Protein AF-0000000080637318 (afdb_homodimer)

Sequence (780 aa):
MGVRGTHAVIYLPHLRHNLREIRRRVGEGRMVCAAVKADAYGHGAVRVGRVLVEEGVEMLGVATPEEGAELVEAGVGARVLLLGLTDGAGLELAVEAGVELAVGDREYVREVVRVARAKGRRVRVHVEVDTGMGRTGCAPEEAVGVVEEVEGAGVLELAGMWTHFPSSDEADDGFTEAQVERFLQVVGRVRARGISPGLLHAANSGGIIGHPPSWLDMVRPGISLYGYYPSEEQERTLSLLPVMEFVSQVVFLKKVRKGTPVSYGRTWRAPRDTWIATVAAGYADGYSRLLSSRAEVLIRGRRYPVVGRVCMDQFMVDVGPHLEVARYDRVVLFGPDPAGPSAEELARLVGTIPYEITCAVSRRVPRVYVEESPYLSGGSSSAHRGGLTRMGVRGTHAVIYLPHLRHNLREIRRRVGEGRMVCAAVKADAYGHGAVRVGRVLVEEGVEMLGVATPEEGAELVEAGVGARVLLLGLTDGAGLELAVEAGVELAVGDREYVREVVRVARAKGRRVRVHVEVDTGMGRTGCAPEEAVGVVEEVEGAGVLELAGMWTHFPSSDEADDGFTEAQVERFLQVVGRVRARGISPGLLHAANSGGIIGHPPSWLDMVRPGISLYGYYPSEEQERTLSLLPVMEFVSQVVFLKKVRKGTPVSYGRTWRAPRDTWIATVAAGYADGYSRLLSSRAEVLIRGRRYPVVGRVCMDQFMVDVGPHLEVARYDRVVLFGPDPAGPSAEELARLVGTIPYEITCAVSRRVPRVYVEESPYLSGGSSSAHRGGLTR

pLDDT: mean 94.84, std 13.09, range [18.62, 98.94]

Solvent-accessible surface area (backbone atoms only — not comparable to full-atom values): 39410 Å² total; per-residue (Å²): 131,69,76,63,63,40,29,31,39,32,29,50,54,29,35,54,47,15,49,49,47,51,28,64,69,72,36,80,83,50,44,39,32,41,45,34,31,64,41,31,48,44,68,40,30,60,65,50,45,36,53,41,37,74,71,66,38,54,28,36,30,23,51,41,40,66,57,45,36,48,37,56,74,68,58,47,81,55,49,38,36,28,69,39,69,69,52,71,58,40,46,48,48,21,58,74,53,63,39,29,35,46,38,34,45,59,69,56,46,51,50,51,49,54,50,26,60,76,67,71,40,76,42,44,30,28,43,31,37,31,59,59,21,59,60,63,38,21,48,63,90,46,41,56,60,36,51,49,52,41,64,68,60,75,43,43,41,65,50,16,35,32,43,56,71,35,41,37,30,44,75,63,53,61,65,46,52,51,27,49,52,53,48,52,52,44,51,49,55,32,44,74,72,72,41,77,61,56,47,37,33,39,10,34,40,28,20,63,74,68,32,72,89,32,35,71,52,24,31,36,41,38,55,38,42,49,19,41,73,84,37,90,60,38,82,83,81,66,78,54,36,43,21,51,30,36,34,24,21,26,61,35,76,46,80,42,51,56,61,45,41,24,28,48,67,48,77,28,56,34,91,42,57,28,30,39,35,22,30,52,44,9,38,52,45,33,46,54,48,62,39,39,54,68,40,52,28,16,43,90,90,38,78,34,42,30,41,18,40,38,34,61,57,28,31,36,28,49,59,41,71,60,84,84,75,54,78,60,37,58,29,25,57,24,20,35,74,88,59,35,37,32,45,57,56,52,12,60,69,63,64,61,46,42,64,56,45,41,34,38,39,27,84,88,39,47,75,46,79,37,85,67,51,95,75,50,88,80,63,72,80,71,79,73,80,72,74,76,78,125,131,68,77,62,64,41,29,31,39,33,30,49,55,30,34,54,47,16,47,49,45,50,29,67,71,72,36,80,83,50,44,40,32,40,47,33,30,65,41,29,48,43,69,38,31,60,67,50,44,35,53,42,36,75,71,65,39,55,29,38,30,22,52,42,41,67,57,45,36,49,38,55,74,70,58,45,81,54,50,36,36,27,69,39,68,70,54,72,57,40,46,48,49,23,58,73,55,65,40,28,36,45,38,32,46,58,71,56,46,53,51,51,50,54,50,26,59,74,67,73,40,74,41,44,31,28,43,29,36,32,59,58,21,59,61,64,36,20,47,63,90,47,39,56,62,39,51,50,51,42,63,67,59,74,43,42,39,66,50,17,36,31,42,56,71,34,43,38,30,44,74,64,54,64,65,45,53,51,28,48,52,53,49,51,50,44,52,49,54,34,43,73,71,74,43,77,60,55,47,38,32,39,10,34,41,28,20,64,75,70,31,71,88,30,35,72,52,25,30,38,40,39,55,38,41,51,20,41,74,83,36,89,60,37,80,83,83,66,79,54,36,44,21,52,30,37,33,26,22,27,62,35,78,46,79,42,52,56,60,44,41,23,27,48,67,49,76,28,56,34,89,41,57,26,29,37,35,22,30,54,44,9,37,52,44,34,46,53,48,63,39,38,54,70,39,52,32,16,44,91,88,38,77,33,43,30,41,17,40,37,35,60,57,29,31,35,28,50,57,41,71,61,84,83,75,55,79,60,37,59,29,26,56,23,21,36,75,88,60,34,37,32,45,57,56,54,10,60,68,63,63,60,45,42,65,57,46,41,32,37,40,28,84,87,39,48,74,45,80,36,84,67,50,95,75,49,87,80,64,72,81,71,79,74,82,74,76,76,79,124

Structure (mmCIF, N/CA/C/O backbone):
data_AF-0000000080637318-model_v1
#
loop_
_entity.id
_entity.type
_entity.pdbx_description
1 polymer 'Alanine racemase'
#
loop_
_atom_site.group_PDB
_atom_site.id
_atom_site.type_symbol
_atom_site.label_atom_id
_atom_site.label_alt_id
_atom_site.label_comp_id
_atom_site.label_asym_id
_atom_site.label_entity_id
_atom_site.label_seq_id
_atom_site.pdbx_PDB_ins_code
_atom_site.Cartn_x
_atom_site.Cartn_y
_atom_site.Cartn_z
_atom_site.occupancy
_atom_site.B_iso_or_equiv
_atom_site.auth_seq_id
_atom_site.auth_comp_id
_atom_site.auth_asym_id
_atom_site.auth_atom_id
_atom_site.pdbx_PDB_model_num
ATOM 1 N N . MET A 1 1 ? 17.875 -17.312 9.844 1 45.72 1 MET A N 1
ATOM 2 C CA . MET A 1 1 ? 16.938 -17.406 8.727 1 45.72 1 MET A CA 1
ATOM 3 C C . MET A 1 1 ? 17.125 -16.25 7.754 1 45.72 1 MET A C 1
ATOM 5 O O . MET A 1 1 ? 17.375 -15.109 8.172 1 45.72 1 MET A O 1
ATOM 9 N N . GLY A 1 2 ? 17.516 -16.594 6.523 1 64.94 2 GLY A N 1
ATOM 10 C CA . GLY A 1 2 ? 17.891 -15.57 5.559 1 64.94 2 GLY A CA 1
ATOM 11 C C . GLY A 1 2 ? 16.766 -14.602 5.254 1 64.94 2 GLY A C 1
ATOM 12 O O . GLY A 1 2 ? 15.602 -14.859 5.59 1 64.94 2 GLY A O 1
ATOM 13 N N . VAL A 1 3 ? 17.094 -13.477 4.824 1 73.06 3 VAL A N 1
ATOM 14 C CA . VAL A 1 3 ? 16.141 -12.43 4.461 1 73.06 3 VAL A CA 1
ATOM 15 C C . VAL A 1 3 ? 15.359 -12.844 3.221 1 73.06 3 VAL A C 1
ATOM 17 O O . VAL A 1 3 ? 15.906 -13.492 2.322 1 73.06 3 VAL A O 1
ATOM 20 N N . ARG A 1 4 ? 14.102 -12.695 3.26 1 86.44 4 ARG A N 1
ATOM 21 C CA . ARG A 1 4 ? 13.273 -12.906 2.078 1 86.44 4 ARG A CA 1
ATOM 22 C C . ARG A 1 4 ? 13.898 -12.266 0.845 1 86.44 4 ARG A C 1
ATOM 24 O O . ARG A 1 4 ? 14.5 -11.195 0.938 1 86.44 4 ARG A O 1
ATOM 31 N N . GLY A 1 5 ? 13.789 -12.977 -0.268 1 94 5 GLY A N 1
ATOM 32 C CA . GLY A 1 5 ? 14.328 -12.445 -1.513 1 94 5 GLY A CA 1
ATOM 33 C C . GLY A 1 5 ? 13.812 -11.055 -1.839 1 94 5 GLY A C 1
ATOM 34 O O . GLY A 1 5 ? 14.57 -10.211 -2.326 1 94 5 GLY A O 1
ATOM 35 N N . THR A 1 6 ? 12.586 -10.828 -1.531 1 97.88 6 THR A N 1
ATOM 36 C CA . THR A 1 6 ? 11.992 -9.508 -1.683 1 97.88 6 THR A CA 1
ATOM 37 C C . THR A 1 6 ? 12.109 -8.711 -0.385 1 97.88 6 THR A C 1
ATOM 39 O O . THR A 1 6 ? 11.555 -9.102 0.643 1 97.88 6 THR A O 1
ATOM 42 N N . HIS A 1 7 ? 12.883 -7.688 -0.376 1 98.12 7 HIS A N 1
ATOM 43 C CA . HIS A 1 7 ? 13.078 -6.855 0.806 1 98.12 7 HIS A CA 1
ATOM 44 C C . HIS A 1 7 ? 13.5 -5.441 0.422 1 98.12 7 HIS A C 1
ATOM 46 O O . HIS A 1 7 ? 13.82 -5.18 -0.738 1 98.12 7 HIS A O 1
ATOM 52 N N . ALA A 1 8 ? 13.375 -4.555 1.374 1 98.5 8 ALA A N 1
ATOM 53 C CA . ALA A 1 8 ? 13.828 -3.174 1.211 1 98.5 8 ALA A CA 1
ATOM 54 C C . ALA A 1 8 ? 15.086 -2.908 2.029 1 98.5 8 ALA A C 1
ATOM 56 O O . ALA A 1 8 ? 15.078 -3.029 3.256 1 98.5 8 ALA A O 1
ATOM 57 N N . VAL A 1 9 ? 16.141 -2.59 1.33 1 98.38 9 VAL A N 1
ATOM 58 C CA . VAL A 1 9 ? 17.375 -2.193 2.016 1 98.38 9 VAL A CA 1
ATOM 59 C C . VAL A 1 9 ? 17.297 -0.711 2.379 1 98.38 9 VAL A C 1
ATOM 61 O O . VAL A 1 9 ? 17.016 0.132 1.523 1 98.38 9 VAL A O 1
ATOM 64 N N . ILE A 1 10 ? 17.531 -0.439 3.66 1 98.81 10 ILE A N 1
ATOM 65 C CA . ILE A 1 10 ? 17.547 0.939 4.137 1 98.81 10 ILE A CA 1
ATOM 66 C C . ILE A 1 10 ? 18.969 1.365 4.473 1 98.81 10 ILE A C 1
ATOM 68 O O . ILE A 1 10 ? 19.547 0.899 5.453 1 98.81 10 ILE A O 1
ATOM 72 N N . TYR A 1 11 ? 19.5 2.24 3.695 1 98.5 11 TYR A N 1
ATOM 73 C CA . TYR A 1 11 ? 20.859 2.727 3.879 1 98.5 11 TYR A CA 1
ATOM 74 C C . TYR A 1 11 ? 20.906 3.865 4.891 1 98.5 11 TYR A C 1
ATOM 76 O O . TYR A 1 11 ? 20.734 5.031 4.531 1 98.5 11 TYR A O 1
ATOM 84 N N . LEU A 1 12 ? 21.297 3.57 6.098 1 98.75 12 LEU A N 1
ATOM 85 C CA . LEU A 1 12 ? 21.297 4.555 7.176 1 98.75 12 LEU A CA 1
ATOM 86 C C . LEU A 1 12 ? 22.344 5.633 6.918 1 98.75 12 LEU A C 1
ATOM 88 O O . LEU A 1 12 ? 22.141 6.801 7.258 1 98.75 12 LEU A O 1
ATOM 92 N N . PRO A 1 13 ? 23.5 5.328 6.25 1 98.5 13 PRO A N 1
ATOM 93 C CA . PRO A 1 13 ? 24.453 6.395 5.922 1 98.5 13 PRO A CA 1
ATOM 94 C C . PRO A 1 13 ? 23.859 7.441 4.984 1 98.5 13 PRO A C 1
ATOM 96 O O . PRO A 1 13 ? 24.219 8.617 5.055 1 98.5 13 PRO A O 1
ATOM 99 N N . HIS A 1 14 ? 22.969 6.996 4.078 1 98.56 14 HIS A N 1
ATOM 100 C CA . HIS A 1 14 ? 22.312 7.945 3.189 1 98.56 14 HIS A CA 1
ATOM 101 C C . HIS A 1 14 ? 21.422 8.898 3.969 1 98.56 14 HIS A C 1
ATOM 103 O O . HIS A 1 14 ? 21.375 10.102 3.678 1 98.56 14 HIS A O 1
ATOM 109 N N . LEU A 1 15 ? 20.75 8.336 4.945 1 98.81 15 LEU A N 1
ATOM 110 C CA . LEU A 1 15 ? 19.891 9.148 5.805 1 98.81 15 LEU A CA 1
ATOM 111 C C . LEU A 1 15 ? 20.719 10.203 6.535 1 98.81 15 LEU A C 1
ATOM 113 O O . LEU A 1 15 ? 20.344 11.383 6.547 1 98.81 15 LEU A O 1
ATOM 117 N N . ARG A 1 16 ? 21.812 9.812 7.109 1 98.69 16 ARG A N 1
ATOM 118 C CA . ARG A 1 16 ? 22.719 10.727 7.812 1 98.69 16 ARG A CA 1
ATOM 119 C C . ARG A 1 16 ? 23.25 11.789 6.867 1 98.69 16 ARG A C 1
ATOM 121 O O . ARG A 1 16 ? 23.328 12.969 7.223 1 98.69 16 ARG A O 1
ATOM 128 N N . HIS A 1 17 ? 23.641 11.312 5.727 1 98.31 17 HIS A N 1
ATOM 129 C CA . HIS A 1 17 ? 24.172 12.227 4.715 1 98.31 17 HIS A CA 1
ATOM 130 C C . HIS A 1 17 ? 23.141 13.297 4.355 1 98.31 17 HIS A C 1
ATOM 132 O O . HIS A 1 17 ? 23.469 14.484 4.316 1 98.31 17 HIS A O 1
ATOM 138 N N . ASN A 1 18 ? 21.922 12.883 4.066 1 98.69 18 ASN A N 1
ATOM 139 C CA . ASN A 1 18 ? 20.875 13.812 3.686 1 98.69 18 ASN A CA 1
ATOM 140 C C . ASN A 1 18 ? 20.594 14.828 4.793 1 98.69 18 ASN A C 1
ATOM 142 O O . ASN A 1 18 ? 20.391 16.016 4.516 1 98.69 18 ASN A O 1
ATOM 146 N N . LEU A 1 19 ? 20.562 14.336 6.043 1 98.75 19 LEU A N 1
ATOM 147 C CA . LEU A 1 19 ? 20.375 15.242 7.168 1 98.75 19 LEU A CA 1
ATOM 148 C C . LEU A 1 19 ? 21.5 16.281 7.23 1 98.75 19 LEU A C 1
ATOM 150 O O . LEU A 1 19 ? 21.25 17.469 7.449 1 98.75 19 LEU A O 1
ATOM 154 N N . ARG A 1 20 ? 22.688 15.883 7.004 1 98.06 20 ARG A N 1
ATOM 155 C CA . ARG A 1 20 ? 23.828 16.797 7.012 1 98.06 20 ARG A CA 1
ATOM 156 C C . ARG A 1 20 ? 23.719 17.828 5.898 1 98.06 20 ARG A C 1
ATOM 158 O O . ARG A 1 20 ? 24.031 19 6.098 1 98.06 20 ARG A O 1
ATOM 165 N N . GLU A 1 21 ? 23.312 17.375 4.734 1 98 21 GLU A N 1
ATOM 166 C CA . GLU A 1 21 ? 23.094 18.297 3.621 1 98 21 GLU A CA 1
ATOM 167 C C . GLU A 1 21 ? 22.047 19.344 3.965 1 98 21 GLU A C 1
ATOM 169 O O . GLU A 1 21 ? 22.219 20.516 3.643 1 98 21 GLU A O 1
ATOM 174 N N . ILE A 1 22 ? 21.016 18.938 4.59 1 98.56 22 ILE A N 1
ATOM 175 C CA . ILE A 1 22 ? 19.938 19.828 4.984 1 98.56 22 ILE A CA 1
ATOM 176 C C . ILE A 1 22 ? 20.438 20.844 6.012 1 98.56 22 ILE A C 1
ATOM 178 O O . ILE A 1 22 ? 20.203 22.047 5.891 1 98.56 22 ILE A O 1
ATOM 182 N N . ARG A 1 23 ? 21.188 20.375 6.949 1 98.38 23 ARG A N 1
ATOM 183 C CA . ARG A 1 23 ? 21.75 21.25 7.984 1 98.38 23 ARG A CA 1
ATOM 184 C C . ARG A 1 23 ? 22.75 22.234 7.391 1 98.38 23 ARG A C 1
ATOM 186 O O . ARG A 1 23 ? 22.797 23.391 7.809 1 98.38 23 ARG A O 1
ATOM 193 N N . ARG A 1 24 ? 23.484 21.719 6.496 1 97.81 24 ARG A N 1
ATOM 194 C CA . ARG A 1 24 ? 24.406 22.625 5.812 1 97.81 24 ARG A CA 1
ATOM 195 C C . ARG A 1 24 ? 23.656 23.75 5.117 1 97.81 24 ARG A C 1
ATOM 197 O O . ARG A 1 24 ? 24.094 24.906 5.129 1 97.81 24 ARG A O 1
ATOM 204 N N . ARG A 1 25 ? 22.578 23.422 4.57 1 97.81 25 ARG A N 1
ATOM 205 C CA . ARG A 1 25 ? 21.781 24.391 3.824 1 97.81 25 ARG A CA 1
ATOM 206 C C . ARG A 1 25 ? 21.141 25.406 4.758 1 97.81 25 ARG A C 1
ATOM 208 O O . ARG A 1 25 ? 21.172 26.609 4.48 1 97.81 25 ARG A O 1
ATOM 215 N N . VAL A 1 26 ? 20.609 24.984 5.875 1 98.12 26 VAL A N 1
ATOM 216 C CA . VAL A 1 26 ? 19.766 25.859 6.68 1 98.12 26 VAL A CA 1
ATOM 217 C C . VAL A 1 26 ? 20.578 26.406 7.859 1 98.12 26 VAL A C 1
ATOM 219 O O . VAL A 1 26 ? 20.109 27.281 8.594 1 98.12 26 VAL A O 1
ATOM 222 N N . GLY A 1 27 ? 21.719 25.859 8.07 1 96.75 27 GLY A N 1
ATOM 223 C CA . GLY A 1 27 ? 22.547 26.219 9.211 1 96.75 27 GLY A CA 1
ATOM 224 C C . GLY A 1 27 ? 22.531 25.172 10.312 1 96.75 27 GLY A C 1
ATOM 225 O O . GLY A 1 27 ? 21.469 24.672 10.688 1 96.75 27 GLY A O 1
ATOM 226 N N . GLU A 1 28 ? 23.641 24.859 10.969 1 90.06 28 GLU A N 1
ATOM 227 C CA . GLU A 1 28 ? 23.828 23.766 11.914 1 90.06 28 GLU A CA 1
ATOM 228 C C . GLU A 1 28 ? 23.047 24.016 13.211 1 90.06 28 GLU A C 1
ATOM 230 O O . GLU A 1 28 ? 22.641 23.078 13.891 1 90.06 28 GLU A O 1
ATOM 235 N N . GLY A 1 29 ? 22.766 25.156 13.484 1 91.81 29 GLY A N 1
ATOM 236 C CA . GLY A 1 29 ? 22.125 25.469 14.758 1 91.81 29 GLY A CA 1
ATOM 237 C C . GLY A 1 29 ? 20.609 25.5 14.664 1 91.81 29 GLY A C 1
ATOM 238 O O . GLY A 1 29 ? 19.938 25.578 15.688 1 91.81 29 GLY A O 1
ATOM 239 N N . ARG A 1 30 ? 20.156 25.344 13.508 1 96.88 30 ARG A N 1
ATOM 240 C CA . ARG A 1 30 ? 18.703 25.406 13.336 1 96.88 30 ARG A CA 1
ATOM 241 C C . ARG A 1 30 ? 18.047 24.094 13.75 1 96.88 30 ARG A C 1
ATOM 243 O O . ARG A 1 30 ? 18.562 23.016 13.445 1 96.88 30 ARG A O 1
ATOM 250 N N . MET A 1 31 ? 16.938 24.219 14.477 1 98.25 31 MET A N 1
ATOM 251 C CA . MET A 1 31 ? 16.219 23.031 14.914 1 98.25 31 MET A CA 1
ATOM 252 C C . MET A 1 31 ? 15.594 22.297 13.727 1 98.25 31 MET A C 1
ATOM 254 O O . MET A 1 31 ? 15.188 22.938 12.75 1 98.25 31 MET A O 1
ATOM 258 N N . VAL A 1 32 ? 15.586 20.953 13.844 1 98.75 32 VAL A N 1
ATOM 259 C CA . VAL A 1 32 ? 14.992 20.125 12.797 1 98.75 32 VAL A CA 1
ATOM 260 C C . VAL A 1 32 ? 13.875 19.266 13.398 1 98.75 32 VAL A C 1
ATOM 262 O O . VAL A 1 32 ? 14.086 18.578 14.391 1 98.75 32 VAL A O 1
ATOM 265 N N . CYS A 1 33 ? 12.703 19.406 12.867 1 98.88 33 CYS A N 1
ATOM 266 C CA . CYS A 1 33 ? 11.633 18.438 13.062 1 98.88 33 CYS A CA 1
ATOM 267 C C . CYS A 1 33 ? 11.539 17.484 11.875 1 98.88 33 CYS A C 1
ATOM 269 O O . CYS A 1 33 ? 10.945 17.828 10.852 1 98.88 33 CYS A O 1
ATOM 271 N N . ALA A 1 34 ? 12.094 16.312 12.062 1 98.94 34 ALA A N 1
ATOM 272 C CA . ALA A 1 34 ? 12.125 15.336 10.969 1 98.94 34 ALA A CA 1
ATOM 273 C C . ALA A 1 34 ? 10.781 14.633 10.812 1 98.94 34 ALA A C 1
ATOM 275 O O . ALA A 1 34 ? 10.258 14.07 11.781 1 98.94 34 ALA A O 1
ATOM 276 N N . ALA A 1 35 ? 10.281 14.711 9.633 1 98.88 35 ALA A N 1
ATOM 277 C CA . ALA A 1 35 ? 9.039 14 9.383 1 98.88 35 ALA A CA 1
ATOM 278 C C . ALA A 1 35 ? 9.273 12.492 9.281 1 98.88 35 ALA A C 1
ATOM 280 O O . ALA A 1 35 ? 10.008 12.031 8.398 1 98.88 35 ALA A O 1
ATOM 281 N N . VAL A 1 36 ? 8.609 11.734 10.172 1 98.88 36 VAL A N 1
ATOM 282 C CA . VAL A 1 36 ? 8.719 10.281 10.133 1 98.88 36 VAL A CA 1
ATOM 283 C C . VAL A 1 36 ? 7.332 9.656 10.023 1 98.88 36 VAL A C 1
ATOM 285 O O . VAL A 1 36 ? 7.145 8.477 10.328 1 98.88 36 VAL A O 1
ATOM 288 N N . LYS A 1 37 ? 6.371 10.5 9.664 1 98.69 37 LYS A N 1
ATOM 289 C CA . LYS A 1 37 ? 5.023 9.984 9.445 1 98.69 37 LYS A CA 1
ATOM 290 C C . LYS A 1 37 ? 5.012 8.914 8.352 1 98.69 37 LYS A C 1
ATOM 292 O O . LYS A 1 37 ? 5.969 8.805 7.578 1 98.69 37 LYS A O 1
ATOM 297 N N . ALA A 1 38 ? 3.891 8.094 8.344 1 98.56 38 ALA A N 1
ATOM 298 C CA . ALA A 1 38 ? 3.742 7.02 7.363 1 98.56 38 ALA A CA 1
ATOM 299 C C . ALA A 1 38 ? 4.918 6.051 7.43 1 98.56 38 ALA A C 1
ATOM 301 O O . ALA A 1 38 ? 5.477 5.668 6.398 1 98.56 38 ALA A O 1
ATOM 302 N N . ASP A 1 39 ? 5.324 5.719 8.656 1 98.5 39 ASP A N 1
ATOM 303 C CA . ASP A 1 39 ? 6.426 4.785 8.883 1 98.5 39 ASP A CA 1
ATOM 304 C C . ASP A 1 39 ? 7.719 5.297 8.25 1 98.5 39 ASP A C 1
ATOM 306 O O . ASP A 1 39 ? 8.414 4.555 7.551 1 98.5 39 ASP A O 1
ATOM 310 N N . ALA A 1 40 ? 7.961 6.574 8.461 1 98.81 40 ALA A N 1
ATOM 311 C CA . ALA A 1 40 ? 9.102 7.25 7.855 1 98.81 40 ALA A CA 1
ATOM 312 C C . ALA A 1 40 ? 9.086 7.098 6.336 1 98.81 40 ALA A C 1
ATOM 314 O O . ALA A 1 40 ? 10.078 6.68 5.734 1 98.81 40 ALA A O 1
ATOM 315 N N . TYR A 1 41 ? 7.957 7.457 5.793 1 98.62 41 TYR A N 1
ATOM 316 C CA . TYR A 1 41 ? 7.75 7.359 4.352 1 98.62 41 TYR A CA 1
ATOM 317 C C . TYR A 1 41 ? 8.07 5.961 3.848 1 98.62 41 TYR A C 1
ATOM 319 O O . TYR A 1 41 ? 8.625 5.797 2.758 1 98.62 41 TYR A O 1
ATOM 327 N N . GLY A 1 42 ? 7.844 4.953 4.66 1 98.62 42 GLY A N 1
ATOM 328 C CA . GLY A 1 42 ? 8.039 3.562 4.281 1 98.62 42 GLY A CA 1
ATOM 329 C C . GLY A 1 42 ? 9.383 3.01 4.723 1 98.62 42 GLY A C 1
ATOM 330 O O . GLY A 1 42 ? 9.68 1.837 4.488 1 98.62 42 GLY A O 1
ATOM 331 N N . HIS A 1 43 ? 10.18 3.768 5.449 1 98.88 43 HIS A N 1
ATOM 332 C CA . HIS A 1 43 ? 11.555 3.377 5.727 1 98.88 43 HIS A CA 1
ATOM 333 C C . HIS A 1 43 ? 11.695 2.793 7.129 1 98.88 43 HIS A C 1
ATOM 335 O O . HIS A 1 43 ? 12.781 2.357 7.523 1 98.88 43 HIS A O 1
ATOM 341 N N . GLY A 1 44 ? 10.625 2.764 7.926 1 98.69 44 GLY A N 1
ATOM 342 C CA . GLY A 1 44 ? 10.688 2.275 9.297 1 98.69 44 GLY A CA 1
ATOM 343 C C . GLY A 1 44 ? 10.914 3.379 10.312 1 98.69 44 GLY A C 1
ATOM 344 O O . GLY A 1 44 ? 12.055 3.729 10.617 1 98.69 44 GLY A O 1
ATOM 345 N N . ALA A 1 45 ? 9.883 3.789 10.977 1 98.75 45 ALA A N 1
ATOM 346 C CA . ALA A 1 45 ? 9.875 5.02 11.766 1 98.75 45 ALA A CA 1
ATOM 347 C C . ALA A 1 45 ? 10.75 4.879 13.008 1 98.75 45 ALA A C 1
ATOM 349 O O . ALA A 1 45 ? 11.492 5.801 13.359 1 98.75 45 ALA A O 1
ATOM 350 N N . VAL A 1 46 ? 10.664 3.77 13.633 1 98.75 46 VAL A N 1
ATOM 351 C CA . VAL A 1 46 ? 11.367 3.607 14.906 1 98.75 46 VAL A CA 1
ATOM 352 C C . VAL A 1 46 ? 12.875 3.629 14.672 1 98.75 46 VAL A C 1
ATOM 354 O O . VAL A 1 46 ? 13.594 4.414 15.289 1 98.75 46 VAL A O 1
ATOM 357 N N . ARG A 1 47 ? 13.336 2.797 13.727 1 98.75 47 ARG A N 1
ATOM 358 C CA . ARG A 1 47 ? 14.773 2.738 13.477 1 98.75 47 ARG A CA 1
ATOM 359 C C . ARG A 1 47 ? 15.281 4.047 12.883 1 98.75 47 ARG A C 1
ATOM 361 O O . ARG A 1 47 ? 16.312 4.566 13.289 1 98.75 47 ARG A O 1
ATOM 368 N N . VAL A 1 48 ? 14.555 4.602 11.961 1 98.88 48 VAL A N 1
ATOM 369 C CA . VAL A 1 48 ? 14.906 5.871 11.336 1 98.88 48 VAL A CA 1
ATOM 370 C C . VAL A 1 48 ? 14.914 6.977 12.391 1 98.88 48 VAL A C 1
ATOM 372 O O . VAL A 1 48 ? 15.852 7.785 12.453 1 98.88 48 VAL A O 1
ATOM 375 N N . GLY A 1 49 ? 13.883 6.984 13.211 1 98.88 49 GLY A N 1
ATOM 376 C CA . GLY A 1 49 ? 13.812 7.969 14.281 1 98.88 49 GLY A CA 1
ATOM 377 C C . GLY A 1 49 ? 15 7.922 15.219 1 98.88 49 GLY A C 1
ATOM 378 O O . GLY A 1 49 ? 15.562 8.961 15.57 1 98.88 49 GLY A O 1
ATOM 379 N N . ARG A 1 50 ? 15.406 6.746 15.586 1 98.75 50 ARG A N 1
ATOM 380 C CA . ARG A 1 50 ? 16.547 6.578 16.484 1 98.75 50 ARG A CA 1
ATOM 381 C C . ARG A 1 50 ? 17.812 7.152 15.859 1 98.75 50 ARG A C 1
ATOM 383 O O . ARG A 1 50 ? 18.578 7.852 16.531 1 98.75 50 ARG A O 1
ATOM 390 N N . VAL A 1 51 ? 17.984 6.859 14.617 1 98.75 51 VAL A N 1
ATOM 391 C CA . VAL A 1 51 ? 19.172 7.34 13.922 1 98.75 51 VAL A CA 1
ATOM 392 C C . VAL A 1 51 ? 19.156 8.867 13.852 1 98.75 51 VAL A C 1
ATOM 394 O O . VAL A 1 51 ? 20.172 9.516 14.094 1 98.75 51 VAL A O 1
ATOM 397 N N . LEU A 1 52 ? 18.047 9.406 13.57 1 98.81 52 LEU A N 1
ATOM 398 C CA . LEU A 1 52 ? 17.922 10.859 13.461 1 98.81 52 LEU A CA 1
ATOM 399 C C . LEU A 1 52 ? 18.188 11.531 14.805 1 98.81 52 LEU A C 1
ATOM 401 O O . LEU A 1 52 ? 18.875 12.547 14.859 1 98.81 52 LEU A O 1
ATOM 405 N N . VAL A 1 53 ? 17.688 10.961 15.828 1 98.56 53 VAL A N 1
ATOM 406 C CA . VAL A 1 53 ? 17.891 11.508 17.172 1 98.56 53 VAL A CA 1
ATOM 407 C C . VAL A 1 53 ? 19.375 11.414 17.547 1 98.56 53 VAL A C 1
ATOM 409 O O . VAL A 1 53 ? 19.938 12.352 18.109 1 98.56 53 VAL A O 1
ATOM 412 N N . GLU A 1 54 ? 19.953 10.297 17.219 1 98.25 54 GLU A N 1
ATOM 413 C CA . GLU A 1 54 ? 21.391 10.133 17.438 1 98.25 54 GLU A CA 1
ATOM 414 C C . GLU A 1 54 ? 22.188 11.211 16.719 1 98.25 54 GLU A C 1
ATOM 416 O O . GLU A 1 54 ? 23.25 11.617 17.188 1 98.25 54 GLU A O 1
ATOM 421 N N . GLU A 1 55 ? 21.641 11.664 15.625 1 97.88 55 GLU A N 1
ATOM 422 C CA . GLU A 1 55 ? 22.312 12.672 14.82 1 97.88 55 GLU A CA 1
ATOM 423 C C . GLU A 1 55 ? 21.922 14.078 15.258 1 97.88 55 GLU A C 1
ATOM 425 O O . GLU A 1 55 ? 22.25 15.062 14.586 1 97.88 55 GLU A O 1
ATOM 430 N N . GLY A 1 56 ? 21.125 14.234 16.281 1 97.75 56 GLY A N 1
ATOM 431 C CA . GLY A 1 56 ? 20.906 15.539 16.891 1 97.75 56 GLY A CA 1
ATOM 432 C C . GLY A 1 56 ? 19.547 16.125 16.562 1 97.75 56 GLY A C 1
ATOM 433 O O . GLY A 1 56 ? 19.281 17.297 16.875 1 97.75 56 GLY A O 1
ATOM 434 N N . VAL A 1 57 ? 18.719 15.359 15.945 1 98.44 57 VAL A N 1
ATOM 435 C CA . VAL A 1 57 ? 17.375 15.844 15.664 1 98.44 57 VAL A CA 1
ATOM 436 C C . VAL A 1 57 ? 16.594 15.961 16.969 1 98.44 57 VAL A C 1
ATOM 438 O O . VAL A 1 57 ? 16.578 15.039 17.781 1 98.44 57 VAL A O 1
ATOM 441 N N . GLU A 1 58 ? 15.812 17.031 17.109 1 96.69 58 GLU A N 1
ATOM 442 C CA . GLU A 1 58 ? 15.188 17.359 18.391 1 96.69 58 GLU A CA 1
ATOM 443 C C . GLU A 1 58 ? 13.719 16.938 18.406 1 96.69 58 GLU A C 1
ATOM 445 O O . GLU A 1 58 ? 13.141 16.75 19.469 1 96.69 58 GLU A O 1
ATOM 450 N N . MET A 1 59 ? 13.172 16.875 17.234 1 98.69 59 MET A N 1
ATOM 451 C CA . MET A 1 59 ? 11.734 16.625 17.156 1 98.69 59 MET A CA 1
ATOM 452 C C . MET A 1 59 ? 11.398 15.75 15.945 1 98.69 59 MET A C 1
ATOM 454 O O . MET A 1 59 ? 12.055 15.859 14.906 1 98.69 59 MET A O 1
ATOM 458 N N . LEU A 1 60 ? 10.445 14.852 16.125 1 98.94 60 LEU A N 1
ATOM 459 C CA . LEU A 1 60 ? 9.93 14.008 15.055 1 98.94 60 LEU A CA 1
ATOM 460 C C . LEU A 1 60 ? 8.477 14.344 14.758 1 98.94 60 LEU A C 1
ATOM 462 O O . LEU A 1 60 ? 7.684 14.555 15.68 1 98.94 60 LEU A O 1
ATOM 466 N N . GLY A 1 61 ? 8.148 14.5 13.477 1 98.94 61 GLY A N 1
ATOM 467 C CA . GLY A 1 61 ? 6.781 14.766 13.062 1 98.94 61 GLY A CA 1
ATOM 468 C C . GLY A 1 61 ? 6.039 13.516 12.609 1 98.94 61 GLY A C 1
ATOM 469 O O . GLY A 1 61 ? 6.566 12.719 11.836 1 98.94 61 GLY A O 1
ATOM 470 N N . VAL A 1 62 ? 4.797 13.32 13.086 1 98.88 62 VAL A N 1
ATOM 471 C CA . VAL A 1 62 ? 3.957 12.188 12.727 1 98.88 62 VAL A CA 1
ATOM 472 C C . VAL A 1 62 ? 2.584 12.68 12.273 1 98.88 62 VAL A C 1
ATOM 474 O O . VAL A 1 62 ? 2.264 13.859 12.422 1 98.88 62 VAL A O 1
ATOM 477 N N . ALA A 1 63 ? 1.795 11.742 11.727 1 98.31 63 ALA A N 1
ATOM 478 C CA . ALA A 1 63 ? 0.498 12.133 11.18 1 98.31 63 ALA A CA 1
ATOM 479 C C . ALA A 1 63 ? -0.642 11.648 12.07 1 98.31 63 ALA A C 1
ATOM 481 O O . ALA A 1 63 ? -1.733 12.219 12.055 1 98.31 63 ALA A O 1
ATOM 482 N N . THR A 1 64 ? -0.398 10.562 12.852 1 97.88 64 THR A N 1
ATOM 483 C CA . THR A 1 64 ? -1.468 9.977 13.648 1 97.88 64 THR A CA 1
ATOM 484 C C . THR A 1 64 ? -1.014 9.766 15.094 1 97.88 64 THR A C 1
ATOM 486 O O . THR A 1 64 ? 0.183 9.633 15.359 1 97.88 64 THR A O 1
ATOM 489 N N . PRO A 1 65 ? -1.994 9.773 16.031 1 97.88 65 PRO A N 1
ATOM 490 C CA . PRO A 1 65 ? -1.639 9.492 17.422 1 97.88 65 PRO A CA 1
ATOM 491 C C . PRO A 1 65 ? -0.948 8.141 17.594 1 97.88 65 PRO A C 1
ATOM 493 O O . PRO A 1 65 ? -0.053 8 18.422 1 97.88 65 PRO A O 1
ATOM 496 N N . GLU A 1 66 ? -1.338 7.16 16.797 1 97.44 66 GLU A N 1
ATOM 497 C CA . GLU A 1 66 ? -0.766 5.82 16.875 1 97.44 66 GLU A CA 1
ATOM 498 C C . GLU A 1 66 ? 0.72 5.832 16.531 1 97.44 66 GLU A C 1
ATOM 500 O O . GLU A 1 66 ? 1.524 5.18 17.203 1 97.44 66 GLU A O 1
ATOM 505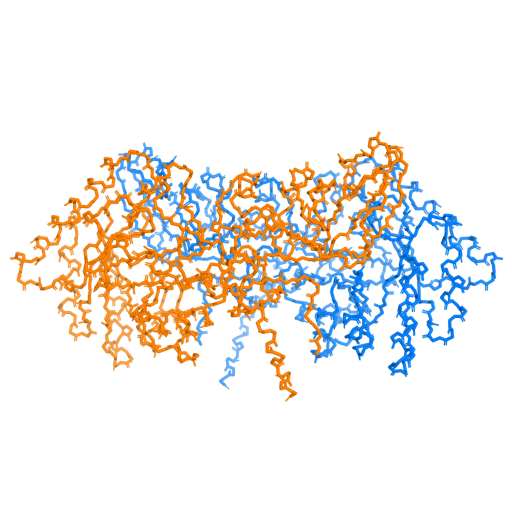 N N . GLU A 1 67 ? 1.068 6.594 15.516 1 98 67 GLU A N 1
ATOM 506 C CA . GLU A 1 67 ? 2.473 6.73 15.148 1 98 67 GLU A CA 1
ATOM 507 C C . GLU A 1 67 ? 3.279 7.383 16.266 1 98 67 GLU A C 1
ATOM 509 O O . GLU A 1 67 ? 4.402 6.965 16.562 1 98 67 GLU A O 1
ATOM 514 N N . GLY A 1 68 ? 2.689 8.43 16.844 1 98.5 68 GLY A N 1
ATOM 515 C CA . GLY A 1 68 ? 3.361 9.086 17.953 1 98.5 68 GLY A CA 1
ATOM 516 C C . GLY A 1 68 ? 3.566 8.172 19.141 1 98.5 68 GLY A C 1
ATOM 517 O O . GLY A 1 68 ? 4.664 8.117 19.703 1 98.5 68 GLY A O 1
ATOM 518 N N . ALA A 1 69 ? 2.516 7.492 19.5 1 97.94 69 ALA A N 1
ATOM 519 C CA . ALA A 1 69 ? 2.578 6.566 20.625 1 97.94 69 ALA A CA 1
ATOM 520 C C . ALA A 1 69 ? 3.627 5.484 20.391 1 97.94 69 ALA A C 1
ATOM 522 O O . ALA A 1 69 ? 4.344 5.094 21.312 1 97.94 69 ALA A O 1
ATOM 523 N N . GLU A 1 70 ? 3.715 5.016 19.172 1 98 70 GLU A N 1
ATOM 524 C CA . GLU A 1 70 ? 4.688 3.986 18.828 1 98 70 GLU A CA 1
ATOM 525 C C . GLU A 1 70 ? 6.113 4.465 19.078 1 98 70 GLU A C 1
ATOM 527 O O . GLU A 1 70 ? 6.938 3.729 19.609 1 98 70 GLU A O 1
ATOM 532 N N . LEU A 1 71 ? 6.395 5.672 18.641 1 98.75 71 LEU A N 1
ATOM 533 C CA . LEU A 1 71 ? 7.73 6.227 18.828 1 98.75 71 LEU A CA 1
ATOM 534 C C . LEU A 1 71 ? 8.062 6.379 20.297 1 98.75 71 LEU A C 1
ATOM 536 O O . LEU A 1 71 ? 9.172 6.051 20.734 1 98.75 71 LEU A O 1
ATOM 540 N N . VAL A 1 72 ? 7.098 6.832 21.078 1 98.56 72 VAL A N 1
ATOM 541 C CA . VAL A 1 72 ? 7.293 7.043 22.516 1 98.56 72 VAL A CA 1
ATOM 542 C C . VAL A 1 72 ? 7.496 5.699 23.203 1 98.56 72 VAL A C 1
ATOM 544 O O . VAL A 1 72 ? 8.414 5.543 24.016 1 98.56 72 VAL A O 1
ATOM 547 N N . GLU A 1 73 ? 6.664 4.742 22.859 1 98.25 73 GLU A N 1
ATOM 548 C CA . GLU A 1 73 ? 6.746 3.41 23.453 1 98.25 73 GLU A CA 1
ATOM 549 C C . GLU A 1 73 ? 8.07 2.736 23.125 1 98.25 73 GLU A C 1
ATOM 551 O O . GLU A 1 73 ? 8.617 1.993 23.938 1 98.25 73 GLU A O 1
ATOM 556 N N . ALA A 1 74 ? 8.562 3.045 21.953 1 98.44 74 ALA A N 1
ATOM 557 C CA . ALA A 1 74 ? 9.812 2.436 21.5 1 98.44 74 ALA A CA 1
ATOM 558 C C . ALA A 1 74 ? 11.016 3.129 22.141 1 98.44 74 ALA A C 1
ATOM 560 O O . ALA A 1 74 ? 12.156 2.688 21.969 1 98.44 74 ALA A O 1
ATOM 561 N N . GLY A 1 75 ? 10.836 4.234 22.781 1 98.19 75 GLY A N 1
ATOM 562 C CA . GLY A 1 75 ? 11.906 4.938 23.484 1 98.19 75 GLY A CA 1
ATOM 563 C C . GLY A 1 75 ? 12.812 5.711 22.547 1 98.19 75 GLY A C 1
ATOM 564 O O . GLY A 1 75 ? 14.016 5.828 22.797 1 98.19 75 GLY A O 1
ATOM 565 N N . VAL A 1 76 ? 12.398 6.141 21.438 1 97 76 VAL A N 1
ATOM 566 C CA . VAL A 1 76 ? 13.227 6.848 20.469 1 97 76 VAL A CA 1
ATOM 567 C C . VAL A 1 76 ? 13.828 8.094 21.109 1 97 76 VAL A C 1
ATOM 569 O O . VAL A 1 76 ? 14.93 8.516 20.75 1 97 76 VAL A O 1
ATOM 572 N N . GLY A 1 77 ? 13.234 8.781 22.078 1 94.12 77 GLY A N 1
ATOM 573 C CA . GLY A 1 77 ? 13.836 9.82 22.906 1 94.12 77 GLY A CA 1
ATOM 574 C C . GLY A 1 77 ? 13.812 11.188 22.25 1 94.12 77 GLY A C 1
ATOM 575 O O . GLY A 1 77 ? 14.797 11.93 22.312 1 94.12 77 GLY A O 1
ATOM 576 N N . ALA A 1 78 ? 12.93 11.617 21.547 1 97.06 78 ALA A N 1
ATOM 577 C CA . ALA A 1 78 ? 12.727 12.938 20.969 1 97.06 78 ALA A CA 1
ATOM 578 C C . ALA A 1 78 ? 11.312 13.453 21.234 1 97.06 78 ALA A C 1
ATOM 580 O O . ALA A 1 78 ? 10.414 12.672 21.562 1 97.06 78 ALA A O 1
ATOM 581 N N . ARG A 1 79 ? 11.234 14.789 21.203 1 98.31 79 ARG A N 1
ATOM 582 C CA . ARG A 1 79 ? 9.891 15.344 21.141 1 98.31 79 ARG A CA 1
ATOM 583 C C . ARG A 1 79 ? 9.164 14.875 19.891 1 98.31 79 ARG A C 1
ATOM 585 O O . ARG A 1 79 ? 9.781 14.672 18.844 1 98.31 79 ARG A O 1
ATOM 592 N N . VAL A 1 80 ? 7.844 14.617 20.062 1 98.88 80 VAL A N 1
ATOM 593 C CA . VAL A 1 80 ? 7.039 14.18 18.922 1 98.88 80 VAL A CA 1
ATOM 594 C C . VAL A 1 80 ? 5.914 15.188 18.672 1 98.88 80 VAL A C 1
ATOM 596 O O . VAL A 1 80 ? 5.211 15.586 19.609 1 98.88 80 VAL A O 1
ATOM 599 N N . LEU A 1 81 ? 5.766 15.641 17.438 1 98.94 81 LEU A N 1
ATOM 600 C CA . LEU A 1 81 ? 4.711 16.562 17.016 1 98.94 81 LEU A CA 1
ATOM 601 C C . LEU A 1 81 ? 3.697 15.875 16.125 1 98.94 81 LEU A C 1
ATOM 603 O O . LEU A 1 81 ? 4.055 15.359 15.055 1 98.94 81 LEU A O 1
ATOM 607 N N . LEU A 1 82 ? 2.504 15.805 16.562 1 98.81 82 LEU A N 1
ATOM 608 C CA . LEU A 1 82 ? 1.404 15.32 15.734 1 98.81 82 LEU A CA 1
ATOM 609 C C . LEU A 1 82 ? 0.914 16.406 14.789 1 98.81 82 LEU A C 1
ATOM 611 O O . LEU A 1 82 ? 0.293 17.391 15.227 1 98.81 82 LEU A O 1
ATOM 615 N N . LEU A 1 83 ? 1.145 16.172 13.539 1 98.44 83 LEU A N 1
ATOM 616 C CA . LEU A 1 83 ? 0.799 17.156 12.531 1 98.44 83 LEU A CA 1
ATOM 617 C C . LEU A 1 83 ? -0.658 17.016 12.102 1 98.44 83 LEU A C 1
ATOM 619 O O . LEU A 1 83 ? -1.251 17.969 11.578 1 98.44 83 LEU A O 1
ATOM 623 N N . GLY A 1 84 ? -1.18 15.852 12.258 1 96.88 84 GLY A N 1
ATOM 624 C CA . GLY A 1 84 ? -2.561 15.609 11.867 1 96.88 84 GLY A CA 1
ATOM 625 C C . GLY A 1 84 ? -3.549 15.883 12.984 1 96.88 84 GLY A C 1
ATOM 626 O O . GLY A 1 84 ? -3.16 16 14.148 1 96.88 84 GLY A O 1
ATOM 627 N N . LEU A 1 85 ? -4.832 16.047 12.648 1 97.56 85 LEU A N 1
ATOM 628 C CA . LEU A 1 85 ? -5.93 16.188 13.602 1 97.56 85 LEU A CA 1
ATOM 629 C C . LEU A 1 85 ? -6.629 14.844 13.82 1 97.56 85 LEU A C 1
ATOM 631 O O . LEU A 1 85 ? -6.551 13.953 12.969 1 97.56 85 LEU A O 1
ATOM 635 N N . THR A 1 86 ? -7.203 14.695 14.977 1 95.88 86 THR A N 1
ATOM 636 C CA . THR A 1 86 ? -7.828 13.43 15.32 1 95.88 86 THR A CA 1
ATOM 637 C C . THR A 1 86 ? -9.047 13.641 16.219 1 95.88 86 THR A C 1
ATOM 639 O O . THR A 1 86 ? -9.32 14.766 16.641 1 95.88 86 THR A O 1
ATOM 642 N N . ASP A 1 87 ? -9.773 12.609 16.453 1 93.62 87 ASP A N 1
ATOM 643 C CA . ASP A 1 87 ? -10.977 12.68 17.281 1 93.62 87 ASP A CA 1
ATOM 644 C C . ASP A 1 87 ? -10.648 12.484 18.766 1 93.62 87 ASP A C 1
ATOM 646 O O . ASP A 1 87 ? -9.477 12.492 19.141 1 93.62 87 ASP A O 1
ATOM 650 N N . GLY A 1 88 ? -11.719 12.375 19.531 1 92.69 88 GLY A N 1
ATOM 651 C CA . GLY A 1 88 ? -11.555 12.297 20.984 1 92.69 88 GLY A CA 1
ATOM 652 C C . GLY A 1 88 ? -10.672 11.148 21.422 1 92.69 88 GLY A C 1
ATOM 653 O O . GLY A 1 88 ? -9.773 11.328 22.234 1 92.69 88 GLY A O 1
ATOM 654 N N . ALA A 1 89 ? -10.883 9.969 20.844 1 93.88 89 ALA A N 1
ATOM 655 C CA . ALA A 1 89 ? -10.086 8.797 21.203 1 93.88 89 ALA A CA 1
ATOM 656 C C . ALA A 1 89 ? -8.617 8.992 20.828 1 93.88 89 ALA A C 1
ATOM 658 O O . ALA A 1 89 ? -7.723 8.633 21.594 1 93.88 89 ALA A O 1
ATOM 659 N N . GLY A 1 90 ? -8.406 9.547 19.672 1 96.81 90 GLY A N 1
ATOM 660 C CA . GLY A 1 90 ? -7.051 9.852 19.25 1 96.81 90 GLY A CA 1
ATOM 661 C C . GLY A 1 90 ? -6.367 10.883 20.125 1 96.81 90 GLY A C 1
ATOM 662 O O . GLY A 1 90 ? -5.176 10.766 20.422 1 96.81 90 GLY A O 1
ATOM 663 N N . LEU A 1 91 ? -7.145 11.859 20.531 1 97.56 91 LEU A N 1
ATOM 664 C CA . LEU A 1 91 ? -6.602 12.891 21.406 1 97.56 91 LEU A CA 1
ATOM 665 C C . LEU A 1 91 ? -6.176 12.297 22.75 1 97.56 91 LEU A C 1
ATOM 667 O O . LEU A 1 91 ? -5.125 12.656 23.281 1 97.56 91 LEU A O 1
ATOM 671 N N . GLU A 1 92 ? -7.016 11.406 23.25 1 97.62 92 GLU A N 1
ATOM 672 C CA . GLU A 1 92 ? -6.664 10.75 24.5 1 97.62 92 GLU A CA 1
ATOM 673 C C . GLU A 1 92 ? -5.336 10.008 24.375 1 97.62 92 GLU A C 1
ATOM 675 O O . GLU A 1 92 ? -4.473 10.125 25.25 1 97.62 92 GLU A O 1
ATOM 680 N N . LEU A 1 93 ? -5.188 9.305 23.281 1 97.5 93 LEU A N 1
ATOM 681 C CA . LEU A 1 93 ? -3.965 8.547 23.031 1 97.5 93 LEU A CA 1
ATOM 682 C C . LEU A 1 93 ? -2.764 9.484 22.922 1 97.5 93 LEU A C 1
ATOM 684 O O . LEU A 1 93 ? -1.71 9.219 23.5 1 97.5 93 LEU A O 1
ATOM 688 N N . ALA A 1 94 ? -2.92 10.539 22.234 1 97.94 94 ALA A N 1
ATOM 689 C CA . ALA A 1 94 ? -1.831 11.492 22.016 1 97.94 94 ALA A CA 1
ATOM 690 C C . ALA A 1 94 ? -1.417 12.164 23.312 1 97.94 94 ALA A C 1
ATOM 692 O O . ALA A 1 94 ? -0.225 12.289 23.609 1 97.94 94 ALA A O 1
ATOM 693 N N . VAL A 1 95 ? -2.4 12.609 24.078 1 98.12 95 VAL A N 1
ATOM 694 C CA . VAL A 1 95 ? -2.143 13.297 25.328 1 98.12 95 VAL A CA 1
ATOM 695 C C . VAL A 1 95 ? -1.461 12.352 26.312 1 98.12 95 VAL A C 1
ATOM 697 O O . VAL A 1 95 ? -0.503 12.727 26.984 1 98.12 95 VAL A O 1
ATOM 700 N N . GLU A 1 96 ? -1.925 11.109 26.328 1 97.38 96 GLU A N 1
ATOM 701 C CA . GLU A 1 96 ? -1.33 10.109 27.203 1 97.38 96 GLU A CA 1
ATOM 702 C C . GLU A 1 96 ? 0.119 9.828 26.812 1 97.38 96 GLU A C 1
ATOM 704 O O . GLU A 1 96 ? 0.962 9.594 27.688 1 97.38 96 GLU A O 1
ATOM 709 N N . ALA A 1 97 ? 0.425 9.898 25.562 1 97.5 97 ALA A N 1
ATOM 710 C CA . ALA A 1 97 ? 1.763 9.594 25.062 1 97.5 97 ALA A CA 1
ATOM 711 C C . ALA A 1 97 ? 2.693 10.789 25.219 1 97.5 97 ALA A C 1
ATOM 713 O O . ALA A 1 97 ? 3.902 10.68 25 1 97.5 97 ALA A O 1
ATOM 714 N N . GLY A 1 98 ? 2.121 11.953 25.484 1 97.94 98 GLY A N 1
ATOM 715 C CA . GLY A 1 98 ? 2.938 13.141 25.656 1 97.94 98 GLY A CA 1
ATOM 716 C C . GLY A 1 98 ? 3.355 13.781 24.344 1 97.94 98 GLY A C 1
ATOM 717 O O . GLY A 1 98 ? 4.391 14.445 24.266 1 97.94 98 GLY A O 1
ATOM 718 N N . VAL A 1 99 ? 2.611 13.594 23.359 1 97.69 99 VAL A N 1
ATOM 719 C CA . VAL A 1 99 ? 2.859 14.133 22.016 1 97.69 99 VAL A CA 1
ATOM 720 C C . VAL A 1 99 ? 2.361 15.57 21.938 1 97.69 99 VAL A C 1
ATOM 722 O O . VAL A 1 99 ? 1.314 15.906 22.5 1 97.69 99 VAL A O 1
ATOM 725 N N . GLU A 1 100 ? 3.16 16.469 21.312 1 98.81 100 GLU A N 1
ATOM 726 C CA . GLU A 1 100 ? 2.678 17.828 21.047 1 98.81 100 GLU A CA 1
ATOM 727 C C . GLU A 1 100 ? 1.664 17.844 19.906 1 98.81 100 GLU A C 1
ATOM 729 O O . GLU A 1 100 ? 1.728 17 19 1 98.81 100 GLU A O 1
ATOM 734 N N . LEU A 1 101 ? 0.74 18.781 20 1 98.88 101 LEU A N 1
ATOM 735 C CA . LEU A 1 101 ? -0.391 18.719 19.078 1 98.88 101 LEU A CA 1
ATOM 736 C C . LEU A 1 101 ? -0.45 19.953 18.188 1 98.88 101 LEU A C 1
ATOM 738 O O . LEU A 1 101 ? -0.239 21.078 18.672 1 98.88 101 LEU A O 1
ATOM 742 N N . ALA A 1 102 ? -0.712 19.75 16.922 1 98.75 102 ALA A N 1
ATOM 743 C CA . ALA A 1 102 ? -1.154 20.859 16.078 1 98.75 102 ALA A CA 1
ATOM 744 C C . ALA A 1 102 ? -2.627 21.172 16.328 1 98.75 102 ALA A C 1
ATOM 746 O O . ALA A 1 102 ? -3.441 20.266 16.516 1 98.75 102 ALA A O 1
ATOM 747 N N . VAL A 1 103 ? -2.945 22.422 16.297 1 98.62 103 VAL A N 1
ATOM 748 C CA . VAL A 1 103 ? -4.332 22.859 16.375 1 98.62 103 VAL A CA 1
ATOM 749 C C . VAL A 1 103 ? -4.605 23.922 15.312 1 98.62 103 VAL A C 1
ATOM 751 O O . VAL A 1 103 ? -3.717 24.688 14.945 1 98.62 103 VAL A O 1
ATOM 754 N N . GLY A 1 104 ? -5.871 23.891 14.805 1 96.94 104 GLY A N 1
ATOM 755 C CA . GLY A 1 104 ? -6.125 24.734 13.648 1 96.94 104 GLY A CA 1
ATOM 756 C C . GLY A 1 104 ? -7.363 25.594 13.805 1 96.94 104 GLY A C 1
ATOM 757 O O . GLY A 1 104 ? -7.699 26.375 12.914 1 96.94 104 GLY A O 1
ATOM 758 N N . ASP A 1 105 ? -8.125 25.453 14.938 1 97.56 105 ASP A N 1
ATOM 759 C CA . ASP A 1 105 ? -9.312 26.266 15.188 1 97.56 105 ASP A CA 1
ATOM 760 C C . ASP A 1 105 ? -9.742 26.188 16.641 1 97.56 105 ASP A C 1
ATOM 762 O O . ASP A 1 105 ? -9.234 25.359 17.406 1 97.56 105 ASP A O 1
ATOM 766 N N . ARG A 1 106 ? -10.633 27.078 17.016 1 97.56 106 ARG A N 1
ATOM 767 C CA . ARG A 1 106 ? -11.055 27.203 18.406 1 97.56 106 ARG A CA 1
ATOM 768 C C . ARG A 1 106 ? -11.781 25.938 18.859 1 97.56 106 ARG A C 1
ATOM 770 O O . ARG A 1 106 ? -11.625 25.516 20.016 1 97.56 106 ARG A O 1
ATOM 777 N N . GLU A 1 107 ? -12.555 25.375 18.016 1 96.62 107 GLU A N 1
ATOM 778 C CA . GLU A 1 107 ? -13.305 24.172 18.375 1 96.62 107 GLU A CA 1
ATOM 779 C C . GLU A 1 107 ? -12.359 23.047 18.766 1 96.62 107 GLU A C 1
ATOM 781 O O . GLU A 1 107 ? -12.578 22.359 19.766 1 96.62 107 GLU A O 1
ATOM 786 N N . TYR A 1 108 ? -11.383 22.844 18 1 97.94 108 TYR A N 1
ATOM 787 C CA . TYR A 1 108 ? -10.414 21.781 18.281 1 97.94 108 TYR A CA 1
ATOM 788 C C . TYR A 1 108 ? -9.633 22.094 19.562 1 97.94 108 TYR A C 1
ATOM 790 O O . TYR A 1 108 ? -9.344 21.188 20.344 1 97.94 108 TYR A O 1
ATOM 798 N N . VAL A 1 109 ? -9.281 23.359 19.766 1 98.56 109 VAL A N 1
ATOM 799 C CA . VAL A 1 109 ? -8.609 23.766 20.984 1 98.56 109 VAL A CA 1
ATOM 800 C C . VAL A 1 109 ? -9.453 23.375 22.203 1 98.56 109 VAL A C 1
ATOM 802 O O . VAL A 1 109 ? -8.93 22.812 23.172 1 98.56 109 VAL A O 1
ATOM 805 N N . ARG A 1 110 ? -10.703 23.594 22.141 1 98.06 110 ARG A N 1
ATOM 806 C CA . ARG A 1 110 ? -11.594 23.266 23.234 1 98.06 110 ARG A CA 1
ATOM 807 C C . ARG A 1 110 ? -11.641 21.766 23.484 1 98.06 110 ARG A C 1
ATOM 809 O O . ARG A 1 110 ? -11.742 21.328 24.625 1 98.06 110 ARG A O 1
ATOM 816 N N . GLU A 1 111 ? -11.562 21.016 22.453 1 97.75 111 GLU A N 1
ATOM 817 C CA . GLU A 1 111 ? -11.523 19.562 22.609 1 97.75 111 GLU A CA 1
ATOM 818 C C . GLU A 1 111 ? -10.234 19.125 23.297 1 97.75 111 GLU A C 1
ATOM 820 O O . GLU A 1 111 ? -10.258 18.25 24.156 1 97.75 111 GLU A O 1
ATOM 825 N N . VAL A 1 112 ? -9.133 19.703 22.875 1 98.56 112 VAL A N 1
ATOM 826 C CA . VAL A 1 112 ? -7.852 19.375 23.484 1 98.56 112 VAL A CA 1
ATOM 827 C C . VAL A 1 112 ? -7.887 19.734 24.969 1 98.56 112 VAL A C 1
ATOM 829 O O . VAL A 1 112 ? -7.406 18.969 25.812 1 98.56 112 VAL A O 1
ATOM 832 N N . VAL A 1 113 ? -8.477 20.875 25.25 1 98.5 113 VAL A N 1
ATOM 833 C CA . VAL A 1 113 ? -8.586 21.328 26.641 1 98.5 113 VAL A CA 1
ATOM 834 C C . VAL A 1 113 ? -9.383 20.312 27.453 1 98.5 113 VAL A C 1
ATOM 836 O O . VAL A 1 113 ? -8.977 19.922 28.547 1 98.5 113 VAL A O 1
ATOM 839 N N . ARG A 1 114 ? -10.5 19.891 26.906 1 98.19 114 ARG A N 1
ATOM 840 C CA . ARG A 1 114 ? -11.352 18.906 27.594 1 98.19 114 ARG A CA 1
ATOM 841 C C . ARG A 1 114 ? -10.57 17.641 27.906 1 98.19 114 ARG A C 1
ATOM 843 O O . ARG A 1 114 ? -10.609 17.156 29.047 1 98.19 114 ARG A O 1
ATOM 850 N N . VAL A 1 115 ? -9.852 17.109 26.984 1 97.88 115 VAL A N 1
ATOM 851 C CA . VAL A 1 115 ? -9.109 15.867 27.156 1 97.88 115 VAL A CA 1
ATOM 852 C C . VAL A 1 115 ? -7.949 16.094 28.141 1 97.88 115 VAL A C 1
ATOM 854 O O . VAL A 1 115 ? -7.695 15.25 29 1 97.88 115 VAL A O 1
ATOM 857 N N . ALA A 1 116 ? -7.254 17.219 28 1 98.12 116 ALA A N 1
ATOM 858 C CA . ALA A 1 116 ? -6.141 17.547 28.875 1 98.12 116 ALA A CA 1
ATOM 859 C C . ALA A 1 116 ? -6.59 17.594 30.344 1 98.12 116 ALA A C 1
ATOM 861 O O . ALA A 1 116 ? -5.938 17.031 31.219 1 98.12 116 ALA A O 1
ATOM 862 N N . ARG A 1 117 ? -7.68 18.219 30.594 1 98 117 ARG A N 1
ATOM 863 C CA . ARG A 1 117 ? -8.227 18.312 31.938 1 98 117 ARG A CA 1
ATOM 864 C C . ARG A 1 117 ? -8.625 16.938 32.469 1 98 117 ARG A C 1
ATOM 866 O O . ARG A 1 117 ? -8.305 16.609 33.625 1 98 117 ARG A O 1
ATOM 873 N N . ALA A 1 118 ? -9.289 16.219 31.641 1 97.62 118 ALA A N 1
ATOM 874 C CA . ALA A 1 118 ? -9.734 14.891 32.031 1 97.62 118 ALA A CA 1
ATOM 875 C C . ALA A 1 118 ? -8.547 14 32.406 1 97.62 118 ALA A C 1
ATOM 877 O O . ALA A 1 118 ? -8.648 13.156 33.281 1 97.62 118 ALA A O 1
ATOM 878 N N . LYS A 1 119 ? -7.426 14.227 31.766 1 96.94 119 LYS A N 1
ATOM 879 C CA . LYS A 1 119 ? -6.254 13.383 31.969 1 96.94 119 LYS A CA 1
ATOM 880 C C . LYS A 1 119 ? -5.297 14.008 33 1 96.94 119 LYS A C 1
ATOM 882 O O . LYS A 1 119 ? -4.301 13.383 33.375 1 96.94 119 LYS A O 1
ATOM 887 N N . GLY A 1 120 ? -5.543 15.195 33.406 1 97.31 120 GLY A N 1
ATOM 888 C CA . GLY A 1 120 ? -4.676 15.891 34.344 1 97.31 120 GLY A CA 1
ATOM 889 C C . GLY A 1 120 ? -3.299 16.188 33.781 1 97.31 120 GLY A C 1
ATOM 890 O O . GLY A 1 120 ? -2.293 16 34.469 1 97.31 120 GLY A O 1
ATOM 891 N N . ARG A 1 121 ? -3.301 16.547 32.469 1 97.12 121 ARG A N 1
ATOM 892 C CA . ARG A 1 121 ? -2.025 16.766 31.812 1 97.12 121 ARG A CA 1
ATOM 893 C C . ARG A 1 121 ? -1.962 18.172 31.203 1 97.12 121 ARG A C 1
ATOM 895 O O . ARG A 1 121 ? -2.988 18.734 30.812 1 97.12 121 ARG A O 1
ATOM 902 N N . ARG A 1 122 ? -0.818 18.688 31.203 1 97.69 122 ARG A N 1
ATOM 903 C CA . ARG A 1 122 ? -0.545 19.891 30.406 1 97.69 122 ARG A CA 1
ATOM 904 C C . ARG A 1 122 ? -0.089 19.5 29 1 97.69 122 ARG A C 1
ATOM 906 O O . ARG A 1 122 ? 0.735 18.609 28.828 1 97.69 122 ARG A O 1
ATOM 913 N N . VAL A 1 123 ? -0.632 20.141 28.031 1 98.56 123 VAL A N 1
ATOM 914 C CA . VAL A 1 123 ? -0.38 19.75 26.641 1 98.56 123 VAL A CA 1
ATOM 915 C C . VAL A 1 123 ? 0.251 20.906 25.875 1 98.56 123 VAL A C 1
ATOM 917 O O . VAL A 1 123 ? -0.225 22.047 25.953 1 98.56 123 VAL A O 1
ATOM 920 N N . ARG A 1 124 ? 1.354 20.656 25.219 1 98.75 124 ARG A N 1
ATOM 921 C CA . ARG A 1 124 ? 1.979 21.625 24.328 1 98.75 124 ARG A CA 1
ATOM 922 C C . ARG A 1 124 ? 1.324 21.594 22.953 1 98.75 124 ARG A C 1
ATOM 924 O O . ARG A 1 124 ? 1.091 20.531 22.391 1 98.75 124 ARG A O 1
ATOM 931 N N . VAL A 1 125 ? 0.994 22.797 22.438 1 98.81 125 VAL A N 1
ATOM 932 C CA . VAL A 1 125 ? 0.299 22.828 21.156 1 98.81 125 VAL A CA 1
ATOM 933 C C . VAL A 1 125 ? 1.011 23.797 20.203 1 98.81 125 VAL A C 1
ATOM 935 O O . VAL A 1 125 ? 1.661 24.75 20.656 1 98.81 125 VAL A O 1
ATOM 938 N N . HIS A 1 126 ? 0.971 23.516 18.953 1 98.94 126 HIS A N 1
ATOM 939 C CA . HIS A 1 126 ? 1.408 24.391 17.859 1 98.94 126 HIS A CA 1
ATOM 940 C C . HIS A 1 126 ? 0.222 24.875 17.031 1 98.94 126 HIS A C 1
ATOM 942 O O . HIS A 1 126 ? -0.514 24.078 16.469 1 98.94 126 HIS A O 1
ATOM 948 N N . VAL A 1 127 ? 0.011 26.156 16.906 1 98.94 127 VAL A N 1
ATOM 949 C CA . VAL A 1 127 ? -1.127 26.719 16.172 1 98.94 127 VAL A CA 1
ATOM 950 C C . VAL A 1 127 ? -0.799 26.797 14.688 1 98.94 127 VAL A C 1
ATOM 952 O O . VAL A 1 127 ? 0.191 27.422 14.305 1 98.94 127 VAL A O 1
ATOM 955 N N . GLU A 1 128 ? -1.596 26.156 13.93 1 98.94 128 GLU A N 1
ATOM 956 C CA . GLU A 1 128 ? -1.436 26.172 12.477 1 98.94 128 GLU A CA 1
ATOM 957 C C . GLU A 1 128 ? -2.223 27.312 11.844 1 98.94 128 GLU A C 1
ATOM 959 O O . GLU A 1 128 ? -3.422 27.469 12.086 1 98.94 128 GLU A O 1
ATOM 964 N N . VAL A 1 129 ? -1.559 28.094 11.07 1 98.88 129 VAL A N 1
ATOM 965 C CA . VAL A 1 129 ? -2.184 29.156 10.289 1 98.88 129 VAL A CA 1
ATOM 966 C C . VAL A 1 129 ? -2.199 28.781 8.812 1 98.88 129 VAL A C 1
ATOM 968 O O . VAL A 1 129 ? -1.15 28.484 8.227 1 98.88 129 VAL A O 1
ATOM 971 N N . ASP A 1 130 ? -3.389 28.75 8.242 1 98.69 130 ASP A N 1
ATOM 972 C CA . ASP A 1 130 ? -3.486 28.438 6.816 1 98.69 130 ASP A CA 1
ATOM 973 C C . ASP A 1 130 ? -3.229 29.688 5.973 1 98.69 130 ASP A C 1
ATOM 975 O O . ASP A 1 130 ? -4.125 30.516 5.785 1 98.69 130 ASP A O 1
ATOM 979 N N . THR A 1 131 ? -2.107 29.656 5.375 1 98.5 131 THR A N 1
ATOM 980 C CA . THR A 1 131 ? -1.745 30.828 4.578 1 98.5 131 THR A CA 1
ATOM 981 C C . THR A 1 131 ? -1.907 30.531 3.088 1 98.5 131 THR A C 1
ATOM 983 O O . THR A 1 131 ? -1.607 31.375 2.248 1 98.5 131 THR A O 1
ATOM 986 N N . GLY A 1 132 ? -2.355 29.312 2.803 1 97.69 132 GLY A N 1
ATOM 987 C CA . GLY A 1 132 ? -2.527 29.078 1.379 1 97.69 132 GLY A CA 1
ATOM 988 C C . GLY A 1 132 ? -2.73 27.609 1.038 1 97.69 132 GLY A C 1
ATOM 989 O O . GLY A 1 132 ? -3.09 27.266 -0.093 1 97.69 132 GLY A O 1
ATOM 990 N N . MET A 1 133 ? -2.543 26.656 1.948 1 97.12 133 MET A N 1
ATOM 991 C CA . MET A 1 133 ? -2.66 25.219 1.719 1 97.12 133 MET A CA 1
ATOM 992 C C . MET A 1 133 ? -4.109 24.828 1.46 1 97.12 133 MET A C 1
ATOM 994 O O . MET A 1 133 ? -4.379 23.922 0.664 1 97.12 133 MET A O 1
ATOM 998 N N . GLY A 1 134 ? -5.02 25.469 2.176 1 97.19 134 GLY A N 1
ATOM 999 C CA . GLY A 1 134 ? -6.434 25.156 2.027 1 97.19 134 GLY A CA 1
ATOM 1000 C C . GLY A 1 134 ? -6.812 23.797 2.561 1 97.19 134 GLY A C 1
ATOM 1001 O O . GLY A 1 134 ? -7.668 23.109 1.988 1 97.19 134 GLY A O 1
ATOM 1002 N N . ARG A 1 135 ? -6.23 23.312 3.617 1 97 135 ARG A N 1
ATOM 1003 C CA . ARG A 1 135 ? -6.449 21.984 4.18 1 97 135 ARG A CA 1
ATOM 1004 C C . ARG A 1 135 ? -6.824 22.062 5.656 1 97 135 ARG A C 1
ATOM 1006 O O . ARG A 1 135 ? -8.008 22.016 6.008 1 97 135 ARG A O 1
ATOM 1013 N N . THR A 1 136 ? -5.961 22.234 6.512 1 97.94 136 THR A N 1
ATOM 1014 C CA . THR A 1 136 ? -6.172 22.5 7.934 1 97.94 136 THR A CA 1
ATOM 1015 C C . THR A 1 136 ? -5.531 23.812 8.344 1 97.94 136 THR A C 1
ATOM 1017 O O . THR A 1 136 ? -4.836 24.453 7.555 1 97.94 136 THR A O 1
ATOM 1020 N N . GLY A 1 137 ? -5.918 24.266 9.594 1 98.5 137 GLY A N 1
ATOM 1021 C CA . GLY A 1 137 ? -5.359 25.5 10.102 1 98.5 137 GLY A CA 1
ATOM 1022 C C . GLY A 1 137 ? -6.348 26.656 10.07 1 98.5 137 GLY A C 1
ATOM 1023 O O . GLY A 1 137 ? -7.219 26.719 9.195 1 98.5 137 GLY A O 1
ATOM 1024 N N . CYS A 1 138 ? -6.18 27.625 10.891 1 98.12 138 CYS A N 1
ATOM 1025 C CA . CYS A 1 138 ? -7.078 28.766 10.969 1 98.12 138 CYS A CA 1
ATOM 1026 C C . CYS A 1 138 ? -6.73 29.797 9.914 1 98.12 138 CYS A C 1
ATOM 1028 O O . CYS A 1 138 ? -5.582 29.875 9.469 1 98.12 138 CYS A O 1
ATOM 1030 N N . ALA A 1 139 ? -7.738 30.547 9.539 1 97.75 139 ALA A N 1
ATOM 1031 C CA . ALA A 1 139 ? -7.492 31.703 8.68 1 97.75 139 ALA A CA 1
ATOM 1032 C C . ALA A 1 139 ? -6.625 32.719 9.391 1 97.75 139 ALA A C 1
ATOM 1034 O O . ALA A 1 139 ? -6.703 32.875 10.617 1 97.75 139 ALA A O 1
ATOM 1035 N N . PRO A 1 140 ? -5.801 33.469 8.602 1 98.25 140 PRO A N 1
ATOM 1036 C CA . PRO A 1 140 ? -4.938 34.469 9.211 1 98.25 140 PRO A CA 1
ATOM 1037 C C . PRO A 1 140 ? -5.707 35.438 10.117 1 98.25 140 PRO A C 1
ATOM 1039 O O . PRO A 1 140 ? -5.219 35.812 11.188 1 98.25 140 PRO A O 1
ATOM 1042 N N . GLU A 1 141 ? -6.906 35.781 9.773 1 97.12 141 GLU A N 1
ATOM 1043 C CA . GLU A 1 141 ? -7.691 36.75 10.523 1 97.12 141 GLU A CA 1
ATOM 1044 C C . GLU A 1 141 ? -8.203 36.156 11.836 1 97.12 141 GLU A C 1
ATOM 1046 O O . GLU A 1 141 ? -8.594 36.875 12.742 1 97.12 141 GLU A O 1
ATOM 1051 N N . GLU A 1 142 ? -8.188 34.844 11.922 1 97.75 142 GLU A N 1
ATOM 1052 C CA . GLU A 1 142 ? -8.711 34.156 13.102 1 97.75 142 GLU A CA 1
ATOM 1053 C C . GLU A 1 142 ? -7.59 33.75 14.047 1 97.75 142 GLU A C 1
ATOM 1055 O O . GLU A 1 142 ? -7.84 33.375 15.195 1 97.75 142 GLU A O 1
ATOM 1060 N N . ALA A 1 143 ? -6.391 33.875 13.656 1 98.5 143 ALA A N 1
ATOM 1061 C CA . ALA A 1 143 ? -5.242 33.25 14.312 1 98.5 143 ALA A CA 1
ATOM 1062 C C . ALA A 1 143 ? -5.031 33.812 15.711 1 98.5 143 ALA A C 1
ATOM 1064 O O . ALA A 1 143 ? -4.781 33.062 16.656 1 98.5 143 ALA A O 1
ATOM 1065 N N . VAL A 1 144 ? -5.125 35.125 15.828 1 98.44 144 VAL A N 1
ATOM 1066 C CA . VAL A 1 144 ? -4.918 35.781 17.125 1 98.44 144 VAL A CA 1
ATOM 1067 C C . VAL A 1 144 ? -5.93 35.219 18.125 1 98.44 144 VAL A C 1
ATOM 1069 O O . VAL A 1 144 ? -5.578 34.938 19.281 1 98.44 144 VAL A O 1
ATOM 1072 N N . GLY A 1 145 ? -7.164 35.094 17.688 1 98.25 145 GLY A N 1
ATOM 1073 C CA . GLY A 1 145 ? -8.195 34.562 18.547 1 98.25 145 GLY A CA 1
ATOM 1074 C C . GLY A 1 145 ? -7.91 33.125 18.984 1 98.25 145 GLY A C 1
ATOM 1075 O O . GLY A 1 145 ? -8.125 32.781 20.156 1 98.25 145 GLY A O 1
ATOM 1076 N N . VAL A 1 146 ? -7.426 32.281 18.125 1 98.69 146 VAL A N 1
ATOM 1077 C CA . VAL A 1 146 ? -7.074 30.922 18.453 1 98.69 146 VAL A CA 1
ATOM 1078 C C . VAL A 1 146 ? -5.938 30.891 19.469 1 98.69 146 VAL A C 1
ATOM 1080 O O . VAL A 1 146 ? -5.984 30.141 20.438 1 98.69 146 VAL A O 1
ATOM 1083 N N . VAL A 1 147 ? -4.949 31.719 19.234 1 98.75 147 VAL A N 1
ATOM 1084 C CA . VAL A 1 147 ? -3.795 31.797 20.125 1 98.75 147 VAL A CA 1
ATOM 1085 C C . VAL A 1 147 ? -4.238 32.25 21.516 1 98.75 147 VAL A C 1
ATOM 1087 O O . VAL A 1 147 ? -3.785 31.688 22.531 1 98.75 147 VAL A O 1
ATOM 1090 N N . GLU A 1 148 ? -5.125 33.219 21.562 1 98.38 148 GLU A N 1
ATOM 1091 C CA . GLU A 1 148 ? -5.641 33.688 22.844 1 98.38 148 GLU A CA 1
ATOM 1092 C C . GLU A 1 148 ? -6.395 32.594 23.578 1 98.38 148 GLU A C 1
ATOM 1094 O O . GLU A 1 148 ? -6.309 32.5 24.812 1 98.38 148 GLU A O 1
ATOM 1099 N N . GLU A 1 149 ? -7.105 31.844 22.844 1 98.06 149 GLU A N 1
ATOM 1100 C CA . GLU A 1 149 ? -7.812 30.719 23.438 1 98.06 149 GLU A CA 1
ATOM 1101 C C . GLU A 1 149 ? -6.836 29.719 24.047 1 98.06 149 GLU A C 1
ATOM 1103 O O . GLU A 1 149 ? -7.066 29.188 25.141 1 98.06 149 GLU A O 1
ATOM 1108 N N . VAL A 1 150 ? -5.797 29.391 23.375 1 98.62 150 VAL A N 1
ATOM 1109 C CA . VAL A 1 150 ? -4.762 28.484 23.844 1 98.62 150 VAL A CA 1
ATOM 1110 C C . VAL A 1 150 ? -4.152 29.031 25.141 1 98.62 150 VAL A C 1
ATOM 1112 O O . VAL A 1 150 ? -4.07 28.312 26.141 1 98.62 150 VAL A O 1
ATOM 1115 N N . GLU A 1 151 ? -3.795 30.281 25.172 1 97.44 151 GLU A N 1
ATOM 1116 C CA . GLU A 1 151 ? -3.145 30.906 26.312 1 97.44 151 GLU A CA 1
ATOM 1117 C C . GLU A 1 151 ? -4.074 30.953 27.516 1 97.44 151 GLU A C 1
ATOM 1119 O O . GLU A 1 151 ? -3.629 30.828 28.656 1 97.44 151 GLU A O 1
ATOM 1124 N N . GLY A 1 152 ? -5.254 31.125 27.234 1 96.88 152 GLY A N 1
ATOM 1125 C CA . GLY A 1 152 ? -6.23 31.281 28.297 1 96.88 152 GLY A CA 1
ATOM 1126 C C . GLY A 1 152 ? -6.707 29.969 28.875 1 96.88 152 GLY A C 1
ATOM 1127 O O . GLY A 1 152 ? -7.367 29.938 29.922 1 96.88 152 GLY A O 1
ATOM 1128 N N . ALA A 1 153 ? -6.367 28.906 28.312 1 96.75 153 ALA A N 1
ATOM 1129 C CA . ALA A 1 153 ? -6.922 27.594 28.672 1 96.75 153 ALA A CA 1
ATOM 1130 C C . ALA A 1 153 ? -6.336 27.109 30 1 96.75 153 ALA A C 1
ATOM 1132 O O . ALA A 1 153 ? -6.957 26.297 30.703 1 96.75 153 ALA A O 1
ATOM 1133 N N . GLY A 1 154 ? -5.156 27.5 30.375 1 96.56 154 GLY A N 1
ATOM 1134 C CA . GLY A 1 154 ? -4.512 27.109 31.609 1 96.56 154 GLY A CA 1
ATOM 1135 C C . GLY A 1 154 ? -3.84 25.75 31.547 1 96.56 154 GLY A C 1
ATOM 1136 O O . GLY A 1 154 ? -2.887 25.484 32.281 1 96.56 154 GLY A O 1
ATOM 1137 N N . VAL A 1 155 ? -4.328 24.875 30.719 1 98.06 155 VAL A N 1
ATOM 1138 C CA . VAL A 1 155 ? -3.795 23.516 30.656 1 98.06 155 VAL A CA 1
ATOM 1139 C C . VAL A 1 155 ? -3.047 23.312 29.328 1 98.06 155 VAL A C 1
ATOM 1141 O O . VAL A 1 155 ? -2.549 22.234 29.047 1 98.06 155 VAL A O 1
ATOM 1144 N N . LEU A 1 156 ? -2.988 24.312 28.562 1 98.62 156 LEU A N 1
ATOM 1145 C CA . LEU A 1 156 ? -2.244 24.266 27.312 1 98.62 156 LEU A CA 1
ATOM 1146 C C . LEU A 1 156 ? -1.057 25.219 27.359 1 98.62 156 LEU A C 1
ATOM 1148 O O . LEU A 1 156 ? -1.067 26.203 28.109 1 98.62 156 LEU A O 1
ATOM 1152 N N . GLU A 1 157 ? -0.028 24.844 26.688 1 98.44 157 GLU A N 1
ATOM 1153 C CA . GLU A 1 157 ? 1.122 25.719 26.438 1 98.44 157 GLU A CA 1
ATOM 1154 C C . GLU A 1 157 ? 1.311 25.953 24.938 1 98.44 157 GLU A C 1
ATOM 1156 O O . GLU A 1 157 ? 1.367 25.016 24.156 1 98.44 157 GLU A O 1
ATOM 1161 N N . LEU A 1 158 ? 1.354 27.219 24.578 1 98.75 158 LEU A N 1
ATOM 1162 C CA . LEU A 1 158 ? 1.688 27.547 23.203 1 98.75 158 LEU A CA 1
ATOM 1163 C C . LEU A 1 158 ? 3.16 27.266 22.922 1 98.75 158 LEU A C 1
ATOM 1165 O O . LEU A 1 158 ? 4.027 28.094 23.234 1 98.75 158 LEU A O 1
ATOM 1169 N N . ALA A 1 159 ? 3.395 26.188 22.25 1 98.69 159 ALA A N 1
ATOM 1170 C CA . ALA A 1 159 ? 4.766 25.75 21.984 1 98.69 159 ALA A CA 1
ATOM 1171 C C . ALA A 1 159 ? 5.273 26.344 20.672 1 98.69 159 ALA A C 1
ATOM 1173 O O . ALA A 1 159 ? 6.484 26.469 20.469 1 98.69 159 ALA A O 1
ATOM 1174 N N . GLY A 1 160 ? 4.32 26.672 19.797 1 98.81 160 GLY A N 1
ATOM 1175 C CA . GLY A 1 160 ? 4.754 27.234 18.531 1 98.81 160 GLY A CA 1
ATOM 1176 C C . GLY A 1 160 ? 3.604 27.578 17.609 1 98.81 160 GLY A C 1
ATOM 1177 O O . GLY A 1 160 ? 2.439 27.375 17.953 1 98.81 160 GLY A O 1
ATOM 1178 N N . MET A 1 161 ? 3.924 28.203 16.469 1 98.88 161 MET A N 1
ATOM 1179 C CA . MET A 1 161 ? 3.035 28.5 15.352 1 98.88 161 MET A CA 1
ATOM 1180 C C . MET A 1 161 ? 3.646 28.031 14.031 1 98.88 161 MET A C 1
ATOM 1182 O O . MET A 1 161 ? 4.867 28.047 13.875 1 98.88 161 MET A O 1
ATOM 1186 N N . TRP A 1 162 ? 2.766 27.625 13.156 1 98.88 162 TRP A N 1
ATOM 1187 C CA . TRP A 1 162 ? 3.328 27.125 11.906 1 98.88 162 TRP A CA 1
ATOM 1188 C C . TRP A 1 162 ? 2.338 27.297 10.758 1 98.88 162 TRP A C 1
ATOM 1190 O O . TRP A 1 162 ? 1.171 27.625 10.977 1 98.88 162 TRP A O 1
ATOM 1200 N N . THR A 1 163 ? 2.818 27.234 9.562 1 98.88 163 THR A N 1
ATOM 1201 C CA . THR A 1 163 ? 2.061 27.141 8.32 1 98.88 163 THR A CA 1
ATOM 1202 C C . THR A 1 163 ? 2.658 26.078 7.395 1 98.88 163 THR A C 1
ATOM 1204 O O . THR A 1 163 ? 3.633 25.422 7.75 1 98.88 163 THR A O 1
ATOM 1207 N N . HIS A 1 164 ? 2.008 25.766 6.332 1 98.62 164 HIS A N 1
ATOM 1208 C CA . HIS A 1 164 ? 2.465 24.75 5.395 1 98.62 164 HIS A CA 1
ATOM 1209 C C . HIS A 1 164 ? 2.309 25.219 3.951 1 98.62 164 HIS A C 1
ATOM 1211 O O . HIS A 1 164 ? 1.353 25.922 3.623 1 98.62 164 HIS A O 1
ATOM 1217 N N . PHE A 1 165 ? 3.266 24.797 3.125 1 98.44 165 PHE A N 1
ATOM 1218 C CA . PHE A 1 165 ? 3.332 25.312 1.763 1 98.44 165 PHE A CA 1
ATOM 1219 C C . PHE A 1 165 ? 2.83 24.266 0.767 1 98.44 165 PHE A C 1
ATOM 1221 O O . PHE A 1 165 ? 3.334 23.141 0.728 1 98.44 165 PHE A O 1
ATOM 1228 N N . PRO A 1 166 ? 1.919 24.641 -0.126 1 97.62 166 PRO A N 1
ATOM 1229 C CA . PRO A 1 166 ? 1.466 23.75 -1.186 1 97.62 166 PRO A CA 1
ATOM 1230 C C . PRO A 1 166 ? 2.369 23.781 -2.416 1 97.62 166 PRO A C 1
ATOM 1232 O O . PRO A 1 166 ? 2.279 22.891 -3.275 1 97.62 166 PRO A O 1
ATOM 1235 N N . SER A 1 167 ? 3.248 24.797 -2.523 1 96.81 167 SER A N 1
ATOM 1236 C CA . SER A 1 167 ? 3.906 25 -3.809 1 96.81 167 SER A CA 1
ATOM 1237 C C . SER A 1 167 ? 5.344 25.484 -3.621 1 96.81 167 SER A C 1
ATOM 1239 O O . SER A 1 167 ? 5.871 26.219 -4.453 1 96.81 167 SER A O 1
ATOM 1241 N N . SER A 1 168 ? 5.906 25.125 -2.551 1 96.38 168 SER A N 1
ATOM 1242 C CA . SER A 1 168 ? 7.27 25.578 -2.281 1 96.38 168 SER A CA 1
ATOM 1243 C C . SER A 1 168 ? 8.266 24.922 -3.234 1 96.38 168 SER A C 1
ATOM 1245 O O . SER A 1 168 ? 9.414 25.359 -3.322 1 96.38 168 SER A O 1
ATOM 1247 N N . ASP A 1 169 ? 7.848 23.906 -3.957 1 94.25 169 ASP A N 1
ATOM 1248 C CA . ASP A 1 169 ? 8.727 23.156 -4.848 1 94.25 169 ASP A CA 1
ATOM 1249 C C . ASP A 1 169 ? 8.547 23.594 -6.297 1 94.25 169 ASP A C 1
ATOM 1251 O O . ASP A 1 169 ? 9.086 22.969 -7.215 1 94.25 169 ASP A O 1
ATOM 1255 N N . GLU A 1 170 ? 7.777 24.656 -6.457 1 92.62 170 GLU A N 1
ATOM 1256 C CA . GLU A 1 170 ? 7.535 25.172 -7.801 1 92.62 170 GLU A CA 1
ATOM 1257 C C . GLU A 1 170 ? 8.562 26.234 -8.18 1 92.62 170 GLU A C 1
ATOM 1259 O O . GLU A 1 170 ? 9.227 26.797 -7.309 1 92.62 170 GLU A O 1
ATOM 1264 N N . ALA A 1 171 ? 8.633 26.469 -9.445 1 86.31 171 ALA A N 1
ATOM 1265 C CA . ALA A 1 171 ? 9.57 27.453 -9.945 1 86.31 171 ALA A CA 1
ATOM 1266 C C . ALA A 1 171 ? 9.125 28.875 -9.57 1 86.31 171 ALA A C 1
ATOM 1268 O O . ALA A 1 171 ? 9.953 29.719 -9.242 1 86.31 171 ALA A O 1
ATOM 1269 N N . ASP A 1 172 ? 7.852 29.047 -9.609 1 87.75 172 ASP A N 1
ATOM 1270 C CA . ASP A 1 172 ? 7.312 30.344 -9.211 1 87.75 172 ASP A CA 1
ATOM 1271 C C . ASP A 1 172 ? 7.301 30.5 -7.691 1 87.75 172 ASP A C 1
ATOM 1273 O O . ASP A 1 172 ? 6.508 29.859 -7.004 1 87.75 172 ASP A O 1
ATOM 1277 N N . ASP A 1 173 ? 8.086 31.453 -7.293 1 91.25 173 ASP A N 1
ATOM 1278 C CA . ASP A 1 173 ? 8.281 31.609 -5.855 1 91.25 173 ASP A CA 1
ATOM 1279 C C . ASP A 1 173 ? 7.223 32.531 -5.258 1 91.25 173 ASP A C 1
ATOM 1281 O O . ASP A 1 173 ? 7.102 32.656 -4.035 1 91.25 173 ASP A O 1
ATOM 1285 N N . GLY A 1 174 ? 6.508 33.156 -6.066 1 95.75 174 GLY A N 1
ATOM 1286 C CA . GLY A 1 174 ? 5.637 34.25 -5.629 1 95.75 174 GLY A CA 1
ATOM 1287 C C . GLY A 1 174 ? 4.609 33.781 -4.602 1 95.75 174 GLY A C 1
ATOM 1288 O O . GLY A 1 174 ? 4.402 34.469 -3.596 1 95.75 174 GLY A O 1
ATOM 1289 N N . PHE A 1 175 ? 4.012 32.75 -4.844 1 97.12 175 PHE A N 1
ATOM 1290 C CA . PHE A 1 175 ? 2.967 32.281 -3.943 1 97.12 175 PHE A CA 1
ATOM 1291 C C . PHE A 1 175 ? 3.541 31.938 -2.57 1 97.12 175 PHE A C 1
ATOM 1293 O O . PHE A 1 175 ? 2.986 32.344 -1.547 1 97.12 175 PHE A O 1
ATOM 1300 N N . THR A 1 176 ? 4.641 31.234 -2.541 1 98.06 176 THR A N 1
ATOM 1301 C CA . THR A 1 176 ? 5.273 30.828 -1.287 1 98.06 176 THR A CA 1
ATOM 1302 C C . THR A 1 176 ? 5.781 32.062 -0.529 1 98.06 176 THR A C 1
ATOM 1304 O O . THR A 1 176 ? 5.629 32.156 0.691 1 98.06 176 THR A O 1
ATOM 1307 N N . GLU A 1 177 ? 6.332 32.938 -1.243 1 98 177 GLU A N 1
ATOM 1308 C CA . GLU A 1 177 ? 6.805 34.188 -0.612 1 98 177 GLU A CA 1
ATOM 1309 C C . GLU A 1 177 ? 5.652 34.938 0.03 1 98 177 GLU A C 1
ATOM 1311 O O . GLU A 1 177 ? 5.789 35.469 1.141 1 98 177 GLU A O 1
ATOM 1316 N N . ALA A 1 178 ? 4.598 35 -0.666 1 98.25 178 ALA A N 1
ATOM 1317 C CA . ALA A 1 178 ? 3.414 35.656 -0.118 1 98.25 178 ALA A CA 1
ATOM 1318 C C . ALA A 1 178 ? 2.912 34.938 1.129 1 98.25 178 ALA A C 1
ATOM 1320 O O . ALA A 1 178 ? 2.434 35.594 2.072 1 98.25 178 ALA A O 1
ATOM 1321 N N . GLN A 1 179 ? 2.977 33.656 1.154 1 98.5 179 GLN A N 1
ATOM 1322 C CA . GLN A 1 179 ? 2.58 32.875 2.322 1 98.5 179 GLN A CA 1
ATOM 1323 C C . GLN A 1 179 ? 3.455 33.219 3.527 1 98.5 179 GLN A C 1
ATOM 1325 O O . GLN A 1 179 ? 2.951 33.375 4.645 1 98.5 179 GLN A O 1
ATOM 1330 N N . VAL A 1 180 ? 4.738 33.25 3.283 1 98.69 180 VAL A N 1
ATOM 1331 C CA . VAL A 1 180 ? 5.668 33.562 4.363 1 98.69 180 VAL A CA 1
ATOM 1332 C C . VAL A 1 180 ? 5.344 34.938 4.949 1 98.69 180 VAL A C 1
ATOM 1334 O O . VAL A 1 180 ? 5.285 35.094 6.168 1 98.69 180 VAL A O 1
ATOM 1337 N N . GLU A 1 181 ? 5.121 35.875 4.078 1 98.62 181 GLU A N 1
ATOM 1338 C CA . GLU A 1 181 ? 4.789 37.25 4.516 1 98.62 181 GLU A CA 1
ATOM 1339 C C . GLU A 1 181 ? 3.51 37.25 5.352 1 98.62 181 GLU A C 1
ATOM 1341 O O . GLU A 1 181 ? 3.457 37.875 6.41 1 98.62 181 GLU A O 1
ATOM 1346 N N . ARG A 1 182 ? 2.498 36.594 4.887 1 98.69 182 ARG A N 1
ATOM 1347 C CA . ARG A 1 182 ? 1.231 36.5 5.605 1 98.69 182 ARG A CA 1
ATOM 1348 C C . ARG A 1 182 ? 1.42 35.875 6.977 1 98.69 182 ARG A C 1
ATOM 1350 O O . ARG A 1 182 ? 0.844 36.312 7.965 1 98.69 182 ARG A O 1
ATOM 1357 N N . PHE A 1 183 ? 2.242 34.844 7.02 1 98.88 183 PHE A N 1
ATOM 1358 C CA . PHE A 1 183 ? 2.502 34.156 8.273 1 98.88 183 PHE A CA 1
ATOM 1359 C C . PHE A 1 183 ? 3.188 35.062 9.273 1 98.88 183 PHE A C 1
ATOM 1361 O O . PHE A 1 183 ? 2.785 35.156 10.438 1 98.88 183 PHE A O 1
ATOM 1368 N N . LEU A 1 184 ? 4.16 35.75 8.789 1 98.81 184 LEU A N 1
ATOM 1369 C CA . LEU A 1 184 ? 4.914 36.656 9.664 1 98.81 184 LEU A CA 1
ATOM 1370 C C . LEU A 1 184 ? 4.047 37.812 10.133 1 98.81 184 LEU A C 1
ATOM 1372 O O . LEU A 1 184 ? 4.207 38.312 11.25 1 98.81 184 LEU A O 1
ATOM 1376 N N . GLN A 1 185 ? 3.131 38.25 9.266 1 98.81 185 GLN A N 1
ATOM 1377 C CA . GLN A 1 185 ? 2.178 39.281 9.688 1 98.81 185 GLN A CA 1
ATOM 1378 C C . GLN A 1 185 ? 1.315 38.781 10.844 1 98.81 185 GLN A C 1
ATOM 1380 O O . GLN A 1 185 ? 1.07 39.531 11.805 1 98.81 185 GLN A O 1
ATOM 1385 N N . VAL A 1 186 ? 0.866 37.562 10.781 1 98.81 186 VAL A N 1
ATOM 1386 C CA . VAL A 1 186 ? 0.071 36.969 11.852 1 98.81 186 VAL A CA 1
ATOM 1387 C C . VAL A 1 186 ? 0.902 36.875 13.125 1 98.81 186 VAL A C 1
ATOM 1389 O O . VAL A 1 186 ? 0.42 37.219 14.211 1 98.81 186 VAL A O 1
ATOM 1392 N N . VAL A 1 187 ? 2.133 36.438 13.016 1 98.81 187 VAL A N 1
ATOM 1393 C CA . VAL A 1 187 ? 3.039 36.344 14.156 1 98.81 187 VAL A CA 1
ATOM 1394 C C . VAL A 1 187 ? 3.215 37.719 14.797 1 98.81 187 VAL A C 1
ATOM 1396 O O . VAL A 1 187 ? 3.211 37.812 16.031 1 98.81 187 VAL A O 1
ATOM 1399 N N . GLY A 1 188 ? 3.389 38.719 13.945 1 98.75 188 GLY A N 1
ATOM 1400 C CA . GLY A 1 188 ? 3.49 40.062 14.438 1 98.75 188 GLY A CA 1
ATOM 1401 C C . GLY A 1 188 ? 2.279 40.5 15.242 1 98.75 188 GLY A C 1
ATOM 1402 O O . GLY A 1 188 ? 2.416 41.156 16.281 1 98.75 188 GLY A O 1
ATOM 1403 N N . ARG A 1 189 ? 1.114 40.156 14.797 1 98.62 189 ARG A N 1
ATOM 1404 C CA . ARG A 1 189 ? -0.117 40.5 15.5 1 98.62 189 ARG A CA 1
ATOM 1405 C C . ARG A 1 189 ? -0.197 39.781 16.844 1 98.62 189 ARG A C 1
ATOM 1407 O O . ARG A 1 189 ? -0.701 40.344 17.812 1 98.62 189 ARG A O 1
ATOM 1414 N N . VAL A 1 190 ? 0.244 38.594 16.891 1 98.69 190 VAL A N 1
ATOM 1415 C CA . VAL A 1 190 ? 0.27 37.812 18.125 1 98.69 190 VAL A CA 1
ATOM 1416 C C . VAL A 1 190 ? 1.223 38.469 19.125 1 98.69 190 VAL A C 1
ATOM 1418 O O . VAL A 1 190 ? 0.872 38.688 20.297 1 98.69 190 VAL A O 1
ATOM 1421 N N . ARG A 1 191 ? 2.395 38.875 18.656 1 98.56 191 ARG A N 1
ATOM 1422 C CA . ARG A 1 191 ? 3.377 39.562 19.5 1 98.56 191 ARG A CA 1
ATOM 1423 C C . ARG A 1 191 ? 2.838 40.875 20 1 98.56 191 ARG A C 1
ATOM 1425 O O . ARG A 1 191 ? 3.092 41.281 21.141 1 98.56 191 ARG A O 1
ATOM 1432 N N . ALA A 1 192 ? 2.152 41.531 19.172 1 98.19 192 ALA A N 1
ATOM 1433 C CA . ALA A 1 192 ? 1.588 42.844 19.531 1 98.19 192 ALA A CA 1
ATOM 1434 C C . ALA A 1 192 ? 0.591 42.719 20.672 1 98.19 192 ALA A C 1
ATOM 1436 O O . ALA A 1 192 ? 0.327 43.688 21.391 1 98.19 192 ALA A O 1
ATOM 1437 N N . ARG A 1 193 ? 0.059 41.562 20.859 1 97.62 193 ARG A N 1
ATOM 1438 C CA . ARG A 1 193 ? -0.853 41.281 21.969 1 97.62 193 ARG A CA 1
ATOM 1439 C C . ARG A 1 193 ? -0.085 40.906 23.234 1 97.62 193 ARG A C 1
ATOM 1441 O O . ARG A 1 193 ? -0.688 40.562 24.25 1 97.62 193 ARG A O 1
ATOM 1448 N N . GLY A 1 194 ? 1.234 40.875 23.156 1 97.81 194 GLY A N 1
ATOM 1449 C CA . GLY A 1 194 ? 2.078 40.531 24.281 1 97.81 194 GLY A CA 1
ATOM 1450 C C . GLY A 1 194 ? 2.273 39.031 24.453 1 97.81 194 GLY A C 1
ATOM 1451 O O . GLY A 1 194 ? 2.691 38.562 25.516 1 97.81 194 GLY A O 1
ATOM 1452 N N . ILE A 1 195 ? 1.913 38.25 23.484 1 98.19 195 ILE A N 1
ATOM 1453 C CA . ILE A 1 195 ? 2.01 36.781 23.562 1 98.19 195 ILE A CA 1
ATOM 1454 C C . ILE A 1 195 ? 3.26 36.312 22.828 1 98.19 195 ILE A C 1
ATOM 1456 O O . ILE A 1 195 ? 3.521 36.75 21.703 1 98.19 195 ILE A O 1
ATOM 1460 N N . SER A 1 196 ? 4.102 35.5 23.5 1 98.19 196 SER A N 1
ATOM 1461 C CA . SER A 1 196 ? 5.203 34.844 22.797 1 98.19 196 SER A CA 1
ATOM 1462 C C . SER A 1 196 ? 4.695 33.75 21.891 1 98.19 196 SER A C 1
ATOM 1464 O O . SER A 1 196 ? 4.004 32.812 22.328 1 98.19 196 SER A O 1
ATOM 1466 N N . PRO A 1 197 ? 5.047 33.75 20.672 1 98.19 197 PRO A N 1
ATOM 1467 C CA . PRO A 1 197 ? 4.504 32.781 19.719 1 98.19 197 PRO A CA 1
ATOM 1468 C C . PRO A 1 197 ? 5.168 31.391 19.828 1 98.19 197 PRO A C 1
ATOM 1470 O O . PRO A 1 197 ? 4.703 30.438 19.219 1 98.19 197 PRO A O 1
ATOM 1473 N N . GLY A 1 198 ? 6.266 31.234 20.625 1 98.06 198 GLY A N 1
ATOM 1474 C CA . GLY A 1 198 ? 7.008 29.984 20.672 1 98.06 198 GLY A CA 1
ATOM 1475 C C . GLY A 1 198 ? 7.824 29.734 19.422 1 98.06 198 GLY A C 1
ATOM 1476 O O . GLY A 1 198 ? 8.328 30.672 18.797 1 98.06 198 GLY A O 1
ATOM 1477 N N . LEU A 1 199 ? 8.062 28.438 19.016 1 98.38 199 LEU A N 1
ATOM 1478 C CA . LEU A 1 199 ? 8.805 28.062 17.812 1 98.38 199 LEU A CA 1
ATOM 1479 C C . LEU A 1 199 ? 8.039 28.422 16.547 1 98.38 199 LEU A C 1
ATOM 1481 O O . LEU A 1 199 ? 6.863 28.062 16.422 1 98.38 199 LEU A O 1
ATOM 1485 N N . LEU A 1 200 ? 8.68 29.094 15.695 1 98.88 200 LEU A N 1
ATOM 1486 C CA . LEU A 1 200 ? 8.094 29.375 14.391 1 98.88 200 LEU A CA 1
ATOM 1487 C C . LEU A 1 200 ? 8.656 28.438 13.336 1 98.88 200 LEU A C 1
ATOM 1489 O O . LEU A 1 200 ? 9.875 28.312 13.195 1 98.88 200 LEU A O 1
ATOM 1493 N N . HIS A 1 201 ? 7.738 27.734 12.641 1 98.88 201 HIS A N 1
ATOM 1494 C CA . HIS A 1 201 ? 8.234 26.828 11.617 1 98.88 201 HIS A CA 1
ATOM 1495 C C . HIS A 1 201 ? 7.293 26.781 10.422 1 98.88 201 HIS A C 1
ATOM 1497 O O . HIS A 1 201 ? 6.07 26.859 10.578 1 98.88 201 HIS A O 1
ATOM 1503 N N . ALA A 1 202 ? 7.891 26.688 9.203 1 98.88 202 ALA A N 1
ATOM 1504 C CA . ALA A 1 202 ? 7.109 26.719 7.973 1 98.88 202 ALA A CA 1
ATOM 1505 C C . ALA A 1 202 ? 7.75 25.859 6.891 1 98.88 202 ALA A C 1
ATOM 1507 O O . ALA A 1 202 ? 7.051 25.234 6.082 1 98.88 202 ALA A O 1
ATOM 1508 N N . ALA A 1 203 ? 9.047 25.734 6.863 1 98.75 203 ALA A N 1
ATOM 1509 C CA . ALA A 1 203 ? 9.797 25.188 5.734 1 98.75 203 ALA A CA 1
ATOM 1510 C C . ALA A 1 203 ? 9.688 23.656 5.684 1 98.75 203 ALA A C 1
ATOM 1512 O O . ALA A 1 203 ? 10.242 22.969 6.535 1 98.75 203 ALA A O 1
ATOM 1513 N N . ASN A 1 204 ? 8.938 23.219 4.719 1 98.56 204 ASN A N 1
ATOM 1514 C CA . ASN A 1 204 ? 9.07 21.828 4.297 1 98.56 204 ASN A CA 1
ATOM 1515 C C . ASN A 1 204 ? 10.266 21.625 3.371 1 98.56 204 ASN A C 1
ATOM 1517 O O . ASN A 1 204 ? 11.086 22.531 3.205 1 98.56 204 ASN A O 1
ATOM 1521 N N . SER A 1 205 ? 10.398 20.438 2.77 1 98.62 205 SER A N 1
ATOM 1522 C CA . SER A 1 205 ? 11.562 20.188 1.927 1 98.62 205 SER A CA 1
ATOM 1523 C C . SER A 1 205 ? 11.719 21.266 0.854 1 98.62 205 SER A C 1
ATOM 1525 O O . SER A 1 205 ? 12.82 21.766 0.621 1 98.62 205 SER A O 1
ATOM 1527 N N . GLY A 1 206 ? 10.617 21.594 0.188 1 98 206 GLY A N 1
ATOM 1528 C CA . GLY A 1 206 ? 10.688 22.656 -0.809 1 98 206 GLY A CA 1
ATOM 1529 C C . GLY A 1 206 ? 11.117 24 -0.236 1 98 206 GLY A C 1
ATOM 1530 O O . GLY A 1 206 ? 11.914 24.703 -0.85 1 98 206 GLY A O 1
ATOM 1531 N N . GLY A 1 207 ? 10.602 24.344 0.931 1 98.31 207 GLY A N 1
ATOM 1532 C CA . GLY A 1 207 ? 10.992 25.562 1.617 1 98.31 207 GLY A CA 1
ATOM 1533 C C . GLY A 1 207 ? 12.461 25.578 2.012 1 98.31 207 GLY A C 1
ATOM 1534 O O . GLY A 1 207 ? 13.133 26.609 1.88 1 98.31 207 GLY A O 1
ATOM 1535 N N . ILE A 1 208 ? 12.945 24.484 2.463 1 98.44 208 ILE A N 1
ATOM 1536 C CA . ILE A 1 208 ? 14.336 24.344 2.859 1 98.44 208 ILE A CA 1
ATOM 1537 C C . ILE A 1 208 ? 15.242 24.625 1.661 1 98.44 208 ILE A C 1
ATOM 1539 O O . ILE A 1 208 ? 16.234 25.359 1.774 1 98.44 208 ILE A O 1
ATOM 1543 N N . ILE A 1 209 ? 14.836 24.141 0.563 1 97.56 209 ILE A N 1
ATOM 1544 C CA . ILE A 1 209 ? 15.688 24.203 -0.619 1 97.56 209 ILE A CA 1
ATOM 1545 C C . ILE A 1 209 ? 15.586 25.594 -1.251 1 97.56 209 ILE A C 1
ATOM 1547 O O . ILE A 1 209 ? 16.609 26.203 -1.589 1 97.56 209 ILE A O 1
ATOM 1551 N N . GLY A 1 210 ? 14.398 26.141 -1.24 1 96.38 210 GLY A N 1
ATOM 1552 C CA . GLY A 1 210 ? 14.234 27.25 -2.158 1 96.38 210 GLY A CA 1
ATOM 1553 C C . GLY A 1 210 ? 13.82 28.531 -1.466 1 96.38 210 GLY A C 1
ATOM 1554 O O . GLY A 1 210 ? 13.789 29.609 -2.086 1 96.38 210 GLY A O 1
ATOM 1555 N N . HIS A 1 211 ? 13.5 28.547 -0.194 1 97.62 211 HIS A N 1
ATOM 1556 C CA . HIS A 1 211 ? 12.891 29.734 0.415 1 97.62 211 HIS A CA 1
ATOM 1557 C C . HIS A 1 211 ? 13.484 30 1.792 1 97.62 211 HIS A C 1
ATOM 1559 O O . HIS A 1 211 ? 12.828 29.797 2.811 1 97.62 211 HIS A O 1
ATOM 1565 N N . PRO A 1 212 ? 14.609 30.625 1.84 1 97.5 212 PRO A N 1
ATOM 1566 C CA . PRO A 1 212 ? 15.32 30.859 3.098 1 97.5 212 PRO A CA 1
ATOM 1567 C C . PRO A 1 212 ? 14.492 31.625 4.121 1 97.5 212 PRO A C 1
ATOM 1569 O O . PRO A 1 212 ? 14.508 31.297 5.309 1 97.5 212 PRO A O 1
ATOM 1572 N N . PRO A 1 213 ? 13.656 32.594 3.725 1 98.25 213 PRO A N 1
ATOM 1573 C CA . PRO A 1 213 ? 12.867 33.281 4.73 1 98.25 213 PRO A CA 1
ATOM 1574 C C . PRO A 1 213 ? 11.914 32.375 5.492 1 98.25 213 PRO A C 1
ATOM 1576 O O . PRO A 1 213 ? 11.391 32.75 6.543 1 98.25 213 PRO A O 1
ATOM 1579 N N . SER A 1 214 ? 11.703 31.188 5.004 1 98.62 214 SER A N 1
ATOM 1580 C CA . SER A 1 214 ? 10.75 30.266 5.613 1 98.62 214 SER A CA 1
ATOM 1581 C C . SER A 1 214 ? 11.422 29.391 6.66 1 98.62 214 SER A C 1
ATOM 1583 O O . SER A 1 214 ? 10.75 28.641 7.371 1 98.62 214 SER A O 1
ATOM 1585 N N . TRP A 1 215 ? 12.727 29.453 6.863 1 98.75 215 TRP A N 1
ATOM 1586 C CA . TRP A 1 215 ? 13.453 28.547 7.738 1 98.75 215 TRP A CA 1
ATOM 1587 C C . TRP A 1 215 ? 13.086 28.781 9.195 1 98.75 215 TRP A C 1
ATOM 1589 O O . TRP A 1 215 ? 13.039 27.844 9.992 1 98.75 215 TRP A O 1
ATOM 1599 N N . LEU A 1 216 ? 12.992 30.094 9.562 1 98.5 216 LEU A N 1
ATOM 1600 C CA . LEU A 1 216 ? 12.547 30.5 10.883 1 98.5 216 LEU A CA 1
ATOM 1601 C C . LEU A 1 216 ? 13.289 29.734 11.977 1 98.5 216 LEU A C 1
ATOM 1603 O O . LEU A 1 216 ? 14.516 29.656 11.945 1 98.5 216 LEU A O 1
ATOM 1607 N N . ASP A 1 217 ? 12.555 29.281 13.031 1 98.56 217 ASP A N 1
ATOM 1608 C CA . ASP A 1 217 ? 13.234 28.672 14.172 1 98.56 217 ASP A CA 1
ATOM 1609 C C . ASP A 1 217 ? 13.5 27.188 13.922 1 98.56 217 ASP A C 1
ATOM 1611 O O . ASP A 1 217 ? 14.445 26.625 14.484 1 98.56 217 ASP A O 1
ATOM 1615 N N . MET A 1 218 ? 12.719 26.562 13.117 1 98.81 218 MET A N 1
ATOM 1616 C CA . MET A 1 218 ? 12.75 25.109 12.906 1 98.81 218 MET A CA 1
ATOM 1617 C C . MET A 1 218 ? 12.289 24.766 11.492 1 98.81 218 MET A C 1
ATOM 1619 O O . MET A 1 218 ? 11.336 25.344 10.984 1 98.81 218 MET A O 1
ATOM 1623 N N . VAL A 1 219 ? 12.992 23.828 10.875 1 98.81 219 VAL A N 1
ATOM 1624 C CA . VAL A 1 219 ? 12.586 23.344 9.57 1 98.81 219 VAL A CA 1
ATOM 1625 C C . VAL A 1 219 ? 12.031 21.922 9.695 1 98.81 219 VAL A C 1
ATOM 1627 O O . VAL A 1 219 ? 12.32 21.219 10.664 1 98.81 219 VAL A O 1
ATOM 1630 N N . ARG A 1 220 ? 11.203 21.531 8.742 1 98.88 220 ARG A N 1
ATOM 1631 C CA . ARG A 1 220 ? 10.523 20.234 8.797 1 98.88 220 ARG A CA 1
ATOM 1632 C C . ARG A 1 220 ? 10.781 19.422 7.531 1 98.88 220 ARG A C 1
ATOM 1634 O O . ARG A 1 220 ? 9.867 19.188 6.746 1 98.88 220 ARG A O 1
ATOM 1641 N N . PRO A 1 221 ? 12.008 18.906 7.348 1 98.81 221 PRO A N 1
ATOM 1642 C CA . PRO A 1 221 ? 12.281 18.094 6.152 1 98.81 221 PRO A CA 1
ATOM 1643 C C . PRO A 1 221 ? 11.5 16.781 6.129 1 98.81 221 PRO A C 1
ATOM 1645 O O . PRO A 1 221 ? 11.414 16.094 7.148 1 98.81 221 PRO A O 1
ATOM 1648 N N . GLY A 1 222 ? 10.883 16.516 4.965 1 98.62 222 GLY A N 1
ATOM 1649 C CA . GLY A 1 222 ? 10.266 15.242 4.664 1 98.62 222 GLY A CA 1
ATOM 1650 C C . GLY A 1 222 ? 11.016 14.453 3.609 1 98.62 222 GLY A C 1
ATOM 1651 O O . GLY A 1 222 ? 12.031 13.82 3.904 1 98.62 222 GLY A O 1
ATOM 1652 N N . ILE A 1 223 ? 10.641 14.641 2.312 1 98.69 223 ILE A N 1
ATOM 1653 C CA . ILE A 1 223 ? 11.102 13.797 1.215 1 98.69 223 ILE A CA 1
ATOM 1654 C C . ILE A 1 223 ? 12.602 14.008 1.007 1 98.69 223 ILE A C 1
ATOM 1656 O O . ILE A 1 223 ? 13.312 13.086 0.587 1 98.69 223 ILE A O 1
ATOM 1660 N N . SER A 1 224 ? 13.133 15.172 1.316 1 98.69 224 SER A N 1
ATOM 1661 C CA . SER A 1 224 ? 14.562 15.422 1.151 1 98.69 224 SER A CA 1
ATOM 1662 C C . SER A 1 224 ? 15.391 14.555 2.1 1 98.69 224 SER A C 1
ATOM 1664 O O . SER A 1 224 ? 16.5 14.148 1.765 1 98.69 224 SER A O 1
ATOM 1666 N N . LEU A 1 225 ? 14.844 14.258 3.217 1 98.62 225 LEU A N 1
ATOM 1667 C CA . LEU A 1 225 ? 15.508 13.375 4.164 1 98.62 225 LEU A CA 1
ATOM 1668 C C . LEU A 1 225 ? 15.68 11.977 3.58 1 98.62 225 LEU A C 1
ATOM 1670 O O . LEU A 1 225 ? 16.625 11.273 3.91 1 98.62 225 LEU A O 1
ATOM 1674 N N . TYR A 1 226 ? 14.781 11.648 2.688 1 98.81 226 TYR A N 1
ATOM 1675 C CA . TYR A 1 226 ? 14.734 10.281 2.189 1 98.81 226 TYR A CA 1
ATOM 1676 C C . TYR A 1 226 ? 15.312 10.195 0.779 1 98.81 226 TYR A C 1
ATOM 1678 O O . TYR A 1 226 ? 15.195 9.156 0.12 1 98.81 226 TYR A O 1
ATOM 1686 N N . GLY A 1 227 ? 15.875 11.266 0.307 1 98.25 227 GLY A N 1
ATOM 1687 C CA . GLY A 1 227 ? 16.797 11.172 -0.811 1 98.25 227 GLY A CA 1
ATOM 1688 C C . GLY A 1 227 ? 16.203 11.664 -2.119 1 98.25 227 GLY A C 1
ATOM 1689 O O . GLY A 1 227 ? 16.781 11.453 -3.186 1 98.25 227 GLY A O 1
ATOM 1690 N N . TYR A 1 228 ? 15.039 12.406 -2.021 1 98.12 228 TYR A N 1
ATOM 1691 C CA . TYR A 1 228 ? 14.422 12.859 -3.26 1 98.12 228 TYR A CA 1
ATOM 1692 C C . TYR A 1 228 ? 14.039 14.328 -3.174 1 98.12 228 TYR A C 1
ATOM 1694 O O . TYR A 1 228 ? 13.812 14.859 -2.08 1 98.12 228 TYR A O 1
ATOM 1702 N N . TYR A 1 229 ? 14.031 14.961 -4.34 1 97.19 229 TYR A N 1
ATOM 1703 C CA . TYR A 1 229 ? 13.516 16.328 -4.453 1 97.19 229 TYR A CA 1
ATOM 1704 C C . TYR A 1 229 ? 11.992 16.328 -4.508 1 97.19 229 TYR A C 1
ATOM 1706 O O . TYR A 1 229 ? 11.383 15.375 -4.996 1 97.19 229 TYR A O 1
ATOM 1714 N N . PRO A 1 230 ? 11.422 17.375 -3.992 1 96.31 230 PRO A N 1
ATOM 1715 C CA . PRO A 1 230 ? 9.961 17.391 -3.926 1 96.31 230 PRO A CA 1
ATOM 1716 C C . PRO A 1 230 ? 9.312 17.516 -5.301 1 96.31 230 PRO A C 1
ATOM 1718 O O . PRO A 1 230 ? 8.133 17.172 -5.461 1 96.31 230 PRO A O 1
ATOM 1721 N N . SER A 1 231 ? 10.016 18.047 -6.25 1 94.06 231 SER A N 1
ATOM 1722 C CA . SER A 1 231 ? 9.508 18.141 -7.617 1 94.06 231 SER A CA 1
ATOM 1723 C C . SER A 1 231 ? 10.648 18.219 -8.625 1 94.06 231 SER A C 1
ATOM 1725 O O . SER A 1 231 ? 11.797 18.453 -8.25 1 94.06 231 SER A O 1
ATOM 1727 N N . GLU A 1 232 ? 10.281 18.031 -9.875 1 88.88 232 GLU A N 1
ATOM 1728 C CA . GLU A 1 232 ? 11.266 18.141 -10.945 1 88.88 232 GLU A CA 1
ATOM 1729 C C . GLU A 1 232 ? 11.656 19.594 -11.195 1 88.88 232 GLU A C 1
ATOM 1731 O O . GLU A 1 232 ? 12.719 19.859 -11.766 1 88.88 232 GLU A O 1
ATOM 1736 N N . GLU A 1 233 ? 10.867 20.469 -10.711 1 88.19 233 GLU A N 1
ATOM 1737 C CA . GLU A 1 233 ? 11.094 21.875 -10.977 1 88.19 233 GLU A CA 1
ATOM 1738 C C . GLU A 1 233 ? 12.078 22.469 -9.969 1 88.19 233 GLU A C 1
ATOM 1740 O O . GLU A 1 233 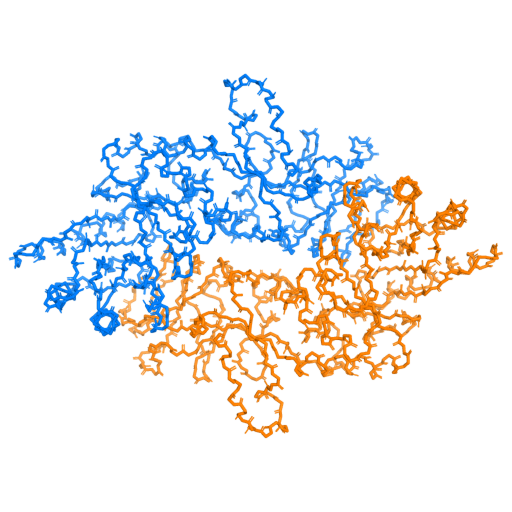? 12.625 23.547 -10.203 1 88.19 233 GLU A O 1
ATOM 1745 N N . GLN A 1 234 ? 12.18 21.75 -8.898 1 90.94 234 GLN A N 1
ATOM 1746 C CA . GLN A 1 234 ? 13.031 22.266 -7.828 1 90.94 234 GLN A CA 1
ATOM 1747 C C . GLN A 1 234 ? 14.5 22.297 -8.25 1 90.94 234 GLN A C 1
ATOM 1749 O O . GLN A 1 234 ? 15 21.328 -8.836 1 90.94 234 GLN A O 1
ATOM 1754 N N . GLU A 1 235 ? 15.164 23.422 -8 1 88.62 235 GLU A N 1
ATOM 1755 C CA . GLU A 1 235 ? 16.594 23.484 -8.258 1 88.62 235 GLU A CA 1
ATOM 1756 C C . GLU A 1 235 ? 17.359 22.422 -7.461 1 88.62 235 GLU A C 1
ATOM 1758 O O . GLU A 1 235 ? 17.109 22.25 -6.266 1 88.62 235 GLU A O 1
ATOM 1763 N N . ARG A 1 236 ? 18.203 21.781 -8.078 1 92.75 236 ARG A N 1
ATOM 1764 C CA . ARG A 1 236 ? 18.922 20.672 -7.453 1 92.75 236 ARG A CA 1
ATOM 1765 C C . ARG A 1 236 ? 20.203 21.156 -6.789 1 92.75 236 ARG A C 1
ATOM 1767 O O . ARG A 1 236 ? 21.312 20.891 -7.277 1 92.75 236 ARG A O 1
ATOM 1774 N N . THR A 1 237 ? 20.047 21.688 -5.602 1 94.12 237 THR A N 1
ATOM 1775 C CA . THR A 1 237 ? 21.156 22.344 -4.918 1 94.12 237 THR A CA 1
ATOM 1776 C C . THR A 1 237 ? 21.688 21.484 -3.779 1 94.12 237 THR A C 1
ATOM 1778 O O . THR A 1 237 ? 22.719 21.781 -3.182 1 94.12 237 THR A O 1
ATOM 1781 N N . LEU A 1 238 ? 20.969 20.469 -3.463 1 96.62 238 LEU A N 1
ATOM 1782 C CA . LEU A 1 238 ? 21.406 19.547 -2.428 1 96.62 238 LEU A CA 1
ATOM 1783 C C . LEU A 1 238 ? 21.844 18.219 -3.039 1 96.62 238 LEU A C 1
ATOM 1785 O O . LEU A 1 238 ? 21.266 17.766 -4.035 1 96.62 238 LEU A O 1
ATOM 1789 N N . SER A 1 239 ? 22.859 17.656 -2.451 1 96.56 239 SER A N 1
ATOM 1790 C CA . SER A 1 239 ? 23.25 16.281 -2.795 1 96.56 239 SER A CA 1
ATOM 1791 C C . SER A 1 239 ? 22.453 15.273 -1.984 1 96.56 239 SER A C 1
ATOM 1793 O O . SER A 1 239 ? 22.859 14.875 -0.894 1 96.56 239 SER A O 1
ATOM 1795 N N . LEU A 1 240 ? 21.375 14.859 -2.566 1 97.38 240 LEU A N 1
ATOM 1796 C CA . LEU A 1 240 ? 20.516 13.922 -1.853 1 97.38 240 LEU A CA 1
ATOM 1797 C C . LEU A 1 240 ? 20.719 12.5 -2.35 1 97.38 240 LEU A C 1
ATOM 1799 O O . LEU A 1 240 ? 20.875 12.273 -3.551 1 97.38 240 LEU A O 1
ATOM 1803 N N . LEU A 1 241 ? 20.719 11.555 -1.422 1 97.62 241 LEU A N 1
ATOM 1804 C CA . LEU A 1 241 ? 20.891 10.148 -1.744 1 97.62 241 LEU A CA 1
ATOM 1805 C C . LEU A 1 241 ? 19.672 9.328 -1.321 1 97.62 241 LEU A C 1
ATOM 1807 O O . LEU A 1 241 ? 19.281 9.359 -0.153 1 97.62 241 LEU A O 1
ATOM 1811 N N . PRO A 1 242 ? 19.094 8.602 -2.299 1 98.44 242 PRO A N 1
ATOM 1812 C CA . PRO A 1 242 ? 17.984 7.73 -1.909 1 98.44 242 PRO A CA 1
ATOM 1813 C C . PRO A 1 242 ? 18.344 6.77 -0.78 1 98.44 242 PRO A C 1
ATOM 1815 O O . PRO A 1 242 ? 19.422 6.156 -0.81 1 98.44 242 PRO A O 1
ATOM 1818 N N . VAL A 1 243 ? 17.453 6.648 0.158 1 98.75 243 VAL A N 1
ATOM 1819 C CA . VAL A 1 243 ? 17.734 5.898 1.379 1 98.75 243 VAL A CA 1
ATOM 1820 C C . VAL A 1 243 ? 17.281 4.453 1.214 1 98.75 243 VAL A C 1
ATOM 1822 O O . VAL A 1 243 ? 17.844 3.541 1.821 1 98.75 243 VAL A O 1
ATOM 1825 N N . MET A 1 244 ? 16.297 4.211 0.347 1 98.75 244 MET A N 1
ATOM 1826 C CA . MET A 1 244 ? 15.703 2.887 0.176 1 98.75 244 MET A CA 1
ATOM 1827 C C . MET A 1 244 ? 16.125 2.268 -1.153 1 98.75 244 MET A C 1
ATOM 1829 O O . MET A 1 244 ? 16.141 2.947 -2.182 1 98.75 244 MET A O 1
ATOM 1833 N N . GLU A 1 245 ? 16.531 1.064 -1.098 1 98.44 245 GLU A N 1
ATOM 1834 C CA . GLU A 1 245 ? 16.641 0.198 -2.268 1 98.44 245 GLU A CA 1
ATOM 1835 C C . GLU A 1 245 ? 15.68 -0.987 -2.17 1 98.44 245 GLU A C 1
ATOM 1837 O O . GLU A 1 245 ? 15.789 -1.806 -1.256 1 98.44 245 GLU A O 1
ATOM 1842 N N . PHE A 1 246 ? 14.719 -1.022 -3.025 1 98.75 246 PHE A N 1
ATOM 1843 C CA . PHE A 1 246 ? 13.734 -2.098 -3.078 1 98.75 246 PHE A CA 1
ATOM 1844 C C . PHE A 1 246 ? 14.18 -3.189 -4.047 1 98.75 246 PHE A C 1
ATOM 1846 O O . PHE A 1 246 ? 14.344 -2.936 -5.242 1 98.75 246 PHE A O 1
ATOM 1853 N N . VAL A 1 247 ? 14.297 -4.438 -3.469 1 98.19 247 VAL A N 1
ATOM 1854 C CA . VAL A 1 247 ? 14.898 -5.492 -4.281 1 98.19 247 VAL A CA 1
ATOM 1855 C C . VAL A 1 247 ? 14.047 -6.758 -4.184 1 98.19 247 VAL A C 1
ATOM 1857 O O . VAL A 1 247 ? 13.25 -6.91 -3.258 1 98.19 247 VAL A O 1
ATOM 1860 N N . SER A 1 248 ? 14.148 -7.539 -5.191 1 98.31 248 SER A N 1
ATOM 1861 C CA . SER A 1 248 ? 13.57 -8.875 -5.254 1 98.31 248 SER A CA 1
ATOM 1862 C C . SER A 1 248 ? 14.523 -9.859 -5.93 1 98.31 248 SER A C 1
ATOM 1864 O O . SER A 1 248 ? 15.742 -9.711 -5.84 1 98.31 248 SER A O 1
ATOM 1866 N N . GLN A 1 249 ? 13.953 -10.945 -6.492 1 98.44 249 GLN A N 1
ATOM 1867 C CA . GLN A 1 249 ? 14.812 -11.945 -7.125 1 98.44 249 GLN A CA 1
ATOM 1868 C C . GLN A 1 249 ? 14.078 -12.664 -8.25 1 98.44 249 GLN A C 1
ATOM 1870 O O . GLN A 1 249 ? 12.844 -12.75 -8.242 1 98.44 249 GLN A O 1
ATOM 1875 N N . VAL A 1 250 ? 14.859 -13.188 -9.141 1 98.69 250 VAL A N 1
ATOM 1876 C CA . VAL A 1 250 ? 14.336 -14.07 -10.18 1 98.69 250 VAL A CA 1
ATOM 1877 C C . VAL A 1 250 ? 13.992 -15.43 -9.586 1 98.69 250 VAL A C 1
ATOM 1879 O O . VAL A 1 250 ? 14.82 -16.047 -8.914 1 98.69 250 VAL A O 1
ATOM 1882 N N . VAL A 1 251 ? 12.75 -15.922 -9.883 1 98.38 251 VAL A N 1
ATOM 1883 C CA . VAL A 1 251 ? 12.406 -17.188 -9.258 1 98.38 251 VAL A CA 1
ATOM 1884 C C . VAL A 1 251 ? 12.094 -18.234 -10.328 1 98.38 251 VAL A C 1
ATOM 1886 O O . VAL A 1 251 ? 12.008 -19.422 -10.039 1 98.38 251 VAL A O 1
ATOM 1889 N N . PHE A 1 252 ? 11.945 -17.812 -11.547 1 98.62 252 PHE A N 1
ATOM 1890 C CA . PHE A 1 252 ? 11.641 -18.734 -12.633 1 98.62 252 PHE A CA 1
ATOM 1891 C C . PHE A 1 252 ? 12.172 -18.188 -13.961 1 98.62 252 PHE A C 1
ATOM 1893 O O . PHE A 1 252 ? 12.125 -16.984 -14.203 1 98.62 252 PHE A O 1
ATOM 1900 N N . LEU A 1 253 ? 12.727 -19.031 -14.797 1 98.19 253 LEU A N 1
ATOM 1901 C CA . LEU A 1 253 ? 13.172 -18.703 -16.141 1 98.19 253 LEU A CA 1
ATOM 1902 C C . LEU A 1 253 ? 12.523 -19.641 -17.172 1 98.19 253 LEU A C 1
ATOM 1904 O O . LEU A 1 253 ? 12.492 -20.859 -16.969 1 98.19 253 LEU A O 1
ATOM 1908 N N . LYS A 1 254 ? 12 -19.031 -18.234 1 96.38 254 LYS A N 1
ATOM 1909 C CA . LYS A 1 254 ? 11.445 -19.891 -19.281 1 96.38 254 LYS A CA 1
ATOM 1910 C C . LYS A 1 254 ? 11.703 -19.297 -20.656 1 96.38 254 LYS A C 1
ATOM 1912 O O . LYS A 1 254 ? 11.578 -18.094 -20.859 1 96.38 254 LYS A O 1
ATOM 1917 N N . LYS A 1 255 ? 12.023 -20.156 -21.547 1 96.75 255 LYS A N 1
ATOM 1918 C CA . LYS A 1 255 ? 12.125 -19.781 -22.953 1 96.75 255 LYS A CA 1
ATOM 1919 C C . LYS A 1 255 ? 10.758 -19.797 -23.641 1 96.75 255 LYS A C 1
ATOM 1921 O O . LYS A 1 255 ? 10 -20.766 -23.484 1 96.75 255 LYS A O 1
ATOM 1926 N N . VAL A 1 256 ? 10.461 -18.719 -24.375 1 97.62 256 VAL A N 1
ATOM 1927 C CA . VAL A 1 256 ? 9.172 -18.672 -25.062 1 97.62 256 VAL A CA 1
ATOM 1928 C C . VAL A 1 256 ? 9.391 -18.359 -26.547 1 97.62 256 VAL A C 1
ATOM 1930 O O . VAL A 1 256 ? 10.375 -17.703 -26.906 1 97.62 256 VAL A O 1
ATOM 1933 N N . ARG A 1 257 ? 8.492 -18.812 -27.328 1 97.38 257 ARG A N 1
ATOM 1934 C CA . ARG A 1 257 ? 8.555 -18.562 -28.766 1 97.38 257 ARG A CA 1
ATOM 1935 C C . ARG A 1 257 ? 7.941 -17.203 -29.109 1 97.38 257 ARG A C 1
ATOM 1937 O O . ARG A 1 257 ? 7.137 -16.672 -28.344 1 97.38 257 ARG A O 1
ATOM 1944 N N . LYS A 1 258 ? 8.359 -16.719 -30.297 1 98.38 258 LYS A N 1
ATOM 1945 C CA . LYS A 1 258 ? 7.707 -15.539 -30.859 1 98.38 258 LYS A CA 1
ATOM 1946 C C . LYS A 1 258 ? 6.188 -15.688 -30.844 1 98.38 258 LYS A C 1
ATOM 1948 O O . LYS A 1 258 ? 5.66 -16.75 -31.188 1 98.38 258 LYS A O 1
ATOM 1953 N N . GLY A 1 259 ? 5.527 -14.625 -30.281 1 98.25 259 GLY A N 1
ATOM 1954 C CA . GLY A 1 259 ? 4.07 -14.617 -30.297 1 98.25 259 GLY A CA 1
ATOM 1955 C C . GLY A 1 259 ? 3.449 -15.109 -29.016 1 98.25 259 GLY A C 1
ATOM 1956 O O . GLY A 1 259 ? 2.256 -14.906 -28.781 1 98.25 259 GLY A O 1
ATOM 1957 N N . THR A 1 260 ? 4.18 -15.75 -28.172 1 97.94 260 THR A N 1
ATOM 1958 C CA . THR A 1 260 ? 3.668 -16.25 -26.891 1 97.94 260 THR A CA 1
ATOM 1959 C C . THR A 1 260 ? 3.146 -15.109 -26.031 1 97.94 260 THR A C 1
ATOM 1961 O O . THR A 1 260 ? 3.854 -14.125 -25.797 1 97.94 260 THR A O 1
ATOM 1964 N N . PRO A 1 261 ? 1.874 -15.234 -25.547 1 98 261 PRO A N 1
ATOM 1965 C CA . PRO A 1 261 ? 1.378 -14.211 -24.609 1 98 261 PRO A CA 1
ATOM 1966 C C . PRO A 1 261 ? 1.938 -14.375 -23.203 1 98 261 PRO A C 1
ATOM 1968 O O . PRO A 1 261 ? 2.23 -15.492 -22.781 1 98 261 PRO A O 1
ATOM 1971 N N . VAL A 1 262 ? 2.094 -13.234 -22.516 1 98.56 262 VAL A N 1
ATOM 1972 C CA . VAL A 1 262 ? 2.65 -13.258 -21.156 1 98.56 262 VAL A CA 1
ATOM 1973 C C . VAL A 1 262 ? 1.725 -12.508 -20.203 1 98.56 262 VAL A C 1
ATOM 1975 O O . VAL A 1 262 ? 1.345 -11.367 -20.469 1 98.56 262 VAL A O 1
ATOM 1978 N N . SER A 1 263 ? 1.302 -13.188 -19.094 1 98.44 263 SER A N 1
ATOM 1979 C CA . SER A 1 263 ? 0.605 -12.609 -17.953 1 98.44 263 SER A CA 1
ATOM 1980 C C . SER A 1 263 ? -0.863 -12.352 -18.266 1 98.44 263 SER A C 1
ATOM 1982 O O . SER A 1 263 ? -1.376 -12.828 -19.281 1 98.44 263 SER A O 1
ATOM 1984 N N . TYR A 1 264 ? -1.572 -11.711 -17.359 1 98.12 264 TYR A N 1
ATOM 1985 C CA . TYR A 1 264 ? -3.018 -11.516 -17.391 1 98.12 264 TYR A CA 1
ATOM 1986 C C . TYR A 1 264 ? -3.424 -10.672 -18.594 1 98.12 264 TYR A C 1
ATOM 1988 O O . TYR A 1 264 ? -2.752 -9.695 -18.938 1 98.12 264 TYR A O 1
ATOM 1996 N N . GLY A 1 265 ? -4.516 -11.062 -19.141 1 96.75 265 GLY A N 1
ATOM 1997 C CA . GLY A 1 265 ? -5.094 -10.32 -20.25 1 96.75 265 GLY A CA 1
ATOM 1998 C C . GLY A 1 265 ? -4.32 -10.477 -21.531 1 96.75 265 GLY A C 1
ATOM 1999 O O . GLY A 1 265 ? -4.754 -10 -22.594 1 96.75 265 GLY A O 1
ATOM 2000 N N . ARG A 1 266 ? -3.162 -11.156 -21.406 1 97.56 266 ARG A N 1
ATOM 2001 C CA . ARG A 1 266 ? -2.332 -11.398 -22.594 1 97.56 266 ARG A CA 1
ATOM 2002 C C . ARG A 1 266 ? -2.047 -10.102 -23.344 1 97.56 266 ARG A C 1
ATOM 2004 O O . ARG A 1 266 ? -2.16 -10.047 -24.562 1 97.56 266 ARG A O 1
ATOM 2011 N N . THR A 1 267 ? -1.708 -9.086 -22.562 1 97.44 267 THR A N 1
ATOM 2012 C CA . THR A 1 267 ? -1.576 -7.754 -23.125 1 97.44 267 THR A CA 1
ATOM 2013 C C . THR A 1 267 ? -0.222 -7.59 -23.812 1 97.44 267 THR A C 1
ATOM 2015 O O . THR A 1 267 ? 0.025 -6.582 -24.484 1 97.44 267 THR A O 1
ATOM 2018 N N . TRP A 1 268 ? 0.685 -8.484 -23.609 1 98.5 268 TRP A N 1
ATOM 2019 C CA . TRP A 1 268 ? 2.002 -8.492 -24.234 1 98.5 268 TRP A CA 1
ATOM 2020 C C . TRP A 1 268 ? 2.268 -9.828 -24.922 1 98.5 268 TRP A C 1
ATOM 2022 O O . TRP A 1 268 ? 1.925 -10.883 -24.391 1 98.5 268 TRP A O 1
ATOM 2032 N N . ARG A 1 269 ? 2.906 -9.773 -26.016 1 98.62 269 ARG A N 1
ATOM 2033 C CA . ARG A 1 269 ? 3.326 -10.953 -26.766 1 98.62 269 ARG A CA 1
ATOM 2034 C C . ARG A 1 269 ? 4.801 -10.867 -27.141 1 98.62 269 ARG A C 1
ATOM 2036 O O . ARG A 1 269 ? 5.285 -9.797 -27.516 1 98.62 269 ARG A O 1
ATOM 2043 N N . ALA A 1 270 ? 5.461 -11.992 -27.078 1 98.69 270 ALA A N 1
ATOM 2044 C CA . ALA A 1 270 ? 6.891 -12.008 -27.375 1 98.69 270 ALA A CA 1
ATOM 2045 C C . ALA A 1 270 ? 7.156 -11.617 -28.812 1 98.69 270 ALA A C 1
ATOM 2047 O O . ALA A 1 270 ? 6.633 -12.242 -29.75 1 98.69 270 ALA A O 1
ATOM 2048 N N . PRO A 1 271 ? 8.031 -10.617 -28.984 1 98.25 271 PRO A N 1
ATOM 2049 C CA . PRO A 1 271 ? 8.32 -10.195 -30.359 1 98.25 271 PRO A CA 1
ATOM 2050 C C . PRO A 1 271 ? 9.312 -11.109 -31.062 1 98.25 271 PRO A C 1
ATOM 2052 O O . PRO A 1 271 ? 9.469 -11.039 -32.281 1 98.25 271 PRO A O 1
ATOM 2055 N N . ARG A 1 272 ? 10.016 -11.93 -30.406 1 98.31 272 ARG A N 1
ATOM 2056 C CA . ARG A 1 272 ? 11 -12.93 -30.812 1 98.31 272 ARG A CA 1
ATOM 2057 C C . ARG A 1 272 ? 11.086 -14.07 -29.812 1 98.31 272 ARG A C 1
ATOM 2059 O O . ARG A 1 272 ? 10.531 -13.969 -28.703 1 98.31 272 ARG A O 1
ATOM 2066 N N . ASP A 1 273 ? 11.727 -15.094 -30.328 1 98.38 273 ASP A N 1
ATOM 2067 C CA . ASP A 1 273 ? 12.094 -16.062 -29.297 1 98.38 273 ASP A CA 1
ATOM 2068 C C . ASP A 1 273 ? 12.938 -15.406 -28.203 1 98.38 273 ASP A C 1
ATOM 2070 O O . ASP A 1 273 ? 13.898 -14.703 -28.5 1 98.38 273 ASP A O 1
ATOM 2074 N N . THR A 1 274 ? 12.547 -15.617 -26.938 1 98.5 274 THR A N 1
ATOM 2075 C CA . THR A 1 274 ? 13.227 -14.891 -25.859 1 98.5 274 THR A CA 1
ATOM 2076 C C . THR A 1 274 ? 13.094 -15.641 -24.531 1 98.5 274 THR A C 1
ATOM 2078 O O . THR A 1 274 ? 12.406 -16.656 -24.469 1 98.5 274 THR A O 1
ATOM 2081 N N . TRP A 1 275 ? 13.852 -15.18 -23.562 1 98.56 275 TRP A N 1
ATOM 2082 C CA . TRP A 1 275 ? 13.734 -15.68 -22.188 1 98.56 275 TRP A CA 1
ATOM 2083 C C . TRP A 1 275 ? 12.945 -14.711 -21.328 1 98.56 275 TRP A C 1
ATOM 2085 O O . TRP A 1 275 ? 13.148 -13.5 -21.391 1 98.56 275 TRP A O 1
ATOM 2095 N N . ILE A 1 276 ? 12.023 -15.305 -20.594 1 98.75 276 ILE A N 1
ATOM 2096 C CA . ILE A 1 276 ? 11.234 -14.547 -19.641 1 98.75 276 ILE A CA 1
ATOM 2097 C C . ILE A 1 276 ? 11.656 -14.922 -18.219 1 98.75 276 ILE A C 1
ATOM 2099 O O . ILE A 1 276 ? 11.703 -16.094 -17.859 1 98.75 276 ILE A O 1
ATOM 2103 N N . ALA A 1 277 ? 12 -13.906 -17.438 1 98.88 277 ALA A N 1
ATOM 2104 C CA . ALA A 1 277 ? 12.258 -14.078 -16.016 1 98.88 277 ALA A CA 1
ATOM 2105 C C . ALA A 1 277 ? 11.047 -13.664 -15.188 1 98.88 277 ALA A C 1
ATOM 2107 O O . ALA A 1 277 ? 10.492 -12.586 -15.391 1 98.88 277 ALA A O 1
ATOM 2108 N N . THR A 1 278 ? 10.602 -14.547 -14.297 1 98.81 278 THR A N 1
ATOM 2109 C CA . THR A 1 278 ? 9.57 -14.195 -13.336 1 98.81 278 THR A CA 1
ATOM 2110 C C . THR A 1 278 ? 10.195 -13.703 -12.031 1 98.81 278 THR A C 1
ATOM 2112 O O . THR A 1 278 ? 11.078 -14.359 -11.477 1 98.81 278 THR A O 1
ATOM 2115 N N . VAL A 1 279 ? 9.758 -12.57 -11.578 1 98.88 279 VAL A N 1
ATOM 2116 C CA . VAL A 1 279 ? 10.273 -11.938 -10.375 1 98.88 279 VAL A CA 1
ATOM 2117 C C . VAL A 1 279 ? 9.258 -12.062 -9.242 1 98.88 279 VAL A C 1
ATOM 2119 O O . VAL A 1 279 ? 8.055 -11.883 -9.461 1 98.88 279 VAL A O 1
ATOM 2122 N N . ALA A 1 280 ? 9.734 -12.281 -8.023 1 98.38 280 ALA A N 1
ATOM 2123 C CA . ALA A 1 280 ? 8.875 -12.594 -6.879 1 98.38 280 ALA A CA 1
ATOM 2124 C C . ALA A 1 280 ? 8.422 -11.32 -6.168 1 98.38 280 ALA A C 1
ATOM 2126 O O . ALA A 1 280 ? 8.547 -11.211 -4.945 1 98.38 280 ALA A O 1
ATOM 2127 N N . ALA A 1 281 ? 7.824 -10.422 -6.855 1 98.56 281 ALA A N 1
ATOM 2128 C CA . ALA A 1 281 ? 7.207 -9.211 -6.32 1 98.56 281 ALA A CA 1
ATOM 2129 C C . ALA A 1 281 ? 6.012 -8.781 -7.168 1 98.56 281 ALA A C 1
ATOM 2131 O O . ALA A 1 281 ? 5.945 -9.102 -8.359 1 98.56 281 ALA A O 1
ATOM 2132 N N . GLY A 1 282 ? 5.117 -8.125 -6.574 1 98.75 282 GLY A N 1
ATOM 2133 C CA . GLY A 1 282 ? 3.957 -7.602 -7.277 1 98.75 282 GLY A CA 1
ATOM 2134 C C . GLY A 1 282 ? 3.305 -6.43 -6.562 1 98.75 282 GLY A C 1
ATOM 2135 O O . GLY A 1 282 ? 3.912 -5.816 -5.684 1 98.75 282 GLY A O 1
ATOM 2136 N N . TYR A 1 283 ? 2.057 -6.164 -7.023 1 98.75 283 TYR A N 1
ATOM 2137 C CA . TYR A 1 283 ? 1.45 -4.945 -6.5 1 98.75 283 TYR A CA 1
ATOM 2138 C C . TYR A 1 283 ? 1.105 -5.098 -5.023 1 98.75 283 TYR A C 1
ATOM 2140 O O . TYR A 1 283 ? 0.966 -4.105 -4.309 1 98.75 283 TYR A O 1
ATOM 2148 N N . ALA A 1 284 ? 1.001 -6.301 -4.477 1 98.62 284 ALA A N 1
ATOM 2149 C CA . ALA A 1 284 ? 0.765 -6.473 -3.047 1 98.62 284 ALA A CA 1
ATOM 2150 C C . ALA A 1 284 ? 2.01 -6.113 -2.24 1 98.62 284 ALA A C 1
ATOM 2152 O O . ALA A 1 284 ? 1.929 -5.895 -1.028 1 98.62 284 ALA A O 1
ATOM 2153 N N . ASP A 1 285 ? 3.148 -6.082 -2.932 1 98.56 285 ASP A N 1
ATOM 2154 C CA . ASP A 1 285 ? 4.391 -5.688 -2.277 1 98.56 285 ASP A CA 1
ATOM 2155 C C . ASP A 1 285 ? 4.633 -4.188 -2.422 1 98.56 285 ASP A C 1
ATOM 2157 O O . ASP A 1 285 ? 5.512 -3.627 -1.76 1 98.56 285 ASP A O 1
ATOM 2161 N N . GLY A 1 286 ? 3.916 -3.586 -3.227 1 98.56 286 GLY A N 1
ATOM 2162 C CA . GLY A 1 286 ? 4.102 -2.162 -3.447 1 98.56 286 GLY A CA 1
ATOM 2163 C C . GLY A 1 286 ? 4.594 -1.832 -4.844 1 98.56 286 GLY A C 1
ATOM 2164 O O . GLY A 1 286 ? 4.898 -0.676 -5.145 1 98.56 286 GLY A O 1
ATOM 2165 N N . TYR A 1 287 ? 4.734 -2.801 -5.762 1 98.81 287 TYR A N 1
ATOM 2166 C CA . TYR A 1 287 ? 5.121 -2.588 -7.152 1 98.81 287 TYR A CA 1
ATOM 2167 C C . TYR A 1 287 ? 3.893 -2.482 -8.047 1 98.81 287 TYR A C 1
ATOM 2169 O O . TYR A 1 287 ? 3.367 -3.496 -8.516 1 98.81 287 TYR A O 1
ATOM 2177 N N . SER A 1 288 ? 3.498 -1.314 -8.391 1 98.88 288 SER A N 1
ATOM 2178 C CA . SER A 1 288 ? 2.193 -0.946 -8.93 1 98.88 288 SER A CA 1
ATOM 2179 C C . SER A 1 288 ? 1.895 -1.701 -10.219 1 98.88 288 SER A C 1
ATOM 2181 O O . SER A 1 288 ? 2.777 -1.87 -11.062 1 98.88 288 SER A O 1
ATOM 2183 N N . ARG A 1 289 ? 0.645 -2.053 -10.367 1 98.81 289 ARG A N 1
ATOM 2184 C CA . ARG A 1 289 ? 0.169 -2.666 -11.602 1 98.81 289 ARG A CA 1
ATOM 2185 C C . ARG A 1 289 ? 0.308 -1.705 -12.781 1 98.81 289 ARG A C 1
ATOM 2187 O O . ARG A 1 289 ? 0.422 -2.137 -13.93 1 98.81 289 ARG A O 1
ATOM 2194 N N . LEU A 1 290 ? 0.334 -0.447 -12.523 1 98.88 290 LEU A N 1
ATOM 2195 C CA . LEU A 1 290 ? 0.428 0.57 -13.57 1 98.88 290 LEU A CA 1
ATOM 2196 C C . LEU A 1 290 ? 1.807 0.557 -14.219 1 98.88 290 LEU A C 1
ATOM 2198 O O . LEU A 1 290 ? 2.018 1.202 -15.25 1 98.88 290 LEU A O 1
ATOM 2202 N N . LEU A 1 291 ? 2.701 -0.193 -13.711 1 98.88 291 LEU A N 1
ATOM 2203 C CA . LEU A 1 291 ? 4.039 -0.314 -14.281 1 98.88 291 LEU A CA 1
ATOM 2204 C C . LEU A 1 291 ? 4.078 -1.393 -15.359 1 98.88 291 LEU A C 1
ATOM 2206 O O . LEU A 1 291 ? 5.113 -1.602 -16 1 98.88 291 LEU A O 1
ATOM 2210 N N . SER A 1 292 ? 2.977 -2.037 -15.625 1 98.88 292 SER A N 1
ATOM 2211 C CA . SER A 1 292 ? 2.846 -3.133 -16.578 1 98.88 292 SER A CA 1
ATOM 2212 C C . SER A 1 292 ? 3.352 -2.725 -17.969 1 98.88 292 SER A C 1
ATOM 2214 O O . SER A 1 292 ? 2.818 -1.797 -18.578 1 98.88 292 SER A O 1
ATOM 2216 N N . SER A 1 293 ? 4.391 -3.447 -18.422 1 98.75 293 SER A N 1
ATOM 2217 C CA . SER A 1 293 ? 4.977 -3.27 -19.75 1 98.75 293 SER A CA 1
ATOM 2218 C C . SER A 1 293 ? 5.473 -1.841 -19.938 1 98.75 293 SER A C 1
ATOM 2220 O O . SER A 1 293 ? 5.426 -1.31 -21.047 1 98.75 293 SER A O 1
ATOM 2222 N N . ARG A 1 294 ? 5.859 -1.151 -18.875 1 98.62 294 ARG A N 1
ATOM 2223 C CA . ARG A 1 294 ? 6.324 0.23 -18.969 1 98.62 294 ARG A CA 1
ATOM 2224 C C . ARG A 1 294 ? 7.629 0.418 -18.203 1 98.62 294 ARG A C 1
ATOM 2226 O O . ARG A 1 294 ? 8.461 1.244 -18.578 1 98.62 294 ARG A O 1
ATOM 2233 N N . ALA A 1 295 ? 7.848 -0.336 -17.203 1 98.75 295 ALA A N 1
ATOM 2234 C CA . ALA A 1 295 ? 8.992 -0.155 -16.312 1 98.75 295 ALA A CA 1
ATOM 2235 C C . ALA A 1 295 ? 10.156 -1.046 -16.734 1 98.75 295 ALA A C 1
ATOM 2237 O O . ALA A 1 295 ? 10.016 -1.88 -17.625 1 98.75 295 ALA A O 1
ATOM 2238 N N . GLU A 1 296 ? 11.297 -0.796 -16.156 1 98.56 296 GLU A N 1
ATOM 2239 C CA . GLU A 1 296 ? 12.484 -1.636 -16.25 1 98.56 296 GLU A CA 1
ATOM 2240 C C . GLU A 1 296 ? 13.016 -2.002 -14.867 1 98.56 296 GLU A C 1
ATOM 2242 O O . GLU A 1 296 ? 12.672 -1.35 -13.883 1 98.56 296 GLU A O 1
ATOM 2247 N N . VAL A 1 297 ? 13.758 -3.029 -14.852 1 98.69 297 VAL A N 1
ATOM 2248 C CA . VAL A 1 297 ? 14.445 -3.432 -13.633 1 98.69 297 VAL A CA 1
ATOM 2249 C C . VAL A 1 297 ? 15.922 -3.682 -13.93 1 98.69 297 VAL A C 1
ATOM 2251 O O . VAL A 1 297 ? 16.328 -3.787 -15.094 1 98.69 297 VAL A O 1
ATOM 2254 N N . LEU A 1 298 ? 16.703 -3.67 -12.812 1 98.19 298 LEU A N 1
ATOM 2255 C CA . LEU A 1 298 ? 18.141 -3.922 -12.945 1 98.19 298 LEU A CA 1
ATOM 2256 C C . LEU A 1 298 ? 18.5 -5.328 -12.477 1 98.19 298 LEU A C 1
ATOM 2258 O O . LEU A 1 298 ? 18.156 -5.715 -11.359 1 98.19 298 LEU A O 1
ATOM 2262 N N . ILE A 1 299 ? 19.094 -6.105 -13.383 1 98 299 ILE A N 1
ATOM 2263 C CA . ILE A 1 299 ? 19.625 -7.43 -13.062 1 98 299 ILE A CA 1
ATOM 2264 C C . ILE A 1 299 ? 21.047 -7.547 -13.57 1 98 299 ILE A C 1
ATOM 2266 O O . ILE A 1 299 ? 21.312 -7.324 -14.758 1 98 299 ILE A O 1
ATOM 2270 N N . ARG A 1 300 ? 21.938 -7.84 -12.695 1 96.06 300 ARG A N 1
ATOM 2271 C CA . ARG A 1 300 ? 23.328 -8.023 -13.047 1 96.06 300 ARG A CA 1
ATOM 2272 C C . ARG A 1 300 ? 23.859 -6.816 -13.812 1 96.06 300 ARG A C 1
ATOM 2274 O O . ARG A 1 300 ? 24.531 -6.969 -14.844 1 96.06 300 ARG A O 1
ATOM 2281 N N . GLY A 1 301 ? 23.469 -5.711 -13.414 1 94.5 301 GLY A N 1
ATOM 2282 C CA . GLY A 1 301 ? 24.016 -4.477 -13.938 1 94.5 301 GLY A CA 1
ATOM 2283 C C . GLY A 1 301 ? 23.375 -4.035 -15.242 1 94.5 301 GLY A C 1
ATOM 2284 O O . GLY A 1 301 ? 23.781 -3.027 -15.828 1 94.5 301 GLY A O 1
ATOM 2285 N N . ARG A 1 302 ? 22.406 -4.723 -15.672 1 96.25 302 ARG A N 1
ATOM 2286 C CA . ARG A 1 302 ? 21.719 -4.375 -16.906 1 96.25 302 ARG A CA 1
ATOM 2287 C C . ARG A 1 302 ? 20.219 -4.172 -16.672 1 96.25 302 ARG A C 1
ATOM 2289 O O . ARG A 1 302 ? 19.609 -4.887 -15.875 1 96.25 302 ARG A O 1
ATOM 2296 N N . ARG A 1 303 ? 19.672 -3.219 -17.422 1 97.31 303 ARG A N 1
ATOM 2297 C CA . ARG A 1 303 ? 18.234 -2.963 -17.312 1 97.31 303 ARG A CA 1
ATOM 2298 C C . ARG A 1 303 ? 17.453 -3.838 -18.281 1 97.31 303 ARG A C 1
ATOM 2300 O O . ARG A 1 303 ? 17.875 -4.055 -19.422 1 97.31 303 ARG A O 1
ATOM 2307 N N . TYR A 1 304 ? 16.422 -4.391 -17.797 1 98.5 304 TYR A N 1
ATOM 2308 C CA . TYR A 1 304 ? 15.516 -5.207 -18.594 1 98.5 304 TYR A CA 1
ATOM 2309 C C . TYR A 1 304 ? 14.086 -4.715 -18.469 1 98.5 304 TYR A C 1
ATOM 2311 O O . TYR A 1 304 ? 13.672 -4.266 -17.391 1 98.5 304 TYR A O 1
ATOM 2319 N N . PRO A 1 305 ? 13.266 -4.816 -19.5 1 98.75 305 PRO A N 1
ATOM 2320 C CA . PRO A 1 305 ? 11.898 -4.309 -19.469 1 98.75 305 PRO A CA 1
ATOM 2321 C C . PRO A 1 305 ? 10.93 -5.258 -18.766 1 98.75 305 PRO A C 1
ATOM 2323 O O . PRO A 1 305 ? 11 -6.477 -18.969 1 98.75 305 PRO A O 1
ATOM 2326 N N . VAL A 1 306 ? 10.102 -4.707 -17.969 1 98.94 306 VAL A N 1
ATOM 2327 C CA . VAL A 1 306 ? 8.93 -5.426 -17.484 1 98.94 306 VAL A CA 1
ATOM 2328 C C . VAL A 1 306 ? 7.957 -5.684 -18.641 1 98.94 306 VAL A C 1
ATOM 2330 O O . VAL A 1 306 ? 7.664 -4.781 -19.422 1 98.94 306 VAL A O 1
ATOM 2333 N N . VAL A 1 307 ? 7.461 -6.93 -18.734 1 98.94 307 VAL A N 1
ATOM 2334 C CA . VAL A 1 307 ? 6.559 -7.262 -19.828 1 98.94 307 VAL A CA 1
ATOM 2335 C C . VAL A 1 307 ? 5.309 -7.945 -19.281 1 98.94 307 VAL A C 1
ATOM 2337 O O . VAL A 1 307 ? 5.391 -8.734 -18.344 1 98.94 307 VAL A O 1
ATOM 2340 N N . GLY A 1 308 ? 4.129 -7.668 -19.891 1 98.81 308 GLY A N 1
ATOM 2341 C CA . GLY A 1 308 ? 2.863 -8.156 -19.375 1 98.81 308 GLY A CA 1
ATOM 2342 C C . GLY A 1 308 ? 2.408 -7.414 -18.125 1 98.81 308 GLY A C 1
ATOM 2343 O O . GLY A 1 308 ? 3.082 -6.492 -17.672 1 98.81 308 GLY A O 1
ATOM 2344 N N . ARG A 1 309 ? 1.292 -7.82 -17.609 1 98.75 309 ARG A N 1
ATOM 2345 C CA . ARG A 1 309 ? 0.718 -7.148 -16.438 1 98.75 309 ARG A CA 1
ATOM 2346 C C . ARG A 1 309 ? 1.438 -7.562 -15.164 1 98.75 309 ARG A C 1
ATOM 2348 O O . ARG A 1 309 ? 1.75 -8.734 -14.969 1 98.75 309 ARG A O 1
ATOM 2355 N N . VAL A 1 310 ? 1.722 -6.574 -14.359 1 98.94 310 VAL A N 1
ATOM 2356 C CA . VAL A 1 310 ? 2.182 -6.848 -13 1 98.94 310 VAL A CA 1
ATOM 2357 C C . VAL A 1 310 ? 1.078 -7.551 -12.219 1 98.94 310 VAL A C 1
ATOM 2359 O O . VAL A 1 310 ? -0.053 -7.066 -12.148 1 98.94 310 VAL A O 1
ATOM 2362 N N . CYS A 1 311 ? 1.419 -8.734 -11.656 1 98.75 311 CYS A N 1
ATOM 2363 C CA . CYS A 1 311 ? 0.47 -9.516 -10.875 1 98.75 311 CYS A CA 1
ATOM 2364 C C . CYS A 1 311 ? 0.547 -9.148 -9.398 1 98.75 311 CYS A C 1
ATOM 2366 O O . CYS A 1 311 ? 1.266 -8.219 -9.023 1 98.75 311 CYS A O 1
ATOM 2368 N N . MET A 1 312 ? -0.248 -9.828 -8.594 1 98.75 312 MET A N 1
ATOM 2369 C CA . MET A 1 312 ? -0.349 -9.531 -7.168 1 98.75 312 MET A CA 1
ATOM 2370 C C . MET A 1 312 ? 0.984 -9.766 -6.465 1 98.75 312 MET A C 1
ATOM 2372 O O . MET A 1 312 ? 1.406 -8.953 -5.637 1 98.75 312 MET A O 1
ATOM 2376 N N . ASP A 1 313 ? 1.708 -10.852 -6.941 1 98.62 313 ASP A N 1
ATOM 2377 C CA . ASP A 1 313 ? 2.887 -11.242 -6.176 1 98.62 313 ASP A CA 1
ATOM 2378 C C . ASP A 1 313 ? 4.07 -11.531 -7.098 1 98.62 313 ASP A C 1
ATOM 2380 O O . ASP A 1 313 ? 5.113 -12.008 -6.645 1 98.62 313 ASP A O 1
ATOM 2384 N N . GLN A 1 314 ? 3.844 -11.312 -8.383 1 98.62 314 GLN A N 1
ATOM 2385 C CA . GLN A 1 314 ? 4.875 -11.602 -9.375 1 98.62 314 GLN A CA 1
ATOM 2386 C C . GLN A 1 314 ? 4.773 -10.648 -10.562 1 98.62 314 GLN A C 1
ATOM 2388 O O . GLN A 1 314 ? 3.717 -10.07 -10.812 1 98.62 314 GLN A O 1
ATOM 2393 N N . PHE A 1 315 ? 5.871 -10.531 -11.211 1 98.81 315 PHE A N 1
ATOM 2394 C CA . PHE A 1 315 ? 5.84 -9.914 -12.539 1 98.81 315 PHE A CA 1
ATOM 2395 C C . PHE A 1 315 ? 6.91 -10.516 -13.438 1 98.81 315 PHE A C 1
ATOM 2397 O O . PHE A 1 315 ? 7.762 -11.281 -12.977 1 98.81 315 PHE A O 1
ATOM 2404 N N . MET A 1 316 ? 6.836 -10.234 -14.711 1 98.94 316 MET A N 1
ATOM 2405 C CA . MET A 1 316 ? 7.711 -10.859 -15.703 1 98.94 316 MET A CA 1
ATOM 2406 C C . MET A 1 316 ? 8.609 -9.82 -16.359 1 98.94 316 MET A C 1
ATOM 2408 O O . MET A 1 316 ? 8.219 -8.664 -16.531 1 98.94 316 MET A O 1
ATOM 2412 N N . VAL A 1 317 ? 9.766 -10.273 -16.75 1 98.94 317 VAL A N 1
ATOM 2413 C CA . VAL A 1 317 ? 10.781 -9.453 -17.391 1 98.94 317 VAL A CA 1
ATOM 2414 C C . VAL A 1 317 ? 11.312 -10.172 -18.641 1 98.94 317 VAL A C 1
ATOM 2416 O O . VAL A 1 317 ? 11.625 -11.367 -18.578 1 98.94 317 VAL A O 1
ATOM 2419 N N . ASP A 1 318 ? 11.375 -9.461 -19.75 1 98.88 318 ASP A N 1
ATOM 2420 C CA . ASP A 1 318 ? 12.031 -9.992 -20.938 1 98.88 318 ASP A CA 1
ATOM 2421 C C . ASP A 1 318 ? 13.547 -9.82 -20.844 1 98.88 318 ASP A C 1
ATOM 2423 O O . ASP A 1 318 ? 14.062 -8.703 -20.953 1 98.88 318 ASP A O 1
ATOM 2427 N N . VAL A 1 319 ? 14.25 -10.938 -20.812 1 98.56 319 VAL A N 1
ATOM 2428 C CA . VAL A 1 319 ? 15.68 -10.82 -20.578 1 98.56 319 VAL A CA 1
ATOM 2429 C C . VAL A 1 319 ? 16.453 -11.141 -21.859 1 98.56 319 VAL A C 1
ATOM 2431 O O . VAL A 1 319 ? 17.656 -11.367 -21.828 1 98.56 319 VAL A O 1
ATOM 2434 N N . GLY A 1 320 ? 15.812 -11.25 -22.953 1 98.06 320 GLY A N 1
ATOM 2435 C CA . GLY A 1 320 ? 16.453 -11.336 -24.25 1 98.06 320 GLY A CA 1
ATOM 2436 C C . GLY A 1 320 ? 16.656 -12.758 -24.734 1 98.06 320 GLY A C 1
ATOM 2437 O O . GLY A 1 320 ? 16.344 -13.711 -24 1 98.06 320 GLY A O 1
ATOM 2438 N N . PRO A 1 321 ? 17.156 -12.953 -25.922 1 97.5 321 PRO A N 1
ATOM 2439 C CA . PRO A 1 321 ? 17.297 -14.273 -26.547 1 97.5 321 PRO A CA 1
ATOM 2440 C C . PRO A 1 321 ? 18.484 -15.07 -25.984 1 97.5 321 PRO A C 1
ATOM 2442 O O . PRO A 1 321 ? 18.531 -16.297 -26.141 1 97.5 321 PRO A O 1
ATOM 2445 N N . HIS A 1 322 ? 19.406 -14.383 -25.438 1 95.44 322 HIS A N 1
ATOM 2446 C CA . HIS A 1 322 ? 20.547 -15.031 -24.797 1 95.44 322 HIS A CA 1
ATOM 2447 C C . HIS A 1 322 ? 20.453 -14.938 -23.281 1 95.44 322 HIS A C 1
ATOM 2449 O O . HIS A 1 322 ? 20.375 -13.836 -22.719 1 95.44 322 HIS A O 1
ATOM 2455 N N . LEU A 1 323 ? 20.469 -16.047 -22.719 1 93.81 323 LEU A N 1
ATOM 2456 C CA . LEU A 1 323 ? 20.234 -16.094 -21.281 1 93.81 323 LEU A CA 1
ATOM 2457 C C . LEU A 1 323 ? 21.5 -15.695 -20.5 1 93.81 323 LEU A C 1
ATOM 2459 O O . LEU A 1 323 ? 22.469 -16.453 -20.453 1 93.81 323 LEU A O 1
ATOM 2463 N N . GLU A 1 324 ? 21.453 -14.523 -19.906 1 95.62 324 GLU A N 1
ATOM 2464 C CA . GLU A 1 324 ? 22.547 -14.023 -19.078 1 95.62 324 GLU A CA 1
ATOM 2465 C C . GLU A 1 324 ? 22.094 -13.844 -17.625 1 95.62 324 GLU A C 1
ATOM 2467 O O . GLU A 1 324 ? 22.859 -13.336 -16.797 1 95.62 324 GLU A O 1
ATOM 2472 N N . VAL A 1 325 ? 20.922 -14.172 -17.375 1 97.94 325 VAL A N 1
ATOM 2473 C CA . VAL A 1 325 ? 20.281 -14.086 -16.062 1 97.94 325 VAL A CA 1
ATOM 2474 C C . VAL A 1 325 ? 20.078 -15.484 -15.484 1 97.94 325 VAL A C 1
ATOM 2476 O O . VAL A 1 325 ? 19.891 -16.453 -16.234 1 97.94 325 VAL A O 1
ATOM 2479 N N . ALA A 1 326 ? 20.25 -15.586 -14.141 1 97.94 326 ALA A N 1
ATOM 2480 C CA . ALA A 1 326 ? 20.094 -16.875 -13.469 1 97.94 326 ALA A CA 1
ATOM 2481 C C . ALA A 1 326 ? 19 -16.797 -12.406 1 97.94 326 ALA A C 1
ATOM 2483 O O . ALA A 1 326 ? 18.609 -15.711 -11.977 1 97.94 326 ALA A O 1
ATOM 2484 N N . ARG A 1 327 ? 18.516 -18 -12.062 1 97.19 327 ARG A N 1
ATOM 2485 C CA . ARG A 1 327 ? 17.578 -18.094 -10.945 1 97.19 327 ARG A CA 1
ATOM 2486 C C . ARG A 1 327 ? 18.188 -17.516 -9.672 1 97.19 327 ARG A C 1
ATOM 2488 O O . ARG A 1 327 ? 19.359 -17.734 -9.383 1 97.19 327 ARG A O 1
ATOM 2495 N N . TYR A 1 328 ? 17.406 -16.672 -8.992 1 97.75 328 TYR A N 1
ATOM 2496 C CA . TYR A 1 328 ? 17.688 -16.047 -7.699 1 97.75 328 TYR A CA 1
ATOM 2497 C C . TYR A 1 328 ? 18.641 -14.867 -7.859 1 97.75 328 TYR A C 1
ATOM 2499 O O . TYR A 1 328 ? 19.062 -14.273 -6.871 1 97.75 328 TYR A O 1
ATOM 2507 N N . ASP A 1 329 ? 18.953 -14.523 -9.156 1 98.31 329 ASP A N 1
ATOM 2508 C CA . ASP A 1 329 ? 19.625 -13.242 -9.344 1 98.31 329 ASP A CA 1
ATOM 2509 C C . ASP A 1 329 ? 18.844 -12.109 -8.68 1 98.31 329 ASP A C 1
ATOM 2511 O O . ASP A 1 329 ? 17.609 -12.078 -8.742 1 98.31 329 ASP A O 1
ATOM 2515 N N . ARG A 1 330 ? 19.672 -11.227 -8.125 1 97.12 330 ARG A N 1
ATOM 2516 C CA . ARG A 1 330 ? 19.109 -10.039 -7.492 1 97.12 330 ARG A CA 1
ATOM 2517 C C . ARG A 1 330 ? 18.484 -9.109 -8.531 1 97.12 330 ARG A C 1
ATOM 2519 O O . ARG A 1 330 ? 19.062 -8.875 -9.594 1 97.12 330 ARG A O 1
ATOM 2526 N N . VAL A 1 331 ? 17.281 -8.648 -8.242 1 98.5 331 VAL A N 1
ATOM 2527 C CA . VAL A 1 331 ? 16.562 -7.703 -9.094 1 98.5 331 VAL A CA 1
ATOM 2528 C C . VAL A 1 331 ? 16.328 -6.398 -8.344 1 98.5 331 VAL A C 1
ATOM 2530 O O . VAL A 1 331 ? 15.664 -6.391 -7.301 1 98.5 331 VAL A O 1
ATOM 2533 N N . VAL A 1 332 ? 16.812 -5.285 -8.805 1 98.5 332 VAL A N 1
ATOM 2534 C CA . VAL A 1 332 ? 16.547 -3.98 -8.203 1 98.5 332 VAL A CA 1
ATOM 2535 C C . VAL A 1 332 ? 15.312 -3.359 -8.844 1 98.5 332 VAL A C 1
ATOM 2537 O O . VAL A 1 332 ? 15.297 -3.084 -10.047 1 98.5 332 VAL A O 1
ATOM 2540 N N . LEU A 1 333 ? 14.336 -3.184 -8.055 1 98.75 333 LEU A N 1
ATOM 2541 C CA . LEU A 1 333 ? 13.102 -2.576 -8.531 1 98.75 333 LEU A CA 1
ATOM 2542 C C . LEU A 1 333 ? 13.219 -1.058 -8.57 1 98.75 333 LEU A C 1
ATOM 2544 O O . LEU A 1 333 ? 12.789 -0.424 -9.539 1 98.75 333 LEU A O 1
ATOM 2548 N N . PHE A 1 334 ? 13.719 -0.475 -7.48 1 98.5 334 PHE A N 1
ATOM 2549 C CA . PHE A 1 334 ? 14.195 0.904 -7.484 1 98.5 334 PHE A CA 1
ATOM 2550 C C . PHE A 1 334 ? 15.219 1.132 -6.375 1 98.5 334 PHE A C 1
ATOM 2552 O O . PHE A 1 334 ? 15.281 0.357 -5.418 1 98.5 334 PHE A O 1
ATOM 2559 N N . GLY A 1 335 ? 16.047 2.162 -6.559 1 97.06 335 GLY A N 1
ATOM 2560 C CA . GLY A 1 335 ? 17.062 2.461 -5.566 1 97.06 335 GLY A CA 1
ATOM 2561 C C . GLY A 1 335 ? 17.984 3.592 -5.984 1 97.06 335 GLY A C 1
ATOM 2562 O O . GLY A 1 335 ? 17.656 4.379 -6.871 1 97.06 335 GLY A O 1
ATOM 2563 N N . PRO A 1 336 ? 19.062 3.691 -5.219 1 95.06 336 PRO A N 1
ATOM 2564 C CA . PRO A 1 336 ? 20.031 4.742 -5.551 1 95.06 336 PRO A CA 1
ATOM 2565 C C . PRO A 1 336 ? 20.75 4.492 -6.879 1 95.06 336 PRO A C 1
ATOM 2567 O O . PRO A 1 336 ? 20.844 3.346 -7.32 1 95.06 336 PRO A O 1
ATOM 2570 N N . ASP A 1 337 ? 21.156 5.551 -7.543 1 81.88 337 ASP A N 1
ATOM 2571 C CA . ASP A 1 337 ? 22.016 5.418 -8.711 1 81.88 337 ASP A CA 1
ATOM 2572 C C . ASP A 1 337 ? 23.359 4.797 -8.328 1 81.88 337 ASP A C 1
ATOM 2574 O O . ASP A 1 337 ? 23.906 5.102 -7.27 1 81.88 337 ASP A O 1
ATOM 2578 N N . PRO A 1 338 ? 23.906 3.992 -9.25 1 78.81 338 PRO A N 1
ATOM 2579 C CA . PRO A 1 338 ? 23.422 3.561 -10.562 1 78.81 338 PRO A CA 1
ATOM 2580 C C . PRO A 1 338 ? 22.594 2.279 -10.5 1 78.81 338 PRO A C 1
ATOM 2582 O O . PRO A 1 338 ? 22.453 1.578 -11.5 1 78.81 338 PRO A O 1
ATOM 2585 N N . ALA A 1 339 ? 22.109 1.922 -9.266 1 65.88 339 ALA A N 1
ATOM 2586 C CA . ALA A 1 339 ? 21.562 0.613 -8.922 1 65.88 339 ALA A CA 1
ATOM 2587 C C . ALA A 1 339 ? 20.375 0.265 -9.812 1 65.88 339 ALA A C 1
ATOM 2589 O O . ALA A 1 339 ? 20.031 -0.911 -9.984 1 65.88 339 ALA A O 1
ATOM 2590 N N . GLY A 1 340 ? 19.938 1.198 -10.57 1 83.62 340 GLY A N 1
ATOM 2591 C CA . GLY A 1 340 ? 18.703 0.899 -11.305 1 83.62 340 GLY A CA 1
ATOM 2592 C C . GLY A 1 340 ? 17.75 2.072 -11.367 1 83.62 340 GLY A C 1
ATOM 2593 O O . GLY A 1 340 ? 18.172 3.229 -11.289 1 83.62 340 GLY A O 1
ATOM 2594 N N . PRO A 1 341 ? 16.453 1.669 -11.688 1 96.5 341 PRO A N 1
ATOM 2595 C CA . PRO A 1 341 ? 15.453 2.746 -11.695 1 96.5 341 PRO A CA 1
ATOM 2596 C C . PRO A 1 341 ? 15.312 3.432 -10.344 1 96.5 341 PRO A C 1
ATOM 2598 O O . PRO A 1 341 ? 15.555 2.811 -9.305 1 96.5 341 PRO A O 1
ATOM 2601 N N . SER A 1 342 ? 15.016 4.648 -10.336 1 97.12 342 SER A N 1
ATOM 2602 C CA . SER A 1 342 ? 14.758 5.383 -9.102 1 97.12 342 SER A CA 1
ATOM 2603 C C . SER A 1 342 ? 13.266 5.422 -8.789 1 97.12 342 SER A C 1
ATOM 2605 O O . SER A 1 342 ? 12.43 5.152 -9.656 1 97.12 342 SER A O 1
ATOM 2607 N N . ALA A 1 343 ? 12.977 5.734 -7.535 1 97.94 343 ALA A N 1
ATOM 2608 C CA . ALA A 1 343 ? 11.57 5.938 -7.184 1 97.94 343 ALA A CA 1
ATOM 2609 C C . ALA A 1 343 ? 10.969 7.086 -7.988 1 97.94 343 ALA A C 1
ATOM 2611 O O . ALA A 1 343 ? 9.773 7.062 -8.312 1 97.94 343 ALA A O 1
ATOM 2612 N N . GLU A 1 344 ? 11.742 8.07 -8.297 1 97 344 GLU A N 1
ATOM 2613 C CA . GLU A 1 344 ? 11.289 9.18 -9.125 1 97 344 GLU A CA 1
ATOM 2614 C C . GLU A 1 344 ? 10.898 8.703 -10.516 1 97 344 GLU A C 1
ATOM 2616 O O . GLU A 1 344 ? 9.883 9.141 -11.07 1 97 344 GLU A O 1
ATOM 2621 N N . GLU A 1 345 ? 11.727 7.863 -11.094 1 97.25 345 GLU A N 1
ATOM 2622 C CA . GLU A 1 345 ? 11.422 7.285 -12.398 1 97.25 345 GLU A CA 1
ATOM 2623 C C . GLU A 1 345 ? 10.109 6.508 -12.367 1 97.25 345 GLU A C 1
ATOM 2625 O O . GLU A 1 345 ? 9.266 6.672 -13.242 1 97.25 345 GLU A O 1
ATOM 2630 N N . LEU A 1 346 ? 9.938 5.668 -11.359 1 98.5 346 LEU A N 1
ATOM 2631 C CA . LEU A 1 346 ? 8.695 4.91 -11.242 1 98.5 346 LEU A CA 1
ATOM 2632 C C . LEU A 1 346 ? 7.504 5.844 -11.039 1 98.5 346 LEU A C 1
ATOM 2634 O O . LEU A 1 346 ? 6.422 5.598 -11.578 1 98.5 346 LEU A O 1
ATOM 2638 N N . ALA A 1 347 ? 7.699 6.875 -10.234 1 98.56 347 ALA A N 1
ATOM 2639 C CA . ALA A 1 347 ? 6.629 7.84 -9.992 1 98.56 347 ALA A CA 1
ATOM 2640 C C . ALA A 1 347 ? 6.152 8.469 -11.297 1 98.56 347 ALA A C 1
ATOM 2642 O O . ALA A 1 347 ? 4.949 8.625 -11.516 1 98.56 347 ALA A O 1
ATOM 2643 N N . ARG A 1 348 ? 7.066 8.82 -12.133 1 97.94 348 ARG A N 1
ATOM 2644 C CA . ARG A 1 348 ? 6.73 9.398 -13.43 1 97.94 348 ARG A CA 1
ATOM 2645 C C . ARG A 1 348 ? 5.902 8.43 -14.266 1 97.94 348 ARG A C 1
ATOM 2647 O O . ARG A 1 348 ? 4.914 8.828 -14.883 1 97.94 348 ARG A O 1
ATOM 2654 N N . LEU A 1 349 ? 6.293 7.211 -14.281 1 98.56 349 LEU A N 1
ATOM 2655 C CA . LEU A 1 349 ? 5.59 6.199 -15.062 1 98.56 349 LEU A CA 1
ATOM 2656 C C . LEU A 1 349 ? 4.176 5.992 -14.539 1 98.56 349 LEU A C 1
ATOM 2658 O O . LEU A 1 349 ? 3.234 5.84 -15.328 1 98.56 349 LEU A O 1
ATOM 2662 N N . VAL A 1 350 ? 4.023 6.012 -13.258 1 98.56 350 VAL A N 1
ATOM 2663 C CA . VAL A 1 350 ? 2.736 5.758 -12.609 1 98.56 350 VAL A CA 1
ATOM 2664 C C . VAL A 1 350 ? 1.869 7.016 -12.672 1 98.56 350 VAL A C 1
ATOM 2666 O O . VAL A 1 350 ? 0.641 6.926 -12.742 1 98.56 350 VAL A O 1
ATOM 2669 N N . GLY A 1 351 ? 2.465 8.148 -12.664 1 98.06 351 GLY A N 1
ATOM 2670 C CA . GLY A 1 351 ? 1.756 9.414 -12.594 1 98.06 351 GLY A CA 1
ATOM 2671 C C . GLY A 1 351 ? 1.542 9.906 -11.18 1 98.06 351 GLY A C 1
ATOM 2672 O O . GLY A 1 351 ? 0.484 10.453 -10.859 1 98.06 351 GLY A O 1
ATOM 2673 N N . THR A 1 352 ? 2.518 9.727 -10.367 1 98.19 352 THR A N 1
ATOM 2674 C CA . THR A 1 352 ? 2.471 10.141 -8.969 1 98.19 352 THR A CA 1
ATOM 2675 C C . THR A 1 352 ? 3.797 10.766 -8.547 1 98.19 352 THR A C 1
ATOM 2677 O O . THR A 1 352 ? 4.43 11.477 -9.328 1 98.19 352 THR A O 1
ATOM 2680 N N . ILE A 1 353 ? 4.156 10.609 -7.23 1 98.19 353 ILE A N 1
ATOM 2681 C CA . ILE A 1 353 ? 5.355 11.242 -6.684 1 98.19 353 ILE A CA 1
ATOM 2682 C C . ILE A 1 353 ? 6.188 10.203 -5.938 1 98.19 353 ILE A C 1
ATOM 2684 O O . ILE A 1 353 ? 5.676 9.164 -5.535 1 98.19 353 ILE A O 1
ATOM 2688 N N . PRO A 1 354 ? 7.508 10.492 -5.785 1 98.06 354 PRO A N 1
ATOM 2689 C CA . PRO A 1 354 ? 8.352 9.508 -5.105 1 98.06 354 PRO A CA 1
ATOM 2690 C C . PRO A 1 354 ? 7.883 9.211 -3.684 1 98.06 354 PRO A C 1
ATOM 2692 O O . PRO A 1 354 ? 8.07 8.094 -3.188 1 98.06 354 PRO A O 1
ATOM 2695 N N . TYR A 1 355 ? 7.195 10.188 -3.014 1 97.69 355 TYR A N 1
ATOM 2696 C CA . TYR A 1 355 ? 6.613 9.984 -1.692 1 97.69 355 TYR A CA 1
ATOM 2697 C C . TYR A 1 355 ? 5.758 8.719 -1.659 1 97.69 355 TYR A C 1
ATOM 2699 O O . TYR A 1 355 ? 5.953 7.855 -0.802 1 97.69 355 TYR A O 1
ATOM 2707 N N . GLU A 1 356 ? 4.879 8.672 -2.637 1 98.62 356 GLU A N 1
ATOM 2708 C CA . GLU A 1 356 ? 3.906 7.586 -2.658 1 98.62 356 GLU A CA 1
ATOM 2709 C C . GLU A 1 356 ? 4.566 6.262 -3.041 1 98.62 356 GLU A C 1
ATOM 2711 O O . GLU A 1 356 ? 4.176 5.203 -2.545 1 98.62 356 GLU A O 1
ATOM 2716 N N . ILE A 1 357 ? 5.586 6.297 -3.908 1 98.75 357 ILE A N 1
ATOM 2717 C CA . ILE A 1 357 ? 6.293 5.09 -4.32 1 98.75 357 ILE A CA 1
ATOM 2718 C C . ILE A 1 357 ? 6.941 4.43 -3.104 1 98.75 357 ILE A C 1
ATOM 2720 O O . ILE A 1 357 ? 6.797 3.225 -2.893 1 98.75 357 ILE A O 1
ATOM 2724 N N . THR A 1 358 ? 7.598 5.215 -2.26 1 98.75 358 THR A N 1
ATOM 2725 C CA . THR A 1 358 ? 8.281 4.641 -1.105 1 98.75 358 THR A CA 1
ATOM 2726 C C . THR A 1 358 ? 7.273 4.227 -0.034 1 98.75 358 THR A C 1
ATOM 2728 O O . THR A 1 358 ? 7.434 3.184 0.604 1 98.75 358 THR A O 1
ATOM 2731 N N . CYS A 1 359 ? 6.203 4.977 0.089 1 98.5 359 CYS A N 1
ATOM 2732 C CA . CYS A 1 359 ? 5.168 4.648 1.064 1 98.5 359 CYS A CA 1
ATOM 2733 C C . CYS A 1 359 ? 4.434 3.371 0.673 1 98.5 359 CYS A C 1
ATOM 2735 O O . CYS A 1 359 ? 3.904 2.668 1.533 1 98.5 359 CYS A O 1
ATOM 2737 N N . ALA A 1 360 ? 4.457 3.086 -0.59 1 98.5 360 ALA A N 1
ATOM 2738 C CA . ALA A 1 360 ? 3.666 1.976 -1.114 1 98.5 360 ALA A CA 1
ATOM 2739 C C . ALA A 1 360 ? 4.344 0.638 -0.833 1 98.5 360 ALA A C 1
ATOM 2741 O O . ALA A 1 360 ? 3.719 -0.419 -0.948 1 98.5 360 ALA A O 1
ATOM 2742 N N . VAL A 1 361 ? 5.648 0.679 -0.545 1 98.62 361 VAL A N 1
ATOM 2743 C CA . VAL A 1 361 ? 6.301 -0.576 -0.188 1 98.62 361 VAL A CA 1
ATOM 2744 C C . VAL A 1 361 ? 5.668 -1.147 1.078 1 98.62 361 VAL A C 1
ATOM 2746 O O . VAL A 1 361 ? 5.816 -0.584 2.164 1 98.62 361 VAL A O 1
ATOM 2749 N N . SER A 1 362 ? 5 -2.221 0.861 1 97.31 362 SER A N 1
ATOM 2750 C CA . SER A 1 362 ? 4.133 -2.797 1.885 1 97.31 362 SER A CA 1
ATOM 2751 C C . SER A 1 362 ? 4.938 -3.23 3.107 1 97.31 362 SER A C 1
ATOM 2753 O O . SER A 1 362 ? 6.133 -3.512 3.004 1 97.31 362 SER A O 1
ATOM 2755 N N . ARG A 1 363 ? 4.246 -3.332 4.227 1 94.88 363 ARG A N 1
ATOM 2756 C CA . ARG A 1 363 ? 4.883 -3.742 5.477 1 94.88 363 ARG A CA 1
ATOM 2757 C C . ARG A 1 363 ? 5.215 -5.23 5.457 1 94.88 363 ARG A C 1
ATOM 2759 O O . ARG A 1 363 ? 6 -5.707 6.281 1 94.88 363 ARG A O 1
ATOM 2766 N N . ARG A 1 364 ? 4.602 -5.961 4.547 1 95.5 364 ARG A N 1
ATOM 2767 C CA . ARG A 1 364 ? 4.949 -7.375 4.453 1 95.5 364 ARG A CA 1
ATOM 2768 C C . ARG A 1 364 ? 6.344 -7.559 3.867 1 95.5 364 ARG A C 1
ATOM 2770 O O . ARG A 1 364 ? 6.914 -8.648 3.938 1 95.5 364 ARG A O 1
ATOM 2777 N N . VAL A 1 365 ? 6.867 -6.547 3.182 1 97.75 365 VAL A N 1
ATOM 2778 C CA . VAL A 1 365 ? 8.25 -6.531 2.713 1 97.75 365 VAL A CA 1
ATOM 2779 C C . VAL A 1 365 ? 9.18 -6.164 3.865 1 97.75 365 VAL A C 1
ATOM 2781 O O . VAL A 1 365 ? 9.109 -5.055 4.402 1 97.75 365 VAL A O 1
ATOM 2784 N N . PRO A 1 366 ? 10.055 -7.043 4.254 1 97.44 366 PRO A N 1
ATOM 2785 C CA . PRO A 1 366 ? 10.953 -6.715 5.367 1 97.44 366 PRO A CA 1
ATOM 2786 C C . PRO A 1 366 ? 11.906 -5.57 5.039 1 97.44 366 PRO A C 1
ATOM 2788 O O . PRO A 1 366 ? 12.383 -5.461 3.904 1 97.44 366 PRO A O 1
ATOM 2791 N N . ARG A 1 367 ? 12.141 -4.75 6.031 1 98.44 367 ARG A N 1
ATOM 2792 C CA . ARG A 1 367 ? 13.195 -3.738 5.949 1 98.44 367 ARG A CA 1
ATOM 2793 C C . ARG A 1 367 ? 14.5 -4.254 6.543 1 98.44 367 ARG A C 1
ATOM 2795 O O . ARG A 1 367 ? 14.508 -4.848 7.625 1 98.44 367 ARG A O 1
ATOM 2802 N N . VAL A 1 368 ? 15.57 -4.098 5.832 1 98.38 368 VAL A N 1
ATOM 2803 C CA . VAL A 1 368 ? 16.906 -4.457 6.285 1 98.38 368 VAL A CA 1
ATOM 2804 C C . VAL A 1 368 ? 17.766 -3.197 6.406 1 98.38 368 VAL A C 1
ATOM 2806 O O . VAL A 1 368 ? 18.109 -2.568 5.402 1 98.38 368 VAL A O 1
ATOM 2809 N N . TYR A 1 369 ? 18.125 -2.877 7.633 1 98.69 369 TYR A N 1
ATOM 2810 C CA . TYR A 1 369 ? 18.906 -1.664 7.883 1 98.69 369 TYR A CA 1
ATOM 2811 C C . TYR A 1 369 ? 20.391 -1.947 7.816 1 98.69 369 TYR A C 1
ATOM 2813 O O . TYR A 1 369 ? 20.891 -2.877 8.461 1 98.69 369 TYR A O 1
ATOM 2821 N N . VAL A 1 370 ? 21.062 -1.146 7.043 1 98.19 370 VAL A N 1
ATOM 2822 C CA . VAL A 1 370 ? 22.5 -1.401 6.887 1 98.19 370 VAL A CA 1
ATOM 2823 C C . VAL A 1 370 ? 23.281 -0.142 7.227 1 98.19 370 VAL A C 1
ATOM 2825 O O . VAL A 1 370 ? 22.812 0.976 7 1 98.19 370 VAL A O 1
ATOM 2828 N N . GLU A 1 371 ? 24.562 -0.313 7.672 1 97.88 371 GLU A N 1
ATOM 2829 C CA . GLU A 1 371 ? 25.422 0.785 8.102 1 97.88 371 GLU A CA 1
ATOM 2830 C C . GLU A 1 371 ? 26.484 1.109 7.039 1 97.88 371 GLU A C 1
ATOM 2832 O O . GLU A 1 371 ? 27.297 2.012 7.223 1 97.88 371 GLU A O 1
ATOM 2837 N N . GLU A 1 372 ? 26.438 0.372 5.941 1 96 372 GLU A N 1
ATOM 2838 C CA . GLU A 1 372 ? 27.328 0.623 4.812 1 96 372 GLU A CA 1
ATOM 2839 C C . GLU A 1 372 ? 26.562 0.676 3.498 1 96 372 GLU A C 1
ATOM 2841 O O . GLU A 1 372 ? 25.5 0.056 3.367 1 96 372 GLU A O 1
ATOM 2846 N N . SER A 1 373 ? 27.078 1.518 2.623 1 93.81 373 SER A N 1
ATOM 2847 C CA . SER A 1 373 ? 26.453 1.646 1.309 1 93.81 373 SER A CA 1
ATOM 2848 C C . SER A 1 373 ? 27.469 1.452 0.193 1 93.81 373 SER A C 1
ATOM 2850 O O . SER A 1 373 ? 28.516 2.098 0.187 1 93.81 373 SER A O 1
ATOM 2852 N N . PRO A 1 374 ? 27.156 0.628 -0.73 1 90.56 374 PRO A N 1
ATOM 2853 C CA . PRO A 1 374 ? 28.062 0.472 -1.879 1 90.56 374 PRO A CA 1
ATOM 2854 C C . PRO A 1 374 ? 28.047 1.688 -2.803 1 90.56 374 PRO A C 1
ATOM 2856 O O . PRO A 1 374 ? 28.875 1.774 -3.721 1 90.56 374 PRO A O 1
ATOM 2859 N N . TYR A 1 375 ? 27.266 2.605 -2.52 1 88.75 375 TYR A N 1
ATOM 2860 C CA . TYR A 1 375 ? 27.094 3.756 -3.4 1 88.75 375 TYR A CA 1
ATOM 2861 C C . TYR A 1 375 ? 27.906 4.949 -2.891 1 88.75 375 TYR A C 1
ATOM 2863 O O . TYR A 1 375 ? 27.953 5.992 -3.543 1 88.75 375 TYR A O 1
ATOM 2871 N N . LEU A 1 376 ? 28.422 4.812 -1.734 1 86 376 LEU A N 1
ATOM 2872 C CA . LEU A 1 376 ? 29.25 5.863 -1.16 1 86 376 LEU A CA 1
ATOM 2873 C C . LEU A 1 376 ? 30.734 5.473 -1.206 1 86 376 LEU A C 1
ATOM 2875 O O . LEU A 1 376 ? 31.062 4.297 -1.065 1 86 376 LEU A O 1
ATOM 2879 N N . SER A 1 377 ? 31.797 6.008 -2.143 1 65.75 377 SER A N 1
ATOM 2880 C CA . SER A 1 377 ? 33.219 5.719 -2.357 1 65.75 377 SER A CA 1
ATOM 2881 C C . SER A 1 377 ? 33.906 5.32 -1.057 1 65.75 377 SER A C 1
ATOM 2883 O O . SER A 1 377 ? 34.812 4.48 -1.059 1 65.75 377 SER A O 1
ATOM 2885 N N . GLY A 1 378 ? 33.906 6.047 0.071 1 51.62 378 GLY A N 1
ATOM 2886 C CA . GLY A 1 378 ? 34.844 5.836 1.159 1 51.62 378 GLY A CA 1
ATOM 2887 C C . GLY A 1 378 ? 34.625 4.531 1.896 1 51.62 378 GLY A C 1
ATOM 2888 O O . GLY A 1 378 ? 35.25 4.285 2.938 1 51.62 378 GLY A O 1
ATOM 2889 N N . GLY A 1 379 ? 33.625 3.85 1.802 1 41.34 379 GLY A N 1
ATOM 2890 C CA . GLY A 1 379 ? 33.406 2.75 2.727 1 41.34 379 GLY A CA 1
ATOM 2891 C C . GLY A 1 379 ? 34.312 1.561 2.469 1 41.34 379 GLY A C 1
ATOM 2892 O O . GLY A 1 379 ? 34.312 1.016 1.364 1 41.34 379 GLY A O 1
ATOM 2893 N N . SER A 1 380 ? 35.438 1.549 3.178 1 35.12 380 SER A N 1
ATOM 2894 C CA . SER A 1 380 ? 36.188 0.318 3.385 1 35.12 380 SER A CA 1
ATOM 2895 C C . SER A 1 380 ? 35.281 -0.839 3.756 1 35.12 380 SER A C 1
ATOM 2897 O O . SER A 1 380 ? 34.406 -0.699 4.625 1 35.12 380 SER A O 1
ATOM 2899 N N . SER A 1 381 ? 35 -1.668 2.912 1 34.34 381 SER A N 1
ATOM 2900 C CA . SER A 1 381 ? 34.281 -2.922 3.047 1 34.34 381 SER A CA 1
ATOM 2901 C C . SER A 1 381 ? 34.719 -3.686 4.289 1 34.34 381 SER A C 1
ATOM 2903 O O . SER A 1 381 ? 35.688 -4.449 4.25 1 34.34 381 SER A O 1
ATOM 2905 N N . SER A 1 382 ? 34.969 -3.049 5.453 1 30.09 382 SER A N 1
ATOM 2906 C CA . SER A 1 382 ? 35.156 -4.07 6.477 1 30.09 382 SER A CA 1
ATOM 2907 C C . SER A 1 382 ? 33.844 -4.797 6.781 1 30.09 382 SER A C 1
ATOM 2909 O O . SER A 1 382 ? 32.906 -4.188 7.262 1 30.09 382 SER A O 1
ATOM 2911 N N . ALA A 1 383 ? 33.438 -5.828 6.094 1 30.73 383 ALA A N 1
ATOM 2912 C CA . ALA A 1 383 ? 32.406 -6.824 6.387 1 30.73 383 ALA A CA 1
ATOM 2913 C C . ALA A 1 383 ? 32.469 -7.246 7.852 1 30.73 383 ALA A C 1
ATOM 2915 O O . ALA A 1 383 ? 33.344 -8.008 8.258 1 30.73 383 ALA A O 1
ATOM 2916 N N . HIS A 1 384 ? 32.219 -6.434 8.867 1 25.62 384 HIS A N 1
ATOM 2917 C CA . HIS A 1 384 ? 32 -7.066 10.164 1 25.62 384 HIS A CA 1
ATOM 2918 C C . HIS A 1 384 ? 30.781 -7.98 10.133 1 25.62 384 HIS A C 1
ATOM 2920 O O . HIS A 1 384 ? 29.703 -7.562 9.727 1 25.62 384 HIS A O 1
ATOM 2926 N N . ARG A 1 385 ? 30.953 -9.297 10.055 1 26.61 385 ARG A N 1
ATOM 2927 C CA . ARG A 1 385 ? 30.047 -10.422 10.305 1 26.61 385 ARG A CA 1
ATOM 2928 C C . ARG A 1 385 ? 29.266 -10.219 11.602 1 26.61 385 ARG A C 1
ATOM 2930 O O . ARG A 1 385 ? 29.844 -10.266 12.688 1 26.61 385 ARG A O 1
ATOM 2937 N N . GLY A 1 386 ? 28.375 -9.281 11.664 1 24.34 386 GLY A N 1
ATOM 2938 C CA . GLY A 1 386 ? 27.453 -9.242 12.797 1 24.34 386 GLY A CA 1
ATOM 2939 C C . GLY A 1 386 ? 26.859 -10.602 13.133 1 24.34 386 GLY A C 1
ATOM 2940 O O . GLY A 1 386 ? 26.516 -11.375 12.234 1 24.34 386 GLY A O 1
ATOM 2941 N N . GLY A 1 387 ? 27.297 -11.172 14.266 1 24.62 387 GLY A N 1
ATOM 2942 C CA . GLY A 1 387 ? 26.797 -12.375 14.93 1 24.62 387 GLY A CA 1
ATOM 2943 C C . GLY A 1 387 ? 25.297 -12.406 15.062 1 24.62 387 GLY A C 1
ATOM 2944 O O . GLY A 1 387 ? 24.672 -11.398 15.391 1 24.62 387 GLY A O 1
ATOM 2945 N N . LEU A 1 388 ? 24.594 -13.102 14.172 1 21.66 388 LEU A N 1
ATOM 2946 C CA . LEU A 1 388 ? 23.219 -13.539 14.367 1 21.66 388 LEU A CA 1
ATOM 2947 C C . LEU A 1 388 ? 22.984 -13.969 15.812 1 21.66 388 LEU A C 1
ATOM 2949 O O . LEU A 1 388 ? 23.625 -14.898 16.297 1 21.66 388 LEU A O 1
ATOM 2953 N N . THR A 1 389 ? 22.953 -13.07 16.734 1 20.22 389 THR A N 1
ATOM 2954 C CA . THR A 1 389 ? 22.453 -13.625 17.984 1 20.22 389 THR A CA 1
ATOM 2955 C C . THR A 1 389 ? 21.219 -14.5 17.75 1 20.22 389 THR A C 1
ATOM 2957 O O . THR A 1 389 ? 20.266 -14.062 17.109 1 20.22 389 THR A O 1
ATOM 2960 N N . ARG A 1 390 ? 21.438 -15.734 17.922 1 18.62 390 ARG A N 1
ATOM 2961 C CA . ARG A 1 390 ? 20.406 -16.719 18.234 1 18.62 390 ARG A CA 1
ATOM 2962 C C . ARG A 1 390 ? 19.578 -16.266 19.422 1 18.62 390 ARG A C 1
ATOM 2964 O O . ARG A 1 390 ? 20.109 -15.805 20.438 1 18.62 390 ARG A O 1
ATOM 2971 N N . MET B 1 1 ? -10.141 1.52 24.234 1 45.94 1 MET B N 1
ATOM 2972 C CA . MET B 1 1 ? -9.648 2.562 23.344 1 45.94 1 MET B CA 1
ATOM 2973 C C . MET B 1 1 ? -10.328 2.473 21.984 1 45.94 1 MET B C 1
ATOM 2975 O O . MET B 1 1 ? -10.586 1.376 21.484 1 45.94 1 MET B O 1
ATOM 2979 N N . GLY B 1 2 ? -11.039 3.547 21.625 1 65 2 GLY B N 1
ATOM 2980 C CA . GLY B 1 2 ? -11.852 3.521 20.422 1 65 2 GLY B CA 1
ATOM 2981 C C . GLY B 1 2 ? -11.047 3.264 19.156 1 65 2 GLY B C 1
ATOM 2982 O O . GLY B 1 2 ? -9.82 3.363 19.172 1 65 2 GLY B O 1
ATOM 2983 N N . VAL B 1 3 ? -11.672 2.789 18.172 1 73.12 3 VAL B N 1
ATOM 2984 C CA . VAL B 1 3 ? -11.055 2.492 16.891 1 73.12 3 VAL B CA 1
ATOM 2985 C C . VAL B 1 3 ? -10.672 3.793 16.188 1 73.12 3 VAL B C 1
ATOM 2987 O O . VAL B 1 3 ? -11.391 4.793 16.281 1 73.12 3 VAL B O 1
ATOM 2990 N N . ARG B 1 4 ? -9.516 3.854 15.688 1 86.5 4 ARG B N 1
ATOM 2991 C CA . ARG B 1 4 ? -9.094 4.98 14.867 1 86.5 4 ARG B CA 1
ATOM 2992 C C . ARG B 1 4 ? -10.18 5.355 13.859 1 86.5 4 ARG B C 1
ATOM 2994 O O . ARG B 1 4 ? -10.867 4.484 13.328 1 86.5 4 ARG B O 1
ATOM 3001 N N . GLY B 1 5 ? -10.352 6.652 13.688 1 93.94 5 GLY B N 1
ATOM 3002 C CA . GLY B 1 5 ? -11.344 7.125 12.734 1 93.94 5 GLY B CA 1
ATOM 3003 C C . GLY B 1 5 ? -11.18 6.516 11.352 1 93.94 5 GLY B C 1
ATOM 3004 O O . GLY B 1 5 ? -12.172 6.188 10.695 1 93.94 5 GLY B O 1
ATOM 3005 N N . THR B 1 6 ? -9.969 6.328 10.961 1 97.88 6 THR B N 1
ATOM 3006 C CA . THR B 1 6 ? -9.664 5.648 9.711 1 97.88 6 THR B CA 1
ATOM 3007 C C . THR B 1 6 ? -9.461 4.156 9.945 1 97.88 6 THR B C 1
ATOM 3009 O O . THR B 1 6 ? -8.547 3.752 10.664 1 97.88 6 THR B O 1
ATOM 3012 N N . HIS B 1 7 ? -10.336 3.355 9.461 1 98.12 7 HIS B N 1
ATOM 3013 C CA . HIS B 1 7 ? -10.25 1.909 9.625 1 98.12 7 HIS B CA 1
ATOM 3014 C C . HIS B 1 7 ? -10.984 1.184 8.5 1 98.12 7 HIS B C 1
ATOM 3016 O O . HIS B 1 7 ? -11.703 1.808 7.719 1 98.12 7 HIS B O 1
ATOM 3022 N N . ALA B 1 8 ? -10.688 -0.085 8.383 1 98.5 8 ALA B N 1
ATOM 3023 C CA . ALA B 1 8 ? -11.367 -0.952 7.422 1 98.5 8 ALA B CA 1
ATOM 3024 C C . ALA B 1 8 ? -12.312 -1.917 8.133 1 98.5 8 ALA B C 1
ATOM 3026 O O . ALA B 1 8 ? -11.875 -2.73 8.953 1 98.5 8 ALA B O 1
ATOM 3027 N N . VAL B 1 9 ? -13.578 -1.774 7.836 1 98.38 9 VAL B N 1
ATOM 3028 C CA . VAL B 1 9 ? -14.555 -2.723 8.359 1 98.38 9 VAL B CA 1
ATOM 3029 C C . VAL B 1 9 ? -14.594 -3.965 7.469 1 98.38 9 VAL B C 1
ATOM 3031 O O . VAL B 1 9 ? -14.742 -3.859 6.25 1 98.38 9 VAL B O 1
ATOM 3034 N N . ILE B 1 10 ? -14.438 -5.121 8.109 1 98.81 10 ILE B N 1
ATOM 3035 C CA . ILE B 1 10 ? -14.492 -6.391 7.395 1 98.81 10 ILE B CA 1
ATOM 3036 C C . ILE B 1 10 ? -15.781 -7.129 7.754 1 98.81 10 ILE B C 1
ATOM 3038 O O . ILE B 1 10 ? -15.93 -7.617 8.875 1 98.81 10 ILE B O 1
ATOM 3042 N N . TYR B 1 11 ? -16.641 -7.227 6.824 1 98.5 11 TYR B N 1
ATOM 3043 C CA . TYR B 1 11 ? -17.922 -7.891 7.027 1 98.5 11 TYR B CA 1
ATOM 3044 C C . TYR B 1 11 ? -17.797 -9.391 6.816 1 98.5 11 TYR B C 1
ATOM 3046 O O . TYR B 1 11 ? -17.938 -9.883 5.691 1 98.5 11 TYR B O 1
ATOM 3054 N N . LEU B 1 12 ? -17.734 -10.141 7.887 1 98.75 12 LEU B N 1
ATOM 3055 C CA . LEU B 1 12 ? -17.547 -11.578 7.816 1 98.75 12 LEU B CA 1
ATOM 3056 C C . LEU B 1 12 ? -18.766 -12.266 7.219 1 98.75 12 LEU B C 1
ATOM 3058 O O . LEU B 1 12 ? -18.641 -13.258 6.5 1 98.75 12 LEU B O 1
ATOM 3062 N N . PRO B 1 13 ? -20.016 -11.75 7.43 1 98.44 13 PRO B N 1
ATOM 3063 C CA . PRO B 1 13 ? -21.172 -12.359 6.762 1 98.44 13 PRO B CA 1
ATOM 3064 C C . PRO B 1 13 ? -21.078 -12.281 5.242 1 98.44 13 PRO B C 1
ATOM 3066 O O . PRO B 1 13 ? -21.578 -13.172 4.543 1 98.44 13 PRO B O 1
ATOM 3069 N N . HIS B 1 14 ? -20.484 -11.195 4.734 1 98.56 14 HIS B N 1
ATOM 3070 C CA . HIS B 1 14 ? -20.312 -11.078 3.291 1 98.56 14 HIS B CA 1
ATOM 3071 C C . HIS B 1 14 ? -19.359 -12.148 2.762 1 98.56 14 HIS B C 1
ATOM 3073 O O . HIS B 1 14 ? -19.609 -12.727 1.699 1 98.56 14 HIS B O 1
ATOM 3079 N N . LEU B 1 15 ? -18.328 -12.383 3.535 1 98.81 15 LEU B N 1
ATOM 3080 C CA . LEU B 1 15 ? -17.375 -13.43 3.174 1 98.81 15 LEU B CA 1
ATOM 3081 C C . LEU B 1 15 ? -18.062 -14.789 3.107 1 98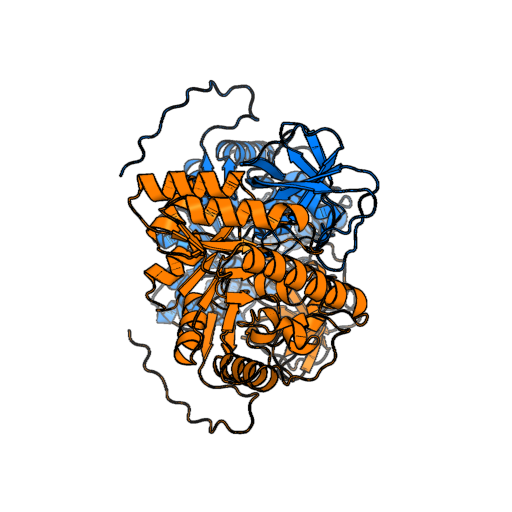.81 15 LEU B C 1
ATOM 3083 O O . LEU B 1 15 ? -17.891 -15.523 2.131 1 98.81 15 LEU B O 1
ATOM 3087 N N . ARG B 1 16 ? -18.828 -15.109 4.102 1 98.69 16 ARG B N 1
ATOM 3088 C CA . ARG B 1 16 ? -19.578 -16.359 4.148 1 98.69 16 ARG B CA 1
ATOM 3089 C C . ARG B 1 16 ? -20.547 -16.469 2.984 1 98.69 16 ARG B C 1
ATOM 3091 O O . ARG B 1 16 ? -20.672 -17.516 2.357 1 98.69 16 ARG B O 1
ATOM 3098 N N . HIS B 1 17 ? -21.219 -15.383 2.777 1 98.31 17 HIS B N 1
ATOM 3099 C CA . HIS B 1 17 ? -22.172 -15.328 1.679 1 98.31 17 HIS B CA 1
ATOM 3100 C C . HIS B 1 17 ? -21.5 -15.617 0.344 1 98.31 17 HIS B C 1
ATOM 3102 O O . HIS B 1 17 ? -21.984 -16.438 -0.441 1 98.31 17 HIS B O 1
ATOM 3108 N N . ASN B 1 18 ? -20.406 -14.945 0.071 1 98.69 18 ASN B N 1
ATOM 3109 C CA . ASN B 1 18 ? -19.688 -15.133 -1.188 1 98.69 18 ASN B CA 1
ATOM 3110 C C . ASN B 1 18 ? -19.219 -16.578 -1.356 1 98.69 18 ASN B C 1
ATOM 3112 O O . ASN B 1 18 ? -19.297 -17.141 -2.453 1 98.69 18 ASN B O 1
ATOM 3116 N N . LEU B 1 19 ? -18.703 -17.156 -0.258 1 98.75 19 LEU B N 1
ATOM 3117 C CA . LEU B 1 19 ? -18.297 -18.562 -0.311 1 98.75 19 LEU B CA 1
ATOM 3118 C C . LEU B 1 19 ? -19.469 -19.453 -0.658 1 98.75 19 LEU B C 1
ATOM 3120 O O . LEU B 1 19 ? -19.344 -20.359 -1.478 1 98.75 19 LEU B O 1
ATOM 3124 N N . ARG B 1 20 ? -20.609 -19.219 -0.109 1 98.12 20 ARG B N 1
ATOM 3125 C CA . ARG B 1 20 ? -21.797 -20 -0.397 1 98.12 20 ARG B CA 1
ATOM 3126 C C . ARG B 1 20 ? -22.219 -19.859 -1.858 1 98.12 20 ARG B C 1
ATOM 3128 O O . ARG B 1 20 ? -22.609 -20.828 -2.494 1 98.12 20 ARG B O 1
ATOM 3135 N N . GLU B 1 21 ? -22.156 -18.641 -2.354 1 98.06 21 GLU B N 1
ATOM 3136 C CA . GLU B 1 21 ? -22.453 -18.406 -3.762 1 98.06 21 GLU B CA 1
ATOM 3137 C C . GLU B 1 21 ? -21.531 -19.203 -4.668 1 98.06 21 GLU B C 1
ATOM 3139 O O . GLU B 1 21 ? -21.969 -19.781 -5.668 1 98.06 21 GLU B O 1
ATOM 3144 N N . ILE B 1 22 ? -20.297 -19.219 -4.344 1 98.56 22 ILE B N 1
ATOM 3145 C CA . ILE B 1 22 ? -19.297 -19.953 -5.121 1 98.56 22 ILE B CA 1
ATOM 3146 C C . ILE B 1 22 ? -19.578 -21.438 -5.07 1 98.56 22 ILE B C 1
ATOM 3148 O O . ILE B 1 22 ? -19.594 -22.125 -6.102 1 98.56 22 ILE B O 1
ATOM 3152 N N . ARG B 1 23 ? -19.906 -21.938 -3.924 1 98.44 23 ARG B N 1
ATOM 3153 C CA . ARG B 1 23 ? -20.203 -23.359 -3.76 1 98.44 23 ARG B CA 1
ATOM 3154 C C . ARG B 1 23 ? -21.484 -23.734 -4.508 1 98.44 23 ARG B C 1
ATOM 3156 O O . ARG B 1 23 ? -21.578 -24.812 -5.086 1 98.44 23 ARG B O 1
ATOM 3163 N N . ARG B 1 24 ? -22.391 -22.828 -4.422 1 97.81 24 ARG B N 1
ATOM 3164 C CA . ARG B 1 24 ? -23.609 -23.078 -5.184 1 97.81 24 ARG B CA 1
ATOM 3165 C C . ARG B 1 24 ? -23.297 -23.219 -6.672 1 97.81 24 ARG B C 1
ATOM 3167 O O . ARG B 1 24 ? -23.891 -24.047 -7.355 1 97.81 24 ARG B O 1
ATOM 3174 N N . ARG B 1 25 ? -22.453 -22.438 -7.117 1 97.88 25 ARG B N 1
ATOM 3175 C CA . ARG B 1 25 ? -22.078 -22.406 -8.531 1 97.88 25 ARG B CA 1
ATOM 3176 C C . ARG B 1 25 ? -21.344 -23.688 -8.93 1 97.88 25 ARG B C 1
ATOM 3178 O O . ARG B 1 25 ? -21.641 -24.281 -9.961 1 97.88 25 ARG B O 1
ATOM 3185 N N . VAL B 1 26 ? -20.406 -24.141 -8.117 1 98.12 26 VAL B N 1
ATOM 3186 C CA . VAL B 1 26 ? -19.5 -25.188 -8.555 1 98.12 26 VAL B CA 1
ATOM 3187 C C . VAL B 1 26 ? -19.938 -26.531 -7.984 1 98.12 26 VAL B C 1
ATOM 3189 O O . VAL B 1 26 ? -19.406 -27.578 -8.352 1 98.12 26 VAL B O 1
ATOM 3192 N N . GLY B 1 27 ? -20.859 -26.484 -7.082 1 96.81 27 GLY B N 1
ATOM 3193 C CA . GLY B 1 27 ? -21.297 -27.672 -6.379 1 96.81 27 GLY B CA 1
ATOM 3194 C C . GLY B 1 27 ? -20.766 -27.781 -4.965 1 96.81 27 GLY B C 1
ATOM 3195 O O . GLY B 1 27 ? -19.562 -27.578 -4.734 1 96.81 27 GLY B O 1
ATOM 3196 N N . GLU B 1 28 ? -21.516 -28.219 -3.977 1 90 28 GLU B N 1
ATOM 3197 C CA . GLU B 1 28 ? -21.219 -28.203 -2.549 1 90 28 GLU B CA 1
ATOM 3198 C C . GLU B 1 28 ? -20.109 -29.219 -2.215 1 90 28 GLU B C 1
ATOM 3200 O O . GLU B 1 28 ? -19.359 -29.016 -1.256 1 90 28 GLU B O 1
ATOM 3205 N N . GLY B 1 29 ? -19.938 -30.141 -2.98 1 91.75 29 GLY B N 1
ATOM 3206 C CA . GLY B 1 29 ? -18.969 -31.172 -2.666 1 91.75 29 GLY B CA 1
ATOM 3207 C C . GLY B 1 29 ? -17.594 -30.906 -3.246 1 91.75 29 GLY B C 1
ATOM 3208 O O . GLY B 1 29 ? -16.625 -31.594 -2.924 1 91.75 29 GLY B O 1
ATOM 3209 N N . ARG B 1 30 ? -17.531 -29.875 -3.977 1 96.81 30 ARG B N 1
ATOM 3210 C CA . ARG B 1 30 ? -16.25 -29.562 -4.605 1 96.81 30 ARG B CA 1
ATOM 3211 C C . ARG B 1 30 ? -15.305 -28.906 -3.615 1 96.81 30 ARG B C 1
ATOM 3213 O O . ARG B 1 30 ? -15.719 -28.047 -2.832 1 96.81 30 ARG B O 1
ATOM 3220 N N . MET B 1 31 ? -14.047 -29.359 -3.635 1 98.25 31 MET B N 1
ATOM 3221 C CA . MET B 1 31 ? -13.047 -28.766 -2.742 1 98.25 31 MET B CA 1
ATOM 3222 C C . MET B 1 31 ? -12.75 -27.328 -3.129 1 98.25 31 MET B C 1
ATOM 3224 O O . MET B 1 31 ? -12.781 -26.969 -4.309 1 98.25 31 MET B O 1
ATOM 3228 N N . VAL B 1 32 ? -12.508 -26.516 -2.072 1 98.75 32 VAL B N 1
ATOM 3229 C CA . VAL B 1 32 ? -12.164 -25.109 -2.285 1 98.75 32 VAL B CA 1
ATOM 3230 C C . VAL B 1 32 ? -10.797 -24.812 -1.667 1 98.75 32 VAL B C 1
ATOM 3232 O O . VAL B 1 32 ? -10.562 -25.125 -0.496 1 98.75 32 VAL B O 1
ATOM 3235 N N . CYS B 1 33 ? -9.898 -24.344 -2.473 1 98.88 33 CYS B N 1
ATOM 3236 C CA . CYS B 1 33 ? -8.688 -23.688 -1.999 1 98.88 33 CYS B CA 1
ATOM 3237 C C . CYS B 1 33 ? -8.844 -22.172 -2.043 1 98.88 33 CYS B C 1
ATOM 3239 O O . CYS B 1 33 ? -8.695 -21.547 -3.1 1 98.88 33 CYS B O 1
ATOM 3241 N N . ALA B 1 34 ? -9.125 -21.594 -0.89 1 98.94 34 ALA B N 1
ATOM 3242 C CA . ALA B 1 34 ? -9.367 -20.156 -0.825 1 98.94 34 ALA B CA 1
ATOM 3243 C C . ALA B 1 34 ? -8.062 -19.375 -0.844 1 98.94 34 ALA B C 1
ATOM 3245 O O . ALA B 1 34 ? -7.168 -19.625 -0.029 1 98.94 34 ALA B O 1
ATOM 3246 N N . ALA B 1 35 ? -7.988 -18.484 -1.77 1 98.88 35 ALA B N 1
ATOM 3247 C CA . ALA B 1 35 ? -6.801 -17.641 -1.814 1 98.88 35 ALA B CA 1
ATOM 3248 C C . ALA B 1 35 ? -6.828 -16.609 -0.697 1 98.88 35 ALA B C 1
ATOM 3250 O O . ALA B 1 35 ? -7.727 -15.758 -0.645 1 98.88 35 ALA B O 1
ATOM 3251 N N . VAL B 1 36 ? -5.809 -16.641 0.179 1 98.88 36 VAL B N 1
ATOM 3252 C CA . VAL B 1 36 ? -5.703 -15.664 1.256 1 98.88 36 VAL B CA 1
ATOM 3253 C C . VAL B 1 36 ? -4.348 -14.961 1.19 1 98.88 36 VAL B C 1
ATOM 3255 O O . VAL B 1 36 ? -3.898 -14.375 2.176 1 98.88 36 VAL B O 1
ATOM 3258 N N . LYS B 1 37 ? -3.697 -15.125 0.04 1 98.69 37 LYS B N 1
ATOM 3259 C CA . LYS B 1 37 ? -2.436 -14.414 -0.159 1 98.69 37 LYS B CA 1
ATOM 3260 C C . LYS B 1 37 ? -2.629 -12.906 -0.037 1 98.69 37 LYS B C 1
ATOM 3262 O O . LYS B 1 37 ? -3.756 -12.406 -0.093 1 98.69 37 LYS B O 1
ATOM 3267 N N . ALA B 1 38 ? -1.455 -12.18 0.192 1 98.56 38 ALA B N 1
ATOM 3268 C CA . ALA B 1 38 ? -1.478 -10.727 0.34 1 98.56 38 ALA B CA 1
ATOM 3269 C C . ALA B 1 38 ? -2.408 -10.305 1.474 1 98.56 38 ALA B C 1
ATOM 3271 O O . ALA B 1 38 ? -3.213 -9.391 1.314 1 98.56 38 ALA B O 1
ATOM 3272 N N . ASP B 1 39 ? -2.332 -11.031 2.59 1 98.5 39 ASP B N 1
ATOM 3273 C CA . ASP B 1 39 ? -3.146 -10.742 3.766 1 98.5 39 ASP B CA 1
ATOM 3274 C C . ASP B 1 39 ? -4.637 -10.82 3.436 1 98.5 39 ASP B C 1
ATOM 3276 O O . ASP B 1 39 ? -5.402 -9.922 3.793 1 98.5 39 ASP B O 1
ATOM 3280 N N . ALA B 1 40 ? -4.984 -11.859 2.707 1 98.81 40 ALA B N 1
ATOM 3281 C CA . ALA B 1 40 ? -6.352 -12.039 2.223 1 98.81 40 ALA B CA 1
ATOM 3282 C C . ALA B 1 40 ? -6.812 -10.828 1.42 1 98.81 40 ALA B C 1
ATOM 3284 O O . ALA B 1 40 ? -7.875 -10.266 1.693 1 98.81 40 ALA B O 1
ATOM 3285 N N . TYR B 1 41 ? -5.996 -10.5 0.461 1 98.62 41 TYR B N 1
ATOM 3286 C CA . TYR B 1 41 ? -6.262 -9.352 -0.4 1 98.62 41 TYR B CA 1
ATOM 3287 C C . TYR B 1 41 ? -6.52 -8.102 0.426 1 98.62 41 TYR B C 1
ATOM 3289 O O . TYR B 1 41 ? -7.375 -7.281 0.075 1 98.62 41 TYR B O 1
ATOM 3297 N N . GLY B 1 42 ? -5.887 -7.984 1.572 1 98.56 42 GLY B N 1
ATOM 3298 C CA . GLY B 1 42 ? -5.988 -6.812 2.426 1 98.56 42 GLY B CA 1
ATOM 3299 C C . GLY B 1 42 ? -7.008 -6.969 3.537 1 98.56 42 GLY B C 1
ATOM 3300 O O . GLY B 1 42 ? -7.195 -6.062 4.352 1 98.56 42 GLY B O 1
ATOM 3301 N N . HIS B 1 43 ? -7.625 -8.125 3.686 1 98.88 43 HIS B N 1
ATOM 3302 C CA . HIS B 1 43 ? -8.758 -8.273 4.59 1 98.88 43 HIS B CA 1
ATOM 3303 C C . HIS B 1 43 ? -8.336 -8.93 5.902 1 98.88 43 HIS B C 1
ATOM 3305 O O . HIS B 1 43 ? -9.148 -9.086 6.812 1 98.88 43 HIS B O 1
ATOM 3311 N N . GLY B 1 44 ? -7.074 -9.336 6.051 1 98.69 44 GLY B N 1
ATOM 3312 C CA . GLY B 1 44 ? -6.602 -10.016 7.242 1 98.69 44 GLY B CA 1
ATOM 3313 C C . GLY B 1 44 ? -6.641 -11.531 7.117 1 98.69 44 GLY B C 1
ATOM 3314 O O . GLY B 1 44 ? -7.66 -12.156 7.422 1 98.69 44 GLY B O 1
ATOM 3315 N N . ALA B 1 45 ? -5.523 -12.133 6.871 1 98.75 45 ALA B N 1
ATOM 3316 C CA . ALA B 1 45 ? -5.449 -13.531 6.438 1 98.75 45 ALA B CA 1
ATOM 3317 C C . ALA B 1 45 ? -5.832 -14.477 7.57 1 98.75 45 ALA B C 1
ATOM 3319 O O . ALA B 1 45 ? -6.551 -15.453 7.355 1 98.75 45 ALA B O 1
ATOM 3320 N N . VAL B 1 46 ? -5.379 -14.188 8.742 1 98.75 46 VAL B N 1
ATOM 3321 C CA . VAL B 1 46 ? -5.59 -15.109 9.844 1 98.75 46 VAL B CA 1
ATOM 3322 C C . VAL B 1 46 ? -7.078 -15.18 10.188 1 98.75 46 VAL B C 1
ATOM 3324 O O . VAL B 1 46 ? -7.66 -16.266 10.219 1 98.75 46 VAL B O 1
ATOM 3327 N N . ARG B 1 47 ? -7.688 -14.008 10.383 1 98.75 47 ARG B N 1
ATOM 3328 C CA . ARG B 1 47 ? -9.102 -14 10.75 1 98.75 47 ARG B CA 1
ATOM 3329 C C . ARG B 1 47 ? -9.961 -14.508 9.602 1 98.75 47 ARG B C 1
ATOM 3331 O O . ARG B 1 47 ? -10.875 -15.312 9.812 1 98.75 47 ARG B O 1
ATOM 3338 N N . VAL B 1 48 ? -9.688 -14.102 8.414 1 98.88 48 VAL B N 1
ATOM 3339 C CA . VAL B 1 48 ? -10.414 -14.547 7.23 1 98.88 48 VAL B CA 1
ATOM 3340 C C . VAL B 1 48 ? -10.234 -16.047 7.055 1 98.88 48 VAL B C 1
ATOM 3342 O O . VAL B 1 48 ? -11.211 -16.766 6.809 1 98.88 48 VAL B O 1
ATOM 3345 N N . GLY B 1 49 ? -9 -16.5 7.195 1 98.88 49 GLY B N 1
ATOM 3346 C CA . GLY B 1 49 ? -8.734 -17.922 7.094 1 98.88 49 GLY B CA 1
ATOM 3347 C C . GLY B 1 49 ? -9.531 -18.75 8.078 1 98.88 49 GLY B C 1
ATOM 3348 O O . GLY B 1 49 ? -10.086 -19.797 7.715 1 98.88 49 GLY B O 1
ATOM 3349 N N . ARG B 1 50 ? -9.602 -18.297 9.297 1 98.75 50 ARG B N 1
ATOM 3350 C CA . ARG B 1 50 ? -10.344 -19.016 10.328 1 98.75 50 ARG B CA 1
ATOM 3351 C C . ARG B 1 50 ? -11.82 -19.141 9.961 1 98.75 50 ARG B C 1
ATOM 3353 O O . ARG B 1 50 ? -12.414 -20.203 10.094 1 98.75 50 ARG B O 1
ATOM 3360 N N . VAL B 1 51 ? -12.336 -18.062 9.484 1 98.75 51 VAL B N 1
ATOM 3361 C CA . VAL B 1 51 ? -13.75 -18.047 9.117 1 98.75 51 VAL B CA 1
ATOM 3362 C C . VAL B 1 51 ? -13.984 -19.016 7.957 1 98.75 51 VAL B C 1
ATOM 3364 O O . VAL B 1 51 ? -14.961 -19.781 7.961 1 98.75 51 VAL B O 1
ATOM 3367 N N . LEU B 1 52 ? -13.133 -19 7.02 1 98.81 52 LEU B N 1
ATOM 3368 C CA . LEU B 1 52 ? -13.266 -19.859 5.852 1 98.81 52 LEU B CA 1
ATOM 3369 C C . LEU B 1 52 ? -13.18 -21.328 6.25 1 98.81 52 LEU B C 1
ATOM 3371 O O . LEU B 1 52 ? -13.961 -22.156 5.773 1 98.81 52 LEU B O 1
ATOM 3375 N N . VAL B 1 53 ? -12.289 -21.625 7.113 1 98.56 53 VAL B N 1
ATOM 3376 C CA . VAL B 1 53 ? -12.125 -23 7.582 1 98.56 53 VAL B CA 1
ATOM 3377 C C . VAL B 1 53 ? -13.359 -23.438 8.367 1 98.56 53 VAL B C 1
ATOM 3379 O O . VAL B 1 53 ? -13.844 -24.562 8.203 1 98.56 53 VAL B O 1
ATOM 3382 N N . GLU B 1 54 ? -13.836 -22.547 9.18 1 98.19 54 GLU B N 1
ATOM 3383 C CA . GLU B 1 54 ? -15.07 -22.812 9.906 1 98.19 54 GLU B CA 1
ATOM 3384 C C . GLU B 1 54 ? -16.219 -23.125 8.953 1 98.19 54 GLU B C 1
ATOM 3386 O O . GLU B 1 54 ? -17.125 -23.891 9.289 1 98.19 54 GLU B O 1
ATOM 3391 N N . GLU B 1 55 ? -16.125 -22.547 7.793 1 97.88 55 GLU B N 1
ATOM 3392 C CA . GLU B 1 55 ? -17.188 -22.734 6.797 1 97.88 55 GLU B CA 1
ATOM 3393 C C . GLU B 1 55 ? -16.891 -23.922 5.898 1 97.88 55 GLU B C 1
ATOM 3395 O O . GLU B 1 55 ? -17.562 -24.141 4.895 1 97.88 55 GLU B O 1
ATOM 3400 N N . GLY B 1 56 ? -15.836 -24.656 6.137 1 97.69 56 GLY B N 1
ATOM 3401 C CA . GLY B 1 56 ? -15.625 -25.938 5.473 1 97.69 56 GLY B CA 1
ATOM 3402 C C . GLY B 1 56 ? -14.555 -25.891 4.398 1 97.69 56 GLY B C 1
ATOM 3403 O O . GLY B 1 56 ? -14.375 -26.844 3.645 1 97.69 56 GLY B O 1
ATOM 3404 N N . VAL B 1 57 ? -13.883 -24.812 4.316 1 98.44 57 VAL B N 1
ATOM 3405 C CA . VAL B 1 57 ? -12.789 -24.719 3.348 1 98.44 57 VAL B CA 1
ATOM 3406 C C . VAL B 1 57 ? -11.641 -25.625 3.777 1 98.44 57 VAL B C 1
ATOM 3408 O O . VAL B 1 57 ? -11.227 -25.609 4.938 1 98.44 57 VAL B O 1
ATOM 3411 N N . GLU B 1 58 ? -11.031 -26.328 2.824 1 96.62 58 GLU B N 1
ATOM 3412 C CA . GLU B 1 58 ? -10.078 -27.391 3.141 1 96.62 58 GLU B CA 1
ATOM 3413 C C . GLU B 1 58 ? -8.641 -26.906 2.977 1 96.62 58 GLU B C 1
ATOM 3415 O O . GLU B 1 58 ? -7.719 -27.469 3.566 1 96.62 58 GLU B O 1
ATOM 3420 N N . MET B 1 59 ? -8.508 -25.922 2.152 1 98.69 59 MET B N 1
ATOM 3421 C CA . MET B 1 59 ? -7.156 -25.469 1.812 1 98.69 59 MET B CA 1
ATOM 3422 C C . MET B 1 59 ? -7.113 -23.969 1.612 1 98.69 59 MET B C 1
ATOM 3424 O O . MET B 1 59 ? -8.078 -23.375 1.125 1 98.69 59 MET B O 1
ATOM 3428 N N . LEU B 1 60 ? -6.031 -23.344 2.07 1 98.94 60 LEU B N 1
ATOM 3429 C CA . LEU B 1 60 ? -5.777 -21.922 1.868 1 98.94 60 LEU B CA 1
ATOM 3430 C C . LEU B 1 60 ? -4.566 -21.719 0.967 1 98.94 60 LEU B C 1
ATOM 3432 O O . LEU B 1 60 ? -3.559 -22.406 1.101 1 98.94 60 LEU B O 1
ATOM 3436 N N . GLY B 1 61 ? -4.695 -20.844 -0.02 1 98.94 61 GLY B N 1
ATOM 3437 C CA . GLY B 1 61 ? -3.602 -20.5 -0.916 1 98.94 61 GLY B CA 1
ATOM 3438 C C . GLY B 1 61 ? -2.869 -19.234 -0.515 1 98.94 61 GLY B C 1
ATOM 3439 O O . GLY B 1 61 ? -3.496 -18.219 -0.221 1 98.94 61 GLY B O 1
ATOM 3440 N N . VAL B 1 62 ? -1.529 -19.266 -0.498 1 98.88 62 VAL B N 1
ATOM 3441 C CA . VAL B 1 62 ? -0.691 -18.109 -0.158 1 98.88 62 VAL B CA 1
ATOM 3442 C C . VAL B 1 62 ? 0.365 -17.906 -1.24 1 98.88 62 VAL B C 1
ATOM 3444 O O . VAL B 1 62 ? 0.533 -18.75 -2.123 1 98.88 62 VAL B O 1
ATOM 3447 N N . ALA B 1 63 ? 1.061 -16.766 -1.144 1 98.31 63 ALA B N 1
ATOM 3448 C CA . ALA B 1 63 ? 2.029 -16.422 -2.184 1 98.31 63 ALA B CA 1
ATOM 3449 C C . ALA B 1 63 ? 3.459 -16.578 -1.671 1 98.31 63 ALA B C 1
ATOM 3451 O O . ALA B 1 63 ? 4.387 -16.781 -2.457 1 98.31 63 ALA B O 1
ATOM 3452 N N . THR B 1 64 ? 3.648 -16.469 -0.331 1 97.88 64 THR B N 1
ATOM 3453 C CA . THR B 1 64 ? 4.996 -16.5 0.225 1 97.88 64 THR B CA 1
ATOM 3454 C C . THR B 1 64 ? 5.078 -17.484 1.388 1 97.88 64 THR B C 1
ATOM 3456 O O . THR B 1 64 ? 4.07 -17.781 2.041 1 97.88 64 THR B O 1
ATOM 3459 N N . PRO B 1 65 ? 6.305 -18.031 1.615 1 97.94 65 PRO B N 1
ATOM 3460 C CA . PRO B 1 65 ? 6.473 -18.906 2.771 1 97.94 65 PRO B CA 1
ATOM 3461 C C . PRO B 1 65 ? 6.086 -18.234 4.09 1 97.94 65 PRO B C 1
ATOM 3463 O O . PRO B 1 65 ? 5.547 -18.891 4.984 1 97.94 65 PRO B O 1
ATOM 3466 N N . GLU B 1 66 ? 6.336 -16.953 4.203 1 97.44 66 GLU B N 1
ATOM 3467 C CA . GLU B 1 66 ? 6.031 -16.219 5.418 1 97.44 66 GLU B CA 1
ATOM 3468 C C . GLU B 1 66 ? 4.527 -16.188 5.688 1 97.44 66 GLU B C 1
ATOM 3470 O O . GLU B 1 66 ? 4.094 -16.359 6.832 1 97.44 66 GLU B O 1
ATOM 3475 N N . GLU B 1 67 ? 3.754 -16 4.637 1 98.06 67 GLU B N 1
ATOM 3476 C CA . GLU B 1 67 ? 2.303 -16.031 4.781 1 98.06 67 GLU B CA 1
ATOM 3477 C C . GLU B 1 67 ? 1.822 -17.406 5.242 1 98.06 67 GLU B C 1
ATOM 3479 O O . GLU B 1 67 ? 0.935 -17.5 6.09 1 98.06 67 GLU B O 1
ATOM 3484 N N . GLY B 1 68 ? 2.398 -18.438 4.629 1 98.5 68 GLY B N 1
ATOM 3485 C CA . GLY B 1 68 ? 2.039 -19.781 5.035 1 98.5 68 GLY B CA 1
ATOM 3486 C C . GLY B 1 68 ? 2.379 -20.078 6.48 1 98.5 68 GLY B C 1
ATOM 3487 O O . GLY B 1 68 ? 1.552 -20.609 7.223 1 98.5 68 GLY B O 1
ATOM 3488 N N . ALA B 1 69 ? 3.582 -19.734 6.84 1 97.94 69 ALA B N 1
ATOM 3489 C CA . ALA B 1 69 ? 4.035 -19.938 8.211 1 97.94 69 ALA B CA 1
ATOM 3490 C C . ALA B 1 69 ? 3.145 -19.203 9.203 1 97.94 69 ALA B C 1
ATOM 3492 O O . ALA B 1 69 ? 2.836 -19.734 10.281 1 97.94 69 ALA B O 1
ATOM 3493 N N . GLU B 1 70 ? 2.732 -18.031 8.852 1 98.06 70 GLU B N 1
ATOM 3494 C CA . GLU B 1 70 ? 1.867 -17.234 9.711 1 98.06 70 GLU B CA 1
ATOM 3495 C C . GLU B 1 70 ? 0.545 -17.938 9.984 1 98.06 70 GLU B C 1
ATOM 3497 O O . GLU B 1 70 ? 0.068 -17.969 11.117 1 98.06 70 GLU B O 1
ATOM 3502 N N . LEU B 1 71 ? -0.044 -18.469 8.938 1 98.75 71 LEU B N 1
ATOM 3503 C CA . LEU B 1 71 ? -1.313 -19.172 9.078 1 98.75 71 LEU B CA 1
ATOM 3504 C C . LEU B 1 71 ? -1.155 -20.406 9.969 1 98.75 71 LEU B C 1
ATOM 3506 O O . LEU B 1 71 ? -1.996 -20.672 10.828 1 98.75 71 LEU B O 1
ATOM 3510 N N . VAL B 1 72 ? -0.073 -21.125 9.773 1 98.56 72 VAL B N 1
ATOM 3511 C CA . VAL B 1 72 ? 0.182 -22.344 10.539 1 98.56 72 VAL B CA 1
ATOM 3512 C C . VAL B 1 72 ? 0.428 -21.984 12.008 1 98.56 72 VAL B C 1
ATOM 3514 O O . VAL B 1 72 ? -0.142 -22.609 12.906 1 98.56 72 VAL B O 1
ATOM 3517 N N . GLU B 1 73 ? 1.233 -20.969 12.227 1 98.25 73 GLU B N 1
ATOM 3518 C CA . GLU B 1 73 ? 1.558 -20.531 13.578 1 98.25 73 GLU B CA 1
ATOM 3519 C C . GLU B 1 73 ? 0.312 -20.047 14.312 1 98.25 73 GLU B C 1
ATOM 3521 O O . GLU B 1 73 ? 0.186 -20.219 15.523 1 98.25 73 GLU B O 1
ATOM 3526 N N . ALA B 1 74 ? -0.581 -19.469 13.562 1 98.44 74 ALA B N 1
ATOM 3527 C CA . ALA B 1 74 ? -1.8 -18.922 14.156 1 98.44 74 ALA B CA 1
ATOM 3528 C C . ALA B 1 74 ? -2.816 -20.016 14.422 1 98.44 74 ALA B C 1
ATOM 3530 O O . ALA B 1 74 ? -3.865 -19.781 15.023 1 98.44 74 ALA B O 1
ATOM 3531 N N . GLY B 1 75 ? -2.609 -21.203 13.938 1 98.12 75 GLY B N 1
ATOM 3532 C CA . GLY B 1 75 ? -3.48 -22.344 14.195 1 98.12 75 GLY B CA 1
ATOM 3533 C C . GLY B 1 75 ? -4.75 -22.312 13.367 1 98.12 75 GLY B C 1
ATOM 3534 O O . GLY B 1 75 ? -5.805 -22.766 13.82 1 98.12 75 GLY B O 1
ATOM 3535 N N . VAL B 1 76 ? -4.801 -21.719 12.25 1 96.88 76 VAL B N 1
ATOM 3536 C CA . VAL B 1 76 ? -5.992 -21.609 11.414 1 96.88 76 VAL B CA 1
ATOM 3537 C C . VAL B 1 76 ? -6.52 -23 11.078 1 96.88 76 VAL B C 1
ATOM 3539 O O . VAL B 1 76 ? -7.727 -23.203 10.914 1 96.88 76 VAL B O 1
ATOM 3542 N N . GLY B 1 77 ? -5.766 -24.078 10.977 1 94 77 GLY B N 1
ATOM 3543 C CA . GLY B 1 77 ? -6.195 -25.469 10.914 1 94 77 GLY B CA 1
ATOM 3544 C C . GLY B 1 77 ? -6.594 -25.891 9.516 1 94 77 GLY B C 1
ATOM 3545 O O . GLY B 1 77 ? -7.602 -26.578 9.336 1 94 77 GLY B O 1
ATOM 3546 N N . ALA B 1 78 ? -6.074 -25.531 8.484 1 97.06 78 ALA B N 1
ATOM 3547 C CA . ALA B 1 78 ? -6.277 -25.953 7.102 1 97.06 78 ALA B CA 1
ATOM 3548 C C . ALA B 1 78 ? -4.949 -26.281 6.426 1 97.06 78 ALA B C 1
ATOM 3550 O O . ALA B 1 78 ? -3.887 -25.859 6.898 1 97.06 78 ALA B O 1
ATOM 3551 N N . ARG B 1 79 ? -5.09 -27.141 5.398 1 98.31 79 ARG B N 1
ATOM 3552 C CA . ARG B 1 79 ? -3.936 -27.266 4.516 1 98.31 79 ARG B CA 1
ATOM 3553 C C . ARG B 1 79 ? -3.598 -25.922 3.865 1 98.31 79 ARG B C 1
ATOM 3555 O O . ARG B 1 79 ? -4.488 -25.109 3.596 1 98.31 79 ARG B O 1
ATOM 3562 N N . VAL B 1 80 ? -2.279 -25.688 3.725 1 98.88 80 VAL B N 1
ATOM 3563 C CA . VAL B 1 80 ? -1.833 -24.453 3.1 1 98.88 80 VAL B CA 1
ATOM 3564 C C . VAL B 1 80 ? -1.02 -24.766 1.847 1 98.88 80 VAL B C 1
ATOM 3566 O O . VAL B 1 80 ? -0.123 -25.609 1.877 1 98.88 80 VAL B O 1
ATOM 3569 N N . LEU B 1 81 ? -1.353 -24.125 0.724 1 98.94 81 LEU B N 1
ATOM 3570 C CA . LEU B 1 81 ? -0.648 -24.281 -0.543 1 98.94 81 LEU B CA 1
ATOM 3571 C C . LEU B 1 81 ? 0.107 -23.016 -0.912 1 98.94 81 LEU B C 1
ATOM 3573 O O . LEU B 1 81 ? -0.498 -21.953 -1.059 1 98.94 81 LEU B O 1
ATOM 3577 N N . LEU B 1 82 ? 1.38 -23.109 -0.989 1 98.81 82 LEU B N 1
ATOM 3578 C CA . LEU B 1 82 ? 2.205 -22.016 -1.493 1 98.81 82 LEU B CA 1
ATOM 3579 C C . LEU B 1 82 ? 2.188 -21.984 -3.018 1 98.81 82 LEU B C 1
ATOM 3581 O O . LEU B 1 82 ? 2.771 -22.859 -3.67 1 98.81 82 LEU B O 1
ATOM 3585 N N . LEU B 1 83 ? 1.596 -20.953 -3.508 1 98.44 83 LEU B N 1
ATOM 3586 C CA . LEU B 1 83 ? 1.437 -20.828 -4.953 1 98.44 83 LEU B CA 1
ATOM 3587 C C . LEU B 1 83 ? 2.676 -20.188 -5.582 1 98.44 83 LEU B C 1
ATOM 3589 O O . LEU B 1 83 ? 2.914 -20.359 -6.781 1 98.44 83 LEU B O 1
ATOM 3593 N N . GLY B 1 84 ? 3.383 -19.438 -4.816 1 96.94 84 GLY B N 1
ATOM 3594 C CA . GLY B 1 84 ? 4.582 -18.797 -5.324 1 96.94 84 GLY B CA 1
ATOM 3595 C C . GLY B 1 84 ? 5.828 -19.641 -5.18 1 96.94 84 GLY B C 1
ATOM 3596 O O . GLY B 1 84 ? 5.828 -20.641 -4.453 1 96.94 84 GLY B O 1
ATOM 3597 N N . LEU B 1 85 ? 6.895 -19.297 -5.918 1 97.62 85 LEU B N 1
ATOM 3598 C CA . LEU B 1 85 ? 8.211 -19.922 -5.809 1 97.62 85 LEU B CA 1
ATOM 3599 C C . LEU B 1 85 ? 9.133 -19.094 -4.934 1 97.62 85 LEU B C 1
ATOM 3601 O O . LEU B 1 85 ? 8.922 -17.891 -4.77 1 97.62 85 LEU B O 1
ATOM 3605 N N . THR B 1 86 ? 10.07 -19.75 -4.328 1 96 86 THR B N 1
ATOM 3606 C CA . THR B 1 86 ? 10.953 -19.062 -3.402 1 96 86 THR B CA 1
ATOM 3607 C C . THR B 1 86 ? 12.352 -19.672 -3.424 1 96 86 THR B C 1
ATOM 3609 O O . THR B 1 86 ? 12.57 -20.703 -4.074 1 96 86 THR B O 1
ATOM 3612 N N . ASP B 1 87 ? 13.266 -19.062 -2.77 1 93.88 87 ASP B N 1
ATOM 3613 C CA . ASP B 1 87 ? 14.648 -19.531 -2.727 1 93.88 87 ASP B CA 1
ATOM 3614 C C . ASP B 1 87 ? 14.852 -20.531 -1.59 1 93.88 87 ASP B C 1
ATOM 3616 O O . ASP B 1 87 ? 13.883 -20.984 -0.973 1 93.88 87 ASP B O 1
ATOM 3620 N N . GLY B 1 88 ? 16.109 -20.875 -1.398 1 93.06 88 GLY B N 1
ATOM 3621 C CA . GLY B 1 88 ? 16.453 -21.891 -0.422 1 93.06 88 GLY B CA 1
ATOM 3622 C C . GLY B 1 88 ? 15.953 -21.578 0.974 1 93.06 88 GLY B C 1
ATOM 3623 O O . GLY B 1 88 ? 15.359 -22.422 1.637 1 93.06 88 GLY B O 1
ATOM 3624 N N . ALA B 1 89 ? 16.141 -20.344 1.421 1 94.06 89 ALA B N 1
ATOM 3625 C CA . ALA B 1 89 ? 15.703 -19.938 2.752 1 94.06 89 ALA B CA 1
ATOM 3626 C C . ALA B 1 89 ? 14.18 -20.016 2.871 1 94.06 89 ALA B C 1
ATOM 3628 O O . ALA B 1 89 ? 13.656 -20.469 3.889 1 94.06 89 ALA B O 1
ATOM 3629 N N . GLY B 1 90 ? 13.516 -19.578 1.843 1 96.94 90 GLY B N 1
ATOM 3630 C CA . GLY B 1 90 ? 12.062 -19.672 1.819 1 96.94 90 GLY B CA 1
ATOM 3631 C C . GLY B 1 90 ? 11.562 -21.094 1.817 1 96.94 90 GLY B C 1
ATOM 3632 O O . GLY B 1 90 ? 10.562 -21.406 2.471 1 96.94 90 GLY B O 1
ATOM 3633 N N . LEU B 1 91 ? 12.266 -21.922 1.084 1 97.62 91 LEU B N 1
ATOM 3634 C CA . LEU B 1 91 ? 11.891 -23.328 1.036 1 97.62 91 LEU B CA 1
ATOM 3635 C C . LEU B 1 91 ? 12.023 -23.984 2.41 1 97.62 91 LEU B C 1
ATOM 3637 O O . LEU B 1 91 ? 11.172 -24.766 2.818 1 97.62 91 LEU B O 1
ATOM 3641 N N . GLU B 1 92 ? 13.109 -23.641 3.08 1 97.69 92 GLU B N 1
ATOM 3642 C CA . GLU B 1 92 ? 13.297 -24.172 4.426 1 97.69 92 GLU B CA 1
ATOM 3643 C C . GLU B 1 92 ? 12.133 -23.781 5.336 1 97.69 92 GLU B C 1
ATOM 3645 O O . GLU B 1 92 ? 11.602 -24.641 6.055 1 97.69 92 GLU B O 1
ATOM 3650 N N . LEU B 1 93 ? 11.734 -22.531 5.242 1 97.56 93 LEU B N 1
ATOM 3651 C CA . LEU B 1 93 ? 10.625 -22.047 6.051 1 97.56 93 LEU B CA 1
ATOM 3652 C C . LEU B 1 93 ? 9.328 -22.766 5.699 1 97.56 93 LEU B C 1
ATOM 3654 O O . LEU B 1 93 ? 8.578 -23.172 6.586 1 97.56 93 LEU B O 1
ATOM 3658 N N . ALA B 1 94 ? 9.086 -22.938 4.465 1 97.94 94 ALA B N 1
ATOM 3659 C CA . ALA B 1 94 ? 7.855 -23.562 3.998 1 97.94 94 ALA B CA 1
ATOM 3660 C C . ALA B 1 94 ? 7.797 -25.031 4.414 1 97.94 94 ALA B C 1
ATOM 3662 O O . ALA B 1 94 ? 6.762 -25.5 4.895 1 97.94 94 ALA B O 1
ATOM 3663 N N . VAL B 1 95 ? 8.898 -25.734 4.21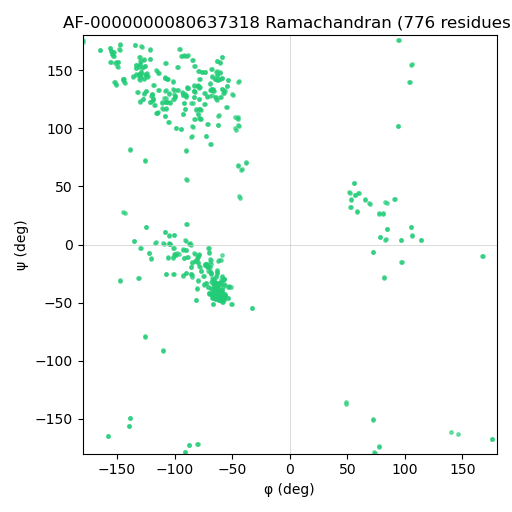9 1 98.19 95 VAL B N 1
ATOM 3664 C CA . VAL B 1 95 ? 8.961 -27.156 4.547 1 98.19 95 VAL B CA 1
ATOM 3665 C C . VAL B 1 95 ? 8.797 -27.344 6.051 1 98.19 95 VAL B C 1
ATOM 3667 O O . VAL B 1 95 ? 8.062 -28.234 6.492 1 98.19 95 VAL B O 1
ATOM 3670 N N . GLU B 1 96 ? 9.414 -26.469 6.812 1 97.38 96 GLU B N 1
ATOM 3671 C CA . GLU B 1 96 ? 9.297 -26.531 8.266 1 97.38 96 GLU B CA 1
ATOM 3672 C C . GLU B 1 96 ? 7.863 -26.281 8.719 1 97.38 96 GLU B C 1
ATOM 3674 O O . GLU B 1 96 ? 7.398 -26.891 9.688 1 97.38 96 GLU B O 1
ATOM 3679 N N . ALA B 1 97 ? 7.16 -25.453 8.023 1 97.5 97 ALA B N 1
ATOM 3680 C CA . ALA B 1 97 ? 5.793 -25.078 8.391 1 97.5 97 ALA B CA 1
ATOM 3681 C C . ALA B 1 97 ? 4.793 -26.141 7.914 1 97.5 97 ALA B C 1
ATOM 3683 O O . ALA B 1 97 ? 3.613 -26.078 8.266 1 97.5 97 ALA B O 1
ATOM 3684 N N . GLY B 1 98 ? 5.242 -27.016 7.031 1 97.94 98 GLY B N 1
ATOM 3685 C CA . GLY B 1 98 ? 4.359 -28.062 6.531 1 97.94 98 GLY B CA 1
ATOM 3686 C C . GLY B 1 98 ? 3.439 -27.578 5.422 1 97.94 98 GLY B C 1
ATOM 3687 O O . GLY B 1 98 ? 2.354 -28.125 5.23 1 97.94 98 GLY B O 1
ATOM 3688 N N . VAL B 1 99 ? 3.83 -26.625 4.723 1 97.69 99 VAL B N 1
ATOM 3689 C CA . VAL B 1 99 ? 3.08 -26.031 3.615 1 97.69 99 VAL B CA 1
ATOM 3690 C C . VAL B 1 99 ? 3.303 -26.859 2.35 1 97.69 99 VAL B C 1
ATOM 3692 O O . VAL B 1 99 ? 4.414 -27.328 2.098 1 97.69 99 VAL B O 1
ATOM 3695 N N . GLU B 1 100 ? 2.217 -27.125 1.578 1 98.81 100 GLU B N 1
ATOM 3696 C CA . GLU B 1 100 ? 2.377 -27.75 0.274 1 98.81 100 GLU B CA 1
ATOM 3697 C C . GLU B 1 100 ? 2.943 -26.781 -0.751 1 98.81 100 GLU B C 1
ATOM 3699 O O . GLU B 1 100 ? 2.711 -25.578 -0.661 1 98.81 100 GLU B O 1
ATOM 3704 N N . LEU B 1 101 ? 3.697 -27.344 -1.689 1 98.88 101 LEU B N 1
ATOM 3705 C CA . LEU B 1 101 ? 4.457 -26.453 -2.559 1 98.88 101 LEU B CA 1
ATOM 3706 C C . LEU B 1 101 ? 4.035 -26.625 -4.016 1 98.88 101 LEU B C 1
ATOM 3708 O O . LEU B 1 101 ? 3.826 -27.75 -4.477 1 98.88 101 LEU B O 1
ATOM 3712 N N . ALA B 1 102 ? 3.896 -25.516 -4.715 1 98.75 102 ALA B N 1
ATOM 3713 C CA . ALA B 1 102 ? 3.863 -25.578 -6.172 1 98.75 102 ALA B CA 1
ATOM 3714 C C . ALA B 1 102 ? 5.266 -25.734 -6.746 1 98.75 102 ALA B C 1
ATOM 3716 O O . ALA B 1 102 ? 6.227 -25.156 -6.238 1 98.75 102 ALA B O 1
ATOM 3717 N N . VAL B 1 103 ? 5.367 -26.5 -7.785 1 98.62 103 VAL B N 1
ATOM 3718 C CA . VAL B 1 103 ? 6.625 -26.656 -8.516 1 98.62 103 VAL B CA 1
ATOM 3719 C C . VAL B 1 103 ? 6.371 -26.531 -10.016 1 98.62 103 VAL B C 1
ATOM 3721 O O . VAL B 1 103 ? 5.305 -26.922 -10.5 1 98.62 103 VAL B O 1
ATOM 3724 N N . GLY B 1 104 ? 7.383 -25.938 -10.703 1 96.94 104 GLY B N 1
ATOM 3725 C CA . GLY B 1 104 ? 7.113 -25.625 -12.102 1 96.94 104 GLY B CA 1
ATOM 3726 C C . GLY B 1 104 ? 8.188 -26.125 -13.047 1 96.94 104 GLY B C 1
ATOM 3727 O O . GLY B 1 104 ? 8.086 -25.938 -14.258 1 96.94 104 GLY B O 1
ATOM 3728 N N . ASP B 1 105 ? 9.297 -26.75 -12.523 1 97.56 105 ASP B N 1
ATOM 3729 C CA . ASP B 1 105 ? 10.359 -27.297 -13.359 1 97.56 105 ASP B CA 1
ATOM 3730 C C . ASP B 1 105 ? 11.258 -28.234 -12.562 1 97.56 105 ASP B C 1
ATOM 3732 O O . ASP B 1 105 ? 11.156 -28.312 -11.336 1 97.56 105 ASP B O 1
ATOM 3736 N N . ARG B 1 106 ? 12.07 -28.969 -13.289 1 97.5 106 ARG B N 1
ATOM 3737 C CA . ARG B 1 106 ? 12.898 -30 -12.68 1 97.5 106 ARG B CA 1
ATOM 3738 C C . ARG B 1 106 ? 13.922 -29.391 -11.727 1 97.5 106 ARG B C 1
ATOM 3740 O O . ARG B 1 106 ? 14.219 -29.969 -10.672 1 97.5 106 ARG B O 1
ATOM 3747 N N . GLU B 1 107 ? 14.445 -28.281 -12.086 1 96.62 107 GLU B N 1
ATOM 3748 C CA . GLU B 1 107 ? 15.438 -27.625 -11.242 1 96.62 107 GLU B CA 1
ATOM 3749 C C . GLU B 1 107 ? 14.859 -27.297 -9.867 1 96.62 107 GLU B C 1
ATOM 3751 O O . GLU B 1 107 ? 15.492 -27.547 -8.844 1 96.62 107 GLU B O 1
ATOM 3756 N N . TYR B 1 108 ? 13.727 -26.766 -9.852 1 97.94 108 TYR B N 1
ATOM 3757 C CA . TYR B 1 108 ? 13.078 -26.422 -8.594 1 97.94 108 TYR B CA 1
ATOM 3758 C C . TYR B 1 108 ? 12.719 -27.656 -7.797 1 97.94 108 TYR B C 1
ATOM 3760 O O . TYR B 1 108 ? 12.844 -27.688 -6.57 1 97.94 108 TYR B O 1
ATOM 3768 N N . VAL B 1 109 ? 12.266 -28.719 -8.492 1 98.56 109 VAL B N 1
ATOM 3769 C CA . VAL B 1 109 ? 11.984 -29.984 -7.832 1 98.56 109 VAL B CA 1
ATOM 3770 C C . VAL B 1 109 ? 13.227 -30.469 -7.094 1 98.56 109 VAL B C 1
ATOM 3772 O O . VAL B 1 109 ? 13.148 -30.891 -5.934 1 98.56 109 VAL B O 1
ATOM 3775 N N . ARG B 1 110 ? 14.336 -30.375 -7.707 1 98.12 110 ARG B N 1
ATOM 3776 C CA . ARG B 1 110 ? 15.586 -30.844 -7.102 1 98.12 110 ARG B CA 1
ATOM 3777 C C . ARG B 1 110 ? 15.93 -30.016 -5.871 1 98.12 110 ARG B C 1
ATOM 3779 O O . ARG B 1 110 ? 16.469 -30.531 -4.895 1 98.12 110 ARG B O 1
ATOM 3786 N N . GLU B 1 111 ? 15.633 -28.766 -5.918 1 97.75 111 GLU B N 1
ATOM 3787 C CA . GLU B 1 111 ? 15.867 -27.922 -4.754 1 97.75 111 GLU B CA 1
ATOM 3788 C C . GLU B 1 111 ? 14.961 -28.312 -3.594 1 97.75 111 GLU B C 1
ATOM 3790 O O . GLU B 1 111 ? 15.398 -28.359 -2.443 1 97.75 111 GLU B O 1
ATOM 3795 N N . VAL B 1 112 ? 13.703 -28.562 -3.902 1 98.56 112 VAL B N 1
ATOM 3796 C CA . VAL B 1 112 ? 12.758 -28.984 -2.877 1 98.56 112 VAL B CA 1
ATOM 3797 C C . VAL B 1 112 ? 13.227 -30.312 -2.26 1 98.56 112 VAL B C 1
ATOM 3799 O O . VAL B 1 112 ? 13.18 -30.484 -1.04 1 98.56 112 VAL B O 1
ATOM 3802 N N . VAL B 1 113 ? 13.703 -31.188 -3.123 1 98.56 113 VAL B N 1
ATOM 3803 C CA . VAL B 1 113 ? 14.195 -32.5 -2.662 1 98.56 113 VAL B CA 1
ATOM 3804 C C . VAL B 1 113 ? 15.352 -32.281 -1.691 1 98.56 113 VAL B C 1
ATOM 3806 O O . VAL B 1 113 ? 15.391 -32.906 -0.623 1 98.56 113 VAL B O 1
ATOM 3809 N N . ARG B 1 114 ? 16.281 -31.438 -2.078 1 98.19 114 ARG B N 1
ATOM 3810 C CA . ARG B 1 114 ? 17.438 -31.172 -1.237 1 98.19 114 ARG B CA 1
ATOM 3811 C C . ARG B 1 114 ? 17.016 -30.672 0.139 1 98.19 114 ARG B C 1
ATOM 3813 O O . ARG B 1 114 ? 17.5 -31.156 1.16 1 98.19 114 ARG B O 1
ATOM 3820 N N . VAL B 1 115 ? 16.125 -29.75 0.215 1 97.94 115 VAL B N 1
ATOM 3821 C CA . VAL B 1 115 ? 15.672 -29.156 1.472 1 97.94 115 VAL B CA 1
ATOM 3822 C C . VAL B 1 115 ? 14.883 -30.188 2.273 1 97.94 115 VAL B C 1
ATOM 3824 O O . VAL B 1 115 ? 15.062 -30.312 3.488 1 97.94 115 VAL B O 1
ATOM 3827 N N . ALA B 1 116 ? 14.023 -30.938 1.597 1 98.12 116 ALA B N 1
ATOM 3828 C CA . ALA B 1 116 ? 13.227 -31.969 2.248 1 98.12 116 ALA B CA 1
ATOM 3829 C C . ALA B 1 116 ? 14.117 -33 2.934 1 98.12 116 ALA B C 1
ATOM 3831 O O . ALA B 1 116 ? 13.883 -33.375 4.09 1 98.12 116 ALA B O 1
ATOM 3832 N N . ARG B 1 117 ? 15.117 -33.438 2.275 1 98 117 ARG B N 1
ATOM 3833 C CA . ARG B 1 117 ? 16.062 -34.406 2.828 1 98 117 ARG B CA 1
ATOM 3834 C C . ARG B 1 117 ? 16.812 -33.812 4.02 1 98 117 ARG B C 1
ATOM 3836 O O . ARG B 1 117 ? 16.938 -34.469 5.055 1 98 117 ARG B O 1
ATOM 3843 N N . ALA B 1 118 ? 17.266 -32.625 3.824 1 97.62 118 ALA B N 1
ATOM 3844 C CA . ALA B 1 118 ? 18.016 -31.969 4.891 1 97.62 118 ALA B CA 1
ATOM 3845 C C . ALA B 1 118 ? 17.172 -31.828 6.148 1 97.62 118 ALA B C 1
ATOM 3847 O O . ALA B 1 118 ? 17.688 -31.906 7.266 1 97.62 118 ALA B O 1
ATOM 3848 N N . LYS B 1 119 ? 15.875 -31.688 5.973 1 96.94 119 LYS B N 1
ATOM 3849 C CA . LYS B 1 119 ? 14.984 -31.453 7.102 1 96.94 119 LYS B CA 1
ATOM 3850 C C . LYS B 1 119 ? 14.328 -32.75 7.57 1 96.94 119 LYS B C 1
ATOM 3852 O O . LYS B 1 119 ? 13.617 -32.75 8.578 1 96.94 119 LYS B O 1
ATOM 3857 N N . GLY B 1 120 ? 14.508 -33.781 6.863 1 97.25 120 GLY B N 1
ATOM 3858 C CA . GLY B 1 120 ? 13.906 -35.062 7.199 1 97.25 120 GLY B CA 1
ATOM 3859 C C . GLY B 1 120 ? 12.391 -35.062 7.109 1 97.25 120 GLY B C 1
ATOM 3860 O O . GLY B 1 120 ? 11.703 -35.594 7.984 1 97.25 120 GLY B O 1
ATOM 3861 N N . ARG B 1 121 ? 11.914 -34.375 6.07 1 97.12 121 ARG B N 1
ATOM 3862 C CA . ARG B 1 121 ? 10.477 -34.219 5.926 1 97.12 121 ARG B CA 1
ATOM 3863 C C . ARG B 1 121 ? 10 -34.719 4.562 1 97.12 121 ARG B C 1
ATOM 3865 O O . ARG B 1 121 ? 10.742 -34.656 3.58 1 97.12 121 ARG B O 1
ATOM 3872 N N . ARG B 1 122 ? 8.852 -35.25 4.559 1 97.69 122 ARG B N 1
ATOM 3873 C CA . ARG B 1 122 ? 8.156 -35.469 3.303 1 97.69 122 ARG B CA 1
ATOM 3874 C C . ARG B 1 122 ? 7.324 -34.281 2.891 1 97.69 122 ARG B C 1
ATOM 3876 O O . ARG B 1 122 ? 6.637 -33.688 3.721 1 97.69 122 ARG B O 1
ATOM 3883 N N . VAL B 1 123 ? 7.414 -33.906 1.659 1 98.56 123 VAL B N 1
ATOM 3884 C CA . VAL B 1 123 ? 6.785 -32.688 1.205 1 98.56 123 VAL B CA 1
ATOM 3885 C C . VAL B 1 123 ? 5.77 -33 0.107 1 98.56 123 VAL B C 1
ATOM 3887 O O . VAL B 1 123 ? 6.07 -33.719 -0.833 1 98.56 123 VAL B O 1
ATOM 3890 N N . ARG B 1 124 ? 4.562 -32.5 0.262 1 98.75 124 ARG B N 1
ATOM 3891 C CA . ARG B 1 124 ? 3.539 -32.562 -0.774 1 98.75 124 ARG B CA 1
ATOM 3892 C C . ARG B 1 124 ? 3.697 -31.453 -1.794 1 98.75 124 ARG B C 1
ATOM 3894 O O . ARG B 1 124 ? 3.891 -30.297 -1.424 1 98.75 124 ARG B O 1
ATOM 3901 N N . VAL B 1 125 ? 3.658 -31.828 -3.082 1 98.81 125 VAL B N 1
ATOM 3902 C CA . VAL B 1 125 ? 3.879 -30.812 -4.102 1 98.81 125 VAL B CA 1
ATOM 3903 C C . VAL B 1 125 ? 2.76 -30.859 -5.141 1 98.81 125 VAL B C 1
ATOM 3905 O O . VAL B 1 125 ? 2.152 -31.922 -5.352 1 98.81 125 VAL B O 1
ATOM 3908 N N . HIS B 1 126 ? 2.424 -29.766 -5.707 1 98.94 126 HIS B N 1
ATOM 3909 C CA . HIS B 1 126 ? 1.527 -29.609 -6.844 1 98.94 126 HIS B CA 1
ATOM 3910 C C . HIS B 1 126 ? 2.287 -29.156 -8.086 1 98.94 126 HIS B C 1
ATOM 3912 O O . HIS B 1 126 ? 2.906 -28.094 -8.086 1 98.94 126 HIS B O 1
ATOM 3918 N N . VAL B 1 127 ? 2.244 -29.875 -9.18 1 98.94 127 VAL B N 1
ATOM 3919 C CA . VAL B 1 127 ? 2.984 -29.547 -10.391 1 98.94 127 VAL B CA 1
ATOM 3920 C C . VAL B 1 127 ? 2.176 -28.562 -11.242 1 98.94 127 VAL B C 1
ATOM 3922 O O . VAL B 1 127 ? 1.03 -28.844 -11.602 1 98.94 127 VAL B O 1
ATOM 3925 N N . GLU B 1 128 ? 2.77 -27.469 -11.492 1 98.94 128 GLU B N 1
ATOM 3926 C CA . GLU B 1 128 ? 2.139 -26.438 -12.32 1 98.94 128 GLU B CA 1
ATOM 3927 C C . GLU B 1 128 ? 2.488 -26.625 -13.789 1 98.94 128 GLU B C 1
ATOM 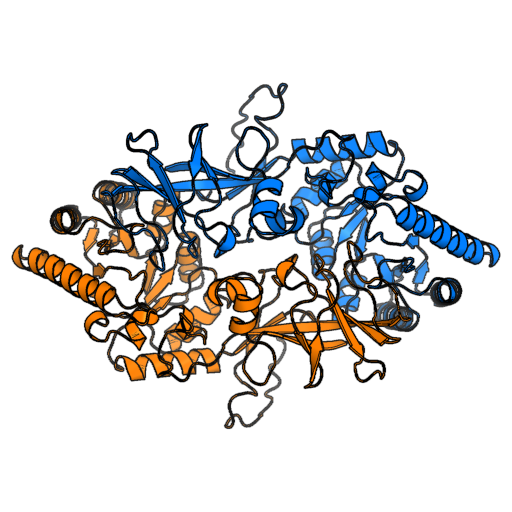3929 O O . GLU B 1 128 ? 3.664 -26.719 -14.148 1 98.94 128 GLU B O 1
ATOM 3934 N N . VAL B 1 129 ? 1.498 -26.656 -14.609 1 98.88 129 VAL B N 1
ATOM 3935 C CA . VAL B 1 129 ? 1.659 -26.703 -16.062 1 98.88 129 VAL B CA 1
ATOM 3936 C C . VAL B 1 129 ? 1.249 -25.359 -16.656 1 98.88 129 VAL B C 1
ATOM 3938 O O . VAL B 1 129 ? 0.124 -24.906 -16.453 1 98.88 129 VAL B O 1
ATOM 3941 N N . ASP B 1 130 ? 2.174 -24.75 -17.375 1 98.75 130 ASP B N 1
ATOM 3942 C CA . ASP B 1 130 ? 1.845 -23.5 -18.031 1 98.75 130 ASP B CA 1
ATOM 3943 C C . ASP B 1 130 ? 1.137 -23.75 -19.359 1 98.75 130 ASP B C 1
ATOM 3945 O O . ASP B 1 130 ? 1.785 -24.016 -20.375 1 98.75 130 ASP B O 1
ATOM 3949 N N . THR B 1 131 ? -0.1 -23.469 -19.328 1 98.5 131 THR B N 1
ATOM 3950 C CA . THR B 1 131 ? -0.878 -23.719 -20.531 1 98.5 131 THR B CA 1
ATOM 3951 C C . THR B 1 131 ? -1.168 -22.406 -21.266 1 98.5 131 THR B C 1
ATOM 3953 O O . THR B 1 131 ? -1.835 -22.406 -22.297 1 98.5 131 THR B O 1
ATOM 3956 N N . GLY B 1 132 ? -0.668 -21.312 -20.688 1 97.69 132 GLY B N 1
ATOM 3957 C CA . GLY B 1 132 ? -0.938 -20.094 -21.422 1 97.69 132 GLY B CA 1
ATOM 3958 C C . GLY B 1 132 ? -0.641 -18.828 -20.625 1 97.69 132 GLY B C 1
ATOM 3959 O O . GLY B 1 132 ? -0.627 -17.734 -21.172 1 97.69 132 GLY B O 1
ATOM 3960 N N . MET B 1 133 ? -0.369 -18.891 -19.312 1 97.25 133 MET B N 1
ATOM 3961 C CA . MET B 1 133 ? -0.121 -17.75 -18.438 1 97.25 133 MET B CA 1
ATOM 3962 C C . MET B 1 133 ? 1.203 -17.078 -18.781 1 97.25 133 MET B C 1
ATOM 3964 O O . MET B 1 133 ? 1.324 -15.852 -18.703 1 97.25 133 MET B O 1
ATOM 3968 N N . GLY B 1 134 ? 2.189 -17.891 -19.125 1 97.19 134 GLY B N 1
ATOM 3969 C CA . GLY B 1 134 ? 3.506 -17.375 -19.453 1 97.19 134 GLY B CA 1
ATOM 3970 C C . GLY B 1 134 ? 4.238 -16.797 -18.266 1 97.19 134 GLY B C 1
ATOM 3971 O O . GLY B 1 134 ? 4.941 -15.789 -18.391 1 97.19 134 GLY B O 1
ATOM 3972 N N . ARG B 1 135 ? 4.121 -17.328 -17.094 1 97.06 135 ARG B N 1
ATOM 3973 C CA . ARG B 1 135 ? 4.715 -16.828 -15.852 1 97.06 135 ARG B CA 1
ATOM 3974 C C . ARG B 1 135 ? 5.535 -17.906 -15.156 1 97.06 135 ARG B C 1
ATOM 3976 O O . ARG B 1 135 ? 6.762 -17.938 -15.289 1 97.06 135 ARG B O 1
ATOM 3983 N N . THR B 1 136 ? 4.98 -18.781 -14.492 1 98 136 THR B N 1
ATOM 3984 C CA . THR B 1 136 ? 5.609 -19.969 -13.898 1 98 136 THR B CA 1
ATOM 3985 C C . THR B 1 136 ? 4.953 -21.234 -14.414 1 98 136 THR B C 1
ATOM 3987 O O . THR B 1 136 ? 3.947 -21.188 -15.125 1 98 136 THR B O 1
ATOM 3990 N N . GLY B 1 137 ? 5.645 -22.391 -14.117 1 98.5 137 GLY B N 1
ATOM 3991 C CA . GLY B 1 137 ? 5.105 -23.672 -14.539 1 98.5 137 GLY B CA 1
ATOM 3992 C C . GLY B 1 137 ? 5.84 -24.266 -15.727 1 98.5 137 GLY B C 1
ATOM 3993 O O . GLY B 1 137 ? 6.344 -23.531 -16.578 1 98.5 137 GLY B O 1
ATOM 3994 N N . CYS B 1 138 ? 5.82 -25.531 -15.875 1 98.12 138 CYS B N 1
ATOM 3995 C CA . CYS B 1 138 ? 6.512 -26.219 -16.969 1 98.12 138 CYS B CA 1
ATOM 3996 C C . CYS B 1 138 ? 5.676 -26.188 -18.234 1 98.12 138 CYS B C 1
ATOM 3998 O O . CYS B 1 138 ? 4.449 -26.078 -18.188 1 98.12 138 CYS B O 1
ATOM 4000 N N . ALA B 1 139 ? 6.387 -26.266 -19.328 1 97.81 139 ALA B N 1
ATOM 4001 C CA . ALA B 1 139 ? 5.691 -26.438 -20.609 1 97.81 139 ALA B CA 1
ATOM 4002 C C . ALA B 1 139 ? 4.961 -27.766 -20.656 1 97.81 139 ALA B C 1
ATOM 4004 O O . ALA B 1 139 ? 5.414 -28.75 -20.062 1 97.81 139 ALA B O 1
ATOM 4005 N N . PRO B 1 140 ? 3.826 -27.797 -21.391 1 98.19 140 PRO B N 1
ATOM 4006 C CA . PRO B 1 140 ? 3.066 -29.047 -21.484 1 98.19 140 PRO B CA 1
ATOM 4007 C C . PRO B 1 140 ? 3.932 -30.234 -21.891 1 98.19 140 PRO B C 1
ATOM 4009 O O . PRO B 1 140 ? 3.773 -31.344 -21.359 1 98.19 140 PRO B O 1
ATOM 4012 N N . GLU B 1 141 ? 4.887 -30.047 -22.75 1 97.12 141 GLU B N 1
ATOM 4013 C CA . GLU B 1 141 ? 5.719 -31.125 -23.266 1 97.12 141 GLU B CA 1
ATOM 4014 C C . GLU B 1 141 ? 6.715 -31.609 -22.219 1 97.12 141 GLU B C 1
ATOM 4016 O O . GLU B 1 141 ? 7.266 -32.688 -22.328 1 97.12 141 GLU B O 1
ATOM 4021 N N . GLU B 1 142 ? 6.93 -30.797 -21.203 1 97.75 142 GLU B N 1
ATOM 4022 C CA . GLU B 1 142 ? 7.91 -31.125 -20.172 1 97.75 142 GLU B CA 1
ATOM 4023 C C . GLU B 1 142 ? 7.234 -31.703 -18.938 1 97.75 142 GLU B C 1
ATOM 4025 O O . GLU B 1 142 ? 7.902 -32.25 -18.062 1 97.75 142 GLU B O 1
ATOM 4030 N N . ALA B 1 143 ? 5.969 -31.688 -18.859 1 98.5 143 ALA B N 1
ATOM 4031 C CA . ALA B 1 143 ? 5.207 -31.922 -17.625 1 98.5 143 ALA B CA 1
ATOM 4032 C C . ALA B 1 143 ? 5.387 -33.375 -17.141 1 98.5 143 ALA B C 1
ATOM 4034 O O . ALA B 1 143 ? 5.582 -33.594 -15.953 1 98.5 143 ALA B O 1
ATOM 4035 N N . VAL B 1 144 ? 5.316 -34.312 -18.062 1 98.44 144 VAL B N 1
ATOM 4036 C CA . VAL B 1 144 ? 5.453 -35.719 -17.672 1 98.44 144 VAL B CA 1
ATOM 4037 C C . VAL B 1 144 ? 6.812 -35.938 -17.016 1 98.44 144 VAL B C 1
ATOM 4039 O O . VAL B 1 144 ? 6.91 -36.625 -16 1 98.44 144 VAL B O 1
ATOM 4042 N N . GLY B 1 145 ? 7.836 -35.344 -17.609 1 98.25 145 GLY B N 1
ATOM 4043 C CA . GLY B 1 145 ? 9.164 -35.438 -17.031 1 98.25 145 GLY B CA 1
ATOM 4044 C C . GLY B 1 145 ? 9.258 -34.844 -15.633 1 98.25 145 GLY B C 1
ATOM 4045 O O . GLY B 1 145 ? 9.898 -35.438 -14.75 1 98.25 145 GLY B O 1
ATOM 4046 N N . VAL B 1 146 ? 8.656 -33.75 -15.375 1 98.69 146 VAL B N 1
ATOM 4047 C CA . VAL B 1 146 ? 8.641 -33.125 -14.062 1 98.69 146 VAL B CA 1
ATOM 4048 C C . VAL B 1 146 ? 7.926 -34 -13.062 1 98.69 146 VAL B C 1
ATOM 4050 O O . VAL B 1 146 ? 8.406 -34.219 -11.945 1 98.69 146 VAL B O 1
ATOM 4053 N N . VAL B 1 147 ? 6.805 -34.562 -13.469 1 98.75 147 VAL B N 1
ATOM 4054 C CA . VAL B 1 147 ? 6.004 -35.438 -12.617 1 98.75 147 VAL B CA 1
ATOM 4055 C C . VAL B 1 147 ? 6.812 -36.656 -12.25 1 98.75 147 VAL B C 1
ATOM 4057 O O . VAL B 1 147 ? 6.805 -37.094 -11.094 1 98.75 147 VAL B O 1
ATOM 4060 N N . GLU B 1 148 ? 7.504 -37.219 -13.234 1 98.38 148 GLU B N 1
ATOM 4061 C CA . GLU B 1 148 ? 8.328 -38.375 -12.984 1 98.38 148 GLU B CA 1
ATOM 4062 C C . GLU B 1 148 ? 9.445 -38.094 -11.992 1 98.38 148 GLU B C 1
ATOM 4064 O O . GLU B 1 148 ? 9.789 -38.938 -11.156 1 98.38 148 GLU B O 1
ATOM 4069 N N . GLU B 1 149 ? 9.984 -36.938 -12.133 1 98.06 149 GLU B N 1
ATOM 4070 C CA . GLU B 1 149 ? 11.008 -36.531 -11.188 1 98.06 149 GLU B CA 1
ATOM 4071 C C . GLU B 1 149 ? 10.445 -36.438 -9.766 1 98.06 149 GLU B C 1
ATOM 4073 O O . GLU B 1 149 ? 11.109 -36.844 -8.812 1 98.06 149 GLU B O 1
ATOM 4078 N N . VAL B 1 150 ? 9.305 -35.906 -9.594 1 98.62 150 VAL B N 1
ATOM 4079 C CA . VAL B 1 150 ? 8.641 -35.781 -8.305 1 98.62 150 VAL B CA 1
ATOM 4080 C C . VAL B 1 150 ? 8.406 -37.188 -7.723 1 98.62 150 VAL B C 1
ATOM 4082 O O . VAL B 1 150 ? 8.773 -37.438 -6.574 1 98.62 150 VAL B O 1
ATOM 4085 N N . GLU B 1 151 ? 7.898 -38.094 -8.492 1 97.44 151 GLU B N 1
ATOM 4086 C CA . GLU B 1 151 ? 7.574 -39.438 -8.055 1 97.44 151 GLU B CA 1
ATOM 4087 C C . GLU B 1 151 ? 8.836 -40.219 -7.676 1 97.44 151 GLU B C 1
ATOM 4089 O O . GLU B 1 151 ? 8.812 -41.031 -6.746 1 97.44 151 GLU B O 1
ATOM 4094 N N . GLY B 1 152 ? 9.812 -39.938 -8.359 1 96.81 152 GLY B N 1
ATOM 4095 C CA . GLY B 1 152 ? 11.047 -40.688 -8.164 1 96.81 152 GLY B CA 1
ATOM 4096 C C . GLY B 1 152 ? 11.883 -40.156 -7.012 1 96.81 152 GLY B C 1
ATOM 4097 O O . GLY B 1 152 ? 12.844 -40.812 -6.59 1 96.81 152 GLY B O 1
ATOM 4098 N N . ALA B 1 153 ? 11.547 -39.094 -6.453 1 96.75 153 ALA B N 1
ATOM 4099 C CA . ALA B 1 153 ? 12.383 -38.406 -5.469 1 96.75 153 ALA B CA 1
ATOM 4100 C C . ALA B 1 153 ? 12.352 -39.125 -4.125 1 96.75 153 ALA B C 1
ATOM 4102 O O . ALA B 1 153 ? 13.281 -39 -3.328 1 96.75 153 ALA B O 1
ATOM 4103 N N . GLY B 1 154 ? 11.305 -39.844 -3.791 1 96.56 154 GLY B N 1
ATOM 4104 C CA . GLY B 1 154 ? 11.18 -40.594 -2.553 1 96.56 154 GLY B CA 1
ATOM 4105 C C . GLY B 1 154 ? 10.734 -39.719 -1.38 1 96.56 154 GLY B C 1
ATOM 4106 O O . GLY B 1 154 ? 10.141 -40.25 -0.425 1 96.56 154 GLY B O 1
ATOM 4107 N N . VAL B 1 155 ? 11.047 -38.469 -1.394 1 98.06 155 VAL B N 1
ATOM 4108 C CA . VAL B 1 155 ? 10.727 -37.594 -0.269 1 98.06 155 VAL B CA 1
ATOM 4109 C C . VAL B 1 155 ? 9.625 -36.625 -0.669 1 98.06 155 VAL B C 1
ATOM 4111 O O . VAL B 1 155 ? 9.234 -35.75 0.12 1 98.06 155 VAL B O 1
ATOM 4114 N N . LEU B 1 156 ? 9.164 -36.719 -1.829 1 98.62 156 LEU B N 1
ATOM 4115 C CA . LEU B 1 156 ? 8.062 -35.906 -2.309 1 98.62 156 LEU B CA 1
ATOM 4116 C C . LEU B 1 156 ? 6.828 -36.75 -2.592 1 98.62 156 LEU B C 1
ATOM 4118 O O . LEU B 1 156 ? 6.941 -37.938 -2.852 1 98.62 156 LEU B O 1
ATOM 4122 N N . GLU B 1 157 ? 5.707 -36.156 -2.385 1 98.44 157 GLU B N 1
ATOM 4123 C CA . GLU B 1 157 ? 4.422 -36.719 -2.791 1 98.44 157 GLU B CA 1
ATOM 4124 C C . GLU B 1 157 ? 3.717 -35.812 -3.801 1 98.44 157 GLU B C 1
ATOM 4126 O O . GLU B 1 157 ? 3.547 -34.625 -3.559 1 98.44 157 GLU B O 1
ATOM 4131 N N . LEU B 1 158 ? 3.367 -36.406 -4.926 1 98.75 158 LEU B N 1
ATOM 4132 C CA . LEU B 1 158 ? 2.551 -35.656 -5.879 1 98.75 158 LEU B CA 1
ATOM 4133 C C . LEU B 1 158 ? 1.127 -35.5 -5.355 1 98.75 158 LEU B C 1
ATOM 4135 O O . LEU B 1 158 ? 0.303 -36.406 -5.477 1 98.75 158 LEU B O 1
ATOM 4139 N N . ALA B 1 159 ? 0.855 -34.312 -4.883 1 98.69 159 ALA B N 1
ATOM 4140 C CA . ALA B 1 159 ? -0.445 -34.031 -4.277 1 98.69 159 ALA B CA 1
ATOM 4141 C C . ALA B 1 159 ? -1.442 -33.531 -5.324 1 98.69 159 ALA B C 1
ATOM 4143 O O . ALA B 1 159 ? -2.656 -33.656 -5.141 1 98.69 159 ALA B O 1
ATOM 4144 N N . GLY B 1 160 ? -0.895 -32.969 -6.398 1 98.81 160 GLY B N 1
ATOM 4145 C CA . GLY B 1 160 ? -1.804 -32.5 -7.426 1 98.81 160 GLY B CA 1
ATOM 4146 C C . GLY B 1 160 ? -1.087 -31.891 -8.617 1 98.81 160 GLY B C 1
ATOM 4147 O O . GLY B 1 160 ? 0.144 -31.812 -8.633 1 98.81 160 GLY B O 1
ATOM 4148 N N . MET B 1 161 ? -1.854 -31.516 -9.641 1 98.94 161 MET B N 1
ATOM 4149 C CA . MET B 1 161 ? -1.438 -30.766 -10.82 1 98.94 161 MET B CA 1
ATOM 4150 C C . MET B 1 161 ? -2.375 -29.578 -11.07 1 98.94 161 MET B C 1
ATOM 4152 O O . MET B 1 161 ? -3.568 -29.656 -10.766 1 98.94 161 MET B O 1
ATOM 4156 N N . TRP B 1 162 ? -1.776 -28.531 -11.57 1 98.88 162 TRP B N 1
ATOM 4157 C CA . TRP B 1 162 ? -2.637 -27.375 -11.773 1 98.88 162 TRP B CA 1
ATOM 4158 C C . TRP B 1 162 ? -2.119 -26.5 -12.906 1 98.88 162 TRP B C 1
ATOM 4160 O O . TRP B 1 162 ? -1.009 -26.703 -13.398 1 98.88 162 TRP B O 1
ATOM 4170 N N . THR B 1 163 ? -2.957 -25.656 -13.414 1 98.88 163 THR B N 1
ATOM 4171 C CA . THR B 1 163 ? -2.648 -24.578 -14.344 1 98.88 163 THR B CA 1
ATOM 4172 C C . THR B 1 163 ? -3.346 -23.281 -13.922 1 98.88 163 THR B C 1
ATOM 4174 O O . THR B 1 163 ? -4.031 -23.25 -12.898 1 98.88 163 THR B O 1
ATOM 4177 N N . HIS B 1 164 ? -3.047 -22.188 -14.547 1 98.62 164 HIS B N 1
ATOM 4178 C CA . HIS B 1 164 ? -3.625 -20.891 -14.211 1 98.62 164 HIS B CA 1
ATOM 4179 C C . HIS B 1 164 ? -4.023 -20.125 -15.461 1 98.62 164 HIS B C 1
ATOM 4181 O O . HIS B 1 164 ? -3.344 -20.203 -16.484 1 98.62 164 HIS B O 1
ATOM 4187 N N . PHE B 1 165 ? -5.121 -19.391 -15.344 1 98.5 165 PHE B N 1
ATOM 4188 C CA . PHE B 1 165 ? -5.711 -18.75 -16.516 1 98.5 165 PHE B CA 1
ATOM 4189 C C . PHE B 1 165 ? -5.41 -17.25 -16.516 1 98.5 165 PHE B C 1
ATOM 4191 O O . PHE B 1 165 ? -5.719 -16.547 -15.539 1 98.5 165 PHE B O 1
ATOM 4198 N N . PRO B 1 166 ? -4.91 -16.719 -17.609 1 97.69 166 PRO B N 1
ATOM 4199 C CA . PRO B 1 166 ? -4.703 -15.273 -17.734 1 97.69 166 PRO B CA 1
ATOM 4200 C C . PRO B 1 166 ? -5.957 -14.531 -18.188 1 97.69 166 PRO B C 1
ATOM 4202 O O . PRO B 1 166 ? -6.027 -13.305 -18.078 1 97.69 166 PRO B O 1
ATOM 4205 N N . SER B 1 167 ? -6.961 -15.258 -18.734 1 96.88 167 SER B N 1
ATOM 4206 C CA . SER B 1 167 ? -8.031 -14.562 -19.422 1 96.88 167 SER B CA 1
ATOM 4207 C C . SER B 1 167 ? -9.375 -15.227 -19.188 1 96.88 167 SER B C 1
ATOM 4209 O O . SER B 1 167 ? -10.258 -15.195 -20.062 1 96.88 167 SER B O 1
ATOM 4211 N N . SER B 1 168 ? -9.492 -15.859 -18.109 1 96.5 168 SER B N 1
ATOM 4212 C CA . SER B 1 168 ? -10.742 -16.562 -17.828 1 96.5 168 SER B CA 1
ATOM 4213 C C . SER B 1 168 ? -11.883 -15.57 -17.594 1 96.5 168 SER B C 1
ATOM 4215 O O . SER B 1 168 ? -13.055 -15.961 -17.578 1 96.5 168 SER B O 1
ATOM 4217 N N . ASP B 1 169 ? -11.578 -14.297 -17.406 1 94.38 169 ASP B N 1
ATOM 4218 C CA . ASP B 1 169 ? -12.57 -13.273 -17.094 1 94.38 169 ASP B CA 1
ATOM 4219 C C . ASP B 1 169 ? -12.938 -12.469 -18.344 1 94.38 169 ASP B C 1
ATOM 4221 O O . ASP B 1 169 ? -13.625 -11.453 -18.25 1 94.38 169 ASP B O 1
ATOM 4225 N N . GLU B 1 170 ? -12.445 -12.953 -19.469 1 92.88 170 GLU B N 1
ATOM 4226 C CA . GLU B 1 170 ? -12.742 -12.281 -20.734 1 92.88 170 GLU B CA 1
ATOM 4227 C C . GLU B 1 170 ? -13.984 -12.867 -21.391 1 92.88 170 GLU B C 1
ATOM 4229 O O . GLU B 1 170 ? -14.398 -13.977 -21.078 1 92.88 170 GLU B O 1
ATOM 4234 N N . ALA B 1 171 ? -14.5 -12.109 -22.312 1 86.5 171 ALA B N 1
ATOM 4235 C CA . ALA B 1 171 ? -15.695 -12.547 -23.031 1 86.5 171 ALA B CA 1
ATOM 4236 C C . ALA B 1 171 ? -15.375 -13.695 -23.984 1 86.5 171 ALA B C 1
ATOM 4238 O O . ALA B 1 171 ? -16.172 -14.625 -24.141 1 86.5 171 ALA B O 1
ATOM 4239 N N . ASP B 1 172 ? -14.227 -13.602 -24.547 1 87.69 172 ASP B N 1
ATOM 4240 C CA . ASP B 1 172 ? -13.789 -14.672 -25.438 1 87.69 172 ASP B CA 1
ATOM 4241 C C . ASP B 1 172 ? -13.305 -15.883 -24.641 1 87.69 172 ASP B C 1
ATOM 4243 O O . ASP B 1 172 ? -12.25 -15.836 -24.016 1 87.69 172 ASP B O 1
ATOM 4247 N N . ASP B 1 173 ? -14.047 -16.938 -24.859 1 91.19 173 ASP B N 1
ATOM 4248 C CA . ASP B 1 173 ? -13.781 -18.125 -24.062 1 91.19 173 ASP B CA 1
ATOM 4249 C C . ASP B 1 173 ? -12.742 -19.016 -24.719 1 91.19 173 ASP B C 1
ATOM 4251 O O . ASP B 1 173 ? -12.242 -19.953 -24.109 1 91.19 173 ASP B O 1
ATOM 4255 N N . GLY B 1 174 ? -12.438 -18.734 -25.891 1 95.75 174 GLY B N 1
ATOM 4256 C CA . GLY B 1 174 ? -11.641 -19.641 -26.703 1 95.75 174 GLY B CA 1
ATOM 4257 C C . GLY B 1 174 ? -10.281 -19.938 -26.109 1 95.75 174 GLY B C 1
ATOM 4258 O O . GLY B 1 174 ? -9.859 -21.094 -26.062 1 95.75 174 GLY B O 1
ATOM 4259 N N . PHE B 1 175 ? -9.648 -18.969 -25.672 1 97.19 175 PHE B N 1
ATOM 4260 C CA . PHE B 1 175 ? -8.305 -19.156 -25.141 1 97.19 175 PHE B CA 1
ATOM 4261 C C . PHE B 1 175 ? -8.344 -20.031 -23.891 1 97.19 175 PHE B C 1
ATOM 4263 O O . PHE B 1 175 ? -7.551 -20.969 -23.75 1 97.19 175 PHE B O 1
ATOM 4270 N N . THR B 1 176 ? -9.242 -19.734 -22.984 1 98.06 176 THR B N 1
ATOM 4271 C CA . THR B 1 176 ? -9.359 -20.484 -21.734 1 98.06 176 THR B CA 1
ATOM 4272 C C . THR B 1 176 ? -9.766 -21.922 -22.016 1 98.06 176 THR B C 1
ATOM 4274 O O . THR B 1 176 ? -9.234 -22.844 -21.391 1 98.06 176 THR B O 1
ATOM 4277 N N . GLU B 1 177 ? -10.648 -22.078 -22.906 1 98 177 GLU B N 1
ATOM 4278 C CA . GLU B 1 177 ? -11.07 -23.438 -23.266 1 98 177 GLU B CA 1
ATOM 4279 C C . GLU B 1 177 ? -9.898 -24.25 -23.828 1 98 177 GLU B C 1
ATOM 4281 O O . GLU B 1 177 ? -9.742 -25.422 -23.5 1 98 177 GLU B O 1
ATOM 4286 N N . ALA B 1 178 ? -9.148 -23.625 -24.641 1 98.31 178 ALA B N 1
ATOM 4287 C CA . ALA B 1 178 ? -7.969 -24.281 -25.172 1 98.31 178 ALA B CA 1
ATOM 4288 C C . ALA B 1 178 ? -6.98 -24.641 -24.078 1 98.31 178 ALA B C 1
ATOM 4290 O O . ALA B 1 178 ? -6.32 -25.672 -24.125 1 98.31 178 ALA B O 1
ATOM 4291 N N . GLN B 1 179 ? -6.848 -23.812 -23.094 1 98.56 179 GLN B N 1
ATOM 4292 C CA . GLN B 1 179 ? -5.977 -24.078 -21.953 1 98.56 179 GLN B CA 1
ATOM 4293 C C . GLN B 1 179 ? -6.445 -25.312 -21.188 1 98.56 179 GLN B C 1
ATOM 4295 O O . GLN B 1 179 ? -5.637 -26.156 -20.797 1 98.56 179 GLN B O 1
ATOM 4300 N N . VAL B 1 180 ? -7.723 -25.359 -20.953 1 98.69 180 VAL B N 1
ATOM 4301 C CA . VAL B 1 180 ? -8.281 -26.5 -20.219 1 98.69 180 VAL B CA 1
ATOM 4302 C C . VAL B 1 180 ? -7.992 -27.797 -20.984 1 98.69 180 VAL B C 1
ATOM 4304 O O . VAL B 1 180 ? -7.555 -28.781 -20.391 1 98.69 180 VAL B O 1
ATOM 4307 N N . GLU B 1 181 ? -8.219 -27.75 -22.266 1 98.62 181 GLU B N 1
ATOM 4308 C CA . GLU B 1 181 ? -7.965 -28.922 -23.094 1 98.62 181 GLU B CA 1
ATOM 4309 C C . GLU B 1 181 ? -6.5 -29.344 -23.031 1 98.62 181 GLU B C 1
ATOM 4311 O O . GLU B 1 181 ? -6.199 -30.531 -22.859 1 98.62 181 GLU B O 1
ATOM 4316 N N . ARG B 1 182 ? -5.613 -28.422 -23.156 1 98.69 182 ARG B N 1
ATOM 4317 C CA . ARG B 1 182 ? -4.184 -28.703 -23.094 1 98.69 182 ARG B CA 1
ATOM 4318 C C . ARG B 1 182 ? -3.811 -29.297 -21.734 1 98.69 182 ARG B C 1
ATOM 4320 O O . ARG B 1 182 ? -3.018 -30.25 -21.672 1 98.69 182 ARG B O 1
ATOM 4327 N N . PHE B 1 183 ? -4.406 -28.781 -20.703 1 98.88 183 PHE B N 1
ATOM 4328 C CA . PHE B 1 183 ? -4.129 -29.266 -19.359 1 98.88 183 PHE B CA 1
ATOM 4329 C C . PHE B 1 183 ? -4.574 -30.719 -19.203 1 98.88 183 PHE B C 1
ATOM 4331 O O . PHE B 1 183 ? -3.828 -31.547 -18.688 1 98.88 183 PHE B O 1
ATOM 4338 N N . LEU B 1 184 ? -5.75 -30.969 -19.656 1 98.81 184 LEU B N 1
ATOM 4339 C CA . LEU B 1 184 ? -6.301 -32.312 -19.547 1 98.81 184 LEU B CA 1
ATOM 4340 C C . LEU B 1 184 ? -5.516 -33.312 -20.406 1 98.81 184 LEU B C 1
ATOM 4342 O O . LEU B 1 184 ? -5.371 -34.469 -20.031 1 98.81 184 LEU B O 1
ATOM 4346 N N . GLN B 1 185 ? -5.008 -32.812 -21.547 1 98.81 185 GLN B N 1
ATOM 4347 C CA . GLN B 1 185 ? -4.137 -33.656 -22.359 1 98.81 185 GLN B CA 1
ATOM 4348 C C . GLN B 1 185 ? -2.875 -34.062 -21.578 1 98.81 185 GLN B C 1
ATOM 4350 O O . GLN B 1 185 ? -2.445 -35.219 -21.625 1 98.81 185 GLN B O 1
ATOM 4355 N N . VAL B 1 186 ? -2.289 -33.125 -20.875 1 98.81 186 VAL B N 1
ATOM 4356 C CA . VAL B 1 186 ? -1.105 -33.406 -20.062 1 98.81 186 VAL B CA 1
ATOM 4357 C C . VAL B 1 186 ? -1.445 -34.406 -18.969 1 98.81 186 VAL B C 1
ATOM 4359 O O . VAL B 1 186 ? -0.69 -35.344 -18.719 1 98.81 186 VAL B O 1
ATOM 4362 N N . VAL B 1 187 ? -2.561 -34.188 -18.297 1 98.81 187 VAL B N 1
ATOM 4363 C CA . VAL B 1 187 ? -3.014 -35.094 -17.25 1 98.81 187 VAL B CA 1
ATOM 4364 C C . VAL B 1 187 ? -3.176 -36.5 -17.812 1 98.81 187 VAL B C 1
ATOM 4366 O O . VAL B 1 187 ? -2.787 -37.469 -17.156 1 98.81 187 VAL B O 1
ATOM 4369 N N . GLY B 1 188 ? -3.777 -36.562 -18.984 1 98.75 188 GLY B N 1
ATOM 4370 C CA . GLY B 1 188 ? -3.914 -37.844 -19.656 1 98.75 188 GLY B CA 1
ATOM 4371 C C . GLY B 1 188 ? -2.586 -38.562 -19.891 1 98.75 188 GLY B C 1
ATOM 4372 O O . GLY B 1 188 ? -2.473 -39.75 -19.703 1 98.75 188 GLY B O 1
ATOM 4373 N N . ARG B 1 189 ? -1.599 -37.812 -20.297 1 98.62 189 ARG B N 1
ATOM 4374 C CA . ARG B 1 189 ? -0.271 -38.375 -20.531 1 98.62 189 ARG B CA 1
ATOM 4375 C C . ARG B 1 189 ? 0.354 -38.875 -19.234 1 98.62 189 ARG B C 1
ATOM 4377 O O . ARG B 1 189 ? 1.061 -39.875 -19.219 1 98.62 189 ARG B O 1
ATOM 4384 N N . VAL B 1 190 ? 0.144 -38.188 -18.188 1 98.69 190 VAL B N 1
ATOM 4385 C CA . VAL B 1 190 ? 0.644 -38.594 -16.875 1 98.69 190 VAL B CA 1
ATOM 4386 C C . VAL B 1 190 ? -0.017 -39.875 -16.453 1 98.69 190 VAL B C 1
ATOM 4388 O O . VAL B 1 190 ? 0.664 -40.812 -16.016 1 98.69 190 VAL B O 1
ATOM 4391 N N . ARG B 1 191 ? -1.326 -39.969 -16.625 1 98.56 191 ARG B N 1
ATOM 4392 C CA . ARG B 1 191 ? -2.066 -41.188 -16.297 1 98.56 191 ARG B CA 1
ATOM 4393 C C . ARG B 1 191 ? -1.6 -42.375 -17.156 1 98.56 191 ARG B C 1
ATOM 4395 O O . ARG B 1 191 ? -1.516 -43.5 -16.672 1 98.56 191 ARG B O 1
ATOM 4402 N N . ALA B 1 192 ? -1.339 -42.094 -18.344 1 98.19 192 ALA B N 1
ATOM 4403 C CA . ALA B 1 192 ? -0.895 -43.125 -19.281 1 98.19 192 ALA B CA 1
ATOM 4404 C C . ALA B 1 192 ? 0.435 -43.719 -18.828 1 98.19 192 ALA B C 1
ATOM 4406 O O . ALA B 1 192 ? 0.771 -44.844 -19.203 1 98.19 192 ALA B O 1
ATOM 4407 N N . ARG B 1 193 ? 1.166 -43 -18.047 1 97.62 193 ARG B N 1
ATOM 4408 C CA . ARG B 1 193 ? 2.422 -43.5 -17.5 1 97.62 193 ARG B CA 1
ATOM 4409 C C . ARG B 1 193 ? 2.184 -44.281 -16.203 1 97.62 193 ARG B C 1
ATOM 4411 O O . ARG B 1 193 ? 3.133 -44.719 -15.547 1 97.62 193 ARG B O 1
ATOM 4418 N N . GLY B 1 194 ? 0.943 -44.406 -15.797 1 97.81 194 GLY B N 1
ATOM 4419 C CA . GLY B 1 194 ? 0.584 -45.125 -14.594 1 97.81 194 GLY B CA 1
ATOM 4420 C C . GLY B 1 194 ? 0.686 -44.312 -13.336 1 97.81 194 GLY B C 1
ATOM 4421 O O . GLY B 1 194 ? 0.721 -44.844 -12.227 1 97.81 194 GLY B O 1
ATOM 4422 N N . ILE B 1 195 ? 0.815 -43 -13.453 1 98.19 195 ILE B N 1
ATOM 4423 C CA . ILE B 1 195 ? 0.971 -42.125 -12.312 1 98.19 195 ILE B CA 1
ATOM 4424 C C . ILE B 1 195 ? -0.365 -41.469 -11.992 1 98.19 195 ILE B C 1
ATOM 4426 O O . ILE B 1 195 ? -1.047 -40.969 -12.883 1 98.19 195 ILE B O 1
ATOM 4430 N N . SER B 1 196 ? -0.804 -41.531 -10.711 1 98.19 196 SER B N 1
ATOM 4431 C CA . SER B 1 196 ? -1.961 -40.75 -10.273 1 98.19 196 SER B CA 1
ATOM 4432 C C . SER B 1 196 ? -1.626 -39.25 -10.18 1 98.19 196 SER B C 1
ATOM 4434 O O . SER B 1 196 ? -0.695 -38.875 -9.477 1 98.19 196 SER B O 1
ATOM 4436 N N . PRO B 1 197 ? -2.35 -38.438 -10.781 1 98.19 197 PRO B N 1
ATOM 4437 C CA . PRO B 1 197 ? -2.01 -37 -10.828 1 98.19 197 PRO B CA 1
ATOM 4438 C C . PRO B 1 197 ? -2.385 -36.281 -9.539 1 98.19 197 PRO B C 1
ATOM 4440 O O . PRO B 1 197 ? -1.998 -35.125 -9.352 1 98.19 197 PRO B O 1
ATOM 4443 N N . GLY B 1 198 ? -3.127 -36.906 -8.586 1 98.06 198 GLY B N 1
ATOM 4444 C CA . GLY B 1 198 ? -3.613 -36.219 -7.402 1 98.06 198 GLY B CA 1
ATOM 4445 C C . GLY B 1 198 ? -4.746 -35.25 -7.699 1 98.06 198 GLY B C 1
ATOM 4446 O O . GLY B 1 198 ? -5.562 -35.5 -8.586 1 98.06 198 GLY B O 1
ATOM 4447 N N . LEU B 1 199 ? -4.902 -34.156 -6.922 1 98.38 199 LEU B N 1
ATOM 4448 C CA . LEU B 1 199 ? -5.938 -33.125 -7.109 1 98.38 199 LEU B CA 1
ATOM 4449 C C . LEU B 1 199 ? -5.691 -32.344 -8.383 1 98.38 199 LEU B C 1
ATOM 4451 O O . LEU B 1 199 ? -4.594 -31.812 -8.594 1 98.38 199 LEU B O 1
ATOM 4455 N N . LEU B 1 200 ? -6.676 -32.25 -9.18 1 98.88 200 LEU B N 1
ATOM 4456 C CA . LEU B 1 200 ? -6.602 -31.406 -10.359 1 98.88 200 LEU B CA 1
ATOM 4457 C C . LEU B 1 200 ? -7.332 -30.094 -10.117 1 98.88 200 LEU B C 1
ATOM 4459 O O . LEU B 1 200 ? -8.492 -30.078 -9.703 1 98.88 200 LEU B O 1
ATOM 4463 N N . HIS B 1 201 ? -6.602 -28.984 -10.328 1 98.88 201 HIS B N 1
ATOM 4464 C CA . HIS B 1 201 ? -7.258 -27.703 -10.109 1 98.88 201 HIS B CA 1
ATOM 4465 C C . HIS B 1 201 ? -6.773 -26.656 -11.109 1 98.88 201 HIS B C 1
ATOM 4467 O O . HIS B 1 201 ? -5.598 -26.641 -11.469 1 98.88 201 HIS B O 1
ATOM 4473 N N . ALA B 1 202 ? -7.719 -25.797 -11.57 1 98.88 202 ALA B N 1
ATOM 4474 C CA . ALA B 1 202 ? -7.398 -24.797 -12.594 1 98.88 202 ALA B CA 1
ATOM 4475 C C . ALA B 1 202 ? -8.227 -23.531 -12.398 1 98.88 202 ALA B C 1
ATOM 4477 O O . ALA B 1 202 ? -7.742 -22.422 -12.656 1 98.88 202 ALA B O 1
ATOM 4478 N N . ALA B 1 203 ? -9.422 -23.609 -11.883 1 98.75 203 ALA B N 1
ATOM 4479 C CA . ALA B 1 203 ? -10.406 -22.531 -11.914 1 98.75 203 ALA B CA 1
ATOM 4480 C C . ALA B 1 203 ? -10.094 -21.469 -10.867 1 98.75 203 ALA B C 1
ATOM 4482 O O . ALA B 1 203 ? -10.234 -21.703 -9.672 1 98.75 203 ALA B O 1
ATOM 4483 N N . ASN B 1 204 ? -9.641 -20.359 -11.375 1 98.56 204 ASN B N 1
ATOM 4484 C CA . ASN B 1 204 ? -9.688 -19.141 -10.57 1 98.56 204 ASN B CA 1
ATOM 4485 C C . ASN B 1 204 ? -11.078 -18.516 -10.586 1 98.56 204 ASN B C 1
ATOM 4487 O O . ASN B 1 204 ? -12.031 -19.125 -11.07 1 98.56 204 ASN B O 1
ATOM 4491 N N . SER B 1 205 ? -11.227 -17.297 -10.031 1 98.62 205 SER B N 1
ATOM 4492 C CA . SER B 1 205 ? -12.555 -16.688 -9.969 1 98.62 205 SER B CA 1
ATOM 4493 C C . SER B 1 205 ? -13.211 -16.641 -11.344 1 98.62 205 SER B C 1
ATOM 4495 O O . SER B 1 205 ? -14.391 -16.984 -11.484 1 98.62 205 SER B O 1
ATOM 4497 N N . GLY B 1 206 ? -12.461 -16.219 -12.352 1 98.06 206 GLY B N 1
ATOM 4498 C CA . GLY B 1 206 ? -13.008 -16.203 -13.695 1 98.06 206 GLY B CA 1
ATOM 4499 C C . GLY B 1 206 ? -13.422 -17.578 -14.18 1 98.06 206 GLY B C 1
ATOM 4500 O O . GLY B 1 206 ? -14.477 -17.719 -14.812 1 98.06 206 GLY B O 1
ATOM 4501 N N . GLY B 1 207 ? -12.609 -18.594 -13.906 1 98.31 207 GLY B N 1
ATOM 4502 C CA . GLY B 1 207 ? -12.93 -19.969 -14.258 1 98.31 207 GLY B CA 1
ATOM 4503 C C . GLY B 1 207 ? -14.172 -20.484 -13.555 1 98.31 207 GLY B C 1
ATOM 4504 O O . GLY B 1 207 ? -14.992 -21.172 -14.156 1 98.31 207 GLY B O 1
ATOM 4505 N N . ILE B 1 208 ? -14.312 -20.156 -12.32 1 98.44 208 ILE B N 1
ATOM 4506 C CA . ILE B 1 208 ? -15.461 -20.562 -11.523 1 98.44 208 ILE B CA 1
ATOM 4507 C C . ILE B 1 208 ? -16.734 -20 -12.141 1 98.44 208 ILE B C 1
ATOM 4509 O O . ILE B 1 208 ? -17.734 -20.719 -12.289 1 98.44 208 ILE B O 1
ATOM 4513 N N . ILE B 1 209 ? -16.656 -18.812 -12.578 1 97.56 209 ILE B N 1
ATOM 4514 C CA . ILE B 1 209 ? -17.844 -18.125 -13.055 1 97.56 209 ILE B CA 1
ATOM 4515 C C . ILE B 1 209 ? -18.172 -18.562 -14.477 1 97.56 209 ILE B C 1
ATOM 4517 O O . ILE B 1 209 ? -19.328 -18.875 -14.789 1 97.56 209 ILE B O 1
ATOM 4521 N N . GLY B 1 210 ? -17.141 -18.766 -15.266 1 96.38 210 GLY B N 1
ATOM 4522 C CA . GLY B 1 210 ? -17.453 -18.812 -16.688 1 96.38 210 GLY B CA 1
ATOM 4523 C C . GLY B 1 210 ? -17.031 -20.109 -17.344 1 96.38 210 GLY B C 1
ATOM 4524 O O . GLY B 1 210 ? -17.375 -20.359 -18.5 1 96.38 210 GLY B O 1
ATOM 4525 N N . HIS B 1 211 ? -16.328 -21 -16.703 1 97.62 211 HIS B N 1
ATOM 4526 C CA . HIS B 1 211 ? -15.734 -22.141 -17.406 1 97.62 211 HIS B CA 1
ATOM 4527 C C . HIS B 1 211 ? -15.875 -23.422 -16.578 1 97.62 211 HIS B C 1
ATOM 4529 O O . HIS B 1 211 ? -14.891 -23.922 -16.047 1 97.62 211 HIS B O 1
ATOM 4535 N N . PRO B 1 212 ? -17 -24.031 -16.641 1 97.5 212 PRO B N 1
ATOM 4536 C CA . PRO B 1 212 ? -17.281 -25.203 -15.812 1 97.5 212 PRO B CA 1
ATOM 4537 C C . PRO B 1 212 ? -16.281 -26.344 -16.047 1 97.5 212 PRO B C 1
ATOM 4539 O O . PRO B 1 212 ? -15.859 -27 -15.086 1 97.5 212 PRO B O 1
ATOM 4542 N N . PRO B 1 213 ? -15.781 -26.562 -17.25 1 98.25 213 PRO B N 1
ATOM 4543 C CA . PRO B 1 213 ? -14.82 -27.656 -17.422 1 98.25 213 PRO B CA 1
ATOM 4544 C C . PRO B 1 213 ? -13.547 -27.453 -16.609 1 98.25 213 PRO B C 1
ATOM 4546 O O . PRO B 1 213 ? -12.773 -28.406 -16.438 1 98.25 213 PRO B O 1
ATOM 4549 N N . SER B 1 214 ? -13.328 -26.281 -16.109 1 98.62 214 SER B N 1
ATOM 4550 C CA . SER B 1 214 ? -12.102 -25.984 -15.391 1 98.62 214 SER B CA 1
ATOM 4551 C C . SER B 1 214 ? -12.25 -26.266 -13.898 1 98.62 214 SER B C 1
ATOM 4553 O O . SER B 1 214 ? -11.273 -26.188 -13.148 1 98.62 214 SER B O 1
ATOM 4555 N N . TRP B 1 215 ? -13.414 -26.641 -13.391 1 98.75 215 TRP B N 1
ATOM 4556 C CA . TRP B 1 215 ? -13.664 -26.797 -11.961 1 98.75 215 TRP B CA 1
ATOM 4557 C C . TRP B 1 215 ? -12.875 -27.969 -11.391 1 98.75 215 TRP B C 1
ATOM 4559 O O . TRP B 1 215 ? -12.422 -27.906 -10.242 1 98.75 215 TRP B O 1
ATOM 4569 N N . LEU B 1 216 ? -12.859 -29.078 -12.156 1 98.5 216 LEU B N 1
ATOM 4570 C CA . LEU B 1 216 ? -12.078 -30.266 -11.82 1 98.5 216 LEU B CA 1
ATOM 4571 C C . LEU B 1 216 ? -12.297 -30.672 -10.367 1 98.5 216 LEU B C 1
ATOM 4573 O O . LEU B 1 216 ? -13.438 -30.781 -9.914 1 98.5 216 LEU B O 1
ATOM 4577 N N . ASP B 1 217 ? -11.195 -31.016 -9.625 1 98.56 217 ASP B N 1
ATOM 4578 C CA . ASP B 1 217 ? -11.352 -31.547 -8.273 1 98.56 217 ASP B CA 1
ATOM 4579 C C . ASP B 1 217 ? -11.469 -30.406 -7.254 1 98.56 217 ASP B C 1
ATOM 4581 O O . ASP B 1 217 ? -12.07 -30.578 -6.195 1 98.56 217 ASP B O 1
ATOM 4585 N N . MET B 1 218 ? -10.906 -29.281 -7.531 1 98.75 218 MET B N 1
ATOM 4586 C CA . MET B 1 218 ? -10.789 -28.172 -6.594 1 98.75 218 MET B CA 1
ATOM 4587 C C . MET B 1 218 ? -10.766 -26.844 -7.332 1 98.75 218 MET B C 1
ATOM 4589 O O . MET B 1 218 ? -10.133 -26.719 -8.375 1 98.75 218 MET B O 1
ATOM 4593 N N . VAL B 1 219 ? -11.492 -25.875 -6.793 1 98.81 219 VAL B N 1
ATOM 4594 C CA . VAL B 1 219 ? -11.469 -24.531 -7.355 1 98.81 219 VAL B CA 1
ATOM 4595 C C . VAL B 1 219 ? -10.703 -23.594 -6.426 1 98.81 219 VAL B C 1
ATOM 4597 O O . VAL B 1 219 ? -10.547 -23.875 -5.238 1 98.81 219 VAL B O 1
ATOM 4600 N N . ARG B 1 220 ? -10.18 -22.5 -6.984 1 98.88 220 ARG B N 1
ATOM 4601 C CA . ARG B 1 220 ? -9.336 -21.594 -6.227 1 98.88 220 ARG B CA 1
ATOM 4602 C C . ARG B 1 220 ? -9.867 -20.156 -6.312 1 98.88 220 ARG B C 1
ATOM 4604 O O . ARG B 1 220 ? -9.234 -19.297 -6.914 1 98.88 220 ARG B O 1
ATOM 4611 N N . PRO B 1 221 ? -10.984 -19.875 -5.633 1 98.81 221 PRO B N 1
ATOM 4612 C CA . PRO B 1 221 ? -11.508 -18.5 -5.672 1 98.81 221 PRO B CA 1
ATOM 4613 C C . PRO B 1 221 ? -10.586 -17.5 -4.988 1 98.81 221 PRO B C 1
ATOM 4615 O O . PRO B 1 221 ? -10.062 -17.766 -3.906 1 98.81 221 PRO B O 1
ATOM 4618 N N . GLY B 1 222 ? -10.359 -16.359 -5.691 1 98.62 222 GLY B N 1
ATOM 4619 C CA . GLY B 1 222 ? -9.688 -15.195 -5.141 1 98.62 222 GLY B CA 1
ATOM 4620 C C . GLY B 1 222 ? -10.617 -14.016 -4.945 1 98.62 222 GLY B C 1
ATOM 4621 O O . GLY B 1 222 ? -11.375 -13.969 -3.973 1 98.62 222 GLY B O 1
ATOM 4622 N N . ILE B 1 223 ? -10.719 -13.141 -5.977 1 98.69 223 ILE B N 1
ATOM 4623 C CA . ILE B 1 223 ? -11.391 -11.852 -5.867 1 98.69 223 ILE B CA 1
ATOM 4624 C C . ILE B 1 223 ? -12.883 -12.062 -5.648 1 98.69 223 ILE B C 1
ATOM 4626 O O . ILE B 1 223 ? -13.547 -11.25 -4.996 1 98.69 223 ILE B O 1
ATOM 4630 N N . SER B 1 224 ? -13.461 -13.141 -6.148 1 98.69 224 SER B N 1
ATOM 4631 C CA . SER B 1 224 ? -14.883 -13.398 -5.957 1 98.69 224 SER B CA 1
ATOM 4632 C C . SER B 1 224 ? -15.211 -13.641 -4.484 1 98.69 224 SER B C 1
ATOM 4634 O O . SER B 1 224 ? -16.297 -13.297 -4.023 1 98.69 224 SER B O 1
ATOM 4636 N N . LEU B 1 225 ? -14.289 -14.18 -3.785 1 98.62 225 LEU B N 1
ATOM 4637 C CA . LEU B 1 225 ? -14.469 -14.383 -2.352 1 98.62 225 LEU B CA 1
ATOM 4638 C C . LEU B 1 225 ? -14.602 -13.055 -1.626 1 98.62 225 LEU B C 1
ATOM 4640 O O . LEU B 1 225 ? -15.281 -12.969 -0.599 1 98.62 225 LEU B O 1
ATOM 4644 N N . TYR B 1 226 ? -14.008 -12.055 -2.211 1 98.81 226 TYR B N 1
ATOM 4645 C CA . TYR B 1 226 ? -13.922 -10.773 -1.521 1 98.81 226 TYR B CA 1
ATOM 4646 C C . TYR B 1 226 ? -14.906 -9.766 -2.107 1 98.81 226 TYR B C 1
ATOM 4648 O O . TYR B 1 226 ? -14.867 -8.578 -1.777 1 98.81 226 TYR B O 1
ATOM 4656 N N . GLY B 1 227 ? -15.75 -10.219 -2.982 1 98.25 227 GLY B N 1
ATOM 4657 C CA . GLY B 1 227 ? -16.969 -9.477 -3.275 1 98.25 227 GLY B CA 1
ATOM 4658 C C . GLY B 1 227 ? -16.922 -8.758 -4.609 1 98.25 227 GLY B C 1
ATOM 4659 O O . GLY B 1 227 ? -17.781 -7.918 -4.898 1 98.25 227 GLY B O 1
ATOM 4660 N N . TYR B 1 228 ? -15.914 -9.148 -5.484 1 98.06 228 TYR B N 1
ATOM 4661 C CA . TYR B 1 228 ? -15.812 -8.445 -6.762 1 98.06 228 TYR B CA 1
ATOM 4662 C C . TYR B 1 228 ? -15.648 -9.438 -7.91 1 98.06 228 TYR B C 1
ATOM 4664 O O . TYR B 1 228 ? -15.164 -10.555 -7.715 1 98.06 228 TYR B O 1
ATOM 4672 N N . TYR B 1 229 ? -16.125 -9.008 -9.07 1 97.25 229 TYR B N 1
ATOM 4673 C CA . TYR B 1 229 ? -15.883 -9.75 -10.297 1 97.25 229 TYR B CA 1
ATOM 4674 C C . TYR B 1 229 ? -14.477 -9.484 -10.836 1 97.25 229 TYR B C 1
ATOM 4676 O O . TYR B 1 229 ? -13.922 -8.406 -10.633 1 97.25 229 TYR B O 1
ATOM 4684 N N . PRO B 1 230 ? -13.938 -10.469 -11.477 1 96.38 230 PRO B N 1
ATOM 4685 C CA . PRO B 1 230 ? -12.555 -10.32 -11.945 1 96.38 230 PRO B CA 1
ATOM 4686 C C . PRO B 1 230 ? -12.422 -9.289 -13.062 1 96.38 230 PRO B C 1
ATOM 4688 O O . PRO B 1 230 ? -11.328 -8.773 -13.297 1 96.38 230 PRO B O 1
ATOM 4691 N N . SER B 1 231 ? -13.469 -9.062 -13.789 1 94.19 231 SER B N 1
ATOM 4692 C CA . SER B 1 231 ? -13.461 -8.047 -14.844 1 94.19 231 SER B CA 1
ATOM 4693 C C . SER B 1 231 ? -14.867 -7.543 -15.133 1 94.19 231 SER B C 1
ATOM 4695 O O . SER B 1 231 ? -15.852 -8.148 -14.703 1 94.19 231 SER B O 1
ATOM 4697 N N . GLU B 1 232 ? -14.906 -6.438 -15.859 1 89.06 232 GLU B N 1
ATOM 4698 C CA . GLU B 1 232 ? -16.203 -5.875 -16.25 1 89.06 232 GLU B CA 1
ATOM 4699 C C . GLU B 1 232 ? -16.859 -6.719 -17.328 1 89.06 232 GLU B C 1
ATOM 4701 O O . GLU B 1 232 ? -18.078 -6.645 -17.531 1 89.06 232 GLU B O 1
ATOM 4706 N N . GLU B 1 233 ? -16.094 -7.539 -17.938 1 88.31 233 GLU B N 1
ATOM 4707 C CA . GLU B 1 233 ? -16.609 -8.328 -19.062 1 88.31 233 GLU B CA 1
ATOM 4708 C C . GLU B 1 233 ? -17.281 -9.602 -18.578 1 88.31 233 GLU B C 1
ATOM 4710 O O . GLU B 1 233 ? -18.031 -10.234 -19.328 1 88.31 233 GLU B O 1
ATOM 4715 N N . GLN B 1 234 ? -16.922 -9.922 -17.375 1 90.94 234 GLN B N 1
ATOM 4716 C CA . GLN B 1 234 ? -17.453 -11.172 -16.828 1 90.94 234 GLN B CA 1
ATOM 4717 C C . GLN B 1 234 ? -18.969 -11.094 -16.625 1 90.94 234 GLN B C 1
ATOM 4719 O O . GLN B 1 234 ? -19.469 -10.094 -16.109 1 90.94 234 GLN B O 1
ATOM 4724 N N . GLU B 1 235 ? -19.672 -12.125 -17.078 1 88.56 235 GLU B N 1
ATOM 4725 C CA . GLU B 1 235 ? -21.094 -12.195 -16.797 1 88.56 235 GLU B CA 1
ATOM 4726 C C . GLU B 1 235 ? -21.375 -12.188 -15.297 1 88.56 235 GLU B C 1
ATOM 4728 O O . GLU B 1 235 ? -20.719 -12.906 -14.539 1 88.56 235 GLU B O 1
ATOM 4733 N N . ARG B 1 236 ? -22.266 -11.438 -14.914 1 92.75 236 ARG B N 1
ATOM 4734 C CA . ARG B 1 236 ? -22.562 -11.266 -13.492 1 92.75 236 ARG B CA 1
ATOM 4735 C C . ARG B 1 236 ? -23.609 -12.266 -13.023 1 92.75 236 ARG B C 1
ATOM 4737 O O . ARG B 1 236 ? -24.766 -11.891 -12.758 1 92.75 236 ARG B O 1
ATOM 4744 N N . THR B 1 237 ? -23.172 -13.461 -12.758 1 94.19 237 THR B N 1
ATOM 4745 C CA . THR B 1 237 ? -24.078 -14.562 -12.461 1 94.19 237 THR B CA 1
ATOM 4746 C C . THR B 1 237 ? -24.062 -14.891 -10.969 1 94.19 237 THR B C 1
ATOM 4748 O O . THR B 1 237 ? -24.875 -15.68 -10.492 1 94.19 237 THR B O 1
ATOM 4751 N N . LEU B 1 238 ? -23.141 -14.359 -10.289 1 96.69 238 LEU B N 1
ATOM 4752 C CA . LEU B 1 238 ? -23.062 -14.555 -8.844 1 96.69 238 LEU B CA 1
ATOM 4753 C C . LEU B 1 238 ? -23.469 -13.289 -8.102 1 96.69 238 LEU B C 1
ATOM 4755 O O . LEU B 1 238 ? -23.188 -12.18 -8.555 1 96.69 238 LEU B O 1
ATOM 4759 N N . SER B 1 239 ? -24.156 -13.492 -7.008 1 96.56 239 SER B N 1
ATOM 4760 C CA . SER B 1 239 ? -24.406 -12.391 -6.094 1 96.56 239 SER B CA 1
ATOM 4761 C C . SER B 1 239 ? -23.25 -12.188 -5.129 1 96.56 239 SER B C 1
ATOM 4763 O O . SER B 1 239 ? -23.219 -12.797 -4.059 1 96.56 239 SER B O 1
ATOM 4765 N N . LEU B 1 240 ? -22.375 -11.328 -5.52 1 97.38 240 LEU B N 1
ATOM 4766 C CA . LEU B 1 240 ? -21.188 -11.102 -4.695 1 97.38 240 LEU B CA 1
ATOM 4767 C C . LEU B 1 240 ? -21.328 -9.82 -3.881 1 97.38 240 LEU B C 1
ATOM 4769 O O . LEU B 1 240 ? -21.844 -8.82 -4.379 1 97.38 240 LEU B O 1
ATOM 4773 N N . LEU B 1 241 ? -20.875 -9.867 -2.643 1 97.62 241 LEU B N 1
ATOM 4774 C CA . LEU B 1 241 ? -20.938 -8.727 -1.744 1 97.62 241 LEU B CA 1
ATOM 4775 C C . LEU B 1 241 ? -19.547 -8.305 -1.299 1 97.62 241 LEU B C 1
ATOM 4777 O O . LEU B 1 241 ? -18.797 -9.117 -0.75 1 97.62 241 LEU B O 1
ATOM 4781 N N . PRO B 1 242 ? -19.219 -7.023 -1.542 1 98.44 242 PRO B N 1
ATOM 4782 C CA . PRO B 1 242 ? -17.922 -6.562 -1.042 1 98.44 242 PRO B CA 1
ATOM 4783 C C . PRO B 1 242 ? -17.75 -6.805 0.455 1 98.44 242 PRO B C 1
ATOM 4785 O O . PRO B 1 242 ? -18.656 -6.535 1.238 1 98.44 242 PRO B O 1
ATOM 4788 N N . VAL B 1 243 ? -16.594 -7.266 0.813 1 98.75 243 VAL B N 1
ATOM 4789 C CA . VAL B 1 243 ? -16.328 -7.699 2.182 1 98.75 243 VAL B CA 1
ATOM 4790 C C . VAL B 1 243 ? -15.742 -6.547 2.99 1 98.75 243 VAL B C 1
ATOM 4792 O O . VAL B 1 243 ? -15.945 -6.461 4.203 1 98.75 243 VAL B O 1
ATOM 4795 N N . MET B 1 244 ? -15.07 -5.617 2.326 1 98.75 244 MET B N 1
ATOM 4796 C CA . MET B 1 244 ? -14.375 -4.523 2.994 1 98.75 244 MET B CA 1
ATOM 4797 C C . MET B 1 244 ? -15.117 -3.203 2.791 1 98.75 244 MET B C 1
ATOM 4799 O O . MET B 1 244 ? -15.57 -2.906 1.685 1 98.75 244 MET B O 1
ATOM 4803 N N . GLU B 1 245 ? -15.297 -2.498 3.836 1 98.38 245 GLU B N 1
ATOM 4804 C CA . GLU B 1 245 ? -15.656 -1.084 3.807 1 98.38 245 GLU B CA 1
ATOM 4805 C C . GLU B 1 245 ? -14.555 -0.219 4.418 1 98.38 245 GLU B C 1
ATOM 4807 O O . GLU B 1 245 ? -14.234 -0.355 5.598 1 98.38 245 GLU B O 1
ATOM 4812 N N . PHE B 1 246 ? -13.93 0.572 3.609 1 98.75 246 PHE B N 1
ATOM 4813 C CA . PHE B 1 246 ? -12.867 1.477 4.039 1 98.75 246 PHE B CA 1
ATOM 4814 C C . PHE B 1 246 ? -13.438 2.842 4.402 1 98.75 246 PHE B C 1
ATOM 4816 O O . PHE B 1 246 ? -14.031 3.52 3.561 1 98.75 246 PHE B O 1
ATOM 4823 N N . VAL B 1 247 ? -13.172 3.236 5.699 1 98.19 247 VAL B N 1
ATOM 4824 C CA . VAL B 1 247 ? -13.836 4.441 6.184 1 98.19 247 VAL B CA 1
ATOM 4825 C C . VAL B 1 247 ? -12.82 5.344 6.887 1 98.19 247 VAL B C 1
ATOM 4827 O O . VAL B 1 247 ? -11.75 4.887 7.293 1 98.19 247 VAL B O 1
ATOM 4830 N N . SER B 1 248 ? -13.125 6.57 6.887 1 98.31 248 SER B N 1
ATOM 4831 C CA . SER B 1 248 ? -12.406 7.598 7.637 1 98.31 248 SER B CA 1
ATOM 4832 C C . SER B 1 248 ? -13.367 8.602 8.266 1 98.31 248 SER B C 1
ATOM 4834 O O . SER B 1 248 ? -14.508 8.25 8.602 1 98.31 248 SER B O 1
ATOM 4836 N N . GLN B 1 249 ? -12.852 9.828 8.531 1 98.44 249 GLN B N 1
ATOM 4837 C CA . GLN B 1 249 ? -13.711 10.828 9.172 1 98.44 249 GLN B CA 1
ATOM 4838 C C . GLN B 1 249 ? -13.289 12.242 8.773 1 98.44 249 GLN B C 1
ATOM 4840 O O . GLN B 1 249 ? -12.125 12.477 8.438 1 98.44 249 GLN B O 1
ATOM 4845 N N . VAL B 1 250 ? -14.242 13.117 8.891 1 98.69 250 VAL B N 1
ATOM 4846 C CA . VAL B 1 250 ? -13.961 14.539 8.742 1 98.69 250 VAL B CA 1
ATOM 4847 C C . VAL B 1 250 ? -13.234 15.062 9.977 1 98.69 250 VAL B C 1
ATOM 4849 O O . VAL B 1 250 ? -13.695 14.859 11.102 1 98.69 250 VAL B O 1
ATOM 4852 N N . VAL B 1 251 ? -12.102 15.797 9.75 1 98.38 251 VAL B N 1
ATOM 4853 C CA . VAL B 1 251 ? -11.383 16.234 10.938 1 98.38 251 VAL B CA 1
ATOM 4854 C C . VAL B 1 251 ? -11.297 17.766 10.953 1 98.38 251 VAL B C 1
ATOM 4856 O O . VAL B 1 251 ? -10.945 18.359 11.969 1 98.38 251 VAL B O 1
ATOM 4859 N N . PHE B 1 252 ? -11.617 18.391 9.867 1 98.62 252 PHE B N 1
ATOM 4860 C CA . PHE B 1 252 ? -11.562 19.844 9.781 1 98.62 252 PHE B CA 1
ATOM 4861 C C . PHE B 1 252 ? -12.578 20.375 8.773 1 98.62 252 PHE B C 1
ATOM 4863 O O . PHE B 1 252 ? -12.797 19.75 7.73 1 98.62 252 PHE B O 1
ATOM 4870 N N . LEU B 1 253 ? -13.234 21.469 9.062 1 98.25 253 LEU B N 1
ATOM 4871 C CA . LEU B 1 253 ? -14.148 22.172 8.172 1 98.25 253 LEU B CA 1
ATOM 4872 C C . LEU B 1 253 ? -13.734 23.641 8.023 1 98.25 253 LEU B C 1
ATOM 4874 O O . LEU B 1 253 ? -13.453 24.312 9.016 1 98.25 253 LEU B O 1
ATOM 4878 N N . LYS B 1 254 ? -13.688 24.094 6.773 1 96.44 254 LYS B N 1
ATOM 4879 C CA . LYS B 1 254 ? -13.383 25.5 6.59 1 96.44 254 LYS B CA 1
ATOM 4880 C C . LYS B 1 254 ? -14.172 26.094 5.418 1 96.44 254 LYS B C 1
ATOM 4882 O O . LYS B 1 254 ? -14.305 25.438 4.375 1 96.44 254 LYS B O 1
ATOM 4887 N N . LYS B 1 255 ? -14.633 27.25 5.625 1 96.81 255 LYS B N 1
ATOM 4888 C CA . LYS B 1 255 ? -15.25 28.016 4.543 1 96.81 255 LYS B CA 1
ATOM 4889 C C . LYS B 1 255 ? -14.203 28.734 3.703 1 96.81 255 LYS B C 1
ATOM 4891 O O . LYS B 1 255 ? -13.297 29.375 4.246 1 96.81 255 LYS B O 1
ATOM 4896 N N . VAL B 1 256 ? -14.328 28.609 2.369 1 97.69 256 VAL B N 1
ATOM 4897 C CA . VAL B 1 256 ? -13.359 29.266 1.498 1 97.69 256 VAL B CA 1
ATOM 4898 C C . VAL B 1 256 ? -14.102 30.094 0.449 1 97.69 256 VAL B C 1
ATOM 4900 O O . VAL B 1 256 ? -15.234 29.781 0.08 1 97.69 256 VAL B O 1
ATOM 4903 N N . ARG B 1 257 ? -13.445 31.109 0.024 1 97.44 257 ARG B N 1
ATOM 4904 C CA . ARG B 1 257 ? -14.008 31.984 -0.999 1 97.44 257 ARG B CA 1
ATOM 4905 C C . ARG B 1 257 ? -13.758 31.422 -2.396 1 97.44 257 ARG B C 1
ATOM 4907 O O . ARG B 1 257 ? -12.844 30.625 -2.596 1 97.44 257 ARG B O 1
ATOM 4914 N N . LYS B 1 258 ? -14.617 31.922 -3.338 1 98.38 258 LYS B N 1
ATOM 4915 C CA . LYS B 1 258 ? -14.375 31.625 -4.746 1 98.38 258 LYS B CA 1
ATOM 4916 C C . LYS B 1 258 ? -12.93 31.938 -5.129 1 98.38 258 LYS B C 1
ATOM 4918 O O . LYS B 1 258 ? -12.398 33 -4.742 1 98.38 258 LYS B O 1
ATOM 4923 N N . GLY B 1 259 ? -12.289 30.938 -5.781 1 98.25 259 GLY B N 1
ATOM 4924 C CA . GLY B 1 259 ? -10.938 31.156 -6.285 1 98.25 259 GLY B CA 1
ATOM 4925 C C . GLY B 1 259 ? -9.859 30.641 -5.355 1 98.25 259 GLY B C 1
ATOM 4926 O O . GLY B 1 259 ? -8.703 30.5 -5.754 1 98.25 259 GLY B O 1
ATOM 4927 N N . THR B 1 260 ? -10.164 30.344 -4.137 1 97.94 260 THR B N 1
ATOM 4928 C CA . THR B 1 260 ? -9.195 29.828 -3.178 1 97.94 260 THR B CA 1
ATOM 4929 C C . THR B 1 260 ? -8.594 28.5 -3.664 1 97.94 260 THR B C 1
ATOM 4931 O O . THR B 1 260 ? -9.328 27.578 -4.012 1 97.94 260 THR B O 1
ATOM 4934 N N . PRO B 1 261 ? -7.234 28.422 -3.705 1 98 261 PRO B N 1
ATOM 4935 C CA . PRO B 1 261 ? -6.617 27.141 -4.059 1 98 261 PRO B CA 1
ATOM 4936 C C . PRO B 1 261 ? -6.648 26.141 -2.912 1 98 261 PRO B C 1
ATOM 4938 O O . PRO B 1 261 ? -6.605 26.531 -1.742 1 98 261 PRO B O 1
ATOM 4941 N N . VAL B 1 262 ? -6.742 24.859 -3.271 1 98.62 262 VAL B N 1
ATOM 4942 C CA . VAL B 1 262 ? -6.812 23.797 -2.266 1 98.62 262 VAL B CA 1
ATOM 4943 C C . VAL B 1 262 ? -5.75 22.734 -2.551 1 98.62 262 VAL B C 1
ATOM 4945 O O . VAL B 1 262 ? -5.66 22.234 -3.67 1 98.62 262 VAL B O 1
ATOM 4948 N N . SER B 1 263 ? -4.879 22.438 -1.536 1 98.5 263 SER B N 1
ATOM 4949 C CA . SER B 1 263 ? -3.941 21.328 -1.507 1 98.5 263 SER B CA 1
ATOM 4950 C C . SER B 1 263 ? -2.715 21.609 -2.371 1 98.5 263 SER B C 1
ATOM 4952 O O . SER B 1 263 ? -2.504 22.734 -2.805 1 98.5 263 SER B O 1
ATOM 4954 N N . TYR B 1 264 ? -1.847 20.625 -2.512 1 98.12 264 TYR B N 1
ATOM 4955 C CA . TYR B 1 264 ? -0.541 20.734 -3.154 1 98.12 264 TYR B CA 1
ATOM 4956 C C . TYR B 1 264 ? -0.686 21.109 -4.621 1 98.12 264 TYR B C 1
ATOM 4958 O O . TYR B 1 264 ? -1.571 20.609 -5.316 1 98.12 264 TYR B O 1
ATOM 4966 N N . GLY B 1 265 ? 0.207 21.922 -5.027 1 96.81 265 GLY B N 1
ATOM 4967 C CA . GLY B 1 265 ? 0.268 22.328 -6.422 1 96.81 265 GLY B CA 1
ATOM 4968 C C . GLY B 1 265 ? -0.855 23.266 -6.824 1 96.81 265 GLY B C 1
ATOM 4969 O O . GLY B 1 265 ? -0.87 23.781 -7.941 1 96.81 265 GLY B O 1
ATOM 4970 N N . ARG B 1 266 ? -1.787 23.453 -5.867 1 97.56 266 ARG B N 1
ATOM 4971 C CA . ARG B 1 266 ? -2.912 24.344 -6.113 1 97.56 266 ARG B CA 1
ATOM 4972 C C . ARG B 1 266 ? -3.621 24 -7.418 1 97.56 266 ARG B C 1
ATOM 4974 O O . ARG B 1 266 ? -3.922 24.875 -8.227 1 97.56 266 ARG B O 1
ATOM 4981 N N . THR B 1 267 ? -3.834 22.688 -7.59 1 97.44 267 THR B N 1
ATOM 4982 C CA . THR B 1 267 ? -4.348 22.203 -8.867 1 97.44 267 THR B CA 1
ATOM 4983 C C . THR B 1 267 ? -5.859 22.391 -8.953 1 97.44 267 THR B C 1
ATOM 4985 O O . THR B 1 267 ? -6.457 22.188 -10.008 1 97.44 267 THR B O 1
ATOM 4988 N N . TRP B 1 268 ? -6.492 22.703 -7.871 1 98.5 268 TRP B N 1
ATOM 4989 C CA . TRP B 1 268 ? -7.926 22.969 -7.805 1 98.5 268 TRP B CA 1
ATOM 4990 C C . TRP B 1 268 ? -8.203 24.312 -7.152 1 98.5 268 TRP B C 1
ATOM 4992 O O . TRP B 1 268 ? -7.543 24.688 -6.176 1 98.5 268 TRP B O 1
ATOM 5002 N N . ARG B 1 269 ? -9.172 24.969 -7.641 1 98.62 269 ARG B N 1
ATOM 5003 C CA . ARG B 1 269 ? -9.633 26.25 -7.086 1 98.62 269 ARG B CA 1
ATOM 5004 C C . ARG B 1 269 ? -11.141 26.234 -6.898 1 98.62 269 ARG B C 1
ATOM 5006 O O . ARG B 1 269 ? -11.883 25.734 -7.746 1 98.62 269 ARG B O 1
ATOM 5013 N N . ALA B 1 270 ? -11.57 26.844 -5.812 1 98.69 270 ALA B N 1
ATOM 5014 C CA . ALA B 1 270 ? -13 26.844 -5.504 1 98.69 270 ALA B CA 1
ATOM 5015 C C . ALA B 1 270 ? -13.781 27.609 -6.57 1 98.69 270 ALA B C 1
ATOM 5017 O O . ALA B 1 270 ? -13.508 28.781 -6.844 1 98.69 270 ALA B O 1
ATOM 5018 N N . PRO B 1 271 ? -14.805 26.938 -7.113 1 98.25 271 PRO B N 1
ATOM 5019 C CA . PRO B 1 271 ? -15.594 27.609 -8.148 1 98.25 271 PRO B CA 1
ATOM 5020 C C . PRO B 1 271 ? -16.609 28.594 -7.57 1 98.25 271 PRO B C 1
ATOM 5022 O O . PRO B 1 271 ? -17.172 29.406 -8.305 1 98.25 271 PRO B O 1
ATOM 5025 N N . ARG B 1 272 ? -16.922 28.562 -6.348 1 98.31 272 ARG B N 1
ATOM 5026 C CA . ARG B 1 272 ? -17.828 29.375 -5.539 1 98.31 272 ARG B CA 1
ATOM 5027 C C . ARG B 1 272 ? -17.391 29.375 -4.074 1 98.31 272 ARG B C 1
ATOM 5029 O O . ARG B 1 272 ? -16.531 28.594 -3.672 1 98.31 272 ARG B O 1
ATOM 5036 N N . ASP B 1 273 ? -18.016 30.344 -3.422 1 98.44 273 ASP B N 1
ATOM 5037 C CA . ASP B 1 273 ? -17.859 30.188 -1.978 1 98.44 273 ASP B CA 1
ATOM 5038 C C . ASP B 1 273 ? -18.391 28.828 -1.523 1 98.44 273 ASP B C 1
ATOM 5040 O O . ASP B 1 273 ? -19.484 28.422 -1.897 1 98.44 273 ASP B O 1
ATOM 5044 N N . THR B 1 274 ? -17.578 28.094 -0.741 1 98.5 274 THR B N 1
ATOM 5045 C CA . THR B 1 274 ? -17.969 26.719 -0.404 1 98.5 274 THR B CA 1
ATOM 5046 C C . THR B 1 274 ? -17.297 26.266 0.89 1 98.5 274 THR B C 1
ATOM 5048 O O . THR B 1 274 ? -16.484 27 1.462 1 98.5 274 THR B O 1
ATOM 5051 N N . TRP B 1 275 ? -17.766 25.141 1.387 1 98.56 275 TRP B N 1
ATOM 5052 C CA . TRP B 1 275 ? -17.125 24.484 2.533 1 98.56 275 TRP B CA 1
ATOM 5053 C C . TRP B 1 275 ? -16.25 23.328 2.086 1 98.56 275 TRP B C 1
ATOM 5055 O O . TRP B 1 275 ? -16.641 22.531 1.226 1 98.56 275 TRP B O 1
ATOM 5065 N N . ILE B 1 276 ? -15.062 23.328 2.639 1 98.75 276 ILE B N 1
ATOM 5066 C CA . ILE B 1 276 ? -14.117 22.25 2.402 1 98.75 276 ILE B CA 1
ATOM 5067 C C . ILE B 1 276 ? -13.992 21.391 3.664 1 98.75 276 ILE B C 1
ATOM 5069 O O . ILE B 1 276 ? -13.734 21.922 4.75 1 98.75 276 ILE B O 1
ATOM 5073 N N . ALA B 1 277 ? -14.203 20.094 3.496 1 98.88 277 ALA B N 1
ATOM 5074 C CA . ALA B 1 277 ? -13.953 19.125 4.559 1 98.88 277 ALA B CA 1
ATOM 5075 C C . ALA B 1 277 ? -12.609 18.422 4.355 1 98.88 277 ALA B C 1
ATOM 5077 O O . ALA B 1 277 ? -12.32 17.938 3.262 1 98.88 277 ALA B O 1
ATOM 5078 N N . THR B 1 278 ? -11.773 18.438 5.383 1 98.81 278 THR B N 1
ATOM 5079 C CA . THR B 1 278 ? -10.547 17.656 5.359 1 98.81 278 THR B CA 1
ATOM 5080 C C . THR B 1 278 ? -10.766 16.281 5.992 1 98.81 278 THR B C 1
ATOM 5082 O O . THR B 1 278 ? -11.312 16.188 7.094 1 98.81 278 THR B O 1
ATOM 5085 N N . VAL B 1 279 ? -10.391 15.266 5.285 1 98.88 279 VAL B N 1
ATOM 5086 C CA . VAL B 1 279 ? -10.57 13.883 5.719 1 98.88 279 VAL B CA 1
ATOM 5087 C C . VAL B 1 279 ? -9.227 13.297 6.148 1 98.88 279 VAL B C 1
ATOM 5089 O O . VAL B 1 279 ? -8.203 13.516 5.488 1 98.88 279 VAL B O 1
ATOM 5092 N N . ALA B 1 280 ? -9.234 12.469 7.199 1 98.38 280 ALA B N 1
ATOM 5093 C CA . ALA B 1 280 ? -8.008 11.977 7.828 1 98.38 280 ALA B CA 1
ATOM 5094 C C . ALA B 1 280 ? -7.547 10.672 7.176 1 98.38 280 ALA B C 1
ATOM 5096 O O . ALA B 1 280 ? -7.277 9.688 7.867 1 98.38 280 ALA B O 1
ATOM 5097 N N . ALA B 1 281 ? -7.344 10.672 5.91 1 98.56 281 ALA B N 1
ATOM 5098 C CA . ALA B 1 281 ? -6.777 9.57 5.145 1 98.56 281 ALA B CA 1
ATOM 5099 C C . ALA B 1 281 ? -6.008 10.078 3.93 1 98.56 281 ALA B C 1
ATOM 5101 O O . ALA B 1 281 ? -6.289 11.172 3.424 1 98.56 281 ALA B O 1
ATOM 5102 N N . GLY B 1 282 ? -5.078 9.328 3.508 1 98.75 282 GLY B N 1
ATOM 5103 C CA . GLY B 1 282 ? -4.305 9.672 2.322 1 98.75 282 GLY B C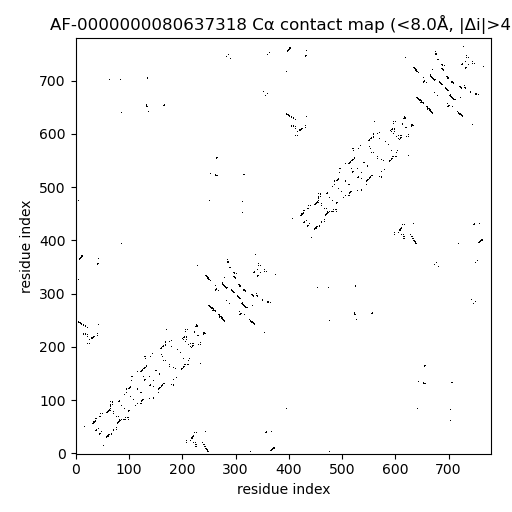A 1
ATOM 5104 C C . GLY B 1 282 ? -3.637 8.469 1.682 1 98.75 282 GLY B C 1
ATOM 5105 O O . GLY B 1 282 ? -4.008 7.324 1.955 1 98.75 282 GLY B O 1
ATOM 5106 N N . TYR B 1 283 ? -2.668 8.82 0.803 1 98.75 283 TYR B N 1
ATOM 5107 C CA . TYR B 1 283 ? -2.109 7.715 0.026 1 98.75 283 TYR B CA 1
ATOM 5108 C C . TYR B 1 283 ? -1.279 6.793 0.908 1 98.75 283 TYR B C 1
ATOM 5110 O O . TYR B 1 283 ? -1.063 5.625 0.566 1 98.75 283 TYR B O 1
ATOM 5118 N N . ALA B 1 284 ? -0.819 7.207 2.072 1 98.62 284 ALA B N 1
ATOM 5119 C CA . ALA B 1 284 ? -0.103 6.312 2.977 1 98.62 284 ALA B CA 1
ATOM 5120 C C . ALA B 1 284 ? -1.052 5.301 3.609 1 98.62 284 ALA B C 1
ATOM 5122 O O . ALA B 1 284 ? -0.612 4.277 4.145 1 98.62 284 ALA B O 1
ATOM 5123 N N . ASP B 1 285 ? -2.346 5.617 3.551 1 98.56 285 ASP B N 1
ATOM 5124 C CA . ASP B 1 285 ? -3.35 4.688 4.059 1 98.56 285 ASP B CA 1
ATOM 5125 C C . ASP B 1 285 ? -3.846 3.76 2.951 1 98.56 285 ASP B C 1
ATOM 5127 O O . ASP B 1 285 ? -4.523 2.766 3.223 1 98.56 285 ASP B O 1
ATOM 5131 N N . GLY B 1 286 ? -3.533 4.055 1.797 1 98.56 286 GLY B N 1
ATOM 5132 C CA . GLY B 1 286 ? -3.988 3.242 0.68 1 98.56 286 GLY B CA 1
ATOM 5133 C C . GLY B 1 286 ? -4.957 3.971 -0.232 1 98.56 286 GLY B C 1
ATOM 5134 O O . GLY B 1 286 ? -5.512 3.375 -1.157 1 98.56 286 GLY B O 1
ATOM 5135 N N . TYR B 1 287 ? -5.25 5.262 -0.018 1 98.81 287 TYR B N 1
ATOM 5136 C CA . TYR B 1 287 ? -6.098 6.078 -0.879 1 98.81 287 TYR B CA 1
ATOM 5137 C C . TYR B 1 287 ? -5.266 6.848 -1.896 1 98.81 287 TYR B C 1
ATOM 5139 O O . TYR B 1 287 ? -4.777 7.941 -1.607 1 98.81 287 TYR B O 1
ATOM 5147 N N . SER B 1 288 ? -5.188 6.383 -3.082 1 98.88 288 SER B N 1
ATOM 5148 C CA . SER B 1 288 ? -4.207 6.73 -4.105 1 98.88 288 SER B CA 1
ATOM 5149 C C . SER B 1 288 ? -4.242 8.219 -4.422 1 98.88 288 SER B C 1
ATOM 5151 O O . SER B 1 288 ? -5.316 8.812 -4.512 1 98.88 288 SER B O 1
ATOM 5153 N N . ARG B 1 289 ? -3.07 8.758 -4.668 1 98.81 289 ARG B N 1
ATOM 5154 C CA . ARG B 1 289 ? -2.941 10.141 -5.117 1 98.81 289 ARG B CA 1
ATOM 5155 C C . ARG B 1 289 ? -3.604 10.336 -6.477 1 98.81 289 ARG B C 1
ATOM 5157 O O . ARG B 1 289 ? -4.023 11.445 -6.809 1 98.81 289 ARG B O 1
ATOM 5164 N N . LEU B 1 290 ? -3.734 9.305 -7.238 1 98.88 290 LEU B N 1
ATOM 5165 C CA . LEU B 1 290 ? -4.32 9.375 -8.57 1 98.88 290 LEU B CA 1
ATOM 5166 C C . LEU B 1 290 ? -5.816 9.648 -8.492 1 98.88 290 LEU B C 1
ATOM 5168 O O . LEU B 1 290 ? -6.453 9.938 -9.516 1 98.88 290 LEU B O 1
ATOM 5172 N N . LEU B 1 291 ? -6.371 9.641 -7.348 1 98.88 291 LEU B N 1
ATOM 5173 C CA . LEU B 1 291 ? -7.785 9.938 -7.156 1 98.88 291 LEU B CA 1
ATOM 5174 C C . LEU B 1 291 ? -8.016 11.438 -6.996 1 98.88 291 LEU B C 1
ATOM 5176 O O . LEU B 1 291 ? -9.156 11.883 -6.879 1 98.88 291 LEU B O 1
ATOM 5180 N N . SER B 1 292 ? -6.98 12.234 -7.051 1 98.88 292 SER B N 1
ATOM 5181 C CA . SER B 1 292 ? -7.008 13.68 -6.867 1 98.88 292 SER B CA 1
ATOM 5182 C C . SER B 1 292 ? -7.996 14.336 -7.824 1 98.88 292 SER B C 1
ATOM 5184 O O . SER B 1 292 ? -7.84 14.25 -9.047 1 98.88 292 SER B O 1
ATOM 5186 N N . SER B 1 293 ? -9.008 14.992 -7.227 1 98.81 293 SER B N 1
ATOM 5187 C CA . SER B 1 293 ? -10.023 15.75 -7.953 1 98.81 293 SER B CA 1
ATOM 5188 C C . SER B 1 293 ? -10.758 14.867 -8.953 1 98.81 293 SER B C 1
ATOM 5190 O O . SER B 1 293 ? -11.18 15.336 -10.016 1 98.81 293 SER B O 1
ATOM 5192 N N . ARG B 1 294 ? -10.875 13.57 -8.703 1 98.62 294 ARG B N 1
ATOM 5193 C CA . ARG B 1 294 ? -11.531 12.641 -9.609 1 98.62 294 ARG B CA 1
ATOM 5194 C C . ARG B 1 294 ? -12.531 11.766 -8.867 1 98.62 294 ARG B C 1
ATOM 5196 O O . ARG B 1 294 ? -13.547 11.352 -9.43 1 98.62 294 ARG B O 1
ATOM 5203 N N . ALA B 1 295 ? -12.297 11.516 -7.633 1 98.75 295 ALA B N 1
ATOM 5204 C CA . ALA B 1 295 ? -13.094 10.57 -6.859 1 98.75 295 ALA B CA 1
ATOM 5205 C C . ALA B 1 295 ? -14.188 11.289 -6.074 1 98.75 295 ALA B C 1
ATOM 5207 O O . ALA B 1 295 ? -14.227 12.523 -6.047 1 98.75 295 ALA B O 1
ATOM 5208 N N . GLU B 1 296 ? -15.094 10.531 -5.539 1 98.56 296 GLU B N 1
ATOM 5209 C CA . GLU B 1 296 ? -16.109 10.977 -4.59 1 98.56 296 GLU B CA 1
ATOM 5210 C C . GLU B 1 296 ? -16.094 10.133 -3.322 1 98.56 296 GLU B C 1
ATOM 5212 O O . GLU B 1 296 ? -15.539 9.023 -3.316 1 98.56 296 GLU B O 1
ATOM 5217 N N . VAL B 1 297 ? -16.625 10.688 -2.314 1 98.62 297 VAL B N 1
ATOM 5218 C CA . VAL B 1 297 ? -16.797 9.961 -1.063 1 98.62 297 VAL B CA 1
ATOM 5219 C C . VAL B 1 297 ? -18.234 10.125 -0.571 1 98.62 297 VAL B C 1
ATOM 5221 O O . VAL B 1 297 ? -18.984 10.984 -1.059 1 98.62 297 VAL B O 1
ATOM 5224 N N . LEU B 1 298 ? -18.609 9.18 0.347 1 98.12 298 LEU B N 1
ATOM 5225 C CA . LEU B 1 298 ? -19.953 9.234 0.917 1 98.12 298 LEU B CA 1
ATOM 5226 C C . LEU B 1 298 ? -19.906 9.773 2.344 1 98.12 298 LEU B C 1
ATOM 5228 O O . LEU B 1 298 ? -19.172 9.258 3.186 1 98.12 298 LE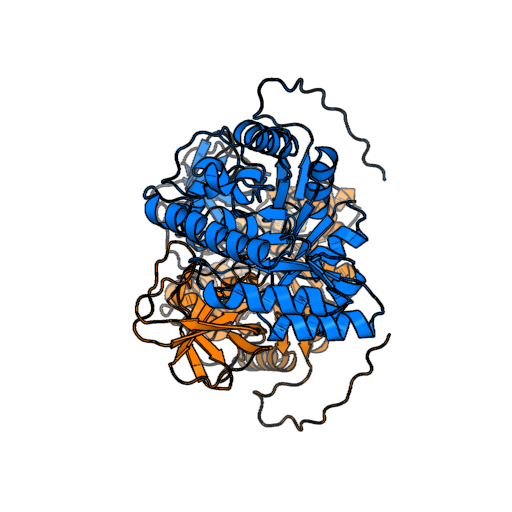U B O 1
ATOM 5232 N N . ILE B 1 299 ? -20.656 10.859 2.57 1 97.94 299 ILE B N 1
ATOM 5233 C CA . ILE B 1 299 ? -20.844 11.43 3.9 1 97.94 299 ILE B CA 1
ATOM 5234 C C . ILE B 1 299 ? -22.328 11.656 4.156 1 97.94 299 ILE B C 1
ATOM 5236 O O . ILE B 1 299 ? -23 12.336 3.375 1 97.94 299 ILE B O 1
ATOM 5240 N N . ARG B 1 300 ? -22.797 11.086 5.191 1 96.06 300 ARG B N 1
ATOM 5241 C CA . ARG B 1 300 ? -24.203 11.258 5.582 1 96.06 300 ARG B CA 1
ATOM 5242 C C . ARG B 1 300 ? -25.141 10.93 4.422 1 96.06 300 ARG B C 1
ATOM 5244 O O . ARG B 1 300 ? -26.062 11.688 4.137 1 96.06 300 ARG B O 1
ATOM 5251 N N . GLY B 1 301 ? -24.797 9.961 3.711 1 94.44 301 GLY B N 1
ATOM 5252 C CA . GLY B 1 301 ? -25.672 9.438 2.68 1 94.44 301 GLY B CA 1
ATOM 5253 C C . GLY B 1 301 ? -25.578 10.195 1.367 1 94.44 301 GLY B C 1
ATOM 5254 O O . GLY B 1 301 ? -26.297 9.883 0.412 1 94.44 301 GLY B O 1
ATOM 5255 N N . ARG B 1 302 ? -24.703 11.109 1.287 1 96.25 302 ARG B N 1
ATOM 5256 C CA . ARG B 1 302 ? -24.531 11.883 0.066 1 96.25 302 ARG B CA 1
ATOM 5257 C C . ARG B 1 302 ? -23.094 11.805 -0.435 1 96.25 302 ARG B C 1
ATOM 5259 O O . ARG B 1 302 ? -22.141 11.789 0.362 1 96.25 302 ARG B O 1
ATOM 5266 N N . ARG B 1 303 ? -22.969 11.789 -1.767 1 97.25 303 ARG B N 1
ATOM 5267 C CA . ARG B 1 303 ? -21.625 11.75 -2.359 1 97.25 303 ARG B CA 1
ATOM 5268 C C . ARG B 1 303 ? -21.078 13.156 -2.562 1 97.25 303 ARG B C 1
ATOM 5270 O O . ARG B 1 303 ? -21.812 14.07 -2.947 1 97.25 303 ARG B O 1
ATOM 5277 N N . TYR B 1 304 ? -19.875 13.352 -2.195 1 98.5 304 TYR B N 1
ATOM 5278 C CA . TYR B 1 304 ? -19.172 14.617 -2.375 1 98.5 304 TYR B CA 1
ATOM 5279 C C . TYR B 1 304 ? -17.875 14.406 -3.131 1 98.5 304 TYR B C 1
ATOM 5281 O O . TYR B 1 304 ? -17.203 13.391 -2.953 1 98.5 304 TYR B O 1
ATOM 5289 N N . PRO B 1 305 ? -17.438 15.344 -3.947 1 98.75 305 PRO B N 1
ATOM 5290 C CA . PRO B 1 305 ? -16.219 15.195 -4.754 1 98.75 305 PRO B CA 1
ATOM 5291 C C . PRO B 1 305 ? -14.953 15.461 -3.955 1 98.75 305 PRO B C 1
ATOM 5293 O O . PRO B 1 305 ? -14.898 16.406 -3.16 1 98.75 305 PRO B O 1
ATOM 5296 N N . VAL B 1 306 ? -14 14.641 -4.16 1 98.94 306 VAL B N 1
ATOM 5297 C CA . VAL B 1 306 ? -12.641 14.93 -3.727 1 98.94 306 VAL B CA 1
ATOM 5298 C C . VAL B 1 306 ? -12.07 16.094 -4.547 1 98.94 306 VAL B C 1
ATOM 5300 O O . VAL B 1 306 ? -12.195 16.109 -5.773 1 98.94 306 VAL B O 1
ATOM 5303 N N . VAL B 1 307 ? -11.453 17.062 -3.861 1 98.94 307 VAL B N 1
ATOM 5304 C CA . VAL B 1 307 ? -10.922 18.234 -4.57 1 98.94 307 VAL B CA 1
ATOM 5305 C C . VAL B 1 307 ? -9.469 18.469 -4.156 1 98.94 307 VAL B C 1
ATOM 5307 O O . VAL B 1 307 ? -9.117 18.297 -2.99 1 98.94 307 VAL B O 1
ATOM 5310 N N . GLY B 1 308 ? -8.617 18.922 -5.113 1 98.81 308 GLY B N 1
ATOM 5311 C CA . GLY B 1 308 ? -7.191 19.062 -4.867 1 98.81 308 GLY B CA 1
ATOM 5312 C C . GLY B 1 308 ? -6.469 17.734 -4.816 1 98.81 308 GLY B C 1
ATOM 5313 O O . GLY B 1 308 ? -7.078 16.672 -5.016 1 98.81 308 GLY B O 1
ATOM 5314 N N . ARG B 1 309 ? -5.195 17.781 -4.562 1 98.75 309 ARG B N 1
ATOM 5315 C CA . ARG B 1 309 ? -4.379 16.578 -4.551 1 98.75 309 ARG B CA 1
ATOM 5316 C C . ARG B 1 309 ? -4.562 15.797 -3.248 1 98.75 309 ARG B C 1
ATOM 5318 O O . ARG B 1 309 ? -4.613 16.391 -2.17 1 98.75 309 ARG B O 1
ATOM 5325 N N . VAL B 1 310 ? -4.719 14.508 -3.398 1 98.94 310 VAL B N 1
ATOM 5326 C CA . VAL B 1 310 ? -4.656 13.625 -2.238 1 98.94 310 VAL B CA 1
ATOM 5327 C C . VAL B 1 310 ? -3.264 13.688 -1.617 1 98.94 310 VAL B C 1
ATOM 5329 O O . VAL B 1 310 ? -2.26 13.484 -2.307 1 98.94 310 VAL B O 1
ATOM 5332 N N . CYS B 1 311 ? -3.211 14.016 -0.298 1 98.75 311 CYS B N 1
ATOM 5333 C CA . CYS B 1 311 ? -1.951 14.102 0.43 1 98.75 311 CYS B CA 1
ATOM 5334 C C . CYS B 1 311 ? -1.597 12.766 1.072 1 98.75 311 CYS B C 1
ATOM 5336 O O . CYS B 1 311 ? -2.285 11.766 0.859 1 98.75 311 CYS B O 1
ATOM 5338 N N . MET B 1 312 ? -0.485 12.75 1.783 1 98.75 312 MET B N 1
ATOM 5339 C CA . MET B 1 312 ? 0.031 11.523 2.383 1 98.75 312 MET B CA 1
ATOM 5340 C C . MET B 1 312 ? -0.945 10.969 3.416 1 98.75 312 MET B C 1
ATOM 5342 O O . MET B 1 312 ?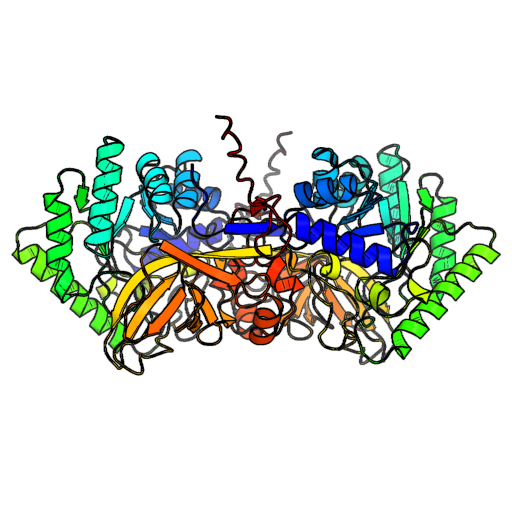 -1.19 9.766 3.461 1 98.75 312 MET B O 1
ATOM 5346 N N . ASP B 1 313 ? -1.613 11.93 4.16 1 98.62 313 ASP B N 1
ATOM 5347 C CA . ASP B 1 313 ? -2.396 11.461 5.301 1 98.62 313 ASP B CA 1
ATOM 5348 C C . ASP B 1 313 ? -3.76 12.148 5.348 1 98.62 313 ASP B C 1
ATOM 5350 O O . ASP B 1 313 ? -4.512 11.984 6.312 1 98.62 313 ASP B O 1
ATOM 5354 N N . GLN B 1 314 ? -4.012 12.969 4.34 1 98.62 314 GLN B N 1
ATOM 5355 C CA . GLN B 1 314 ? -5.258 13.734 4.293 1 98.62 314 GLN B CA 1
ATOM 5356 C C . GLN B 1 314 ? -5.695 13.977 2.854 1 98.62 314 GLN B C 1
ATOM 5358 O O . GLN B 1 314 ? -4.879 13.922 1.932 1 98.62 314 GLN B O 1
ATOM 5363 N N . PHE B 1 315 ? -6.953 14.203 2.736 1 98.88 315 PHE B N 1
ATOM 5364 C CA . PHE B 1 315 ? -7.453 14.766 1.487 1 98.88 315 PHE B CA 1
ATOM 5365 C C . PHE B 1 315 ? -8.656 15.672 1.742 1 98.88 315 PHE B C 1
ATOM 5367 O O . PHE B 1 315 ? -9.18 15.719 2.857 1 98.88 315 PHE B O 1
ATOM 5374 N N . MET B 1 316 ? -9.039 16.438 0.746 1 98.94 316 MET B N 1
ATOM 5375 C CA . MET B 1 316 ? -10.086 17.438 0.901 1 98.94 316 MET B CA 1
ATOM 5376 C C . MET B 1 316 ? -11.305 17.094 0.044 1 98.94 316 MET B C 1
ATOM 5378 O O . MET B 1 316 ? -11.164 16.5 -1.029 1 98.94 316 MET B O 1
ATOM 5382 N N . VAL B 1 317 ? -12.438 17.5 0.531 1 98.94 317 VAL B N 1
ATOM 5383 C CA . VAL B 1 317 ? -13.719 17.281 -0.119 1 98.94 317 VAL B CA 1
ATOM 5384 C C . VAL B 1 317 ? -14.516 18.578 -0.165 1 98.94 317 VAL B C 1
ATOM 5386 O O . VAL B 1 317 ? -14.609 19.297 0.837 1 98.94 317 VAL B O 1
ATOM 5389 N N . ASP B 1 318 ? -15.047 18.906 -1.323 1 98.88 318 ASP B N 1
ATOM 5390 C CA . ASP B 1 318 ? -15.977 20.031 -1.431 1 98.88 318 ASP B CA 1
ATOM 5391 C C . ASP B 1 318 ? -17.391 19.625 -1.004 1 98.88 318 ASP B C 1
ATOM 5393 O O . ASP B 1 318 ? -18.062 18.875 -1.713 1 98.88 318 ASP B O 1
ATOM 5397 N N . VAL B 1 319 ? -17.859 20.234 0.065 1 98.62 319 VAL B N 1
ATOM 5398 C CA . VAL B 1 319 ? -19.141 19.766 0.595 1 98.62 319 VAL B CA 1
ATOM 5399 C C . VAL B 1 319 ? -20.219 20.797 0.31 1 98.62 319 VAL B C 1
ATOM 5401 O O . VAL B 1 319 ? -21.312 20.75 0.892 1 98.62 319 VAL B O 1
ATOM 5404 N N . GLY B 1 320 ? -19.984 21.766 -0.482 1 98.12 320 GLY B N 1
ATOM 5405 C CA . GLY B 1 320 ? -21 22.688 -0.987 1 98.12 320 GLY B CA 1
ATOM 5406 C C . GLY B 1 320 ? -21.125 23.953 -0.153 1 98.12 320 GLY B C 1
ATOM 5407 O O . GLY B 1 320 ? -20.469 24.094 0.877 1 98.12 320 GLY B O 1
ATOM 5408 N N . PRO B 1 321 ? -21.953 24.875 -0.565 1 97.56 321 PRO B N 1
ATOM 5409 C CA . PRO B 1 321 ? -22.078 26.188 0.079 1 97.56 321 PRO B CA 1
ATOM 5410 C C . PRO B 1 321 ? -22.875 26.125 1.379 1 97.56 321 PRO B C 1
ATOM 5412 O O . PRO B 1 321 ? -22.812 27.047 2.199 1 97.56 321 PRO B O 1
ATOM 5415 N N . HIS B 1 322 ? -23.672 25.125 1.504 1 95.56 322 HIS B N 1
ATOM 5416 C CA . HIS B 1 322 ? -24.438 24.922 2.732 1 95.56 322 HIS B CA 1
ATOM 5417 C C . HIS B 1 322 ? -23.859 23.766 3.543 1 95.56 322 HIS B C 1
ATOM 5419 O O . HIS B 1 322 ? -23.781 22.625 3.057 1 95.56 322 HIS B O 1
ATOM 5425 N N . LEU B 1 323 ? -23.516 24.078 4.695 1 93.81 323 LEU B N 1
ATOM 5426 C CA . LEU B 1 323 ? -22.812 23.109 5.527 1 93.81 323 LEU B CA 1
ATOM 5427 C C . LEU B 1 323 ? -23.797 22.094 6.105 1 93.81 323 LEU B C 1
ATOM 5429 O O . LEU B 1 323 ? -24.578 22.406 7.008 1 93.81 323 LEU B O 1
ATOM 5433 N N . GLU B 1 324 ? -23.719 20.875 5.594 1 95.75 324 GLU B N 1
ATOM 5434 C CA . GLU B 1 324 ? -24.531 19.766 6.086 1 95.75 324 GLU B CA 1
ATOM 5435 C C . GLU B 1 324 ? -23.672 18.656 6.676 1 95.75 324 GLU B C 1
ATOM 5437 O O . GLU B 1 324 ? -24.188 17.609 7.066 1 95.75 324 GLU B O 1
ATOM 5442 N N . VAL B 1 325 ? -22.453 18.875 6.668 1 98 325 VAL B N 1
ATOM 5443 C CA . VAL B 1 325 ? -21.438 17.953 7.172 1 98 325 VAL B CA 1
ATOM 5444 C C . VAL B 1 325 ? -20.859 18.5 8.477 1 98 325 VAL B C 1
ATOM 5446 O O . VAL B 1 325 ? -20.766 19.703 8.672 1 98 325 VAL B O 1
ATOM 5449 N N . ALA B 1 326 ? -20.547 17.562 9.422 1 97.94 326 ALA B N 1
ATOM 5450 C CA . ALA B 1 326 ? -19.984 17.953 10.711 1 97.94 326 ALA B CA 1
ATOM 5451 C C . ALA B 1 326 ? -18.625 17.297 10.938 1 97.94 326 ALA B C 1
ATOM 5453 O O . ALA B 1 326 ? -18.297 16.297 10.281 1 97.94 326 ALA B O 1
ATOM 5454 N N . ARG B 1 327 ? -17.875 17.922 11.852 1 97.19 327 ARG B N 1
ATOM 5455 C CA . ARG B 1 327 ? -16.625 17.297 12.281 1 97.19 327 ARG B CA 1
ATOM 5456 C C . ARG B 1 327 ? -16.859 15.898 12.82 1 97.19 327 ARG B C 1
ATOM 5458 O O . ARG B 1 327 ? -17.828 15.664 13.555 1 97.19 327 ARG B O 1
ATOM 5465 N N . TYR B 1 328 ? -16.047 14.953 12.359 1 97.75 328 TYR B N 1
ATOM 5466 C CA . TYR B 1 328 ? -15.969 13.547 12.766 1 97.75 328 TYR B CA 1
ATOM 5467 C C . TYR B 1 328 ? -17.094 12.734 12.125 1 97.75 328 TYR B C 1
ATOM 5469 O O . TYR B 1 328 ? -17.25 11.547 12.414 1 97.75 328 TYR B O 1
ATOM 5477 N N . ASP B 1 329 ? -17.859 13.398 11.203 1 98.31 329 ASP B N 1
ATOM 5478 C CA . ASP B 1 329 ? -18.75 12.578 10.375 1 98.31 329 ASP B CA 1
ATOM 5479 C C . ASP B 1 329 ? -17.969 11.461 9.688 1 98.31 329 ASP B C 1
ATOM 5481 O O . ASP B 1 329 ? -16.844 11.672 9.227 1 98.31 329 ASP B O 1
ATOM 5485 N N . ARG B 1 330 ? -18.703 10.336 9.656 1 97.06 330 ARG B N 1
ATOM 5486 C CA . ARG B 1 330 ? -18.141 9.172 8.977 1 97.06 330 ARG B CA 1
ATOM 5487 C C . ARG B 1 330 ? -18.047 9.406 7.477 1 97.06 330 ARG B C 1
ATOM 5489 O O . ARG B 1 330 ? -18.969 9.93 6.859 1 97.06 330 ARG B O 1
ATOM 5496 N N . VAL B 1 331 ? -16.875 9.062 6.902 1 98.5 331 VAL B N 1
ATOM 5497 C CA . VAL B 1 331 ? -16.641 9.172 5.469 1 98.5 331 VAL B CA 1
ATOM 5498 C C . VAL B 1 331 ? -16.359 7.785 4.883 1 98.5 331 VAL B C 1
ATOM 5500 O O . VAL B 1 331 ? -15.406 7.117 5.281 1 98.5 331 VAL B O 1
ATOM 5503 N N . VAL B 1 332 ? -17.141 7.312 3.953 1 98.44 332 VAL B N 1
ATOM 5504 C CA . VAL B 1 332 ? -16.891 6.043 3.273 1 98.44 332 VAL B CA 1
ATOM 5505 C C . VAL B 1 332 ? -16.047 6.285 2.029 1 98.44 332 VAL B C 1
ATOM 5507 O O . VAL B 1 332 ? -16.469 6.984 1.105 1 98.44 332 VAL B O 1
ATOM 5510 N N . LEU B 1 333 ? -14.898 5.734 2.057 1 98.75 333 LEU B N 1
ATOM 5511 C CA . LEU B 1 333 ? -13.992 5.867 0.92 1 98.75 333 LEU B CA 1
ATOM 5512 C C . LEU B 1 333 ? -14.352 4.867 -0.177 1 98.75 333 LEU B C 1
ATOM 5514 O O . LEU B 1 333 ? -14.359 5.219 -1.359 1 98.75 333 LEU B O 1
ATOM 5518 N N . PHE B 1 334 ? -14.555 3.619 0.22 1 98.44 334 PHE B N 1
ATOM 5519 C CA . PHE B 1 334 ? -15.203 2.633 -0.635 1 98.44 334 PHE B CA 1
ATOM 5520 C C . PHE B 1 334 ? -15.828 1.52 0.199 1 98.44 334 PHE B C 1
ATOM 5522 O O . PHE B 1 334 ? -15.461 1.328 1.36 1 98.44 334 PHE B O 1
ATOM 5529 N N . GLY B 1 335 ? -16.812 0.843 -0.389 1 97 335 GLY B N 1
ATOM 5530 C CA . GLY B 1 335 ? -17.484 -0.231 0.325 1 97 335 GLY B CA 1
ATOM 5531 C C . GLY B 1 335 ? -18.641 -0.826 -0.447 1 97 335 GLY B C 1
ATOM 5532 O O . GLY B 1 335 ? -18.75 -0.653 -1.663 1 97 335 GLY B O 1
ATOM 5533 N N . PRO B 1 336 ? -19.422 -1.605 0.294 1 94.94 336 PRO B N 1
ATOM 5534 C CA . PRO B 1 336 ? -20.578 -2.217 -0.356 1 94.94 336 PRO B CA 1
ATOM 5535 C C . PRO B 1 336 ? -21.641 -1.193 -0.736 1 94.94 336 PRO B C 1
ATOM 5537 O O . PRO B 1 336 ? -21.734 -0.124 -0.125 1 94.94 336 PRO B O 1
ATOM 5540 N N . ASP B 1 337 ? -22.391 -1.476 -1.775 1 81.31 337 ASP B N 1
ATOM 5541 C CA . ASP B 1 337 ? -23.562 -0.676 -2.1 1 81.31 337 ASP B CA 1
ATOM 5542 C C . ASP B 1 337 ? -24.609 -0.757 -0.985 1 81.31 337 ASP B C 1
ATOM 5544 O O . ASP B 1 337 ? -24.812 -1.817 -0.389 1 81.31 337 ASP B O 1
ATOM 5548 N N . PRO B 1 338 ? -25.328 0.363 -0.783 1 78.06 338 PRO B N 1
ATOM 5549 C CA . PRO B 1 338 ? -25.266 1.681 -1.418 1 78.06 338 PRO B CA 1
ATOM 5550 C C . PRO B 1 338 ? -24.297 2.625 -0.714 1 78.06 338 PRO B C 1
ATOM 5552 O O . PRO B 1 338 ? -24.391 3.846 -0.865 1 78.06 338 PRO B O 1
ATOM 5555 N N . ALA B 1 339 ? -23.375 2.062 0.131 1 65.38 339 ALA B N 1
ATOM 5556 C CA . ALA B 1 339 ? -22.578 2.785 1.114 1 65.38 339 ALA B CA 1
ATOM 5557 C C . ALA B 1 339 ? -21.719 3.855 0.444 1 65.38 339 ALA B C 1
ATOM 5559 O O . ALA B 1 339 ? -21.359 4.852 1.071 1 65.38 339 ALA B O 1
ATOM 5560 N N . GLY B 1 340 ? -21.609 3.791 -0.811 1 83.44 340 GLY B N 1
ATOM 5561 C CA . GLY B 1 340 ? -20.656 4.711 -1.42 1 83.44 340 GLY B CA 1
ATOM 5562 C C . GLY B 1 340 ? -19.969 4.129 -2.639 1 83.44 340 GLY B C 1
ATOM 5563 O O . GLY B 1 340 ? -20.5 3.242 -3.303 1 83.44 340 GLY B O 1
ATOM 5564 N N . PRO B 1 341 ? -18.812 4.844 -2.965 1 96.44 341 PRO B N 1
ATOM 5565 C CA . PRO B 1 341 ? -18.047 4.289 -4.086 1 96.44 341 PRO B CA 1
ATOM 5566 C C . PRO B 1 341 ? -17.562 2.861 -3.824 1 96.44 341 PRO B C 1
ATOM 5568 O O . PRO B 1 341 ? -17.375 2.473 -2.67 1 96.44 341 PRO B O 1
ATOM 5571 N N . SER B 1 342 ? -17.484 2.092 -4.809 1 97.12 342 SER B N 1
ATOM 5572 C CA . SER B 1 342 ? -16.938 0.741 -4.691 1 97.12 342 SER B CA 1
ATOM 5573 C C . SER B 1 342 ? -15.445 0.711 -5.023 1 97.12 342 SER B C 1
ATOM 5575 O O . SER B 1 342 ? -14.922 1.653 -5.617 1 97.12 342 SER B O 1
ATOM 5577 N N . ALA B 1 343 ? -14.812 -0.368 -4.598 1 97.94 343 ALA B N 1
ATOM 5578 C CA . ALA B 1 343 ? -13.422 -0.549 -4.996 1 97.94 343 ALA B CA 1
ATOM 5579 C C . ALA B 1 343 ? -13.289 -0.634 -6.516 1 97.94 343 ALA B C 1
ATOM 5581 O O . ALA B 1 343 ? -12.281 -0.204 -7.086 1 97.94 343 ALA B O 1
ATOM 5582 N N . GLU B 1 344 ? -14.266 -1.182 -7.164 1 96.94 344 GLU B N 1
ATOM 5583 C CA . GLU B 1 344 ? -14.281 -1.248 -8.625 1 96.94 344 GLU B CA 1
ATOM 5584 C C . GLU B 1 344 ? -14.297 0.149 -9.242 1 96.94 344 GLU B C 1
ATOM 5586 O O . GLU B 1 344 ? -13.602 0.406 -10.219 1 96.94 344 GLU B O 1
ATOM 5591 N N . GLU B 1 345 ? -15.141 1 -8.703 1 97.25 345 GLU B N 1
ATOM 5592 C CA . GLU B 1 345 ? -15.195 2.383 -9.164 1 97.25 345 GLU B CA 1
ATOM 5593 C C . GLU B 1 345 ? -13.844 3.072 -9 1 97.25 345 GLU B C 1
ATOM 5595 O O . GLU B 1 345 ? -13.359 3.73 -9.93 1 97.25 345 GLU B O 1
ATOM 5600 N N . LEU B 1 346 ? -13.227 2.93 -7.844 1 98.5 346 LEU B N 1
ATOM 5601 C CA . LEU B 1 346 ? -11.914 3.531 -7.625 1 98.5 346 LEU B CA 1
ATOM 5602 C C . LEU B 1 346 ? -10.883 2.945 -8.578 1 98.5 346 LEU B C 1
ATOM 5604 O O . LEU B 1 346 ? -10.016 3.664 -9.078 1 98.5 346 LEU B O 1
ATOM 5608 N N . ALA B 1 347 ? -10.953 1.643 -8.781 1 98.56 347 ALA B N 1
ATOM 5609 C CA . ALA B 1 347 ? -10.023 0.979 -9.688 1 98.56 347 ALA B CA 1
ATOM 5610 C C . ALA B 1 347 ? -10.102 1.581 -11.094 1 98.56 347 ALA B C 1
ATOM 5612 O O . ALA B 1 347 ? -9.07 1.82 -11.727 1 98.56 347 ALA B O 1
ATOM 5613 N N . ARG B 1 348 ? -11.273 1.825 -11.555 1 97.94 348 ARG B N 1
ATOM 5614 C CA . ARG B 1 348 ? -11.477 2.436 -12.859 1 97.94 348 ARG B CA 1
ATOM 5615 C C . ARG B 1 348 ? -10.836 3.816 -12.93 1 97.94 348 ARG B C 1
ATOM 5617 O O . ARG B 1 348 ? -10.172 4.156 -13.906 1 97.94 348 ARG B O 1
ATOM 5624 N N . LEU B 1 349 ? -11.008 4.582 -11.914 1 98.56 349 LEU B N 1
ATOM 5625 C CA . LEU B 1 349 ? -10.461 5.934 -11.875 1 98.56 349 LEU B CA 1
ATOM 5626 C C . LEU B 1 349 ? -8.938 5.898 -11.875 1 98.56 349 LEU B C 1
ATOM 5628 O O . LEU B 1 349 ? -8.289 6.719 -12.539 1 98.56 349 LEU B O 1
ATOM 5632 N N . VAL B 1 350 ? -8.375 4.973 -11.172 1 98.56 350 VAL B N 1
ATOM 5633 C CA . VAL B 1 350 ? -6.93 4.863 -11.023 1 98.56 350 VAL B CA 1
ATOM 5634 C C . VAL B 1 350 ? -6.328 4.203 -12.258 1 98.56 350 VAL B C 1
ATOM 5636 O O . VAL B 1 350 ? -5.188 4.492 -12.633 1 98.56 350 VAL B O 1
ATOM 5639 N N . GLY B 1 351 ? -7.047 3.346 -12.883 1 98.06 351 GLY B N 1
ATOM 5640 C CA . GLY B 1 351 ? -6.555 2.561 -14 1 98.06 351 GLY B CA 1
ATOM 5641 C C . GLY B 1 351 ? -5.969 1.227 -13.586 1 98.06 351 GLY B C 1
ATOM 5642 O O . GLY B 1 351 ? -4.957 0.788 -14.141 1 98.06 351 GLY B O 1
ATOM 5643 N N . THR B 1 352 ? -6.586 0.613 -12.648 1 98.19 352 THR B N 1
ATOM 5644 C CA . THR B 1 352 ? -6.148 -0.68 -12.141 1 98.19 352 THR B CA 1
ATOM 5645 C C . THR B 1 352 ? -7.344 -1.601 -11.898 1 98.19 352 THR B C 1
ATOM 5647 O O . THR B 1 352 ? -8.305 -1.585 -12.672 1 98.19 352 THR B O 1
ATOM 5650 N N . ILE B 1 353 ? -7.215 -2.518 -10.891 1 98.19 353 ILE B N 1
ATOM 5651 C CA . ILE B 1 353 ? -8.242 -3.516 -10.633 1 98.19 353 ILE B CA 1
ATOM 5652 C C . ILE B 1 353 ? -8.625 -3.496 -9.148 1 98.19 353 ILE B C 1
ATOM 5654 O O . ILE B 1 353 ? -7.852 -3.02 -8.312 1 98.19 353 ILE B O 1
ATOM 5658 N N . PRO B 1 354 ? -9.844 -3.996 -8.836 1 98.06 354 PRO B N 1
ATOM 5659 C CA . PRO B 1 354 ? -10.266 -3.965 -7.43 1 98.06 354 PRO B CA 1
ATOM 5660 C C . PRO B 1 354 ? -9.312 -4.734 -6.516 1 98.06 354 PRO B C 1
ATOM 5662 O O . PRO B 1 354 ? -9.164 -4.383 -5.34 1 98.06 354 PRO B O 1
ATOM 5665 N N . TYR B 1 355 ? -8.602 -5.773 -7.051 1 97.75 355 TYR B N 1
ATOM 5666 C CA . TYR B 1 355 ? -7.594 -6.516 -6.305 1 97.75 355 TYR B CA 1
ATOM 5667 C C . TYR B 1 355 ? -6.598 -5.57 -5.641 1 97.75 355 TYR B C 1
ATOM 5669 O O . TYR B 1 355 ? -6.367 -5.648 -4.434 1 97.75 355 TYR B O 1
ATOM 5677 N N . GLU B 1 356 ? -6.09 -4.684 -6.484 1 98.62 356 GLU B N 1
ATOM 5678 C CA . GLU B 1 356 ? -5.023 -3.801 -6.023 1 98.62 356 GLU B CA 1
ATOM 5679 C C . GLU B 1 356 ? -5.566 -2.738 -5.066 1 98.62 356 GLU B C 1
ATOM 5681 O O . GLU B 1 356 ? -4.879 -2.336 -4.125 1 98.62 356 GLU B O 1
ATOM 5686 N N . ILE B 1 357 ? -6.809 -2.283 -5.277 1 98.75 357 ILE B N 1
ATOM 5687 C CA . ILE B 1 357 ? -7.422 -1.284 -4.406 1 98.75 357 ILE B CA 1
ATOM 5688 C C . ILE B 1 357 ? -7.523 -1.83 -2.984 1 98.75 357 ILE B C 1
ATOM 5690 O O . ILE B 1 357 ? -7.137 -1.158 -2.027 1 98.75 357 ILE B O 1
ATOM 5694 N N . THR B 1 358 ? -7.973 -3.062 -2.836 1 98.75 358 THR B N 1
ATOM 5695 C CA . THR B 1 358 ? -8.141 -3.625 -1.5 1 98.75 358 THR B CA 1
ATOM 5696 C C . THR B 1 358 ? -6.789 -3.982 -0.889 1 98.75 358 THR B C 1
ATOM 5698 O O . THR B 1 358 ? -6.57 -3.783 0.307 1 98.75 358 THR B O 1
ATOM 5701 N N . CYS B 1 359 ? -5.863 -4.418 -1.713 1 98.5 359 CYS B N 1
ATOM 5702 C CA . CYS B 1 359 ? -4.527 -4.754 -1.232 1 98.5 359 CYS B CA 1
ATOM 5703 C C . CYS B 1 359 ? -3.779 -3.51 -0.775 1 98.5 359 CYS B C 1
ATOM 5705 O O . CYS B 1 359 ? -2.893 -3.59 0.076 1 98.5 359 CYS B O 1
ATOM 5707 N N . ALA B 1 360 ? -4.176 -2.395 -1.315 1 98.5 360 ALA B N 1
ATOM 5708 C CA . ALA B 1 360 ? -3.447 -1.151 -1.078 1 98.5 360 ALA B CA 1
ATOM 5709 C C . ALA B 1 360 ? -3.783 -0.571 0.292 1 98.5 360 ALA B C 1
ATOM 5711 O O . ALA B 1 360 ? -3.076 0.31 0.79 1 98.5 360 ALA B O 1
ATOM 5712 N N . VAL B 1 361 ? -4.902 -1.003 0.869 1 98.62 361 VAL B N 1
ATOM 5713 C CA . VAL B 1 361 ? -5.207 -0.528 2.215 1 98.62 361 VAL B CA 1
ATOM 5714 C C . VAL B 1 361 ? -4.117 -0.976 3.182 1 98.62 361 VAL B C 1
ATOM 5716 O O . VAL B 1 361 ? -3.986 -2.168 3.473 1 98.62 361 VAL B O 1
ATOM 5719 N N . SER B 1 362 ? -3.396 -0.002 3.604 1 97.31 362 SER B N 1
ATOM 5720 C CA . SER B 1 362 ? -2.164 -0.245 4.348 1 97.31 362 SER B CA 1
ATOM 5721 C C . SER B 1 362 ? -2.445 -0.961 5.664 1 97.31 362 SER B C 1
ATOM 5723 O O . SER B 1 362 ? -3.551 -0.87 6.203 1 97.31 362 SER B O 1
ATOM 5725 N N . ARG B 1 363 ? -1.426 -1.61 6.18 1 94.81 363 ARG B N 1
ATOM 5726 C CA . ARG B 1 363 ? -1.546 -2.342 7.438 1 94.81 363 ARG B CA 1
ATOM 5727 C C . ARG B 1 363 ? -1.636 -1.384 8.625 1 94.81 363 ARG B C 1
ATOM 5729 O O . ARG B 1 363 ? -2.023 -1.782 9.719 1 94.81 363 ARG B O 1
ATOM 5736 N N . ARG B 1 364 ? -1.257 -0.14 8.406 1 95.44 364 ARG B N 1
ATOM 5737 C CA . ARG B 1 364 ? -1.396 0.819 9.5 1 95.44 364 ARG B CA 1
ATOM 5738 C C . ARG B 1 364 ? -2.863 1.158 9.75 1 95.44 364 ARG B C 1
ATOM 5740 O O . ARG B 1 364 ? -3.205 1.747 10.773 1 95.44 364 ARG B O 1
ATOM 5747 N N . VAL B 1 365 ? -3.727 0.902 8.758 1 97.75 365 VAL B N 1
ATOM 5748 C CA . VAL B 1 365 ? -5.172 1.025 8.93 1 97.75 365 VAL B CA 1
ATOM 5749 C C . VAL B 1 365 ? -5.715 -0.201 9.656 1 97.75 365 VAL B C 1
ATOM 5751 O O . VAL B 1 365 ? -5.641 -1.32 9.141 1 97.75 365 VAL B O 1
ATOM 5754 N N . PRO B 1 366 ? -6.27 -0.027 10.828 1 97.44 366 PRO B N 1
ATOM 5755 C CA . PRO B 1 366 ? -6.785 -1.192 11.547 1 97.44 366 PRO B CA 1
ATOM 5756 C C . PRO B 1 366 ? -7.961 -1.856 10.836 1 97.44 366 PRO B C 1
ATOM 5758 O O . PRO B 1 366 ? -8.789 -1.17 10.234 1 97.44 366 PRO B O 1
ATOM 5761 N N . ARG B 1 367 ? -7.977 -3.174 10.898 1 98.38 367 ARG B N 1
ATOM 5762 C CA . ARG B 1 367 ? -9.133 -3.945 10.461 1 98.38 367 ARG B CA 1
ATOM 5763 C C . ARG B 1 367 ? -10.078 -4.23 11.625 1 98.38 367 ARG B C 1
ATOM 5765 O O . ARG B 1 367 ? -9.633 -4.621 12.711 1 98.38 367 ARG B O 1
ATOM 5772 N N . VAL B 1 368 ? -11.328 -3.971 11.445 1 98.38 368 VAL B N 1
ATOM 5773 C CA . VAL B 1 368 ? -12.375 -4.27 12.422 1 98.38 368 VAL B CA 1
ATOM 5774 C C . VAL B 1 368 ? -13.32 -5.324 11.859 1 98.38 368 VAL B C 1
ATOM 5776 O O . VAL B 1 368 ? -14.055 -5.059 10.906 1 98.38 368 VAL B O 1
ATOM 5779 N N . TYR B 1 369 ? -13.32 -6.484 12.477 1 98.69 369 TYR B N 1
ATOM 5780 C CA . TYR B 1 369 ? -14.141 -7.59 11.992 1 98.69 369 TYR B CA 1
ATOM 5781 C C . TYR B 1 369 ? -15.516 -7.574 12.656 1 98.69 369 TYR B C 1
ATOM 5783 O O . TYR B 1 369 ? -15.617 -7.5 13.883 1 98.69 369 TYR B O 1
ATOM 5791 N N . VAL B 1 370 ? -16.5 -7.645 11.828 1 98.19 370 VAL B N 1
ATOM 5792 C CA . VAL B 1 370 ? -17.844 -7.57 12.391 1 98.19 370 VAL B CA 1
ATOM 5793 C C . VAL B 1 370 ? -18.656 -8.773 11.93 1 98.19 370 VAL B C 1
ATOM 5795 O O . VAL B 1 370 ? -18.469 -9.281 10.82 1 98.19 370 VAL B O 1
ATOM 5798 N N . GLU B 1 371 ? -19.688 -9.188 12.742 1 97.88 371 GLU B N 1
ATOM 5799 C CA . GLU B 1 371 ? -20.516 -10.359 12.477 1 97.88 371 GLU B CA 1
ATOM 5800 C C . GLU B 1 371 ? -21.891 -9.961 11.953 1 97.88 371 GLU B C 1
ATOM 5802 O O . GLU B 1 371 ? -22.734 -10.82 11.695 1 97.88 371 GLU B O 1
ATOM 5807 N N . GLU B 1 372 ? -22.109 -8.656 11.812 1 95.94 372 GLU B N 1
ATOM 5808 C CA . GLU B 1 372 ? -23.344 -8.133 11.25 1 95.94 372 GLU B CA 1
ATOM 5809 C C . GLU B 1 372 ? -23.078 -7.094 10.164 1 95.94 372 GLU B C 1
ATOM 5811 O O . GLU B 1 372 ? -22.031 -6.426 10.195 1 95.94 372 GLU B O 1
ATOM 5816 N N . SER B 1 373 ? -23.969 -7.098 9.195 1 93.69 373 SER B N 1
ATOM 5817 C CA . SER B 1 373 ? -23.844 -6.129 8.109 1 93.69 373 SER B CA 1
ATOM 5818 C C . SER B 1 373 ? -25.125 -5.34 7.922 1 93.69 373 SER B C 1
ATOM 5820 O O . SER B 1 373 ? -26.203 -5.926 7.785 1 93.69 373 SER B O 1
ATOM 5822 N N . PRO B 1 374 ? -25.016 -4.059 7.875 1 90.44 374 PRO B N 1
ATOM 5823 C CA . PRO B 1 374 ? -26.203 -3.252 7.598 1 90.44 374 PRO B CA 1
ATOM 5824 C C . PRO B 1 374 ? -26.688 -3.385 6.152 1 90.44 374 PRO B C 1
ATOM 5826 O O . PRO B 1 374 ? -27.766 -2.895 5.809 1 90.44 374 PRO B O 1
ATOM 5829 N N . TYR B 1 375 ? -26 -4.09 5.395 1 88.69 375 TYR B N 1
ATOM 5830 C CA . TYR B 1 375 ? -26.312 -4.188 3.973 1 88.69 375 TYR B CA 1
ATOM 5831 C C . TYR B 1 375 ? -27.062 -5.477 3.668 1 88.69 375 TYR B C 1
ATOM 5833 O O . TYR B 1 375 ? -27.484 -5.699 2.529 1 88.69 375 TYR B O 1
ATOM 5841 N N . LEU B 1 376 ? -27.156 -6.305 4.625 1 86 376 LEU B N 1
ATOM 5842 C CA . LEU B 1 376 ? -27.891 -7.551 4.477 1 86 376 LEU B CA 1
ATOM 5843 C C . LEU B 1 376 ? -29.234 -7.48 5.211 1 86 376 LEU B C 1
ATOM 5845 O O . LEU B 1 376 ? -29.328 -6.848 6.266 1 86 376 LEU B O 1
ATOM 5849 N N . SER B 1 377 ? -30.609 -7.32 4.609 1 65.62 377 SER B N 1
ATOM 5850 C CA . SER B 1 377 ? -31.969 -7.18 5.148 1 65.62 377 SER B CA 1
ATOM 5851 C C . SER B 1 377 ? -32.125 -7.953 6.453 1 65.62 377 SER B C 1
ATOM 5853 O O . SER B 1 377 ? -32.844 -7.523 7.352 1 65.62 377 SER B O 1
ATOM 5855 N N . GLY B 1 378 ? -31.859 -9.273 6.629 1 51.41 378 GLY B N 1
ATOM 5856 C CA . GLY B 1 378 ? -32.344 -10.055 7.75 1 51.41 378 GLY B CA 1
ATOM 5857 C C . GLY B 1 378 ? -31.719 -9.672 9.07 1 51.41 378 GLY B C 1
ATOM 5858 O O . GLY B 1 378 ? -31.906 -10.352 10.078 1 51.41 378 GLY B O 1
ATOM 5859 N N . GLY B 1 379 ? -30.688 -9.016 9.172 1 41.28 379 GLY B N 1
ATOM 5860 C CA . GLY B 1 379 ? -30.016 -8.922 10.461 1 41.28 379 GLY B CA 1
ATOM 5861 C C . GLY B 1 379 ? -30.75 -8.039 11.453 1 41.28 379 GLY B C 1
ATOM 5862 O O . GLY B 1 379 ? -31.031 -6.871 11.172 1 41.28 379 GLY B O 1
ATOM 5863 N N . SER B 1 380 ? -31.594 -8.695 12.266 1 35.34 380 SER B N 1
ATOM 5864 C CA . SER B 1 380 ? -32.031 -8.109 13.523 1 35.34 380 SER B CA 1
ATOM 5865 C C . SER B 1 380 ? -30.891 -7.473 14.281 1 35.34 380 SER B C 1
ATOM 5867 O O . SER B 1 380 ? -29.828 -8.086 14.445 1 35.34 380 SER B O 1
ATOM 5869 N N . SER B 1 381 ? -30.781 -6.285 14.25 1 34.5 381 SER B N 1
ATOM 5870 C CA . SER B 1 381 ? -29.844 -5.441 14.992 1 34.5 381 SER B CA 1
ATOM 5871 C C . SER B 1 381 ? -29.75 -5.883 16.453 1 34.5 381 SER B C 1
ATOM 5873 O O . SER B 1 381 ? -30.578 -5.496 17.281 1 34.5 381 SER B O 1
ATOM 5875 N N . SER B 1 382 ? -29.703 -7.195 16.781 1 30.14 382 SER B N 1
ATOM 5876 C CA . SER B 1 382 ? -29.391 -7.285 18.203 1 30.14 382 SER B CA 1
ATOM 5877 C C . SER B 1 382 ? -27.969 -6.816 18.484 1 30.14 382 SER B C 1
ATOM 5879 O O . SER B 1 382 ? -27 -7.422 18.016 1 30.14 382 SER B O 1
ATOM 5881 N N . ALA B 1 383 ? -27.688 -5.578 18.688 1 31.05 383 ALA B N 1
ATOM 5882 C CA . ALA B 1 383 ? -26.484 -4.949 19.234 1 31.05 383 ALA B CA 1
ATOM 5883 C C . ALA B 1 383 ? -25.969 -5.73 20.438 1 31.05 383 ALA B C 1
ATOM 5885 O O . ALA B 1 383 ? -26.5 -5.598 21.547 1 31.05 383 ALA B O 1
ATOM 5886 N N . HIS B 1 384 ? -25.516 -6.988 20.375 1 25.3 384 HIS B N 1
ATOM 5887 C CA . HIS B 1 384 ? -24.781 -7.477 21.547 1 25.3 384 HIS B CA 1
ATOM 5888 C C . HIS B 1 384 ? -23.516 -6.664 21.781 1 25.3 384 HIS B C 1
ATOM 5890 O O . HIS B 1 384 ? -22.688 -6.5 20.859 1 25.3 384 HIS B O 1
ATOM 5896 N N . ARG B 1 385 ? -23.453 -5.754 22.719 1 26.97 385 ARG B N 1
ATOM 5897 C CA . ARG B 1 385 ? -22.359 -5.051 23.375 1 26.97 385 ARG B CA 1
ATOM 5898 C C . ARG B 1 385 ? -21.234 -6.016 23.75 1 26.97 385 ARG B C 1
ATOM 5900 O O . ARG B 1 385 ? -21.406 -6.84 24.656 1 26.97 385 ARG B O 1
ATOM 5907 N N . GLY B 1 386 ? -20.531 -6.582 22.812 1 24.3 386 GLY B N 1
ATOM 5908 C CA . GLY B 1 386 ? -19.328 -7.316 23.156 1 24.3 386 GLY B CA 1
ATOM 5909 C C . GLY B 1 386 ? -18.422 -6.562 24.109 1 24.3 386 GLY B C 1
ATOM 5910 O O . GLY B 1 386 ? -18.25 -5.348 23.969 1 24.3 386 GLY B O 1
ATOM 5911 N N . GLY B 1 387 ? -18.328 -7.039 25.359 1 24.66 387 GLY B N 1
ATOM 5912 C CA . GLY B 1 387 ? -17.453 -6.641 26.438 1 24.66 387 GLY B CA 1
ATOM 5913 C C . GLY B 1 387 ? -16 -6.504 26.016 1 24.66 387 GLY B C 1
ATOM 5914 O O . GLY B 1 387 ? -15.484 -7.332 25.266 1 24.66 387 GLY B O 1
ATOM 5915 N N . LEU B 1 388 ? -15.531 -5.312 25.781 1 21.56 388 LEU B N 1
ATOM 5916 C CA . LEU B 1 388 ? -14.125 -4.934 25.719 1 21.56 388 LEU B CA 1
ATOM 5917 C C . LEU B 1 388 ? -13.312 -5.676 26.766 1 21.56 388 LEU B C 1
ATOM 5919 O O . LEU B 1 388 ? -13.57 -5.539 27.969 1 21.56 388 LEU B O 1
ATOM 5923 N N . THR B 1 389 ? -13.125 -6.949 26.594 1 20.56 389 THR B N 1
ATOM 5924 C CA . THR B 1 389 ? -12.125 -7.422 27.547 1 20.56 389 THR B CA 1
ATOM 5925 C C . THR B 1 389 ? -10.938 -6.469 27.609 1 20.56 389 THR B C 1
ATOM 5927 O O . THR B 1 389 ? -10.359 -6.125 26.578 1 20.56 389 THR B O 1
ATOM 5930 N N . ARG B 1 390 ? -10.891 -5.789 28.703 1 18.78 390 ARG B N 1
ATOM 5931 C CA . ARG B 1 390 ? -9.672 -5.188 29.25 1 18.78 390 ARG B CA 1
ATOM 5932 C C . ARG B 1 390 ? -8.539 -6.203 29.297 1 18.78 390 ARG B C 1
ATOM 5934 O O . ARG B 1 390 ? -8.734 -7.34 29.719 1 18.78 390 ARG B O 1
#

Nearest PDB structures (foldseek):
  4y2w-assembly1_B  TM=9.633E-01  e=5.472E-47  Caldanaerobacter subterraneus subsp. tengcongensis MB4
  5yyc-assembly1_C  TM=9.490E-01  e=2.521E-42  Alkalihalophilus pseudofirmus OF4
  4ecl-assembly2_C  TM=9.415E-01  e=2.463E-41  Enterococcus faecalis
  2vd9-assembly1_B  TM=9.370E-01  e=2.135E-40  Bacillus anthracis str. Ames
  5zl6-assembly1_A  TM=9.156E-01  e=6.862E-36  Leuconostoc mesenteroides subsp. sake

Secondary structure (DSSP, 8-state):
----SSEEEEEHHHHHHHHHHHHHHH-TTSEEEEE-HHHHHHT-HHHHHHHHHHTT--EEEESSHHHHHHHHHTT--SEEEE-S---HHHHHHHHHHT-EEEE-SHHHHHHHHHHHHHHT--EEEEEEB-SS--SSSB-GGGHHHHHHHHHHTSSEEEEEEE---SSTTSS--HHHHHHHHHHHHHHHHHHHTT----EEE---HHHHHH-GGG-SSEE---GGGGT--S-TTS---S-----EEEEEEEEEEEEE-TT-EESGGG-EE-SSSEEEEEES--GGGT--GGGTTT-EEEETTEEEEEES---SS-EEEEEESS----TT-EEEEE-STTSS--HHHHHHHHTS-HHHHHHTS-TTSPEEEES--TTSTT------------/----SSEEEEEHHHHHHHHHHHHHHH-TTSEEEEE-HHHHHHT-HHHHHHHHHHTT--EEEESSHHHHHHHHHTT--SEEEE-S---HHHHHHHHHHT-EEEE-SHHHHHHHHHHHHHHT--EEEEEEB-SS--SSSB-GGGHHHHHHHHHHTSSEEEEEEE---SSTTSS--HHHHHHHHHHHHHHHHHHHTT----EEE---HHHHHH-GGG-SSEE---GGGGT--S-TTS---S-----EEEEEEEEEEEEE-TT-EESGGG-EE-SSSEEEEEES--TTTT--GGGTTT-EEEETTEEEEEES---SS-EEEEEESS----TT-EEEEE-STTSS--HHHHHHHHTS-HHHHHHTS-TTSPEEEES--TTSTT------------

Organism: Winmispira thermophila (strain ATCC 700085 / DSM 6578 / Z-1203) (NCBI:txid869211)

Radius of gyration: 27.34 Å; Cα contacts (8 Å, |Δi|>4): 1931; chains: 2; bounding box: 68×88×65 Å

InterPro domains:
  IPR000821 Alanine racemase [MF_01201] (5-370)
  IPR000821 Alanine racemase [PR00992] (29-45)
  IPR000821 Alanine racemase [PR00992] (65-83)
  IPR000821 Alanine racemase [PR00992] (126-138)
  IPR000821 Alanine racemase [PR00992] (160-171)
  IPR000821 Alanine racemase [PR00992] (203-230)
  IPR000821 Alanine racemase [PR00992] (259-274)
  IPR000821 Alanine racemase [PR00992] (276-291)
  IPR000821 Alanine racemase [PR00992] (297-314)
  IPR000821 Alanine racemase [PR00992] (352-365)
  IPR000821 Alanine racemase [PTHR30511] (1-371)
  IPR000821 Alanine racemase [TIGR00492] (7-371)
  IPR001608 Alanine racemase, N-terminal [PF01168] (11-230)
  IPR009006 Alanine racemase/group IV decarboxylase, C-terminal [G3DSA:2.40.37.10] (232-385)
  IPR009006 Alanine racemase/group IV decarboxylase, C-terminal [SSF50621] (237-373)
  IPR011079 Alanine racemase, C-terminal [PF00842] (243-369)
  IPR011079 Alanine racemase, C-terminal [SM01005] (243-370)
  IPR020622 Alanine racemase, pyridoxal-phosphate attachment site [PS00395] (34-44)
  IPR029066 PLP-binding barrel [G3DSA:3.20.20.10] (14-231)
  IPR029066 PLP-binding barrel [SSF51419] (10-244)

Foldseek 3Di:
DDAAQWFKEFALVLLLQLVVLLCVLQPVQFAEAEECELCQLQQHRQVNLLSVVVSPHAEYEYAFLVSLLVNLVSPSPHAYEHPHDDDLVRLLSNQVSQHAYEDADQVSLVSNLVSLVVVVAAHEYEAEEELDPPDGHYDLVCRLVNVVSQVPSVRYDQQAYEYEDPDLQAPDCVSVVSSLVSRVVSCVVNVVVVDHRHFYAYAEQSCSQHPNSRCGRYYYYGVSSQFDRFDPRHDDPTRHFHRIWTKHWFADKDWDAFQDFDEPPSPFTHNGTFMKTKTFAFQLQLQDQLQEQPFWKDFPRDIWTWHGTTDNGITMTTPGHDDPGDGGTMITRAGTPPRTHHLQNSCVSNVHHSSSSSSSRDPVRYYDYDPDDPVPPPDDPPPPPPPPPD/DDAAQWFKEFALVLLLQLVVLLCVLQPVQFAEAEECELCQLQQHRQVSLLSVVVSPHAEYEYAFLVSLLVNLVSPSPHAYEHPHDDDLVRLLSNQVSQHAYEDADQVSLVSNLVSLVVVVAAHEYEAEEELDPPDGHYHLVCRLVNVVSQVPSVRYDQAAYEYEDPDLQAPDCVSVVSSLVSRVVSCVVNVVVVDHRHFYAYAEQSCSQHPNSRCGRYYYYGVSSQFDRFDPRHDDPTRHFHRIWTKHWFADKDWDAFQDFDEPPSPFTHNGTFMKTKTFAFQLQLQDQLQEQPFWKDFPRDIWTWHGTTDNGITMTTPGHDDPGDGGTMITRAGTPPRTHHLQNSCVSNVHHSSSSSSSRDPVRYYDYDPDDPVPPPDDPPPPPPDPPD